Protein 8P97 (pdb70)

B-factor: mean 125.46, std 23.19, range [30.0, 214.18]

CATH classification: 2.40.170.20

Radius of gyration: 31.29 Å; Cα contacts (8 Å, |Δi|>4): 2798; chains: 2; bounding box: 51×71×97 Å

InterPro domains:
  IPR012910 TonB-dependent receptor, plug domain [PF07715] (42-135)
  IPR036942 TonB-dependent receptor-like, beta-barrel domain superfamily [G3DSA:2.40.170.20] (152-674)
  IPR037066 TonB-dependent receptor, plug domain superfamily [G3DSA:2.170.130.10] (22-139)
  IPR039426 TonB-dependent receptor-like [PS52016] (33-679)
  IPR039426 TonB-dependent receptor-like [PTHR30069] (21-678)

Organism: Bacteroides thetaiotaomicron (strain ATCC 29148 / DSM 2079 / JCM 5827 / CCUG 10774 / NCTC 10582 / VPI-5482 / E50) (NCBI:txid226186)

Secondary structure (DSSP, 8-state):
---GGGTT--EEEE-HHHHTS-TT-BHHHHHHHHSS-EEEESSSSS-EEEE-TT--GGGEEEEETTEE-S-TTT----GGGSBGGG-SEEEEEEGGGGGGT-SS-SSEEEEEE-------EEEEEEEEEEEGGGEEEEEEEEEEE-SSEEEEEEEEEEEE----EEE-SS--EEE--TT----EEE--EEE--S--EEEEEEEEEEEEE-SSSEEEEEEEEEEEEEE-PPPPSS--S---SEEEEEEEEEEEEEEEEEEE-SS-EEEEEEEEEEEEEEEEEEEE-SSS-EEEEEEEEEEEEEEEEEEEEEEEEETTEEEEEEEEEEEEEEB----B--EEEEEEEEEEEE--SSS-EEEEEEEEEEETTEE---EEEEEEEEEEETTTTEEEEEEEEEEEEPPPHHHHS-SS---S----EEEEEEEEEEEEE---SSSEEEEEEEEEEEEEEES---B---B-----EEEEEEEEEEEEEE-SSSSEEEEEEEEEEE--EEE----STTT-TTTT-BPTT--SEEEEEEEEEEETTEEEEEEEEEE----SSTT----SSS--PPEEEEEEEEEEEEE-SSEEEEEEEEEESTT-----SSTT-----SEEEEEEEEEE---/---------------SS-EEEEE---SSS--BEEEEEETTTTEEEESHHHHHHSS--BS-EEEEEEETTEEEEEETTTTEEEEEETTT--EEEEEE--SSEEEEEEEETTEEEEEEBS-SEEEEE-TTT--EEEEEEPTT--STT-B---EEEETTEEEEEE-TT--EEEEEETTTTEEEEEEE-SS-EEEEEE-TTSBEEEEE---TTT-TT-----EEE--BSSS-----EEE--SS---------SSS-EEEE-SSSBEEEETT--S--SS-SB---S--EEEEEE-SSS--EEEEE-TTSSSEEEEEEE-SS--EEEEEEEEESEEEEEE-

Structure (mmCIF, N/CA/C/O backbone):
data_8P97
#
_entry.id   8P97
#
_cell.length_a   1.00
_cell.length_b   1.00
_cell.length_c   1.00
_cell.angle_alpha   90.00
_cell.angle_beta   90.00
_cell.angle_gamma   90.00
#
_symmetry.space_group_name_H-M   'P 1'
#
loop_
_entity.id
_entity.type
_entity.pdbx_description
1 polymer 'TonB-dependent receptor'
2 polymer 'Putative surface layer protein'
3 non-polymer CYANOCOBALAMIN
#
loop_
_atom_site.group_PDB
_atom_site.id
_atom_site.type_symbol
_atom_site.label_atom_id
_atom_site.label_alt_id
_atom_site.label_comp_id
_atom_site.label_asym_id
_atom_site.label_entity_id
_atom_site.label_seq_id
_atom_site.pdbx_PDB_ins_code
_atom_site.Cartn_x
_atom_site.Cartn_y
_atom_site.Cartn_z
_atom_site.occupancy
_atom_site.B_iso_or_equiv
_atom_site.auth_seq_id
_atom_site.auth_comp_id
_atom_site.auth_asym_id
_atom_site.auth_atom_id
_atom_site.pdbx_PDB_model_num
ATOM 1 N N . LYS A 1 28 ? 197.22146 209.67862 165.41731 1.000 172.02000 48 LYS A N 1
ATOM 2 C CA . LYS A 1 28 ? 197.52034 208.35331 165.94567 1.000 174.82000 48 LYS A CA 1
ATOM 3 C C . LYS A 1 28 ? 196.45252 207.91414 166.93889 1.000 174.56000 48 LYS A C 1
ATOM 4 O O . LYS A 1 28 ? 195.52644 207.18303 166.58894 1.000 173.74000 48 LYS A O 1
ATOM 10 N N . ARG A 1 29 ? 196.59413 208.36618 168.18104 1.000 154.61000 49 ARG A N 1
ATOM 11 C CA . ARG A 1 29 ? 195.62567 208.04074 169.21242 1.000 152.30000 49 ARG A CA 1
ATOM 12 C C . ARG A 1 29 ? 194.26863 208.66409 168.88999 1.000 154.42000 49 ARG A C 1
ATOM 13 O O . ARG A 1 29 ? 194.19501 209.73753 168.28641 1.000 154.32000 49 ARG A O 1
ATOM 21 N N . PRO A 1 30 ? 193.17941 208.00477 169.27122 1.000 147.97000 50 PRO A N 1
ATOM 22 C CA . PRO A 1 30 ? 191.85790 208.61002 169.10063 1.000 148.78000 50 PRO A CA 1
ATOM 23 C C . PRO A 1 30 ? 191.66093 209.77066 170.06079 1.000 151.33000 50 PRO A C 1
ATOM 24 O O . PRO A 1 30 ? 192.34355 209.89954 171.07849 1.000 152.11000 50 PRO A O 1
ATOM 28 N N . MET A 1 31 ? 190.70715 210.63423 169.70922 1.000 143.72000 51 MET A N 1
ATOM 29 C CA . MET A 1 31 ? 190.41576 211.79537 170.54228 1.000 139.67000 51 MET A CA 1
ATOM 30 C C . MET A 1 31 ? 189.91684 211.38224 171.92097 1.000 140.98000 51 MET A C 1
ATOM 31 O O . MET A 1 31 ? 190.11788 212.11027 172.89877 1.000 141.73000 51 MET A O 1
ATOM 36 N N . LYS A 1 32 ? 189.27217 210.21806 172.01953 1.000 139.56000 52 LYS A N 1
ATOM 37 C CA . LYS A 1 32 ? 188.76389 209.74805 173.30373 1.000 141.76000 52 LYS A CA 1
ATOM 38 C C . LYS A 1 32 ? 189.88861 209.35545 174.25287 1.000 144.08000 52 LYS A C 1
ATOM 39 O O . LYS A 1 32 ? 189.75234 209.51337 175.47069 1.000 142.06000 52 LYS A O 1
ATOM 45 N N . ASP A 1 33 ? 190.99912 208.84687 173.72118 1.000 150.17000 53 ASP A N 1
ATOM 46 C CA . ASP A 1 33 ? 192.09543 208.32169 174.52223 1.000 147.52000 53 ASP A CA 1
ATOM 47 C C . ASP A 1 33 ? 193.10801 209.39054 174.90478 1.000 148.46000 53 ASP A C 1
ATOM 48 O O . ASP A 1 33 ? 194.28356 209.07288 175.11371 1.000 149.28000 53 ASP A O 1
ATOM 53 N N . ILE A 1 34 ? 192.68074 210.64733 174.99520 1.000 134.84000 54 ILE A N 1
ATOM 54 C CA . ILE A 1 34 ? 193.61218 211.74683 175.20361 1.000 130.82000 54 ILE A CA 1
ATOM 55 C C . ILE A 1 34 ? 194.02943 211.80852 176.66804 1.000 130.34000 54 ILE A C 1
ATOM 56 O O . ILE A 1 34 ? 193.18849 211.87320 177.57423 1.000 128.61000 54 ILE A O 1
ATOM 61 N N . GLY A 1 35 ? 195.33895 211.75817 176.90514 1.000 129.83000 55 GLY A N 1
ATOM 62 C CA . GLY A 1 35 ? 195.87840 211.85952 178.25154 1.000 128.81000 55 GLY A CA 1
ATOM 63 C C . GLY A 1 35 ? 195.39349 210.79216 179.20489 1.000 130.52000 55 GLY A C 1
ATOM 64 O O . GLY A 1 35 ? 195.20268 211.07313 180.39186 1.000 133.26000 55 GLY A O 1
ATOM 65 N N . VAL A 1 36 ? 195.20283 209.56697 178.72336 1.000 127.65000 56 VAL A N 1
ATOM 66 C CA . VAL A 1 36 ? 194.60423 208.48720 179.50035 1.000 123.89000 56 VAL A CA 1
ATOM 67 C C . VAL A 1 36 ? 195.63615 207.38473 179.68218 1.000 127.31000 56 VAL A C 1
ATOM 68 O O . VAL A 1 36 ? 196.28458 206.96665 178.71585 1.000 126.29000 56 VAL A O 1
ATOM 72 N N . GLN A 1 37 ? 195.79180 206.92142 180.92056 1.000 130.95000 57 GLN A N 1
ATOM 73 C CA . GLN A 1 37 ? 196.69020 205.82087 181.25059 1.000 128.04000 57 GLN A CA 1
ATOM 74 C C . GLN A 1 37 ? 195.85531 204.55454 181.40383 1.000 127.98000 57 GLN A C 1
ATOM 75 O O . GLN A 1 37 ? 194.97226 204.48714 182.26382 1.000 127.07000 57 GLN A O 1
ATOM 81 N N . GLN A 1 38 ? 196.13290 203.55344 180.57104 1.000 129.88000 58 GLN A N 1
ATOM 82 C CA . GLN A 1 38 ? 195.36015 202.32090 180.58678 1.000 129.11000 58 GLN A CA 1
ATOM 83 C C . GLN A 1 38 ? 196.18377 201.19002 179.99072 1.000 132.71000 58 GLN A C 1
ATOM 84 O O . GLN A 1 38 ? 197.17670 201.41608 179.29587 1.000 137.55000 58 GLN A O 1
ATOM 90 N N . THR A 1 39 ? 195.75452 199.96209 180.27534 1.000 128.07000 59 THR A N 1
ATOM 91 C CA . THR A 1 39 ? 196.34624 198.76512 179.69865 1.000 128.50000 59 THR A CA 1
ATOM 92 C C . THR A 1 39 ? 195.25470 197.94733 179.02729 1.000 129.04000 59 THR A C 1
ATOM 93 O O . THR A 1 39 ? 194.13152 197.85282 179.52641 1.000 131.95000 59 THR A O 1
ATOM 97 N N . ARG A 1 40 ? 195.59793 197.35092 177.89188 1.000 134.90000 60 ARG A N 1
ATOM 98 C CA . ARG A 1 40 ? 194.64477 196.64212 177.05210 1.000 133.97000 60 ARG A CA 1
ATOM 99 C C . ARG A 1 40 ? 195.05064 195.18002 176.94939 1.000 137.89000 60 ARG A C 1
ATOM 100 O O . ARG A 1 40 ? 196.18927 194.87383 176.58351 1.000 141.91000 60 ARG A O 1
ATOM 108 N N . PHE A 1 41 ? 194.12374 194.28250 177.27057 1.000 136.30000 61 PHE A N 1
ATOM 109 C CA . PHE A 1 41 ? 194.35636 192.85042 177.13805 1.000 137.35000 61 PHE A CA 1
ATOM 110 C C . PHE A 1 41 ? 193.90180 192.40305 175.75556 1.000 137.98000 61 PHE A C 1
ATOM 111 O O . PHE A 1 41 ? 192.71718 192.50882 175.42162 1.000 139.21000 61 PHE A O 1
ATOM 119 N N . ASP A 1 42 ? 194.83900 191.90624 174.95670 1.000 138.43000 62 ASP A N 1
ATOM 120 C CA . ASP A 1 42 ? 194.53553 191.45868 173.60920 1.000 140.30000 62 ASP A CA 1
ATOM 121 C C . ASP A 1 42 ? 194.02373 190.01826 173.62978 1.000 136.85000 62 ASP A C 1
ATOM 122 O O . ASP A 1 42 ? 193.98094 189.36099 174.67132 1.000 137.97000 62 ASP A O 1
ATOM 127 N N . SER A 1 43 ? 193.62193 189.52406 172.45565 1.000 128.51000 63 SER A N 1
ATOM 128 C CA . SER A 1 43 ? 192.84827 188.28688 172.39331 1.000 132.57000 63 SER A CA 1
ATOM 129 C C . SER A 1 43 ? 193.65066 187.08514 172.87469 1.000 135.58000 63 SER A C 1
ATOM 130 O O . SER A 1 43 ? 193.12723 186.23935 173.60785 1.000 139.77000 63 SER A O 1
ATOM 133 N N . LEU A 1 44 ? 194.91934 186.98392 172.47518 1.000 116.44000 64 LEU A N 1
ATOM 134 C CA . LEU A 1 44 ? 195.68305 185.78511 172.80357 1.000 110.13000 64 LEU A CA 1
ATOM 135 C C . LEU A 1 44 ? 196.02789 185.69562 174.28399 1.000 111.71000 64 LEU A C 1
ATOM 136 O O . LEU A 1 44 ? 196.34042 184.60305 174.76529 1.000 112.83000 64 LEU A O 1
ATOM 141 N N . VAL A 1 45 ? 195.99517 186.81073 175.01334 1.000 114.60000 65 VAL A N 1
ATOM 142 C CA . VAL A 1 45 ? 196.11689 186.74089 176.46616 1.000 114.28000 65 VAL A CA 1
ATOM 143 C C . VAL A 1 45 ? 194.85369 186.15434 177.08229 1.000 116.85000 65 VAL A C 1
ATOM 144 O O . VAL A 1 45 ? 194.91947 185.29847 177.97119 1.000 114.72000 65 VAL A O 1
ATOM 148 N N . LEU A 1 46 ? 193.68543 186.59896 176.62028 1.000 112.01000 66 LEU A N 1
ATOM 149 C CA . LEU A 1 46 ? 192.42850 186.13753 177.19793 1.000 104.08000 66 LEU A CA 1
ATOM 150 C C . LEU A 1 46 ? 192.08525 184.71928 176.76077 1.000 107.63000 66 LEU A C 1
ATOM 151 O O . LEU A 1 46 ? 191.56137 183.93436 177.55733 1.000 114.27000 66 LEU A O 1
ATOM 156 N N . LYS A 1 47 ? 192.37030 184.37124 175.50835 1.000 118.97000 67 LYS A N 1
ATOM 157 C CA . LYS A 1 47 ? 191.96870 183.08817 174.93528 1.000 120.44000 67 LYS A CA 1
ATOM 158 C C . LYS A 1 47 ? 193.10600 182.07861 174.94113 1.000 122.03000 67 LYS A C 1
ATOM 159 O O . LYS A 1 47 ? 193.20928 181.24862 174.03500 1.000 125.24000 67 LYS A O 1
ATOM 165 N N . GLU A 1 48 ? 193.97584 182.12113 175.94706 1.000 120.94000 68 GLU A N 1
ATOM 166 C CA . GLU A 1 48 ? 195.12861 181.23101 175.97342 1.000 119.58000 68 GLU A CA 1
ATOM 167 C C . GLU A 1 48 ? 194.86609 179.92862 176.71258 1.000 116.59000 68 GLU A C 1
ATOM 168 O O . GLU A 1 48 ? 195.63209 178.97230 176.55129 1.000 114.68000 68 GLU A O 1
ATOM 174 N N . ASN A 1 49 ? 193.80607 179.86224 177.51206 1.000 111.34000 69 ASN A N 1
ATOM 175 C CA . ASN A 1 49 ? 193.54373 178.68827 178.33130 1.000 111.87000 69 ASN A CA 1
ATOM 176 C C . ASN A 1 49 ? 192.11712 178.77873 178.84696 1.000 117.63000 69 ASN A C 1
ATOM 177 O O . ASN A 1 49 ? 191.67245 179.85607 179.25109 1.000 124.47000 69 ASN A O 1
ATOM 182 N N . ILE A 1 50 ? 191.40433 177.64836 178.83010 1.000 106.55000 70 ILE A N 1
ATOM 183 C CA . ILE A 1 50 ? 190.00119 177.64160 179.24075 1.000 108.41000 70 ILE A CA 1
ATOM 184 C C . ILE A 1 50 ? 189.81687 177.48221 180.73860 1.000 111.74000 70 ILE A C 1
ATOM 185 O O . ILE A 1 50 ? 188.69426 177.64141 181.23173 1.000 107.87000 70 ILE A O 1
ATOM 190 N N . ALA A 1 51 ? 190.87623 177.16861 181.47587 1.000 117.00000 71 ALA A N 1
ATOM 191 C CA . ALA A 1 51 ? 190.78861 176.99692 182.91757 1.000 115.99000 71 ALA A CA 1
ATOM 192 C C . ALA A 1 51 ? 191.11485 178.26620 183.68937 1.000 118.36000 71 ALA A C 1
ATOM 193 O O . ALA A 1 51 ? 191.08815 178.24542 184.92307 1.000 120.36000 71 ALA A O 1
ATOM 195 N N . LEU A 1 52 ? 191.41333 179.36494 183.00414 1.000 119.15000 72 LEU A N 1
ATOM 196 C CA . LEU A 1 52 ? 191.80351 180.60254 183.66282 1.000 118.46000 72 LEU A CA 1
ATOM 197 C C . LEU A 1 52 ? 190.59468 181.50469 183.85988 1.000 124.46000 72 LEU A C 1
ATOM 198 O O . LEU A 1 52 ? 189.84291 181.76294 182.91583 1.000 125.11000 72 LEU A O 1
ATOM 203 N N . SER A 1 53 ? 190.41347 181.97861 185.08731 1.000 117.87000 73 SER A N 1
ATOM 204 C CA . SER A 1 53 ? 189.43962 183.01423 185.37729 1.000 112.80000 73 SER A CA 1
ATOM 205 C C . SER A 1 53 ? 190.11505 184.37644 185.25702 1.000 111.10000 73 SER A C 1
ATOM 206 O O . SER A 1 53 ? 191.30351 184.48027 184.95154 1.000 115.70000 73 SER A O 1
ATOM 209 N N . MET A 1 54 ? 189.35488 185.44404 185.49658 1.000 99.46000 74 MET A N 1
ATOM 210 C CA . MET A 1 54 ? 189.94455 186.77220 185.40132 1.000 98.85000 74 MET A CA 1
ATOM 211 C C . MET A 1 54 ? 190.87032 187.07915 186.56794 1.000 103.74000 74 MET A C 1
ATOM 212 O O . MET A 1 54 ? 191.66688 188.01723 186.47743 1.000 112.51000 74 MET A O 1
ATOM 217 N N . ALA A 1 55 ? 190.78221 186.32194 187.66054 1.000 103.96000 75 ALA A N 1
ATOM 218 C CA . ALA A 1 55 ? 191.76668 186.45884 188.72659 1.000 100.31000 75 ALA A CA 1
ATOM 219 C C . ALA A 1 55 ? 193.14720 186.03933 188.24289 1.000 100.37000 75 ALA A C 1
ATOM 220 O O . ALA A 1 55 ? 194.15264 186.68396 188.55798 1.000 112.88000 75 ALA A O 1
ATOM 222 N N . ASP A 1 56 ? 193.21399 184.95305 187.47174 1.000 107.60000 76 ASP A N 1
ATOM 223 C CA . ASP A 1 56 ? 194.49661 184.48871 186.95638 1.000 113.54000 76 ASP A CA 1
ATOM 224 C C . ASP A 1 56 ? 195.00861 185.39361 185.84489 1.000 113.00000 76 ASP A C 1
ATOM 225 O O . ASP A 1 56 ? 196.22218 185.54993 185.67665 1.000 119.82000 76 ASP A O 1
ATOM 230 N N . ILE A 1 57 ? 194.10308 185.98412 185.06465 1.000 94.81000 77 ILE A N 1
ATOM 231 C CA . ILE A 1 57 ? 194.52248 186.91344 184.01967 1.000 97.03000 77 ILE A CA 1
ATOM 232 C C . ILE A 1 57 ? 195.17264 188.14359 184.63687 1.000 109.33000 77 ILE A C 1
ATOM 233 O O . ILE A 1 57 ? 196.23246 188.59544 184.19306 1.000 118.69000 77 ILE A O 1
ATOM 238 N N . LEU A 1 58 ? 194.55282 188.69874 185.67904 1.000 105.10000 78 LEU A N 1
ATOM 239 C CA . LEU A 1 58 ? 195.09509 189.90500 186.29350 1.000 99.47000 78 LEU A CA 1
ATOM 240 C C . LEU A 1 58 ? 196.34784 189.61513 187.10671 1.000 97.75000 78 LEU A C 1
ATOM 241 O O . LEU A 1 58 ? 197.17270 190.51209 187.30804 1.000 98.49000 78 LEU A O 1
ATOM 246 N N . THR A 1 59 ? 196.50662 188.38281 187.58749 1.000 98.11000 79 THR A N 1
ATOM 247 C CA . THR A 1 59 ? 197.66086 188.05965 188.41815 1.000 91.03000 79 THR A CA 1
ATOM 248 C C . THR A 1 59 ? 198.94531 188.04798 187.60051 1.000 92.32000 79 THR A C 1
ATOM 249 O O . THR A 1 59 ? 199.95661 188.63042 188.00670 1.000 106.08000 79 THR A O 1
ATOM 253 N N . PHE A 1 60 ? 198.92319 187.39774 186.44105 1.000 96.84000 80 PHE A N 1
ATOM 254 C CA . PHE A 1 60 ? 200.12898 187.15060 185.66549 1.000 103.16000 80 PHE A CA 1
ATOM 255 C C . PHE A 1 60 ? 200.32366 188.13200 184.51983 1.000 107.01000 80 PHE A C 1
ATOM 256 O O . PHE A 1 60 ? 201.34459 188.05872 183.83170 1.000 111.89000 80 PHE A O 1
ATOM 264 N N . ASN A 1 61 ? 199.38329 189.04869 184.29848 1.000 100.08000 81 ASN A N 1
ATOM 265 C CA . ASN A 1 61 ? 199.44086 189.93148 183.14494 1.000 99.60000 81 ASN A CA 1
ATOM 266 C C . ASN A 1 61 ? 199.35619 191.40819 183.49556 1.000 104.89000 81 ASN A C 1
ATOM 267 O O . ASN A 1 61 ? 199.30684 192.23780 182.58265 1.000 113.32000 81 ASN A O 1
ATOM 272 N N . SER A 1 62 ? 199.33901 191.76304 184.77595 1.000 99.70000 82 SER A N 1
ATOM 273 C CA . SER A 1 62 ? 199.26140 193.15751 185.17709 1.000 95.58000 82 SER A CA 1
ATOM 274 C C . SER A 1 62 ? 199.92398 193.31681 186.53496 1.000 101.18000 82 SER A C 1
ATOM 275 O O . SER A 1 62 ? 200.13924 192.34714 187.26519 1.000 113.84000 82 SER A O 1
ATOM 278 N N . SER A 1 63 ? 200.24428 194.56249 186.86762 1.000 100.83000 83 SER A N 1
ATOM 279 C CA . SER A 1 63 ? 200.85684 194.88536 188.14722 1.000 106.61000 83 SER A CA 1
ATOM 280 C C . SER A 1 63 ? 199.85387 194.92836 189.29145 1.000 110.42000 83 SER A C 1
ATOM 281 O O . SER A 1 63 ? 200.21552 195.34862 190.39456 1.000 110.65000 83 SER A O 1
ATOM 284 N N . ILE A 1 64 ? 198.60907 194.51406 189.05768 1.000 102.15000 84 ILE A N 1
ATOM 285 C CA . ILE A 1 64 ? 197.60707 194.51790 190.11207 1.000 99.05000 84 ILE A CA 1
ATOM 286 C C . ILE A 1 64 ? 197.88513 193.38802 191.09332 1.000 101.52000 84 ILE A C 1
ATOM 287 O O . ILE A 1 64 ? 198.26460 192.27447 190.70848 1.000 92.19000 84 ILE A O 1
ATOM 292 N N . PHE A 1 65 ? 197.70003 193.67551 192.37643 1.000 104.49000 85 PHE A N 1
ATOM 293 C CA . PHE A 1 65 ? 197.73740 192.64903 193.40421 1.000 98.21000 85 PHE A CA 1
ATOM 294 C C . PHE A 1 65 ? 196.39270 191.93960 193.45198 1.000 100.75000 85 PHE A C 1
ATOM 295 O O . PHE A 1 65 ? 195.34644 192.58904 193.52524 1.000 105.97000 85 PHE A O 1
ATOM 303 N N . VAL A 1 66 ? 196.42267 190.61173 193.40603 1.000 95.98000 86 VAL A N 1
ATOM 304 C CA . VAL A 1 66 ? 195.22386 189.78719 193.49626 1.000 93.29000 86 VAL A CA 1
ATOM 305 C C . VAL A 1 66 ? 195.39052 188.87206 194.69836 1.000 98.08000 86 VAL A C 1
ATOM 306 O O . VAL A 1 66 ? 196.34641 188.08992 194.76362 1.000 103.69000 86 VAL A O 1
ATOM 310 N N . LYS A 1 67 ? 194.46343 188.96171 195.64556 1.000 95.07000 87 LYS A N 1
ATOM 311 C CA . LYS A 1 67 ? 194.52160 188.17772 196.87358 1.000 94.81000 87 LYS A CA 1
ATOM 312 C C . LYS A 1 67 ? 193.63783 186.94710 196.71266 1.000 93.98000 87 LYS A C 1
ATOM 313 O O . LYS A 1 67 ? 192.41706 187.02620 196.87390 1.000 97.34000 87 LYS A O 1
ATOM 319 N N . SER A 1 68 ? 194.25130 185.80937 196.39869 1.000 116.51000 88 SER A N 1
ATOM 320 C CA . SER A 1 68 ? 193.49619 184.58000 196.17376 1.000 119.76000 88 SER A CA 1
ATOM 321 C C . SER A 1 68 ? 194.33080 183.40623 196.64974 1.000 120.37000 88 SER A C 1
ATOM 322 O O . SER A 1 68 ? 195.49071 183.27304 196.25097 1.000 120.70000 88 SER A O 1
ATOM 325 N N . TYR A 1 69 ? 193.75236 182.56606 197.50029 1.000 137.27000 89 TYR A N 1
ATOM 326 C CA . TYR A 1 69 ? 194.45417 181.39440 198.01954 1.000 132.49000 89 TYR A CA 1
ATOM 327 C C . TYR A 1 69 ? 194.14948 180.13223 197.21721 1.000 134.04000 89 TYR A C 1
ATOM 328 O O . TYR A 1 69 ? 193.79831 179.09217 197.76781 1.000 137.48000 89 TYR A O 1
ATOM 337 N N . GLY A 1 70 ? 194.31389 180.20275 195.89787 1.000 127.02000 90 GLY A N 1
ATOM 338 C CA . GLY A 1 70 ? 194.19930 179.02082 195.07620 1.000 131.12000 90 GLY A CA 1
ATOM 339 C C . GLY A 1 70 ? 193.25164 179.23706 193.91951 1.000 130.95000 90 GLY A C 1
ATOM 340 O O . GLY A 1 70 ? 192.97335 180.37198 193.51842 1.000 128.52000 90 GLY A O 1
ATOM 341 N N . ARG A 1 71 ? 192.75646 178.12646 193.38201 1.000 133.94000 91 ARG A N 1
ATOM 342 C CA . ARG A 1 71 ? 191.87776 178.11419 192.22241 1.000 132.93000 91 ARG A CA 1
ATOM 343 C C . ARG A 1 71 ? 190.44986 177.82884 192.66263 1.000 134.02000 91 ARG A C 1
ATOM 344 O O . ARG A 1 71 ? 190.22102 177.00965 193.55715 1.000 132.16000 91 ARG A O 1
ATOM 352 N N . ALA A 1 72 ? 189.49539 178.51352 192.03089 1.000 120.56000 92 ALA A N 1
ATOM 353 C CA . ALA A 1 72 ? 188.08246 178.44584 192.40072 1.000 115.43000 92 ALA A CA 1
ATOM 354 C C . ALA A 1 72 ? 187.89094 178.84447 193.86402 1.000 112.50000 92 ALA A C 1
ATOM 355 O O . ALA A 1 72 ? 187.38854 178.08257 194.69097 1.000 106.19000 92 ALA A O 1
ATOM 357 N N . THR A 1 73 ? 188.31281 180.06874 194.16750 1.000 127.16000 93 THR A N 1
ATOM 358 C CA . THR A 1 73 ? 188.24991 180.59886 195.51933 1.000 128.43000 93 THR A CA 1
ATOM 359 C C . THR A 1 73 ? 188.16747 182.11495 195.44497 1.000 127.12000 93 THR A C 1
ATOM 360 O O . THR A 1 73 ? 188.46536 182.71761 194.41263 1.000 130.87000 93 THR A O 1
ATOM 364 N N . LEU A 1 74 ? 187.75706 182.72673 196.55434 1.000 113.01000 94 LEU A N 1
ATOM 365 C CA . LEU A 1 74 ? 187.52801 184.16631 196.57362 1.000 114.48000 94 LEU A CA 1
ATOM 366 C C . LEU A 1 74 ? 188.79539 184.92174 196.20113 1.000 114.45000 94 LEU A C 1
ATOM 367 O O . LEU A 1 74 ? 189.86592 184.67934 196.76307 1.000 114.79000 94 LEU A O 1
ATOM 372 N N . SER A 1 75 ? 188.66745 185.84621 195.25339 1.000 105.54000 95 SER A N 1
ATOM 373 C CA . SER A 1 75 ? 189.78582 186.63795 194.76376 1.000 98.27000 95 SER A CA 1
ATOM 374 C C . SER A 1 75 ? 189.49377 188.11426 194.97565 1.000 104.77000 95 SER A C 1
ATOM 375 O O . SER A 1 75 ? 188.45126 188.61514 194.54479 1.000 109.59000 95 SER A O 1
ATOM 378 N N . THR A 1 76 ? 190.42123 188.80331 195.62792 1.000 120.42000 96 THR A N 1
ATOM 379 C CA . THR A 1 76 ? 190.28806 190.21056 195.96624 1.000 116.28000 96 THR A CA 1
ATOM 380 C C . THR A 1 76 ? 191.35289 191.01875 195.23970 1.000 116.61000 96 THR A C 1
ATOM 381 O O . THR A 1 76 ? 192.54178 190.69268 195.29963 1.000 121.14000 96 THR A O 1
ATOM 385 N N . VAL A 1 77 ? 190.92292 192.07703 194.56192 1.000 98.24000 97 VAL A N 1
ATOM 386 C CA . VAL A 1 77 ? 191.79551 192.90096 193.73505 1.000 100.94000 97 VAL A CA 1
ATOM 387 C C . VAL A 1 77 ? 192.07846 194.20026 194.47297 1.000 107.58000 97 VAL A C 1
ATOM 388 O O . VAL A 1 77 ? 191.15222 194.94829 194.80725 1.000 111.63000 97 VAL A O 1
ATOM 392 N N . SER A 1 78 ? 193.35538 194.46641 194.72770 1.000 112.56000 98 SER A N 1
ATOM 393 C CA . SER A 1 78 ? 193.80762 195.72406 195.30713 1.000 112.08000 98 SER A CA 1
ATOM 394 C C . SER A 1 78 ? 194.57969 196.48685 194.24316 1.000 112.07000 98 SER A C 1
ATOM 395 O O . SER A 1 78 ? 195.67488 196.07295 193.85224 1.000 115.23000 98 SER A O 1
ATOM 398 N N . PHE A 1 79 ? 194.01873 197.60256 193.79018 1.000 100.42000 99 PHE A N 1
ATOM 399 C CA . PHE A 1 79 ? 194.50973 198.31082 192.61439 1.000 106.49000 99 PHE A CA 1
ATOM 400 C C . PHE A 1 79 ? 195.08465 199.64829 193.06206 1.000 116.19000 99 PHE A C 1
ATOM 401 O O . PHE A 1 79 ? 194.35659 200.49422 193.59106 1.000 114.80000 99 PHE A O 1
ATOM 409 N N . ARG A 1 80 ? 196.38931 199.83210 192.85028 1.000 112.32000 100 ARG A N 1
ATOM 410 C CA . ARG A 1 80 ? 197.10471 201.05085 193.23617 1.000 102.20000 100 ARG A CA 1
ATOM 411 C C . ARG A 1 80 ? 196.98245 201.33705 194.73223 1.000 102.38000 100 ARG A C 1
ATOM 412 O O . ARG A 1 80 ? 196.67877 202.45376 195.15184 1.000 103.10000 100 ARG A O 1
ATOM 420 N N . GLY A 1 81 ? 197.22421 200.31265 195.54232 1.000 109.70000 101 GLY A N 1
ATOM 421 C CA . GLY A 1 81 ? 197.32227 200.50091 196.97359 1.000 108.41000 101 GLY A CA 1
ATOM 422 C C . GLY A 1 81 ? 196.01861 200.72744 197.70141 1.000 103.38000 101 GLY A C 1
ATOM 423 O O . GLY A 1 81 ? 196.04648 201.09719 198.87959 1.000 103.35000 101 GLY A O 1
ATOM 424 N N . THR A 1 82 ? 194.88082 200.52142 197.05034 1.000 103.38000 102 THR A N 1
ATOM 425 C CA . THR A 1 82 ? 193.58427 200.69678 197.68044 1.000 106.95000 102 THR A CA 1
ATOM 426 C C . THR A 1 82 ? 192.96116 199.33614 197.97921 1.000 112.71000 102 THR A C 1
ATOM 427 O O . THR A 1 82 ? 193.54600 198.28292 197.72163 1.000 112.95000 102 THR A O 1
ATOM 431 N N . SER A 1 83 ? 191.75439 199.36208 198.53339 1.000 111.42000 103 SER A N 1
ATOM 432 C CA . SER A 1 83 ? 191.05684 198.13932 198.90460 1.000 109.25000 103 SER A CA 1
ATOM 433 C C . SER A 1 83 ? 190.29540 197.59425 197.69881 1.000 111.75000 103 SER A C 1
ATOM 434 O O . SER A 1 83 ? 190.39244 198.11091 196.58318 1.000 115.32000 103 SER A O 1
ATOM 437 N N . ALA A 1 84 ? 189.52547 196.52621 197.91460 1.000 107.90000 104 ALA A N 1
ATOM 438 C CA . ALA A 1 84 ? 188.73271 195.95670 196.83192 1.000 104.54000 104 ALA A CA 1
ATOM 439 C C . ALA A 1 84 ? 187.53779 196.82996 196.48744 1.000 104.26000 104 ALA A C 1
ATOM 440 O O . ALA A 1 84 ? 187.12984 196.88811 195.32303 1.000 104.67000 104 ALA A O 1
ATOM 442 N N . SER A 1 85 ? 186.96224 197.50724 197.47968 1.000 100.33000 105 SER A N 1
ATOM 443 C CA . SER A 1 85 ? 185.77689 198.32044 197.25432 1.000 101.20000 105 SER A CA 1
ATOM 444 C C . SER A 1 85 ? 186.04800 199.53053 196.37448 1.000 98.84000 105 SER A C 1
ATOM 445 O O . SER A 1 85 ? 185.09359 200.15081 195.89657 1.000 100.41000 105 SER A O 1
ATOM 448 N N . HIS A 1 86 ? 187.30964 199.87825 196.14815 1.000 103.18000 106 HIS A N 1
ATOM 449 C CA . HIS A 1 86 ? 187.66343 201.04079 195.34909 1.000 108.07000 106 HIS A CA 1
ATOM 450 C C . HIS A 1 86 ? 187.89967 200.70743 193.88430 1.000 109.00000 106 HIS A C 1
ATOM 451 O O . HIS A 1 86 ? 188.31703 201.58633 193.12585 1.000 108.60000 106 HIS A O 1
ATOM 458 N N . THR A 1 87 ? 187.65705 199.46978 193.47013 1.000 101.64000 107 THR A N 1
ATOM 459 C CA . THR A 1 87 ? 187.78661 199.06372 192.07747 1.000 100.04000 107 THR A CA 1
ATOM 460 C C . THR A 1 87 ? 186.40310 198.73474 191.53645 1.000 103.62000 107 THR A C 1
ATOM 461 O O . THR A 1 87 ? 185.69822 197.88972 192.09723 1.000 108.57000 107 THR A O 1
ATOM 465 N N . GLN A 1 88 ? 186.02019 199.40089 190.45488 1.000 112.56000 108 GLN A N 1
ATOM 466 C CA . GLN A 1 88 ? 184.72838 199.18364 189.82796 1.000 105.28000 108 GLN A CA 1
ATOM 467 C C . GLN A 1 88 ? 184.88266 198.23998 188.64325 1.000 110.56000 108 GLN A C 1
ATOM 468 O O . GLN A 1 88 ? 185.88244 198.27727 187.92390 1.000 121.42000 108 GLN A O 1
ATOM 474 N N . VAL A 1 89 ? 183.88794 197.37851 188.45328 1.000 99.43000 109 VAL A N 1
ATOM 475 C CA . VAL A 1 89 ? 183.86181 196.43929 187.33938 1.000 98.84000 109 VAL A CA 1
ATOM 476 C C . VAL A 1 89 ? 182.57888 196.66237 186.55709 1.000 105.17000 109 VAL A C 1
ATOM 477 O O . VAL A 1 89 ? 181.49149 196.69711 187.14167 1.000 110.00000 109 VAL A O 1
ATOM 481 N N . THR A 1 90 ? 182.70381 196.81641 185.24107 1.000 97.49000 110 THR A N 1
ATOM 482 C CA . THR A 1 90 ? 181.55774 197.00644 184.36152 1.000 91.96000 110 THR A CA 1
ATOM 483 C C . THR A 1 90 ? 181.61476 195.96001 183.26269 1.000 98.78000 110 THR A C 1
ATOM 484 O O . THR A 1 90 ? 182.65787 195.78520 182.62700 1.000 106.91000 110 THR A O 1
ATOM 488 N N . TRP A 1 91 ? 180.50155 195.27166 183.03629 1.000 106.38000 111 TRP A N 1
ATOM 489 C CA . TRP A 1 91 ? 180.37990 194.30519 181.95334 1.000 105.51000 111 TRP A CA 1
ATOM 490 C C . TRP A 1 91 ? 179.37802 194.85005 180.94789 1.000 107.13000 111 TRP A C 1
ATOM 491 O O . TRP A 1 91 ? 178.18275 194.93413 181.24645 1.000 106.51000 111 TRP A O 1
ATOM 502 N N . ASN A 1 92 ? 179.86917 195.22547 179.76676 1.000 114.88000 112 ASN A N 1
ATOM 503 C CA . ASN A 1 92 ? 179.05103 195.84374 178.72467 1.000 111.04000 112 ASN A CA 1
ATOM 504 C C . ASN A 1 92 ? 178.39202 197.12986 179.21114 1.000 114.16000 112 ASN A C 1
ATOM 505 O O . ASN A 1 92 ? 177.28217 197.46437 178.79722 1.000 127.26000 112 ASN A O 1
ATOM 510 N N . GLY A 1 93 ? 179.07140 197.86414 180.08865 1.000 94.32000 113 GLY A N 1
ATOM 511 C CA . GLY A 1 93 ? 178.58748 199.13322 180.57603 1.000 98.87000 113 GLY A CA 1
ATOM 512 C C . GLY A 1 93 ? 177.82916 199.07803 181.88449 1.000 104.26000 113 GLY A C 1
ATOM 513 O O . GLY A 1 93 ? 177.56851 200.13014 182.47497 1.000 107.58000 113 GLY A O 1
ATOM 514 N N . MET A 1 94 ? 177.47905 197.88986 182.36146 1.000 107.18000 114 MET A N 1
ATOM 515 C CA . MET A 1 94 ? 176.69637 197.74365 183.57973 1.000 109.23000 114 MET A CA 1
ATOM 516 C C . MET A 1 94 ? 177.60517 197.32487 184.72552 1.000 114.63000 114 MET A C 1
ATOM 517 O O . MET A 1 94 ? 178.38052 196.37481 184.58845 1.000 119.53000 114 MET A O 1
ATOM 522 N N . ARG A 1 95 ? 177.51214 198.03088 185.85076 1.000 113.17000 115 ARG A N 1
ATOM 523 C CA . ARG A 1 95 ? 178.37599 197.72165 186.98168 1.000 108.58000 115 ARG A CA 1
ATOM 524 C C . ARG A 1 95 ? 178.05131 196.34515 187.54787 1.000 112.11000 115 ARG A C 1
ATOM 525 O O . ARG A 1 95 ? 176.88740 195.95045 187.64591 1.000 111.54000 115 ARG A O 1
ATOM 533 N N . ILE A 1 96 ? 179.09808 195.61899 187.92806 1.000 113.19000 116 ILE A N 1
ATOM 534 C CA . ILE A 1 96 ? 178.97627 194.22266 188.31975 1.000 111.88000 116 ILE A CA 1
ATOM 535 C C . ILE A 1 96 ? 179.25026 194.00328 189.80528 1.000 114.60000 116 ILE A C 1
ATOM 536 O O . ILE A 1 96 ? 178.89053 192.93922 190.33343 1.000 114.72000 116 ILE A O 1
ATOM 541 N N . ASN A 1 97 ? 179.82911 194.97887 190.50182 1.000 116.08000 117 ASN A N 1
ATOM 542 C CA . ASN A 1 97 ? 180.11324 194.82164 191.92133 1.000 117.59000 117 ASN A CA 1
ATOM 543 C C . ASN A 1 97 ? 178.84638 194.47740 192.69109 1.000 120.88000 117 ASN A C 1
ATOM 544 O O . ASN A 1 97 ? 177.77289 195.02567 192.43054 1.000 121.10000 117 ASN A O 1
ATOM 549 N N . ASN A 1 98 ? 178.97511 193.55536 193.63361 1.000 120.33000 118 ASN A N 1
ATOM 550 C CA . ASN A 1 98 ? 177.85903 193.19685 194.49111 1.000 118.78000 118 ASN A CA 1
ATOM 551 C C . ASN A 1 98 ? 177.44672 194.42245 195.29613 1.000 120.15000 118 ASN A C 1
ATOM 552 O O . ASN A 1 98 ? 178.27179 194.96560 196.04425 1.000 123.31000 118 ASN A O 1
ATOM 557 N N . PRO A 1 99 ? 176.20518 194.89412 195.17266 1.000 125.05000 119 PRO A N 1
ATOM 558 C CA . PRO A 1 99 ? 175.82028 196.12493 195.87986 1.000 124.82000 119 PRO A CA 1
ATOM 559 C C . PRO A 1 99 ? 175.93453 196.02268 197.38728 1.000 129.24000 119 PRO A C 1
ATOM 560 O O . PRO A 1 99 ? 176.24028 197.02615 198.04179 1.000 135.82000 119 PRO A O 1
ATOM 564 N N . MET A 1 100 ? 175.69738 194.84379 197.96410 1.000 138.76000 120 MET A N 1
ATOM 565 C CA . MET A 1 100 ? 175.78795 194.71332 199.41375 1.000 141.65000 120 MET A CA 1
ATOM 566 C C . MET A 1 100 ? 177.23339 194.77650 199.89080 1.000 141.56000 120 MET A C 1
ATOM 567 O O . MET A 1 100 ? 177.53334 195.44420 200.88585 1.000 143.68000 120 MET A O 1
ATOM 572 N N . LEU A 1 101 ? 178.14297 194.09518 199.19751 1.000 130.41000 121 LEU A N 1
ATOM 573 C CA . LEU A 1 101 ? 179.53846 194.03911 199.61335 1.000 130.98000 121 LEU A CA 1
ATOM 574 C C . LEU A 1 101 ? 180.41175 195.09196 198.95212 1.000 131.56000 121 LEU A C 1
ATOM 575 O O . LEU A 1 101 ? 181.40850 195.51149 199.54706 1.000 133.57000 121 LEU A O 1
ATOM 580 N N . GLY A 1 102 ? 180.07152 195.52589 197.74199 1.000 132.79000 122 GLY A N 1
ATOM 581 C CA . GLY A 1 102 ? 180.85038 196.52704 197.04829 1.000 132.63000 122 GLY A CA 1
ATOM 582 C C . GLY A 1 102 ? 182.08337 196.00986 196.34654 1.000 132.67000 122 GLY A C 1
ATOM 583 O O . GLY A 1 102 ? 182.82001 196.81047 195.76026 1.000 130.25000 122 GLY A O 1
ATOM 584 N N . MET A 1 103 ? 182.33036 194.70517 196.37693 1.000 126.91000 123 MET A N 1
ATOM 585 C CA . MET A 1 103 ? 183.50015 194.10598 195.75808 1.000 123.98000 123 MET A CA 1
ATOM 586 C C . MET A 1 103 ? 183.07629 192.97270 194.83462 1.000 127.16000 123 MET A C 1
ATOM 587 O O . MET A 1 103 ? 182.00776 192.37814 194.99438 1.000 129.83000 123 MET A O 1
ATOM 592 N N . THR A 1 104 ? 183.93124 192.68030 193.86011 1.000 126.61000 124 THR A N 1
ATOM 593 C CA . THR A 1 104 ? 183.66969 191.65924 192.85578 1.000 127.47000 124 THR A CA 1
ATOM 594 C C . THR A 1 104 ? 184.60544 190.47889 193.07335 1.000 124.53000 124 THR A C 1
ATOM 595 O O . THR A 1 104 ? 185.80425 190.66646 193.30304 1.000 124.51000 124 THR A O 1
ATOM 599 N N . ASP A 1 105 ? 184.05520 189.26938 193.00934 1.000 119.80000 125 ASP A N 1
ATOM 600 C CA . ASP A 1 105 ? 184.84738 188.04353 193.06914 1.000 119.12000 125 ASP A CA 1
ATOM 601 C C . ASP A 1 105 ? 185.29706 187.71922 191.65110 1.000 121.66000 125 ASP A C 1
ATOM 602 O O . ASP A 1 105 ? 184.51397 187.22919 190.83618 1.000 122.37000 125 ASP A O 1
ATOM 607 N N . PHE A 1 106 ? 186.56708 187.99317 191.35239 1.000 120.85000 126 PHE A N 1
ATOM 608 C CA . PHE A 1 106 ? 187.06962 187.83275 189.99449 1.000 118.17000 126 PHE A CA 1
ATOM 609 C C . PHE A 1 106 ? 187.25473 186.37941 189.58979 1.000 119.49000 126 PHE A C 1
ATOM 610 O O . PHE A 1 106 ? 187.49364 186.11455 188.40871 1.000 118.86000 126 PHE A O 1
ATOM 618 N N . SER A 1 107 ? 187.15652 185.43822 190.52351 1.000 116.11000 127 SER A N 1
ATOM 619 C CA . SER A 1 107 ? 187.34875 184.03417 190.19285 1.000 113.55000 127 SER A CA 1
ATOM 620 C C . SER A 1 107 ? 186.13235 183.40536 189.53302 1.000 118.58000 127 SER A C 1
ATOM 621 O O . SER A 1 107 ? 186.21619 182.25556 189.09075 1.000 124.86000 127 SER A O 1
ATOM 624 N N . MET A 1 108 ? 185.01222 184.11851 189.46086 1.000 117.10000 128 MET A N 1
ATOM 625 C CA . MET A 1 108 ? 183.78703 183.59745 188.87624 1.000 112.81000 128 MET A CA 1
ATOM 626 C C . MET A 1 108 ? 183.52977 184.14254 187.47983 1.000 110.26000 128 MET A C 1
ATOM 627 O O . MET A 1 108 ? 182.40555 184.03983 186.98321 1.000 116.27000 128 MET A O 1
ATOM 632 N N . ILE A 1 109 ? 184.53601 184.72709 186.84576 1.000 97.96000 129 ILE A N 1
ATOM 633 C CA . ILE A 1 109 ? 184.43237 185.25769 185.49483 1.000 95.30000 129 ILE A CA 1
ATOM 634 C C . ILE A 1 109 ? 185.41526 184.50352 184.61012 1.000 101.98000 129 ILE A C 1
ATOM 635 O O . ILE A 1 109 ? 186.61139 184.79399 184.60648 1.000 110.93000 129 ILE A O 1
ATOM 640 N N . PRO A 1 110 ? 184.94809 183.51370 183.85222 1.000 100.59000 130 PRO A N 1
ATOM 641 C CA . PRO A 1 110 ? 185.84914 182.79492 182.94543 1.000 98.46000 130 PRO A CA 1
ATOM 642 C C . PRO A 1 110 ? 186.42717 183.72670 181.89212 1.000 103.97000 130 PRO A C 1
ATOM 643 O O . PRO A 1 110 ? 185.75055 184.62827 181.39715 1.000 109.68000 130 PRO A O 1
ATOM 647 N N . SER A 1 111 ? 187.69541 183.50008 181.54854 1.000 95.93000 131 SER A N 1
ATOM 648 C CA . SER A 1 111 ? 188.34728 184.35204 180.56060 1.000 95.09000 131 SER A CA 1
ATOM 649 C C . SER A 1 111 ? 187.76299 184.13441 179.17132 1.000 100.68000 131 SER A C 1
ATOM 650 O O . SER A 1 111 ? 187.67219 185.07664 178.37742 1.000 103.10000 131 SER A O 1
ATOM 653 N N . TYR A 1 112 ? 187.35928 182.90259 178.85623 1.000 106.67000 132 TYR A N 1
ATOM 654 C CA . TYR A 1 112 ? 186.75663 182.63090 177.55712 1.000 111.45000 132 TYR A CA 1
ATOM 655 C C . TYR A 1 112 ? 185.38505 183.26438 177.38454 1.000 116.29000 132 TYR A C 1
ATOM 656 O O . TYR A 1 112 ? 184.87457 183.28473 176.26077 1.000 116.40000 132 TYR A O 1
ATOM 665 N N . PHE A 1 113 ? 184.77722 183.77522 178.44775 1.000 112.67000 133 PHE A N 1
ATOM 666 C CA . PHE A 1 113 ? 183.52928 184.51103 178.32062 1.000 109.52000 133 PHE A CA 1
ATOM 667 C C . PHE A 1 113 ? 183.75081 185.99662 178.08358 1.000 110.91000 133 PHE A C 1
ATOM 668 O O . PHE A 1 113 ? 182.77837 186.72909 177.88217 1.000 110.71000 133 PHE A O 1
ATOM 676 N N . ILE A 1 114 ? 184.99839 186.45499 178.10393 1.000 106.44000 134 ILE A N 1
ATOM 677 C CA . ILE A 1 114 ? 185.34002 187.85811 177.90660 1.000 99.50000 134 ILE A CA 1
ATOM 678 C C . ILE A 1 114 ? 186.13555 187.96898 176.61625 1.000 98.83000 134 ILE A C 1
ATOM 679 O O . ILE A 1 114 ? 187.17219 187.31346 176.46003 1.000 103.60000 134 ILE A O 1
ATOM 684 N N . ASP A 1 115 ? 185.65112 188.79352 175.69003 1.000 109.48000 135 ASP A N 1
ATOM 685 C CA . ASP A 1 115 ? 186.34486 189.02054 174.43139 1.000 115.90000 135 ASP A CA 1
ATOM 686 C C . ASP A 1 115 ? 187.18487 190.28666 174.42825 1.000 116.65000 135 ASP A C 1
ATOM 687 O O . ASP A 1 115 ? 187.99905 190.46681 173.51759 1.000 116.77000 135 ASP A O 1
ATOM 692 N N . ASP A 1 116 ? 187.01053 191.15962 175.41557 1.000 129.76000 136 ASP A N 1
ATOM 693 C CA . ASP A 1 116 ? 187.73038 192.42357 175.45839 1.000 134.06000 136 ASP A CA 1
ATOM 694 C C . ASP A 1 116 ? 187.79706 192.90299 176.89809 1.000 129.00000 136 ASP A C 1
ATOM 695 O O . ASP A 1 116 ? 186.77718 192.92257 177.59143 1.000 129.34000 136 ASP A O 1
ATOM 700 N N . ALA A 1 117 ? 188.99084 193.28473 177.34314 1.000 110.33000 137 ALA A N 1
ATOM 701 C CA . ALA A 1 117 ? 189.18393 193.76392 178.70356 1.000 111.26000 137 ALA A CA 1
ATOM 702 C C . ALA A 1 117 ? 190.14724 194.93728 178.69447 1.000 116.20000 137 ALA A C 1
ATOM 703 O O . ALA A 1 117 ? 191.14484 194.91780 177.96981 1.000 117.63000 137 ALA A O 1
ATOM 705 N N . SER A 1 118 ? 189.84545 195.95270 179.49752 1.000 114.23000 138 SER A N 1
ATOM 706 C CA . SER A 1 118 ? 190.69827 197.12010 179.64545 1.000 110.26000 138 SER A CA 1
ATOM 707 C C . SER A 1 118 ? 190.81405 197.47464 181.11860 1.000 106.06000 138 SER A C 1
ATOM 708 O O . SER A 1 118 ? 189.94584 197.13686 181.92561 1.000 104.87000 138 SER A O 1
ATOM 711 N N . LEU A 1 119 ? 191.89981 198.15834 181.46102 1.000 121.99000 139 LEU A N 1
ATOM 712 C CA . LEU A 1 119 ? 192.19575 198.54317 182.83572 1.000 126.06000 139 LEU A CA 1
ATOM 713 C C . LEU A 1 119 ? 192.40036 200.04963 182.87269 1.000 119.83000 139 LEU A C 1
ATOM 714 O O . LEU A 1 119 ? 193.43716 200.54736 182.42589 1.000 121.53000 139 LEU A O 1
ATOM 719 N N . LEU A 1 120 ? 191.42362 200.77363 183.40771 1.000 104.93000 140 LEU A N 1
ATOM 720 C CA . LEU A 1 120 ? 191.50675 202.22248 183.52801 1.000 109.58000 140 LEU A CA 1
ATOM 721 C C . LEU A 1 120 ? 192.14496 202.56519 184.86708 1.000 112.87000 140 LEU A C 1
ATOM 722 O O . LEU A 1 120 ? 191.62750 202.18579 185.92188 1.000 119.79000 140 LEU A O 1
ATOM 727 N N . HIS A 1 121 ? 193.26105 203.28529 184.81797 1.000 107.40000 141 HIS A N 1
ATOM 728 C CA . HIS A 1 121 ? 194.10887 203.52181 185.97802 1.000 102.49000 141 HIS A CA 1
ATOM 729 C C . HIS A 1 121 ? 193.77349 204.87235 186.59645 1.000 105.63000 141 HIS A C 1
ATOM 730 O O . HIS A 1 121 ? 193.87034 205.90522 185.92723 1.000 112.81000 141 HIS A O 1
ATOM 737 N N . GLY A 1 122 ? 193.38648 204.86059 187.86859 1.000 109.91000 142 GLY A N 1
ATOM 738 C CA . GLY A 1 122 ? 193.22089 206.07902 188.63740 1.000 116.04000 142 GLY A CA 1
ATOM 739 C C . GLY A 1 122 ? 192.23546 207.08460 188.08020 1.000 122.30000 142 GLY A C 1
ATOM 740 O O . GLY A 1 122 ? 191.02392 206.85213 188.08897 1.000 125.72000 142 GLY A O 1
ATOM 741 N N . THR A 1 123 ? 192.75279 208.21910 187.60109 1.000 123.80000 143 THR A N 1
ATOM 742 C CA . THR A 1 123 ? 191.88832 209.27915 187.09314 1.000 119.25000 143 THR A CA 1
ATOM 743 C C . THR A 1 123 ? 191.12947 208.84568 185.84879 1.000 121.23000 143 THR A C 1
ATOM 744 O O . THR A 1 123 ? 190.06991 209.40377 185.54561 1.000 123.62000 143 THR A O 1
ATOM 748 N N . SER A 1 124 ? 191.65401 207.86579 185.11153 1.000 114.83000 144 SER A N 1
ATOM 749 C CA . SER A 1 124 ? 190.98105 207.42194 183.89770 1.000 112.52000 144 SER A CA 1
ATOM 750 C C . SER A 1 124 ? 189.62962 206.79513 184.20301 1.000 115.59000 144 SER A C 1
ATOM 751 O O . SER A 1 124 ? 188.74624 206.77892 183.34076 1.000 122.68000 144 SER A O 1
ATOM 754 N N . SER A 1 125 ? 189.44609 206.27788 185.41792 1.000 112.18000 145 SER A N 1
ATOM 755 C CA . SER A 1 125 ? 188.16502 205.69065 185.78510 1.000 110.85000 145 SER A CA 1
ATOM 756 C C . SER A 1 125 ? 187.04596 206.72022 185.80792 1.000 110.63000 145 SER A C 1
ATOM 757 O O . SER A 1 125 ? 185.87913 206.35305 185.63985 1.000 116.21000 145 SER A O 1
ATOM 760 N N . VAL A 1 126 ? 187.37264 207.99810 186.01199 1.000 112.12000 146 VAL A N 1
ATOM 761 C CA . VAL A 1 126 ? 186.34960 209.03842 186.01734 1.000 113.44000 146 VAL A CA 1
ATOM 762 C C . VAL A 1 126 ? 185.71171 209.16617 184.64135 1.000 116.73000 146 VAL A C 1
ATOM 763 O O . VAL A 1 126 ? 184.56131 209.60319 184.51765 1.000 120.19000 146 VAL A O 1
ATOM 767 N N . ASN A 1 127 ? 186.43109 208.76818 183.59107 1.000 110.25000 147 ASN A N 1
ATOM 768 C CA . ASN A 1 127 ? 185.90288 208.88354 182.23733 1.000 117.08000 147 ASN A CA 1
ATOM 769 C C . ASN A 1 127 ? 184.62641 208.07495 182.05599 1.000 115.73000 147 ASN A C 1
ATOM 770 O O . ASN A 1 127 ? 183.79550 208.41497 181.20743 1.000 115.15000 147 ASN A O 1
ATOM 775 N N . MET A 1 128 ? 184.45123 207.01090 182.82745 1.000 121.34000 148 MET A N 1
ATOM 776 C CA . MET A 1 128 ? 183.26757 206.17567 182.65720 1.000 128.19000 148 MET A CA 1
ATOM 777 C C . MET A 1 128 ? 182.49119 205.93111 183.94175 1.000 128.87000 148 MET A C 1
ATOM 778 O O . MET A 1 128 ? 181.26025 205.88807 183.90398 1.000 135.11000 148 MET A O 1
ATOM 783 N N . ALA A 1 129 ? 183.16707 205.76265 185.06961 1.000 109.73000 149 ALA A N 1
ATOM 784 C CA . ALA A 1 129 ? 182.51186 205.38654 186.31239 1.000 108.48000 149 ALA A CA 1
ATOM 785 C C . ALA A 1 129 ? 182.62550 206.50759 187.33905 1.000 117.02000 149 ALA A C 1
ATOM 786 O O . ALA A 1 129 ? 183.15313 207.58839 187.06961 1.000 118.79000 149 ALA A O 1
ATOM 788 N N . GLY A 1 130 ? 182.12233 206.22901 188.53628 1.000 118.62000 150 GLY A N 1
ATOM 789 C CA . GLY A 1 130 ? 182.09893 207.20065 189.60923 1.000 116.35000 150 GLY A CA 1
ATOM 790 C C . GLY A 1 130 ? 183.14686 206.94584 190.67023 1.000 113.16000 150 GLY A C 1
ATOM 791 O O . GLY A 1 130 ? 184.31117 207.31975 190.50646 1.000 114.20000 150 GLY A O 1
ATOM 792 N N . GLY A 1 131 ? 182.74575 206.30858 191.76590 1.000 110.69000 151 GLY A N 1
ATOM 793 C CA . GLY A 1 131 ? 183.64157 206.09495 192.88428 1.000 119.24000 151 GLY A CA 1
ATOM 794 C C . GLY A 1 131 ? 184.70355 205.03994 192.65636 1.000 116.11000 151 GLY A C 1
ATOM 795 O O . GLY A 1 131 ? 184.90695 204.16022 193.49706 1.000 107.19000 151 GLY A O 1
ATOM 796 N N . GLY A 1 132 ? 185.38920 205.11729 191.52223 1.000 114.03000 152 GLY A N 1
ATOM 797 C CA . GLY A 1 132 ? 186.50726 204.23841 191.26011 1.000 111.49000 152 GLY A CA 1
ATOM 798 C C . GLY A 1 132 ? 187.80572 204.85195 191.73084 1.000 122.29000 152 GLY A C 1
ATOM 799 O O . GLY A 1 132 ? 188.63965 205.25364 190.91550 1.000 124.93000 152 GLY A O 1
ATOM 800 N N . LEU A 1 133 ? 187.98093 204.93986 193.05060 1.000 116.32000 153 LEU A N 1
ATOM 801 C CA . LEU A 1 133 ? 189.16461 205.59252 193.59982 1.000 110.20000 153 LEU A CA 1
ATOM 802 C C . LEU A 1 133 ? 190.43705 204.87802 193.17034 1.000 104.90000 153 LEU A C 1
ATOM 803 O O . LEU A 1 133 ? 191.43627 205.52186 192.83282 1.000 108.55000 153 LEU A O 1
ATOM 808 N N . GLY A 1 134 ? 190.42233 203.55092 193.17796 1.000 92.70000 154 GLY A N 1
ATOM 809 C CA . GLY A 1 134 ? 191.53646 202.79620 192.64881 1.000 99.31000 154 GLY A CA 1
ATOM 810 C C . GLY A 1 134 ? 191.56428 202.82039 191.13638 1.000 98.69000 154 GLY A C 1
ATOM 811 O O . GLY A 1 134 ? 192.49042 203.36978 190.53484 1.000 99.32000 154 GLY A O 1
ATOM 812 N N . GLY A 1 135 ? 190.55041 202.23512 190.51192 1.000 108.73000 155 GLY A N 1
ATOM 813 C CA . GLY A 1 135 ? 190.50599 202.17874 189.06498 1.000 111.49000 155 GLY A CA 1
ATOM 814 C C . GLY A 1 135 ? 189.24986 201.48337 188.59338 1.000 109.10000 155 GLY A C 1
ATOM 815 O O . GLY A 1 135 ? 188.32260 201.24257 189.36686 1.000 111.82000 155 GLY A O 1
ATOM 816 N N . LEU A 1 136 ? 189.23318 201.16397 187.30267 1.000 100.61000 156 LEU A N 1
ATOM 817 C CA . LEU A 1 136 ? 188.08785 200.54357 186.65354 1.000 100.91000 156 LEU A CA 1
ATOM 818 C C . LEU A 1 136 ? 188.55169 199.36860 185.80903 1.000 112.75000 156 LEU A C 1
ATOM 819 O O . LEU A 1 136 ? 189.61958 199.42133 185.19490 1.000 121.35000 156 LEU A O 1
ATOM 824 N N . VAL A 1 137 ? 187.75024 198.30842 185.78589 1.000 104.84000 157 VAL A N 1
ATOM 825 C CA . VAL A 1 137 ? 187.98218 197.15244 184.92718 1.000 95.39000 157 VAL A CA 1
ATOM 826 C C . VAL A 1 137 ? 186.80225 197.06358 183.97438 1.000 90.56000 157 VAL A C 1
ATOM 827 O O . VAL A 1 137 ? 185.66683 196.82771 184.40312 1.000 84.84000 157 VAL A O 1
ATOM 831 N N . LYS A 1 138 ? 187.06512 197.23986 182.68654 1.000 97.20000 158 LYS A N 1
ATOM 832 C CA . LYS A 1 138 ? 186.02412 197.32982 181.67053 1.000 94.09000 158 LYS A CA 1
ATOM 833 C C . LYS A 1 138 ? 185.98837 196.02826 180.87895 1.000 100.34000 158 LYS A C 1
ATOM 834 O O . LYS A 1 138 ? 186.92006 195.72697 180.12723 1.000 105.19000 158 LYS A O 1
ATOM 840 N N . LEU A 1 139 ? 184.90942 195.26789 181.04013 1.000 98.36000 159 LEU A N 1
ATOM 841 C CA . LEU A 1 139 ? 184.71888 193.99759 180.35615 1.000 97.34000 159 LEU A CA 1
ATOM 842 C C . LEU A 1 139 ? 183.60419 194.13107 179.32936 1.000 96.55000 159 LEU A C 1
ATOM 843 O O . LEU A 1 139 ? 182.63301 194.86020 179.54852 1.000 98.55000 159 LEU A O 1
ATOM 848 N N . SER A 1 140 ? 183.74375 193.42484 178.20993 1.000 112.21000 160 SER A N 1
ATOM 849 C CA . SER A 1 140 ? 182.75159 193.49868 177.14931 1.000 111.05000 160 SER A CA 1
ATOM 850 C C . SER A 1 140 ? 182.84715 192.26238 176.26982 1.000 114.09000 160 SER A C 1
ATOM 851 O O . SER A 1 140 ? 183.82412 191.51288 176.31881 1.000 118.56000 160 SER A O 1
ATOM 854 N N . THR A 1 141 ? 181.80803 192.05694 175.46689 1.000 114.87000 161 THR A N 1
ATOM 855 C CA . THR A 1 141 ? 181.76587 190.99884 174.46794 1.000 115.09000 161 THR A CA 1
ATOM 856 C C . THR A 1 141 ? 181.69108 191.63011 173.08539 1.000 117.18000 161 THR A C 1
ATOM 857 O O . THR A 1 141 ? 180.92661 192.57605 172.87144 1.000 121.93000 161 THR A O 1
ATOM 861 N N . VAL A 1 142 ? 182.48067 191.10726 172.15449 1.000 111.04000 162 VAL A N 1
ATOM 862 C CA . VAL A 1 142 ? 182.61568 191.70167 170.82802 1.000 111.26000 162 VAL A CA 1
ATOM 863 C C . VAL A 1 142 ? 181.89194 190.83517 169.80369 1.000 116.93000 162 VAL A C 1
ATOM 864 O O . VAL A 1 142 ? 182.00665 189.60220 169.84834 1.000 122.16000 162 VAL A O 1
ATOM 868 N N . PRO A 1 143 ? 181.12586 191.42381 168.88472 1.000 121.75000 163 PRO A N 1
ATOM 869 C CA . PRO A 1 143 ? 180.50446 190.62450 167.82327 1.000 117.32000 163 PRO A CA 1
ATOM 870 C C . PRO A 1 143 ? 181.55170 189.93451 166.96423 1.000 118.59000 163 PRO A C 1
ATOM 871 O O . PRO A 1 143 ? 182.61234 190.49164 166.67586 1.000 123.16000 163 PRO A O 1
ATOM 875 N N . ALA A 1 144 ? 181.23914 188.71236 166.54679 1.000 119.85000 164 ALA A N 1
ATOM 876 C CA . ALA A 1 144 ? 182.15214 187.94123 165.72170 1.000 121.74000 164 ALA A CA 1
ATOM 877 C C . ALA A 1 144 ? 182.01620 188.35113 164.25698 1.000 126.34000 164 ALA A C 1
ATOM 878 O O . ALA A 1 144 ? 181.27027 189.26718 163.90233 1.000 128.57000 164 ALA A O 1
ATOM 880 N N . HIS A 1 145 ? 182.75619 187.66448 163.39290 1.000 135.59000 165 HIS A N 1
ATOM 881 C CA . HIS A 1 145 ? 182.71765 187.88146 161.95237 1.000 136.29000 165 HIS A CA 1
ATOM 882 C C . HIS A 1 145 ? 182.57377 186.55653 161.22565 1.000 136.10000 165 HIS A C 1
ATOM 883 O O . HIS A 1 145 ? 183.27643 186.27868 160.25034 1.000 139.89000 165 HIS A O 1
ATOM 890 N N . GLN A 1 146 ? 181.65483 185.71832 161.69164 1.000 134.18000 166 GLN A N 1
ATOM 891 C CA . GLN A 1 146 ? 181.52275 184.36010 161.18907 1.000 137.44000 166 GLN A CA 1
ATOM 892 C C . GLN A 1 146 ? 180.50717 184.30345 160.05708 1.000 138.62000 166 GLN A C 1
ATOM 893 O O . GLN A 1 146 ? 179.39527 184.82439 160.18426 1.000 135.49000 166 GLN A O 1
ATOM 899 N N . GLU A 1 147 ? 180.89373 183.66751 158.95556 1.000 151.14000 167 GLU A N 1
ATOM 900 C CA . GLU A 1 147 ? 179.99882 183.40828 157.83730 1.000 149.91000 167 GLU A CA 1
ATOM 901 C C . GLU A 1 147 ? 179.59156 181.94285 157.85847 1.000 146.04000 167 GLU A C 1
ATOM 902 O O . GLU A 1 147 ? 180.45012 181.05602 157.86801 1.000 144.37000 167 GLU A O 1
ATOM 908 N N . GLY A 1 148 ? 178.28754 181.69288 157.86155 1.000 128.52000 168 GLY A N 1
ATOM 909 C CA . GLY A 1 148 ? 177.79269 180.33706 157.96704 1.000 127.90000 168 GLY A CA 1
ATOM 910 C C . GLY A 1 148 ? 177.75213 179.85692 159.40107 1.000 130.03000 168 GLY A C 1
ATOM 911 O O . GLY A 1 148 ? 177.60950 180.66191 160.32399 1.000 134.09000 168 GLY A O 1
ATOM 912 N N . PHE A 1 149 ? 177.88187 178.55159 159.60523 1.000 122.95000 169 PHE A N 1
ATOM 913 C CA . PHE A 1 149 ? 177.81589 177.95242 160.92866 1.000 125.73000 169 PHE A CA 1
ATOM 914 C C . PHE A 1 149 ? 179.17714 177.37271 161.28609 1.000 130.00000 169 PHE A C 1
ATOM 915 O O . PHE A 1 149 ? 179.88410 176.84762 160.42165 1.000 128.67000 169 PHE A O 1
ATOM 923 N N . GLY A 1 150 ? 179.54723 177.48889 162.55784 1.000 123.75000 170 GLY A N 1
ATOM 924 C CA . GLY A 1 150 ? 180.78903 176.91551 163.04104 1.000 113.79000 170 GLY A CA 1
ATOM 925 C C . GLY A 1 150 ? 180.69603 176.65070 164.52607 1.000 112.87000 170 GLY A C 1
ATOM 926 O O . GLY A 1 150 ? 179.84797 177.21326 165.22421 1.000 116.57000 170 GLY A O 1
ATOM 927 N N . MET A 1 151 ? 181.58165 175.78303 165.00766 1.000 118.72000 171 MET A N 1
ATOM 928 C CA . MET A 1 151 ? 181.54865 175.41378 166.41453 1.000 122.76000 171 MET A CA 1
ATOM 929 C C . MET A 1 151 ? 182.93057 174.95173 166.84818 1.000 119.07000 171 MET A C 1
ATOM 930 O O . MET A 1 151 ? 183.79272 174.64923 166.02125 1.000 125.06000 171 MET A O 1
ATOM 935 N N . GLN A 1 152 ? 183.12860 174.91321 168.16411 1.000 116.18000 172 GLN A N 1
ATOM 936 C CA . GLN A 1 152 ? 184.41043 174.55652 168.75313 1.000 121.59000 172 GLN A CA 1
ATOM 937 C C . GLN A 1 152 ? 184.16733 173.85963 170.08171 1.000 123.30000 172 GLN A C 1
ATOM 938 O O . GLN A 1 152 ? 183.24715 174.22259 170.81676 1.000 126.00000 172 GLN A O 1
ATOM 944 N N . TYR A 1 153 ? 184.99243 172.85911 170.38280 1.000 104.25000 173 TYR A N 1
ATOM 945 C CA . TYR A 1 153 ? 184.88200 172.10888 171.62857 1.000 98.67000 173 TYR A CA 1
ATOM 946 C C . TYR A 1 153 ? 186.27387 171.89755 172.19764 1.000 108.12000 173 TYR A C 1
ATOM 947 O O . TYR A 1 153 ? 187.16028 171.40181 171.49754 1.000 114.88000 173 TYR A O 1
ATOM 956 N N . VAL A 1 154 ? 186.46336 172.26893 173.46097 1.000 114.07000 174 VAL A N 1
ATOM 957 C CA . VAL A 1 154 ? 187.73784 172.12323 174.15327 1.000 107.40000 174 VAL A CA 1
ATOM 958 C C . VAL A 1 154 ? 187.50052 171.33585 175.43173 1.000 109.46000 174 VAL A C 1
ATOM 959 O O . VAL A 1 154 ? 186.58770 171.65407 176.20098 1.000 113.74000 174 VAL A O 1
ATOM 963 N N . GLN A 1 155 ? 188.31906 170.31282 175.65650 1.000 106.23000 175 GLN A N 1
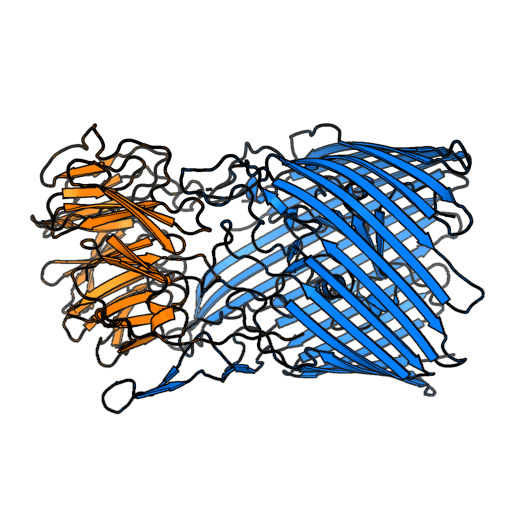ATOM 964 C CA . GLN A 1 155 ? 188.22065 169.47590 176.84301 1.000 106.98000 175 GLN A CA 1
ATOM 965 C C . GLN A 1 155 ? 189.55771 169.48120 177.56461 1.000 106.11000 175 GLN A C 1
ATOM 966 O O . GLN A 1 155 ? 190.60512 169.31332 176.93422 1.000 106.69000 175 GLN A O 1
ATOM 972 N N . GLY A 1 156 ? 189.52161 169.67371 178.87943 1.000 105.33000 176 GLY A N 1
ATOM 973 C CA . GLY A 1 156 ? 190.73988 169.73385 179.66054 1.000 98.62000 176 GLY A CA 1
ATOM 974 C C . GLY A 1 156 ? 190.79770 168.72149 180.78380 1.000 97.20000 176 GLY A C 1
ATOM 975 O O . GLY A 1 156 ? 189.84051 168.57361 181.54722 1.000 105.23000 176 GLY A O 1
ATOM 976 N N . ILE A 1 157 ? 191.92130 168.01940 180.89406 1.000 107.28000 177 ILE A N 1
ATOM 977 C CA . ILE A 1 157 ? 192.14520 167.02085 181.93186 1.000 112.64000 177 ILE A CA 1
ATOM 978 C C . ILE A 1 157 ? 193.42292 167.39186 182.66779 1.000 111.74000 177 ILE A C 1
ATOM 979 O O . ILE A 1 157 ? 194.43606 167.71042 182.03556 1.000 113.60000 177 ILE A O 1
ATOM 984 N N . GLY A 1 158 ? 193.37619 167.35806 183.99914 1.000 117.85000 178 GLY A N 1
ATOM 985 C CA . GLY A 1 158 ? 194.52488 167.70912 184.80571 1.000 118.24000 178 GLY A CA 1
ATOM 986 C C . GLY A 1 158 ? 194.57453 166.90168 186.08553 1.000 123.21000 178 GLY A C 1
ATOM 987 O O . GLY A 1 158 ? 193.74017 166.02866 186.32489 1.000 123.91000 178 GLY A O 1
ATOM 988 N N . SER A 1 159 ? 195.57343 167.21644 186.90586 1.000 129.66000 179 SER A N 1
ATOM 989 C CA . SER A 1 159 ? 195.76970 166.51466 188.16121 1.000 129.73000 179 SER A CA 1
ATOM 990 C C . SER A 1 159 ? 194.58693 166.75410 189.09230 1.000 128.03000 179 SER A C 1
ATOM 991 O O . SER A 1 159 ? 193.70372 167.56597 188.82320 1.000 134.37000 179 SER A O 1
ATOM 994 N N . PHE A 1 160 ? 194.57276 166.01203 190.19707 1.000 122.59000 180 PHE A N 1
ATOM 995 C CA . PHE A 1 160 ? 193.62990 166.17991 191.29824 1.000 123.09000 180 PHE A CA 1
ATOM 996 C C . PHE A 1 160 ? 192.20351 165.84542 190.88815 1.000 131.36000 180 PHE A C 1
ATOM 997 O O . PHE A 1 160 ? 191.26551 166.19016 191.61451 1.000 137.96000 180 PHE A O 1
ATOM 1005 N N . SER A 1 161 ? 192.01713 165.19585 189.73651 1.000 118.75000 181 SER A N 1
ATOM 1006 C CA . SER A 1 161 ? 190.69678 164.86676 189.19456 1.000 113.69000 181 SER A CA 1
ATOM 1007 C C . SER A 1 161 ? 189.89094 166.12027 188.85946 1.000 112.14000 181 SER A C 1
ATOM 1008 O O . SER A 1 161 ? 188.69892 166.20668 189.15445 1.000 115.96000 181 SER A O 1
ATOM 1011 N N . THR A 1 162 ? 190.54032 167.09771 188.22994 1.000 111.13000 182 THR A N 1
ATOM 1012 C CA . THR A 1 162 ? 189.85277 168.27971 187.72636 1.000 112.25000 182 THR A CA 1
ATOM 1013 C C . THR A 1 162 ? 189.44593 168.06460 186.27637 1.000 114.35000 182 THR A C 1
ATOM 1014 O O . THR A 1 162 ? 190.17798 167.44798 185.49925 1.000 113.56000 182 THR A O 1
ATOM 1018 N N . PHE A 1 163 ? 188.27594 168.58228 185.91586 1.000 115.17000 183 PHE A N 1
ATOM 1019 C CA . PHE A 1 163 ? 187.75456 168.47445 184.56224 1.000 108.36000 183 PHE A CA 1
ATOM 1020 C C . PHE A 1 163 ? 187.24022 169.82931 184.10262 1.000 110.35000 183 PHE A C 1
ATOM 1021 O O . PHE A 1 163 ? 186.53444 170.51770 184.84375 1.000 119.95000 183 PHE A O 1
ATOM 1029 N N . ASP A 1 164 ? 187.59747 170.20688 182.87762 1.000 112.43000 184 ASP A N 1
ATOM 1030 C CA . ASP A 1 164 ? 187.15797 171.45631 182.27443 1.000 114.24000 184 ASP A CA 1
ATOM 1031 C C . ASP A 1 164 ? 186.63059 171.18318 180.87529 1.000 116.36000 184 ASP A C 1
ATOM 1032 O O . ASP A 1 164 ? 187.24619 170.43917 180.10784 1.000 122.17000 184 ASP A O 1
ATOM 1037 N N . GLU A 1 165 ? 185.48826 171.78259 180.54814 1.000 118.50000 185 GLU A N 1
ATOM 1038 C CA . GLU A 1 165 ? 184.90020 171.66570 179.22219 1.000 114.11000 185 GLU A CA 1
ATOM 1039 C C . GLU A 1 165 ? 184.44486 173.03723 178.75390 1.000 115.70000 185 GLU A C 1
ATOM 1040 O O . GLU A 1 165 ? 184.04366 173.87401 179.56526 1.000 116.76000 185 GLU A O 1
ATOM 1046 N N . PHE A 1 166 ? 184.50777 173.26234 177.44436 1.000 100.63000 186 PHE A N 1
ATOM 1047 C CA . PHE A 1 166 ? 184.08384 174.52309 176.85220 1.000 101.73000 186 PHE A CA 1
ATOM 1048 C C . PHE A 1 166 ? 183.53810 174.24986 175.46099 1.000 104.80000 186 PHE A C 1
ATOM 1049 O O . PHE A 1 166 ? 184.21781 173.62947 174.64008 1.000 111.05000 186 PHE A O 1
ATOM 1057 N N . LEU A 1 167 ? 182.31860 174.71100 175.19686 1.000 105.07000 187 LEU A N 1
ATOM 1058 C CA . LEU A 1 167 ? 181.65425 174.47583 173.92264 1.000 101.41000 187 LEU A CA 1
ATOM 1059 C C . LEU A 1 167 ? 181.21886 175.80546 173.32730 1.000 106.65000 187 LEU A C 1
ATOM 1060 O O . LEU A 1 167 ? 180.60722 176.62642 174.01577 1.000 108.85000 187 LEU A O 1
ATOM 1065 N N . GLN A 1 168 ? 181.52440 176.00678 172.04804 1.000 119.84000 188 GLN A N 1
ATOM 1066 C CA . GLN A 1 168 ? 181.21132 177.23703 171.33368 1.000 114.88000 188 GLN A CA 1
ATOM 1067 C C . GLN A 1 168 ? 180.31606 176.91083 170.14913 1.000 121.14000 188 GLN A C 1
ATOM 1068 O O . GLN A 1 168 ? 180.58826 175.96242 169.40917 1.000 124.62000 188 GLN A O 1
ATOM 1074 N N . LEU A 1 169 ? 179.25116 177.68784 169.97480 1.000 118.47000 189 LEU A N 1
ATOM 1075 C CA . LEU A 1 169 ? 178.37127 177.58258 168.81950 1.000 114.16000 189 LEU A CA 1
ATOM 1076 C C . LEU A 1 169 ? 178.11588 178.98062 168.28412 1.000 116.37000 189 LEU A C 1
ATOM 1077 O O . LEU A 1 169 ? 177.84197 179.90065 169.05780 1.000 121.96000 189 LEU A O 1
ATOM 1082 N N . LYS A 1 170 ? 178.19980 179.14585 166.96665 1.000 128.51000 190 LYS A N 1
ATOM 1083 C CA . LYS A 1 170 ? 178.02622 180.46855 166.38645 1.000 128.91000 190 LYS A CA 1
ATOM 1084 C C . LYS A 1 170 ? 177.45190 180.35653 164.98322 1.000 129.58000 190 LYS A C 1
ATOM 1085 O O . LYS A 1 170 ? 177.53276 179.30593 164.34422 1.000 135.82000 190 LYS A O 1
ATOM 1091 N N . TYR A 1 171 ? 176.86655 181.45788 164.51579 1.000 129.00000 191 TYR A N 1
ATOM 1092 C CA . TYR A 1 171 ? 176.29000 181.53701 163.18269 1.000 126.75000 191 TYR A CA 1
ATOM 1093 C C . TYR A 1 171 ? 176.19389 183.00156 162.78183 1.000 131.78000 191 TYR A C 1
ATOM 1094 O O . TYR A 1 171 ? 176.02014 183.87782 163.63097 1.000 137.40000 191 TYR A O 1
ATOM 1103 N N . GLY A 1 172 ? 176.30975 183.26068 161.48086 1.000 131.49000 192 GLY A N 1
ATOM 1104 C CA . GLY A 1 172 ? 176.20100 184.61486 160.97142 1.000 131.31000 192 GLY A CA 1
ATOM 1105 C C . GLY A 1 172 ? 175.86732 184.69007 159.49553 1.000 130.20000 192 GLY A C 1
ATOM 1106 O O . GLY A 1 172 ? 176.34028 183.86545 158.70994 1.000 130.77000 192 GLY A O 1
ATOM 1107 N N . ASP A 1 173 ? 175.05293 185.66992 159.10166 1.000 143.34000 193 ASP A N 1
ATOM 1108 C CA . ASP A 1 173 ? 174.64361 185.82651 157.70746 1.000 147.56000 193 ASP A CA 1
ATOM 1109 C C . ASP A 1 173 ? 174.62740 187.29427 157.29080 1.000 146.78000 193 ASP A C 1
ATOM 1110 O O . ASP A 1 173 ? 173.71517 187.74682 156.59114 1.000 144.33000 193 ASP A O 1
ATOM 1115 N N . LYS A 1 174 ? 175.62458 188.05869 157.74156 1.000 138.01000 194 LYS A N 1
ATOM 1116 C CA . LYS A 1 174 ? 175.88500 189.42483 157.28708 1.000 141.13000 194 LYS A CA 1
ATOM 1117 C C . LYS A 1 174 ? 174.86426 190.41800 157.84414 1.000 141.30000 194 LYS A C 1
ATOM 1118 O O . LYS A 1 174 ? 175.04559 191.63395 157.72993 1.000 136.66000 194 LYS A O 1
ATOM 1124 N N . HIS A 1 175 ? 173.81472 189.91948 158.49358 1.000 130.96000 195 HIS A N 1
ATOM 1125 C CA . HIS A 1 175 ? 172.93642 190.76979 159.28929 1.000 127.57000 195 HIS A CA 1
ATOM 1126 C C . HIS A 1 175 ? 172.81691 190.23942 160.70827 1.000 124.82000 195 HIS A C 1
ATOM 1127 O O . HIS A 1 175 ? 172.73351 191.01845 161.66090 1.000 132.18000 195 HIS A O 1
ATOM 1134 N N . TRP A 1 176 ? 172.81240 188.92175 160.86299 1.000 123.11000 196 TRP A N 1
ATOM 1135 C CA . TRP A 1 176 ? 172.65282 188.30021 162.16486 1.000 127.36000 196 TRP A CA 1
ATOM 1136 C C . TRP A 1 176 ? 173.98196 187.73027 162.63449 1.000 133.58000 196 TRP A C 1
ATOM 1137 O O . TRP A 1 176 ? 174.83380 187.35177 161.82765 1.000 137.37000 196 TRP A O 1
ATOM 1148 N N . GLN A 1 177 ? 174.15199 187.68339 163.95300 1.000 118.66000 197 GLN A N 1
ATOM 1149 C CA . GLN A 1 177 ? 175.33504 187.09980 164.57799 1.000 108.64000 197 GLN A CA 1
ATOM 1150 C C . GLN A 1 177 ? 174.89130 186.45709 165.88251 1.000 110.06000 197 GLN A C 1
ATOM 1151 O O . GLN A 1 177 ? 174.74069 187.14796 166.89334 1.000 114.18000 197 GLN A O 1
ATOM 1157 N N . ILE A 1 178 ? 174.68145 185.14517 165.86257 1.000 116.60000 198 ILE A N 1
ATOM 1158 C CA . ILE A 1 178 ? 174.21355 184.39628 167.02184 1.000 117.78000 198 ILE A CA 1
ATOM 1159 C C . ILE A 1 178 ? 175.36521 183.54733 167.53500 1.000 119.29000 198 ILE A C 1
ATOM 1160 O O . ILE A 1 178 ? 176.02796 182.85799 166.75327 1.000 123.80000 198 ILE A O 1
ATOM 1165 N N . SER A 1 179 ? 175.61114 183.60545 168.84166 1.000 106.75000 199 SER A N 1
ATOM 1166 C CA . SER A 1 179 ? 176.67411 182.83218 169.46377 1.000 104.90000 199 SER A CA 1
ATOM 1167 C C . SER A 1 179 ? 176.18173 182.25303 170.78041 1.000 106.12000 199 SER A C 1
ATOM 1168 O O . SER A 1 179 ? 175.29999 182.81634 171.43134 1.000 115.52000 199 SER A O 1
ATOM 1171 N N . THR A 1 180 ? 176.76213 181.11927 171.16745 1.000 105.66000 200 THR A N 1
ATOM 1172 C CA . THR A 1 180 ? 176.41314 180.44888 172.41348 1.000 105.66000 200 THR A CA 1
ATOM 1173 C C . THR A 1 180 ? 177.64584 179.75966 172.97396 1.000 113.84000 200 THR A C 1
ATOM 1174 O O . THR A 1 180 ? 178.34416 179.05061 172.24523 1.000 125.00000 200 THR A O 1
ATOM 1178 N N . ARG A 1 181 ? 177.90887 179.96412 174.26209 1.000 107.35000 201 ARG A N 1
ATOM 1179 C CA . ARG A 1 181 ? 179.04853 179.36242 174.93778 1.000 97.74000 201 ARG A CA 1
ATOM 1180 C C . ARG A 1 181 ? 178.58470 178.63615 176.18972 1.000 102.80000 201 ARG A C 1
ATOM 1181 O O . ARG A 1 181 ? 177.53177 178.95303 176.74905 1.000 111.08000 201 ARG A O 1
ATOM 1189 N N . ALA A 1 182 ? 179.37367 177.65806 176.62162 1.000 98.37000 202 ALA A N 1
ATOM 1190 C CA . ALA A 1 182 ? 179.12406 176.93432 177.85841 1.000 95.69000 202 ALA A CA 1
ATOM 1191 C C . ALA A 1 182 ? 180.45696 176.51242 178.45107 1.000 102.77000 202 ALA A C 1
ATOM 1192 O O . ALA A 1 182 ? 181.34083 176.05125 177.72447 1.000 118.85000 202 ALA A O 1
ATOM 1194 N N . VAL A 1 183 ? 180.60456 176.67981 179.76159 1.000 99.83000 203 VAL A N 1
ATOM 1195 C CA . VAL A 1 183 ? 181.81977 176.30970 180.47530 1.000 96.83000 203 VAL A CA 1
ATOM 1196 C C . VAL A 1 183 ? 181.42207 175.53295 181.71950 1.000 103.89000 203 VAL A C 1
ATOM 1197 O O . VAL A 1 183 ? 180.59284 176.00087 182.50608 1.000 110.33000 203 VAL A O 1
ATOM 1201 N N . TYR A 1 184 ? 182.00480 174.35018 181.89691 1.000 99.92000 204 TYR A N 1
ATOM 1202 C CA . TYR A 1 184 ? 181.75730 173.53391 183.07688 1.000 99.65000 204 TYR A CA 1
ATOM 1203 C C . TYR A 1 184 ? 183.08669 173.13807 183.69561 1.000 106.93000 204 TYR A C 1
ATOM 1204 O O . TYR A 1 184 ? 183.96652 172.62145 183.00168 1.000 114.13000 204 TYR A O 1
ATOM 1213 N N . GLN A 1 185 ? 183.22901 173.37790 184.99658 1.000 118.89000 205 GLN A N 1
ATOM 1214 C CA . GLN A 1 185 ? 184.45222 173.07641 185.72635 1.000 115.46000 205 GLN A CA 1
ATOM 1215 C C . GLN A 1 185 ? 184.09077 172.37107 187.02329 1.000 117.22000 205 GLN A C 1
ATOM 1216 O O . GLN A 1 185 ? 183.19485 172.81890 187.74376 1.000 122.26000 205 GLN A O 1
ATOM 1222 N N . SER A 1 186 ? 184.78198 171.27304 187.31967 1.000 114.01000 206 SER A N 1
ATOM 1223 C CA . SER A 1 186 ? 184.53151 170.51141 188.53406 1.000 110.91000 206 SER A CA 1
ATOM 1224 C C . SER A 1 186 ? 185.82448 169.87132 189.01100 1.000 109.01000 206 SER A C 1
ATOM 1225 O O . SER A 1 186 ? 186.70924 169.57383 188.20563 1.000 113.56000 206 SER A O 1
ATOM 1228 N N . SER A 1 187 ? 185.92461 169.65837 190.32241 1.000 114.45000 207 SER A N 1
ATOM 1229 C CA . SER A 1 187 ? 187.11322 169.07727 190.93118 1.000 114.38000 207 SER A CA 1
ATOM 1230 C C . SER A 1 187 ? 186.80965 168.74597 192.38000 1.000 116.47000 207 SER A C 1
ATOM 1231 O O . SER A 1 187 ? 185.92390 169.36482 192.97792 1.000 123.34000 207 SER A O 1
ATOM 1234 N N . PRO A 1 188 ? 187.50780 167.77676 192.96666 1.000 115.00000 208 PRO A N 1
ATOM 1235 C CA . PRO A 1 188 ? 187.35249 167.52421 194.40380 1.000 115.75000 208 PRO A CA 1
ATOM 1236 C C . PRO A 1 188 ? 188.30264 168.34113 195.26844 1.000 122.12000 208 PRO A C 1
ATOM 1237 O O . PRO A 1 188 ? 188.05343 168.50133 196.46676 1.000 126.42000 208 PRO A O 1
ATOM 1241 N N . ASN A 1 189 ? 189.38071 168.86207 194.68207 1.000 131.28000 209 ASN A N 1
ATOM 1242 C CA . ASN A 1 189 ? 190.42123 169.58904 195.41362 1.000 136.28000 209 ASN A CA 1
ATOM 1243 C C . ASN A 1 189 ? 190.91323 168.78717 196.62017 1.000 135.02000 209 ASN A C 1
ATOM 1244 O O . ASN A 1 189 ? 190.74043 169.17000 197.77508 1.000 133.24000 209 ASN A O 1
ATOM 1249 N N . ASP A 1 190 ? 191.52854 167.65275 196.31859 1.000 133.03000 210 ASP A N 1
ATOM 1250 C CA . ASP A 1 190 ? 192.09873 166.78394 197.33723 1.000 133.35000 210 ASP A CA 1
ATOM 1251 C C . ASP A 1 190 ? 193.60195 166.63532 197.14388 1.000 132.02000 210 ASP A C 1
ATOM 1252 O O . ASP A 1 190 ? 194.15803 165.54418 197.27146 1.000 133.76000 210 ASP A O 1
ATOM 1257 N N . TYR A 1 191 ? 194.27989 167.73481 196.82854 1.000 120.80000 211 TYR A N 1
ATOM 1258 C CA . TYR A 1 191 ? 195.71672 167.67402 196.61042 1.000 124.50000 211 TYR A CA 1
ATOM 1259 C C . TYR A 1 191 ? 196.44915 167.44660 197.92311 1.000 126.33000 211 TYR A C 1
ATOM 1260 O O . TYR A 1 191 ? 196.04196 167.94381 198.97464 1.000 125.83000 211 TYR A O 1
ATOM 1269 N N . LYS A 1 192 ? 197.54026 166.69165 197.85511 1.000 124.67000 212 LYS A N 1
ATOM 1270 C CA . LYS A 1 192 ? 198.35288 166.40090 199.02545 1.000 121.24000 212 LYS A CA 1
ATOM 1271 C C . LYS A 1 192 ? 199.35687 167.52102 199.24826 1.000 125.62000 212 LYS A C 1
ATOM 1272 O O . LYS A 1 192 ? 200.03621 167.95085 198.31182 1.000 128.85000 212 LYS A O 1
ATOM 1278 N N . TYR A 1 193 ? 199.44331 167.99160 200.48637 1.000 132.32000 213 TYR A N 1
ATOM 1279 C CA . TYR A 1 193 ? 200.42992 168.98228 200.87973 1.000 134.64000 213 TYR A CA 1
ATOM 1280 C C . TYR A 1 193 ? 201.05588 168.56491 202.20009 1.000 137.77000 213 TYR A C 1
ATOM 1281 O O . TYR A 1 193 ? 200.43875 167.85989 203.00158 1.000 139.50000 213 TYR A O 1
ATOM 1290 N N . ARG A 1 194 ? 202.29311 168.99743 202.41458 1.000 143.03000 214 ARG A N 1
ATOM 1291 C CA . ARG A 1 194 ? 203.00214 168.71956 203.65491 1.000 142.18000 214 ARG A CA 1
ATOM 1292 C C . ARG A 1 194 ? 202.70375 169.84307 204.63841 1.000 142.63000 214 ARG A C 1
ATOM 1293 O O . ARG A 1 194 ? 202.93715 171.01719 204.33570 1.000 143.17000 214 ARG A O 1
ATOM 1301 N N . ASN A 1 195 ? 202.18821 169.48325 205.80857 1.000 135.06000 215 ASN A N 1
ATOM 1302 C CA . ASN A 1 195 ? 201.64390 170.45149 206.75341 1.000 130.48000 215 ASN A CA 1
ATOM 1303 C C . ASN A 1 195 ? 202.71025 170.82193 207.77829 1.000 136.02000 215 ASN A C 1
ATOM 1304 O O . ASN A 1 195 ? 203.10859 169.99077 208.59899 1.000 143.43000 215 ASN A O 1
ATOM 1309 N N . HIS A 1 196 ? 203.16224 172.07398 207.73892 1.000 129.45000 216 HIS A N 1
ATOM 1310 C CA . HIS A 1 196 ? 204.16255 172.57616 208.66989 1.000 128.65000 216 HIS A CA 1
ATOM 1311 C C . HIS A 1 196 ? 203.56185 173.28568 209.87525 1.000 131.53000 216 HIS A C 1
ATOM 1312 O O . HIS A 1 196 ? 204.30866 173.69105 210.76954 1.000 137.37000 216 HIS A O 1
ATOM 1319 N N . ASP A 1 197 ? 202.24225 173.45096 209.92584 1.000 126.84000 217 ASP A N 1
ATOM 1320 C CA . ASP A 1 197 ? 201.59431 174.17898 211.00790 1.000 129.86000 217 ASP A CA 1
ATOM 1321 C C . ASP A 1 197 ? 200.90133 173.26300 212.00528 1.000 124.48000 217 ASP A C 1
ATOM 1322 O O . ASP A 1 197 ? 200.24346 173.75367 212.92650 1.000 121.12000 217 ASP A O 1
ATOM 1327 N N . LYS A 1 198 ? 201.02811 171.94982 211.84736 1.000 121.46000 218 LYS A N 1
ATOM 1328 C CA . LYS A 1 198 ? 200.34266 171.00670 212.71587 1.000 122.50000 218 LYS A CA 1
ATOM 1329 C C . LYS A 1 198 ? 201.20052 169.75879 212.83975 1.000 127.01000 218 LYS A C 1
ATOM 1330 O O . LYS A 1 198 ? 201.86936 169.36598 211.88240 1.000 132.03000 218 LYS A O 1
ATOM 1336 N N . LYS A 1 199 ? 201.18817 169.14771 214.02147 1.000 121.19000 219 LYS A N 1
ATOM 1337 C CA . LYS A 1 199 ? 201.96395 167.94189 214.28919 1.000 122.48000 219 LYS A CA 1
ATOM 1338 C C . LYS A 1 199 ? 201.02348 166.87896 214.83339 1.000 120.73000 219 LYS A C 1
ATOM 1339 O O . LYS A 1 199 ? 200.33226 167.10996 215.82989 1.000 123.26000 219 LYS A O 1
ATOM 1345 N N . GLU A 1 200 ? 200.98718 165.72501 214.17680 1.000 134.18000 220 GLU A N 1
ATOM 1346 C CA . GLU A 1 200 ? 200.23905 164.59021 214.69145 1.000 137.72000 220 GLU A CA 1
ATOM 1347 C C . GLU A 1 200 ? 201.12857 163.76335 215.60504 1.000 138.26000 220 GLU A C 1
ATOM 1348 O O . GLU A 1 200 ? 202.27742 163.46481 215.27166 1.000 137.88000 220 GLU A O 1
ATOM 1354 N N . ASN A 1 201 ? 200.59429 163.39425 216.76202 1.000 122.88000 221 ASN A N 1
ATOM 1355 C CA . ASN A 1 201 ? 201.35696 162.68866 217.77858 1.000 121.71000 221 ASN A CA 1
ATOM 1356 C C . ASN A 1 201 ? 200.97982 161.21448 217.80212 1.000 123.51000 221 ASN A C 1
ATOM 1357 O O . ASN A 1 201 ? 199.81060 160.85669 217.63281 1.000 121.43000 221 ASN A O 1
ATOM 1362 N N . ILE A 1 202 ? 201.98240 160.36538 218.00586 1.000 132.87000 222 ILE A N 1
ATOM 1363 C CA . ILE A 1 202 ? 201.80307 158.92141 218.07327 1.000 125.24000 222 ILE A CA 1
ATOM 1364 C C . ILE A 1 202 ? 201.70917 158.52140 219.53687 1.000 126.62000 222 ILE A C 1
ATOM 1365 O O . ILE A 1 202 ? 202.60279 158.83295 220.33319 1.000 127.67000 222 ILE A O 1
ATOM 1370 N N . TYR A 1 203 ? 200.63090 157.83435 219.89338 1.000 141.13000 223 TYR A N 1
ATOM 1371 C CA . TYR A 1 203 ? 200.36808 157.49300 221.27908 1.000 143.04000 223 TYR A CA 1
ATOM 1372 C C . TYR A 1 203 ? 200.89681 156.09676 221.59420 1.000 145.97000 223 TYR A C 1
ATOM 1373 O O . TYR A 1 203 ? 201.61997 155.47937 220.80980 1.000 143.80000 223 TYR A O 1
ATOM 1382 N N . ASP A 1 204 ? 200.53451 155.59853 222.77374 1.000 168.17000 224 ASP A N 1
ATOM 1383 C CA . ASP A 1 204 ? 200.86103 154.23813 223.17753 1.000 166.48000 224 ASP A CA 1
ATOM 1384 C C . ASP A 1 204 ? 199.72004 153.62888 223.98095 1.000 168.64000 224 ASP A C 1
ATOM 1385 O O . ASP A 1 204 ? 198.59804 154.14413 223.96836 1.000 171.30000 224 ASP A O 1
ATOM 1390 N N . ASP A 1 205 ? 199.99985 152.52882 224.67992 1.000 179.92000 225 ASP A N 1
ATOM 1391 C CA . ASP A 1 205 ? 198.95783 151.84325 225.43589 1.000 179.66000 225 ASP A CA 1
ATOM 1392 C C . ASP A 1 205 ? 198.41625 152.69340 226.58064 1.000 179.53000 225 ASP A C 1
ATOM 1393 O O . ASP A 1 205 ? 197.31175 152.43492 227.07145 1.000 179.35000 225 ASP A O 1
ATOM 1398 N N . LYS A 1 206 ? 199.16752 153.70522 227.02108 1.000 166.09000 226 LYS A N 1
ATOM 1399 C CA . LYS A 1 206 ? 198.78413 154.50518 228.17985 1.000 165.09000 226 LYS A CA 1
ATOM 1400 C C . LYS A 1 206 ? 198.64796 155.99082 227.85401 1.000 165.95000 226 LYS A C 1
ATOM 1401 O O . LYS A 1 206 ? 198.68554 156.82444 228.76409 1.000 164.04000 226 LYS A O 1
ATOM 1407 N N . TYR A 1 207 ? 198.47477 156.33476 226.57665 1.000 165.18000 227 TYR A N 1
ATOM 1408 C CA . TYR A 1 207 ? 198.18660 157.70253 226.13713 1.000 163.48000 227 TYR A CA 1
ATOM 1409 C C . TYR A 1 207 ? 199.29926 158.68034 226.52549 1.000 164.85000 227 TYR A C 1
ATOM 1410 O O . TYR A 1 207 ? 199.10389 159.61559 227.30237 1.000 162.65000 227 TYR A O 1
ATOM 1419 N N . ASN A 1 208 ? 200.48092 158.44617 225.96183 1.000 154.85000 228 ASN A N 1
ATOM 1420 C CA . ASN A 1 208 ? 201.59531 159.37885 226.04754 1.000 150.97000 228 ASN A CA 1
ATOM 1421 C C . ASN A 1 208 ? 202.16387 159.60363 224.65647 1.000 152.68000 228 ASN A C 1
ATOM 1422 O O . ASN A 1 208 ? 202.21224 158.67890 223.84126 1.000 155.73000 228 ASN A O 1
ATOM 1427 N N . ILE A 1 209 ? 202.59370 160.83428 224.38593 1.000 138.17000 229 ILE A N 1
ATOM 1428 C CA . ILE A 1 209 ? 203.19817 161.13679 223.09608 1.000 135.38000 229 ILE A CA 1
ATOM 1429 C C . ILE A 1 209 ? 204.60298 160.55722 223.05278 1.000 133.78000 229 ILE A C 1
ATOM 1430 O O . ILE A 1 209 ? 205.42624 160.81202 223.94100 1.000 132.51000 229 ILE A O 1
ATOM 1435 N N . ILE A 1 210 ? 204.88239 159.77234 222.01962 1.000 140.12000 230 ILE A N 1
ATOM 1436 C CA . ILE A 1 210 ? 206.20445 159.20034 221.80454 1.000 144.23000 230 ILE A CA 1
ATOM 1437 C C . ILE A 1 210 ? 206.92560 159.89093 220.65867 1.000 141.39000 230 ILE A C 1
ATOM 1438 O O . ILE A 1 210 ? 208.08674 160.27717 220.78738 1.000 139.64000 230 ILE A O 1
ATOM 1443 N N . GLU A 1 211 ? 206.24869 160.05427 219.52707 1.000 145.72000 231 GLU A N 1
ATOM 1444 C CA . GLU A 1 211 ? 206.81883 160.71033 218.36366 1.000 147.43000 231 GLU A CA 1
ATOM 1445 C C . GLU A 1 211 ? 205.80658 161.68580 217.78395 1.000 150.74000 231 GLU A C 1
ATOM 1446 O O . GLU A 1 211 ? 204.59758 161.44728 217.82282 1.000 156.35000 231 GLU A O 1
ATOM 1452 N N . GLN A 1 212 ? 206.31494 162.79473 217.25456 1.000 135.05000 232 GLN A N 1
ATOM 1453 C CA . GLN A 1 212 ? 205.50458 163.78655 216.56330 1.000 131.39000 232 GLN A CA 1
ATOM 1454 C C . GLN A 1 212 ? 206.08662 164.01114 215.17772 1.000 134.29000 232 GLN A C 1
ATOM 1455 O O . GLN A 1 212 ? 207.30070 164.17921 215.03122 1.000 132.22000 232 GLN A O 1
ATOM 1461 N N . TYR A 1 213 ? 205.22298 164.01257 214.16869 1.000 133.49000 233 TYR A N 1
ATOM 1462 C CA . TYR A 1 213 ? 205.63573 164.15012 212.78238 1.000 131.55000 233 TYR A CA 1
ATOM 1463 C C . TYR A 1 213 ? 204.72517 165.13671 212.06983 1.000 131.70000 233 TYR A C 1
ATOM 1464 O O . TYR A 1 213 ? 203.55509 165.29224 212.42504 1.000 128.06000 233 TYR A O 1
ATOM 1473 N N . TYR A 1 214 ? 205.26944 165.79923 211.06165 1.000 138.25000 234 TYR A N 1
ATOM 1474 C CA . TYR A 1 214 ? 204.45598 166.66345 210.21858 1.000 136.87000 234 TYR A CA 1
ATOM 1475 C C . TYR A 1 214 ? 203.63002 165.80066 209.27645 1.000 134.85000 234 TYR A C 1
ATOM 1476 O O . TYR A 1 214 ? 204.20328 165.09019 208.44168 1.000 138.85000 234 TYR A O 1
ATOM 1485 N N . PRO A 1 215 ? 202.30523 165.83014 209.36031 1.000 123.71000 235 PRO A N 1
ATOM 1486 C CA . PRO A 1 215 ? 201.49386 164.96485 208.50493 1.000 126.47000 235 PRO A CA 1
ATOM 1487 C C . PRO A 1 215 ? 201.48183 165.44603 207.06497 1.000 126.63000 235 PRO A C 1
ATOM 1488 O O . PRO A 1 215 ? 201.75880 166.60690 206.75935 1.000 124.21000 235 PRO A O 1
ATOM 1492 N N . ILE A 1 216 ? 201.16014 164.52099 206.17178 1.000 128.42000 236 ILE A N 1
ATOM 1493 C CA . ILE A 1 216 ? 200.95231 164.82294 204.76259 1.000 129.24000 236 ILE A CA 1
ATOM 1494 C C . ILE A 1 216 ? 199.45954 164.66453 204.48871 1.000 125.38000 236 ILE A C 1
ATOM 1495 O O . ILE A 1 216 ? 198.96724 163.57485 204.17864 1.000 125.04000 236 ILE A O 1
ATOM 1500 N N . GLU A 1 217 ? 198.72463 165.76379 204.61683 1.000 128.88000 237 GLU A N 1
ATOM 1501 C CA . GLU A 1 217 ? 197.27658 165.75106 204.51978 1.000 130.61000 237 GLU A CA 1
ATOM 1502 C C . GLU A 1 217 ? 196.83780 166.02132 203.08734 1.000 130.45000 237 GLU A C 1
ATOM 1503 O O . GLU A 1 217 ? 197.64475 166.09897 202.15995 1.000 131.56000 237 GLU A O 1
ATOM 1509 N N . ARG A 1 218 ? 195.52910 166.16578 202.91372 1.000 117.04000 238 ARG A N 1
ATOM 1510 C CA . ARG A 1 218 ? 194.94108 166.59134 201.65673 1.000 118.97000 238 ARG A CA 1
ATOM 1511 C C . ARG A 1 218 ? 193.98540 167.74320 201.91692 1.000 124.30000 238 ARG A C 1
ATOM 1512 O O . ARG A 1 218 ? 193.41584 167.86171 203.00381 1.000 127.65000 238 ARG A O 1
ATOM 1520 N N . ASN A 1 219 ? 193.82709 168.60042 200.91343 1.000 125.19000 239 ASN A N 1
ATOM 1521 C CA . ASN A 1 219 ? 192.86163 169.68383 201.01166 1.000 122.01000 239 ASN A CA 1
ATOM 1522 C C . ASN A 1 219 ? 191.46955 169.11234 201.23615 1.000 132.81000 239 ASN A C 1
ATOM 1523 O O . ASN A 1 219 ? 191.03962 168.19804 200.52890 1.000 137.94000 239 ASN A O 1
ATOM 1528 N N . ARG A 1 220 ? 190.76454 169.65051 202.22440 1.000 141.67000 240 ARG A N 1
ATOM 1529 C CA . ARG A 1 220 ? 189.47516 169.12007 202.63253 1.000 142.33000 240 ARG A CA 1
ATOM 1530 C C . ARG A 1 220 ? 188.39234 170.17101 202.44692 1.000 141.19000 240 ARG A C 1
ATOM 1531 O O . ARG A 1 220 ? 188.63150 171.36887 202.62117 1.000 142.69000 240 ARG A O 1
ATOM 1539 N N . SER A 1 221 ? 187.19556 169.70199 202.09309 1.000 123.84000 241 SER A N 1
ATOM 1540 C CA . SER A 1 221 ? 186.03574 170.56467 201.87692 1.000 122.55000 241 SER A CA 1
ATOM 1541 C C . SER A 1 221 ? 186.32457 171.61876 200.80959 1.000 118.95000 241 SER A C 1
ATOM 1542 O O . SER A 1 221 ? 185.95981 172.78679 200.94235 1.000 121.55000 241 SER A O 1
ATOM 1545 N N . GLY A 1 222 ? 186.98504 171.19331 199.73627 1.000 112.86000 242 GLY A N 1
ATOM 1546 C CA . GLY A 1 222 ? 187.37658 172.11485 198.68896 1.000 113.67000 242 GLY A CA 1
ATOM 1547 C C . GLY A 1 222 ? 186.76496 171.84353 197.33032 1.000 122.81000 242 GLY A C 1
ATOM 1548 O O . GLY A 1 222 ? 187.10514 172.51611 196.35378 1.000 121.96000 242 GLY A O 1
ATOM 1549 N N . ALA A 1 223 ? 185.86701 170.86648 197.24861 1.000 123.48000 243 ALA A N 1
ATOM 1550 C CA . ALA A 1 223 ? 185.26337 170.50598 195.97397 1.000 118.11000 243 ALA A CA 1
ATOM 1551 C C . ALA A 1 223 ? 184.37372 171.62877 195.45584 1.000 114.22000 243 ALA A C 1
ATOM 1552 O O . ALA A 1 223 ? 183.81028 172.40946 196.22497 1.000 114.99000 243 ALA A O 1
ATOM 1554 N N . TYR A 1 224 ? 184.24942 171.70545 194.13255 1.000 104.78000 244 TYR A N 1
ATOM 1555 C CA . TYR A 1 224 ? 183.46772 172.76238 193.50946 1.000 103.95000 244 TYR A CA 1
ATOM 1556 C C . TYR A 1 224 ? 182.94953 172.30497 192.15494 1.000 106.53000 244 TYR A C 1
ATOM 1557 O O . TYR A 1 224 ? 183.54642 171.44620 191.50300 1.000 113.02000 244 TYR A O 1
ATOM 1566 N N . LYS A 1 225 ? 181.82879 172.89501 191.74022 1.000 112.86000 245 LYS A N 1
ATOM 1567 C CA . LYS A 1 225 ? 181.24763 172.66637 190.42102 1.000 111.93000 245 LYS A CA 1
ATOM 1568 C C . LYS A 1 225 ? 180.67793 173.98246 189.91832 1.000 110.18000 245 LYS A C 1
ATOM 1569 O O . LYS A 1 225 ? 179.85623 174.59947 190.60083 1.000 111.44000 245 LYS A O 1
ATOM 1575 N N . ASP A 1 226 ? 181.10617 174.40981 188.73290 1.000 114.69000 246 ASP A N 1
ATOM 1576 C CA . ASP A 1 226 ? 180.70087 175.68678 188.16200 1.000 116.77000 246 ASP A CA 1
ATOM 1577 C C . ASP A 1 226 ? 180.11236 175.48823 186.77343 1.000 123.09000 246 ASP A C 1
ATOM 1578 O O . ASP A 1 226 ? 180.62831 174.69969 185.97806 1.000 131.77000 246 ASP A O 1
ATOM 1583 N N . LEU A 1 227 ? 179.03516 176.21434 186.48478 1.000 108.67000 247 LEU A N 1
ATOM 1584 C CA . LEU A 1 227 ? 178.39838 176.19969 185.17501 1.000 102.13000 247 LEU A CA 1
ATOM 1585 C C . LEU A 1 227 ? 178.12925 177.62690 184.72898 1.000 103.16000 247 LEU A C 1
ATOM 1586 O O . LEU A 1 227 ? 177.51059 178.40128 185.46411 1.000 109.78000 247 LEU A O 1
ATOM 1591 N N . HIS A 1 228 ? 178.58592 177.96877 183.52691 1.000 101.06000 248 HIS A N 1
ATOM 1592 C CA . HIS A 1 228 ? 178.33514 179.27147 182.92974 1.000 97.49000 248 HIS A CA 1
ATOM 1593 C C . HIS A 1 228 ? 177.80753 179.08730 181.51660 1.000 103.24000 248 HIS A C 1
ATOM 1594 O O . HIS A 1 228 ? 178.31296 178.25259 180.76247 1.000 111.74000 248 HIS A O 1
ATOM 1601 N N . ILE A 1 229 ? 176.78874 179.86753 181.16373 1.000 96.59000 249 ILE A N 1
ATOM 1602 C CA . ILE A 1 229 ? 176.19023 179.84503 179.83444 1.000 95.27000 249 ILE A CA 1
ATOM 1603 C C . ILE A 1 229 ? 176.04385 181.28133 179.35569 1.000 96.91000 249 ILE A C 1
ATOM 1604 O O . ILE A 1 229 ? 175.54034 182.13453 180.09329 1.000 96.84000 249 ILE A O 1
ATOM 1609 N N . LEU A 1 230 ? 176.48064 181.54923 178.12750 1.000 98.23000 250 LEU A N 1
ATOM 1610 C CA . LEU A 1 230 ? 176.40122 182.88097 177.54255 1.000 94.58000 250 LEU A CA 1
ATOM 1611 C C . LEU A 1 230 ? 175.73306 182.79099 176.18030 1.000 99.04000 250 LEU A C 1
ATOM 1612 O O . LEU A 1 230 ? 176.09593 181.93834 175.36566 1.000 107.36000 250 LEU A O 1
ATOM 1617 N N . GLN A 1 231 ? 174.76390 183.67038 175.93459 1.000 98.05000 251 GLN A N 1
ATOM 1618 C CA . GLN A 1 231 ? 174.02617 183.70762 174.67838 1.000 91.51000 251 GLN A CA 1
ATOM 1619 C C . GLN A 1 231 ? 174.05687 185.12301 174.12552 1.000 94.25000 251 GLN A C 1
ATOM 1620 O O . GLN A 1 231 ? 173.75184 186.07726 174.84568 1.000 100.68000 251 GLN A O 1
ATOM 1626 N N . GLU A 1 232 ? 174.41724 185.25780 172.85149 1.000 104.49000 252 GLU A N 1
ATOM 1627 C CA . GLU A 1 232 ? 174.52764 186.55693 172.20194 1.000 105.62000 252 GLU A CA 1
ATOM 1628 C C . GLU A 1 232 ? 173.70355 186.56218 170.92526 1.000 111.92000 252 GLU A C 1
ATOM 1629 O O . GLU A 1 232 ? 173.73706 185.59550 170.15909 1.000 112.49000 252 GLU A O 1
ATOM 1635 N N . VAL A 1 233 ? 172.96621 187.64659 170.70040 1.000 106.20000 253 VAL A N 1
ATOM 1636 C CA . VAL A 1 233 ? 172.24791 187.87631 169.45215 1.000 99.38000 253 VAL A CA 1
ATOM 1637 C C . VAL A 1 233 ? 172.53319 189.30341 169.00987 1.000 99.40000 253 VAL A C 1
ATOM 1638 O O . VAL A 1 233 ? 172.24446 190.25165 169.74795 1.000 98.25000 253 VAL A O 1
ATOM 1642 N N . TYR A 1 234 ? 173.08726 189.45735 167.81110 1.000 119.86000 254 TYR A N 1
ATOM 1643 C CA . TYR A 1 234 ? 173.48635 190.75169 167.27609 1.000 119.18000 254 TYR A CA 1
ATOM 1644 C C . TYR A 1 234 ? 172.86675 190.96307 165.90343 1.000 119.56000 254 TYR A C 1
ATOM 1645 O O . TYR A 1 234 ? 172.77296 190.02720 165.10542 1.000 128.07000 254 TYR A O 1
ATOM 1654 N N . TYR A 1 235 ? 172.44485 192.19532 165.63160 1.000 109.92000 255 TYR A N 1
ATOM 1655 C CA . TYR A 1 235 ? 171.84148 192.55038 164.35616 1.000 115.23000 255 TYR A CA 1
ATOM 1656 C C . TYR A 1 235 ? 172.43502 193.86005 163.86294 1.000 111.27000 255 TYR A C 1
ATOM 1657 O O . TYR A 1 235 ? 172.66644 194.78127 164.64972 1.000 115.77000 255 TYR A O 1
ATOM 1666 N N . ASN A 1 236 ? 172.67484 193.93956 162.55717 1.000 113.38000 256 ASN A N 1
ATOM 1667 C CA . ASN A 1 236 ? 173.33490 195.08600 161.94007 1.000 113.31000 256 ASN A CA 1
ATOM 1668 C C . ASN A 1 236 ? 172.60511 195.42595 160.64966 1.000 116.04000 256 ASN A C 1
ATOM 1669 O O . ASN A 1 236 ? 172.72437 194.70047 159.65772 1.000 123.38000 256 ASN A O 1
ATOM 1674 N N . THR A 1 237 ? 171.86126 196.53313 160.65576 1.000 118.93000 257 THR A N 1
ATOM 1675 C CA . THR A 1 237 ? 171.12978 196.92627 159.45746 1.000 124.12000 257 THR A CA 1
ATOM 1676 C C . THR A 1 237 ? 172.06863 197.36128 158.34292 1.000 127.05000 257 THR A C 1
ATOM 1677 O O . THR A 1 237 ? 171.71419 197.26490 157.16369 1.000 128.20000 257 THR A O 1
ATOM 1681 N N . GLY A 1 238 ? 173.25848 197.84103 158.68974 1.000 126.35000 258 GLY A N 1
ATOM 1682 C CA . GLY A 1 238 ? 174.16910 198.39104 157.71251 1.000 125.38000 258 GLY A CA 1
ATOM 1683 C C . GLY A 1 238 ? 173.89559 199.82851 157.33911 1.000 130.93000 258 GLY A C 1
ATOM 1684 O O . GLY A 1 238 ? 174.64543 200.39685 156.53617 1.000 132.85000 258 GLY A O 1
ATOM 1685 N N . LYS A 1 239 ? 172.84796 200.43402 157.89435 1.000 134.56000 259 LYS A N 1
ATOM 1686 C CA . LYS A 1 239 ? 172.50655 201.82567 157.64039 1.000 134.31000 259 LYS A CA 1
ATOM 1687 C C . LYS A 1 239 ? 172.88757 202.73352 158.80096 1.000 132.88000 259 LYS A C 1
ATOM 1688 O O . LYS A 1 239 ? 172.52940 203.91527 158.79560 1.000 129.76000 259 LYS A O 1
ATOM 1694 N N . GLY A 1 240 ? 173.60165 202.21133 159.79554 1.000 126.67000 260 GLY A N 1
ATOM 1695 C CA . GLY A 1 240 ? 173.98578 202.98059 160.96041 1.000 125.51000 260 GLY A CA 1
ATOM 1696 C C . GLY A 1 240 ? 173.28649 202.59581 162.24426 1.000 129.92000 260 GLY A C 1
ATOM 1697 O O . GLY A 1 240 ? 173.48399 203.27536 163.25689 1.000 135.35000 260 GLY A O 1
ATOM 1698 N N . ASP A 1 241 ? 172.47869 201.54033 162.24611 1.000 122.37000 261 ASP A N 1
ATOM 1699 C CA . ASP A 1 241 ? 171.78400 201.07818 163.44110 1.000 117.75000 261 ASP A CA 1
ATOM 1700 C C . ASP A 1 241 ? 172.22531 199.65639 163.75383 1.000 118.16000 261 ASP A C 1
ATOM 1701 O O . ASP A 1 241 ? 172.09992 198.76602 162.90775 1.000 122.72000 261 ASP A O 1
ATOM 1706 N N . ARG A 1 242 ? 172.73420 199.44603 164.96569 1.000 122.08000 262 ARG A N 1
ATOM 1707 C CA . ARG A 1 242 ? 173.20347 198.14041 165.40911 1.000 120.67000 262 ARG A CA 1
ATOM 1708 C C . ARG A 1 242 ? 172.53499 197.79042 166.72845 1.000 123.51000 262 ARG A C 1
ATOM 1709 O O . ARG A 1 242 ? 172.59480 198.57148 167.68176 1.000 132.26000 262 ARG A O 1
ATOM 1717 N N . PHE A 1 243 ? 171.91233 196.61775 166.78630 1.000 107.45000 263 PHE A N 1
ATOM 1718 C CA . PHE A 1 243 ? 171.22896 196.14865 167.98089 1.000 105.53000 263 PHE A CA 1
ATOM 1719 C C . PHE A 1 243 ? 171.94476 194.92668 168.53557 1.000 108.89000 263 PHE A C 1
ATOM 1720 O O . PHE A 1 243 ? 172.56476 194.16161 167.79296 1.000 118.48000 263 PHE A O 1
ATOM 1728 N N . GLY A 1 244 ? 171.85259 194.74611 169.84349 1.000 94.47000 264 GLY A N 1
ATOM 1729 C CA . GLY A 1 244 ? 172.52974 193.64038 170.49646 1.000 96.28000 264 GLY A CA 1
ATOM 1730 C C . GLY A 1 244 ? 171.75770 193.16296 171.70161 1.000 95.78000 264 GLY A C 1
ATOM 1731 O O . GLY A 1 244 ? 170.88355 193.86313 172.21982 1.000 102.97000 264 GLY A O 1
ATOM 1732 N N . LEU A 1 245 ? 172.08301 191.95248 172.14740 1.000 82.78000 265 LEU A N 1
ATOM 1733 C CA . LEU A 1 245 ? 171.47423 191.36254 173.33057 1.000 84.06000 265 LEU A CA 1
ATOM 1734 C C . LEU A 1 245 ? 172.38260 190.26358 173.85211 1.000 90.63000 265 LEU A C 1
ATOM 1735 O O . LEU A 1 245 ? 172.72701 189.34066 173.11003 1.000 103.66000 265 LEU A O 1
ATOM 1740 N N . ASN A 1 246 ? 172.76716 190.36341 175.12160 1.000 91.40000 266 ASN A N 1
ATOM 1741 C CA . ASN A 1 246 ? 173.63430 189.38349 175.75981 1.000 94.46000 266 ASN A CA 1
ATOM 1742 C C . ASN A 1 246 ? 172.95835 188.86470 177.01640 1.000 91.65000 266 ASN A C 1
ATOM 1743 O O . ASN A 1 246 ? 172.39298 189.64621 177.78470 1.000 98.85000 266 ASN A O 1
ATOM 1748 N N . ALA A 1 247 ? 173.01765 187.55408 177.22407 1.000 86.71000 267 ALA A N 1
ATOM 1749 C CA . ALA A 1 247 ? 172.50018 186.92723 178.42986 1.000 87.18000 267 ALA A CA 1
ATOM 1750 C C . ALA A 1 247 ? 173.55230 185.98332 178.98652 1.000 97.75000 267 ALA A C 1
ATOM 1751 O O . ALA A 1 247 ? 174.09519 185.15052 178.25680 1.000 114.94000 267 ALA A O 1
ATOM 1753 N N . TRP A 1 248 ? 173.83460 186.11231 180.28050 1.000 96.58000 268 TRP A N 1
ATOM 1754 C CA . TRP A 1 248 ? 174.90373 185.35606 180.92199 1.000 91.62000 268 TRP A CA 1
ATOM 1755 C C . TRP A 1 248 ? 174.36512 184.74664 182.20514 1.000 98.24000 268 TRP A C 1
ATOM 1756 O O . TRP A 1 248 ? 173.92107 185.47311 183.09718 1.000 106.75000 268 TRP A O 1
ATOM 1767 N N . TYR A 1 249 ? 174.41118 183.42034 182.29926 1.000 102.30000 269 TYR A N 1
ATOM 1768 C CA . TYR A 1 249 ? 173.85160 182.68254 183.42351 1.000 101.92000 269 TYR A CA 1
ATOM 1769 C C . TYR A 1 249 ? 174.96902 181.95633 184.15576 1.000 106.02000 269 TYR A C 1
ATOM 1770 O O . TYR A 1 249 ? 175.85471 181.37719 183.52091 1.000 118.56000 269 TYR A O 1
ATOM 1779 N N . THR A 1 250 ? 174.92651 181.98656 185.48610 1.000 105.51000 270 THR A N 1
ATOM 1780 C CA . THR A 1 250 ? 175.96340 181.38819 186.31586 1.000 110.31000 270 THR A CA 1
ATOM 1781 C C . THR A 1 250 ? 175.33637 180.47515 187.35654 1.000 105.84000 270 THR A C 1
ATOM 1782 O O . THR A 1 250 ? 174.42994 180.88839 188.08443 1.000 111.76000 270 THR A O 1
ATOM 1786 N N . ASP A 1 251 ? 175.82620 179.24056 187.42647 1.000 97.22000 271 ASP A N 1
ATOM 1787 C CA . ASP A 1 251 ? 175.44443 178.27492 188.45218 1.000 102.40000 271 ASP A CA 1
ATOM 1788 C C . ASP A 1 251 ? 176.71397 177.79757 189.13956 1.000 107.38000 271 ASP A C 1
ATOM 1789 O O . ASP A 1 251 ? 177.52768 177.09726 188.52938 1.000 119.74000 271 ASP A O 1
ATOM 1794 N N . SER A 1 252 ? 176.88175 178.16876 190.40328 1.000 117.61000 272 SER A N 1
ATOM 1795 C CA . SER A 1 252 ? 178.08910 177.86651 191.15448 1.000 118.08000 272 SER A CA 1
ATOM 1796 C C . SER A 1 252 ? 177.74412 177.05770 192.39384 1.000 120.70000 272 SER A C 1
ATOM 1797 O O . SER A 1 252 ? 176.73833 177.31902 193.05833 1.000 122.71000 272 SER A O 1
ATOM 1800 N N . ASN A 1 253 ? 178.58312 176.07007 192.69447 1.000 119.13000 273 ASN A N 1
ATOM 1801 C CA . ASN A 1 253 ? 178.40236 175.20828 193.86116 1.000 116.39000 273 ASN A CA 1
ATOM 1802 C C . ASN A 1 253 ? 179.79404 174.91564 194.41073 1.000 120.30000 273 ASN A C 1
ATOM 1803 O O . ASN A 1 253 ? 180.45099 173.96843 193.97297 1.000 126.02000 273 ASN A O 1
ATOM 1808 N N . ARG A 1 254 ? 180.23497 175.72389 195.36932 1.000 123.05000 274 ARG A N 1
ATOM 1809 C CA . ARG A 1 254 ? 181.58345 175.64232 195.90519 1.000 118.05000 274 ARG A CA 1
ATOM 1810 C C . ARG A 1 254 ? 181.54603 175.34159 197.39476 1.000 118.00000 274 ARG A C 1
ATOM 1811 O O . ARG A 1 254 ? 180.61887 175.73967 198.10297 1.000 121.88000 274 ARG A O 1
ATOM 1819 N N . GLU A 1 255 ? 182.56887 174.63677 197.86164 1.000 121.30000 275 GLU A N 1
ATOM 1820 C CA . GLU A 1 255 ? 182.74812 174.33942 199.27164 1.000 126.52000 275 GLU A CA 1
ATOM 1821 C C . GLU A 1 255 ? 183.92093 175.14346 199.81234 1.000 126.44000 275 GLU A C 1
ATOM 1822 O O . GLU A 1 255 ? 184.91695 175.35900 199.11776 1.000 125.54000 275 GLU A O 1
ATOM 1828 N N . LEU A 1 256 ? 183.79474 175.59372 201.05565 1.000 126.12000 276 LEU A N 1
ATOM 1829 C CA . LEU A 1 256 ? 184.83393 176.38997 201.69360 1.000 123.96000 276 LEU A CA 1
ATOM 1830 C C . LEU A 1 256 ? 185.83820 175.45766 202.35881 1.000 127.52000 276 LEU A C 1
ATOM 1831 O O . LEU A 1 256 ? 185.46737 174.63974 203.20614 1.000 126.21000 276 LEU A O 1
ATOM 1836 N N . ALA A 1 257 ? 187.10419 175.58272 201.97343 1.000 115.12000 277 ALA A N 1
ATOM 1837 C CA . ALA A 1 257 ? 188.13068 174.66305 202.43340 1.000 108.74000 277 ALA A CA 1
ATOM 1838 C C . ALA A 1 257 ? 188.45124 174.89086 203.90697 1.000 106.53000 277 ALA A C 1
ATOM 1839 O O . ALA A 1 257 ? 188.18855 175.95343 204.47547 1.000 111.21000 277 ALA A O 1
ATOM 1841 N N . LEU A 1 258 ? 189.02434 173.86476 204.52583 1.000 103.58000 278 LEU A N 1
ATOM 1842 C CA . LEU A 1 258 ? 189.43992 173.93158 205.91641 1.000 105.84000 278 LEU A CA 1
ATOM 1843 C C . LEU A 1 258 ? 190.78436 174.63561 206.03124 1.000 106.73000 278 LEU A C 1
ATOM 1844 O O . LEU A 1 258 ? 191.57886 174.65675 205.08871 1.000 107.30000 278 LEU A O 1
ATOM 1849 N N . LEU A 1 259 ? 191.03322 175.21414 207.20110 1.000 104.50000 279 LEU A N 1
ATOM 1850 C CA . LEU A 1 259 ? 192.29334 175.89725 207.43397 1.000 102.18000 279 LEU A CA 1
ATOM 1851 C C . LEU A 1 259 ? 193.41065 174.89576 207.70052 1.000 103.69000 279 LEU A C 1
ATOM 1852 O O . LEU A 1 259 ? 193.17968 173.71528 207.97067 1.000 105.78000 279 LEU A O 1
ATOM 1857 N N . THR A 1 260 ? 194.64421 175.39188 207.61482 1.000 106.21000 280 THR A N 1
ATOM 1858 C CA . THR A 1 260 ? 195.80168 174.55623 207.90585 1.000 102.53000 280 THR A CA 1
ATOM 1859 C C . THR A 1 260 ? 195.80209 174.10372 209.35963 1.000 100.93000 280 THR A C 1
ATOM 1860 O O . THR A 1 260 ? 196.11252 172.94548 209.65791 1.000 105.21000 280 THR A O 1
ATOM 1864 N N . THR A 1 261 ? 195.45237 175.00201 210.27842 1.000 96.79000 281 THR A N 1
ATOM 1865 C CA . THR A 1 261 ? 195.46266 174.69818 211.70898 1.000 91.39000 281 THR A CA 1
ATOM 1866 C C . THR A 1 261 ? 194.06050 174.28998 212.15810 1.000 94.08000 281 THR A C 1
ATOM 1867 O O . THR A 1 261 ? 193.40510 174.94974 212.96490 1.000 99.59000 281 THR A O 1
ATOM 1871 N N . ASP A 1 262 ? 193.60417 173.16968 211.60815 1.000 112.48000 282 ASP A N 1
ATOM 1872 C CA . ASP A 1 262 ? 192.30659 172.60223 211.94377 1.000 115.84000 282 ASP A CA 1
ATOM 1873 C C . ASP A 1 262 ? 192.51777 171.16100 212.37701 1.000 117.33000 282 ASP A C 1
ATOM 1874 O O . ASP A 1 262 ? 193.08825 170.36383 211.62682 1.000 120.28000 282 ASP A O 1
ATOM 1879 N N . GLN A 1 263 ? 192.05009 170.82666 213.57489 1.000 128.76000 283 GLN A N 1
ATOM 1880 C CA . GLN A 1 263 ? 192.48381 169.62431 214.27122 1.000 131.71000 283 GLN A CA 1
ATOM 1881 C C . GLN A 1 263 ? 191.48658 168.48754 214.10609 1.000 130.39000 283 GLN A C 1
ATOM 1882 O O . GLN A 1 263 ? 190.27257 168.70444 214.09728 1.000 131.27000 283 GLN A O 1
ATOM 1888 N N . GLY A 1 264 ? 192.01282 167.27423 213.98733 1.000 144.39000 284 GLY A N 1
ATOM 1889 C CA . GLY A 1 264 ? 191.21182 166.07018 213.94311 1.000 145.52000 284 GLY A CA 1
ATOM 1890 C C . GLY A 1 264 ? 190.82080 165.68102 212.52862 1.000 150.36000 284 GLY A C 1
ATOM 1891 O O . GLY A 1 264 ? 190.93508 166.45154 211.57239 1.000 150.18000 284 GLY A O 1
ATOM 1892 N N . ASP A 1 265 ? 190.35625 164.43930 212.40718 1.000 172.13000 285 ASP A N 1
ATOM 1893 C CA . ASP A 1 265 ? 189.79790 163.93678 211.15233 1.000 170.23000 285 ASP A CA 1
ATOM 1894 C C . ASP A 1 265 ? 188.31805 164.31133 211.04917 1.000 166.68000 285 ASP A C 1
ATOM 1895 O O . ASP A 1 265 ? 187.41555 163.47536 211.04251 1.000 165.16000 285 ASP A O 1
ATOM 1900 N N . LEU A 1 266 ? 188.08795 165.61794 210.95425 1.000 30.00000 286 LEU A N 1
ATOM 1901 C CA . LEU A 1 266 ? 186.74046 166.15934 211.04320 1.000 30.00000 286 LEU A CA 1
ATOM 1902 C C . LEU A 1 266 ? 185.93944 165.89992 209.77733 1.000 30.00000 286 LEU A C 1
ATOM 1903 O O . LEU A 1 266 ? 185.95510 166.70483 208.84082 1.000 30.00000 286 LEU A O 1
ATOM 1908 N N . MET A 1 267 ? 185.23352 164.77384 209.74970 1.000 30.00000 287 MET A N 1
ATOM 1909 C CA . MET A 1 267 ? 184.22510 164.52208 208.73214 1.000 30.00000 287 MET A CA 1
ATOM 1910 C C . MET A 1 267 ? 182.95944 165.26819 209.12346 1.000 30.00000 287 MET A C 1
ATOM 1911 O O . MET A 1 267 ? 183.02054 166.18875 209.94226 1.000 30.00000 287 MET A O 1
ATOM 1916 N N . ASP A 1 268 ? 181.83786 164.91071 208.50554 1.000 195.69000 288 ASP A N 1
ATOM 1917 C CA . ASP A 1 268 ? 180.50199 165.44159 208.79927 1.000 195.79000 288 ASP A CA 1
ATOM 1918 C C . ASP A 1 268 ? 180.53322 166.94396 209.08863 1.000 196.13000 288 ASP A C 1
ATOM 1919 O O . ASP A 1 268 ? 180.01955 167.43513 210.09327 1.000 195.91000 288 ASP A O 1
ATOM 1924 N N . PHE A 1 269 ? 181.15058 167.67174 208.16087 1.000 193.80000 289 PHE A N 1
ATOM 1925 C CA . PHE A 1 269 ? 181.24732 169.12654 208.24773 1.000 193.27000 289 PHE A CA 1
ATOM 1926 C C . PHE A 1 269 ? 181.30091 169.65096 206.82110 1.000 192.68000 289 PHE A C 1
ATOM 1927 O O . PHE A 1 269 ? 182.30029 169.43854 206.12842 1.000 191.55000 289 PHE A O 1
ATOM 1935 N N . GLU A 1 270 ? 180.24111 170.32230 206.38011 1.000 173.09000 290 GLU A N 1
ATOM 1936 C CA . GLU A 1 270 ? 180.16173 170.81658 205.01342 1.000 171.18000 290 GLU A CA 1
ATOM 1937 C C . GLU A 1 270 ? 179.96785 172.32482 205.00593 1.000 170.97000 290 GLU A C 1
ATOM 1938 O O . GLU A 1 270 ? 179.22003 172.86855 205.82408 1.000 170.58000 290 GLU A O 1
ATOM 1944 N N . ASN A 1 271 ? 180.66397 172.98998 204.09295 1.000 149.02000 291 ASN A N 1
ATOM 1945 C CA . ASN A 1 271 ? 180.43313 174.38517 203.75420 1.000 143.78000 291 ASN A CA 1
ATOM 1946 C C . ASN A 1 271 ? 180.00492 174.44735 202.29897 1.000 146.71000 291 ASN A C 1
ATOM 1947 O O . ASN A 1 271 ? 180.50639 173.67976 201.47365 1.000 150.71000 291 ASN A O 1
ATOM 1952 N N . ARG A 1 272 ? 179.07803 175.34264 201.98267 1.000 144.92000 292 ARG A N 1
ATOM 1953 C CA . ARG A 1 272 ? 178.62795 175.47247 200.60795 1.000 142.71000 292 ARG A CA 1
ATOM 1954 C C . ARG A 1 272 ? 178.17478 176.89402 200.33536 1.000 142.27000 292 ARG A C 1
ATOM 1955 O O . ARG A 1 272 ? 177.51746 177.51774 201.17087 1.000 145.73000 292 ARG A O 1
ATOM 1963 N N . GLN A 1 273 ? 178.53295 177.39639 199.15615 1.000 127.64000 293 GLN A N 1
ATOM 1964 C CA . GLN A 1 273 ? 178.13400 178.72192 198.69110 1.000 127.19000 293 GLN A CA 1
ATOM 1965 C C . GLN A 1 273 ? 177.55119 178.56445 197.29188 1.000 131.83000 293 GLN A C 1
ATOM 1966 O O . GLN A 1 273 ? 178.26509 178.71457 196.29810 1.000 138.70000 293 GLN A O 1
ATOM 1972 N N . ARG A 1 274 ? 176.26122 178.25625 197.21160 1.000 128.85000 294 ARG A N 1
ATOM 1973 C CA . ARG A 1 274 ? 175.57850 178.25309 195.92842 1.000 126.13000 294 ARG A CA 1
ATOM 1974 C C . ARG A 1 274 ? 175.32228 179.68580 195.48790 1.000 128.43000 294 ARG A C 1
ATOM 1975 O O . ARG A 1 274 ? 175.14502 180.58018 196.31765 1.000 133.90000 294 ARG A O 1
ATOM 1983 N N . GLU A 1 275 ? 175.30761 179.90555 194.17617 1.000 121.78000 295 GLU A N 1
ATOM 1984 C CA . GLU A 1 275 ? 175.23025 181.26393 193.64869 1.000 120.80000 295 GLU A CA 1
ATOM 1985 C C . GLU A 1 275 ? 174.64996 181.19599 192.24350 1.000 123.21000 295 GLU A C 1
ATOM 1986 O O . GLU A 1 275 ? 175.33009 180.75557 191.31395 1.000 133.53000 295 GLU A O 1
ATOM 1992 N N . HIS A 1 276 ? 173.39751 181.61799 192.09481 1.000 110.96000 296 HIS A N 1
ATOM 1993 C CA . HIS A 1 276 ? 172.71158 181.66658 190.81017 1.000 109.42000 296 HIS A CA 1
ATOM 1994 C C . HIS A 1 276 ? 172.57097 183.11822 190.38467 1.000 113.00000 296 HIS A C 1
ATOM 1995 O O . HIS A 1 276 ? 172.09440 183.94812 191.16390 1.000 118.87000 296 HIS A O 1
ATOM 2002 N N . THR A 1 277 ? 172.97433 183.42580 189.15452 1.000 102.62000 297 THR A N 1
ATOM 2003 C CA . THR A 1 277 ? 172.98652 184.81215 188.71343 1.000 104.59000 297 THR A CA 1
ATOM 2004 C C . THR A 1 277 ? 172.77078 184.88986 187.20945 1.000 103.29000 297 THR A C 1
ATOM 2005 O O . THR A 1 277 ? 173.32203 184.08656 186.45449 1.000 106.67000 297 THR A O 1
ATOM 2009 N N . LEU A 1 278 ? 171.97111 185.86756 186.78502 1.000 90.85000 298 LEU A N 1
ATOM 2010 C CA . LEU A 1 278 ? 171.703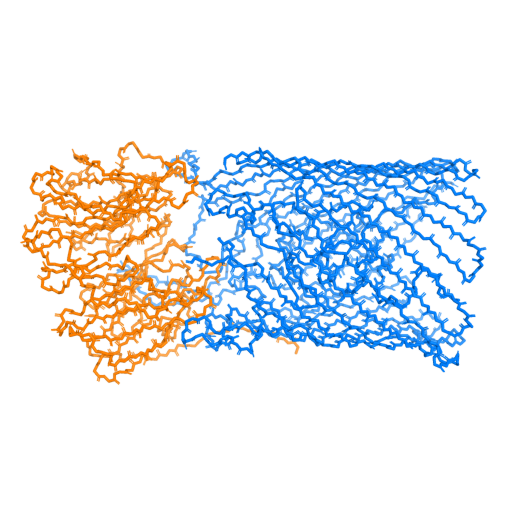86 186.12905 185.37755 1.000 91.08000 298 LEU A CA 1
ATOM 2011 C C . LEU A 1 278 ? 172.00578 187.58626 185.06717 1.000 95.93000 298 LEU A C 1
ATOM 2012 O O . LEU A 1 278 ? 171.47642 188.48190 185.72802 1.000 103.58000 298 LEU A O 1
ATOM 2017 N N . ARG A 1 279 ? 172.84234 187.82138 184.05926 1.000 101.69000 299 ARG A N 1
ATOM 2018 C CA . ARG A 1 279 ? 173.14382 189.15930 183.56775 1.000 100.85000 299 ARG A CA 1
ATOM 2019 C C . ARG A 1 279 ? 172.60053 189.31589 182.15602 1.000 106.13000 299 ARG A C 1
ATOM 2020 O O . ARG A 1 279 ? 172.83151 188.46168 181.29664 1.000 113.02000 299 ARG A O 1
ATOM 2028 N N . SER A 1 280 ? 171.88263 190.40911 181.91648 1.000 94.88000 300 SER A N 1
ATOM 2029 C CA . SER A 1 280 ? 171.35295 190.70583 180.59341 1.000 90.39000 300 SER A CA 1
ATOM 2030 C C . SER A 1 280 ? 171.60174 192.16890 180.27525 1.000 84.95000 300 SER A C 1
ATOM 2031 O O . SER A 1 280 ? 171.48587 193.02118 181.15818 1.000 88.40000 300 SER A O 1
ATOM 2034 N N . VAL A 1 281 ? 171.96397 192.45505 179.02669 1.000 91.96000 301 VAL A N 1
ATOM 2035 C CA . VAL A 1 281 ? 172.14994 193.82022 178.54643 1.000 91.99000 301 VAL A CA 1
ATOM 2036 C C . VAL A 1 281 ? 171.52852 193.92632 177.16153 1.000 99.88000 301 VAL A C 1
ATOM 2037 O O . VAL A 1 281 ? 171.74928 193.05668 176.31188 1.000 107.84000 301 VAL A O 1
ATOM 2041 N N . LEU A 1 282 ? 170.75325 194.98214 176.93756 1.000 86.50000 302 LEU A N 1
ATOM 2042 C CA . LEU A 1 282 ? 170.25456 195.33773 175.61715 1.000 82.14000 302 LEU A CA 1
ATOM 2043 C C . LEU A 1 282 ? 170.94729 196.60626 175.14645 1.000 82.09000 302 LEU A C 1
ATOM 2044 O O . LEU A 1 282 ? 171.02492 197.58896 175.88649 1.000 98.60000 302 LEU A O 1
ATOM 2049 N N . SER A 1 283 ? 171.44888 196.58581 173.91551 1.000 91.41000 303 SER A N 1
ATOM 2050 C CA . SER A 1 283 ? 172.22429 197.70228 173.39813 1.000 100.73000 303 SER A CA 1
ATOM 2051 C C . SER A 1 283 ? 171.67463 198.14789 172.05426 1.000 103.21000 303 SER A C 1
ATOM 2052 O O . SER A 1 283 ? 171.27098 197.32155 171.23322 1.000 100.07000 303 SER A O 1
ATOM 2055 N N . TRP A 1 284 ? 171.66419 199.45968 171.83883 1.000 102.27000 304 TRP A N 1
ATOM 2056 C CA . TRP A 1 284 ? 171.29481 200.04862 170.56086 1.000 97.21000 304 TRP A CA 1
ATOM 2057 C C . TRP A 1 284 ? 172.28112 201.15911 170.24144 1.000 93.48000 304 TRP A C 1
ATOM 2058 O O . TRP A 1 284 ? 172.52572 202.03317 171.07750 1.000 100.41000 304 TRP A O 1
ATOM 2069 N N . ASP A 1 285 ? 172.84542 201.12219 169.03940 1.000 107.42000 305 ASP A N 1
ATOM 2070 C CA . ASP A 1 285 ? 173.79617 202.12316 168.58064 1.000 109.77000 305 ASP A CA 1
ATOM 2071 C C . ASP A 1 285 ? 173.25660 202.77060 167.31613 1.000 117.17000 305 ASP A C 1
ATOM 2072 O O . ASP A 1 285 ? 172.87177 202.07102 166.37500 1.000 127.30000 305 ASP A O 1
ATOM 2077 N N . HIS A 1 286 ? 173.22604 204.09969 167.29603 1.000 119.18000 306 HIS A N 1
ATOM 2078 C CA . HIS A 1 286 ? 172.72721 204.86284 166.15683 1.000 116.32000 306 HIS A CA 1
ATOM 2079 C C . HIS A 1 286 ? 173.80043 205.86772 165.76360 1.000 116.81000 306 HIS A C 1
ATOM 2080 O O . HIS A 1 286 ? 174.03307 206.84522 166.48105 1.000 120.45000 306 HIS A O 1
ATOM 2087 N N . THR A 1 287 ? 174.45038 205.63136 164.62885 1.000 132.83000 307 THR A N 1
ATOM 2088 C CA . THR A 1 287 ? 175.59153 206.42409 164.20147 1.000 137.52000 307 THR A CA 1
ATOM 2089 C C . THR A 1 287 ? 175.25367 207.20377 162.93937 1.000 139.36000 307 THR A C 1
ATOM 2090 O O . THR A 1 287 ? 174.39708 206.79907 162.14883 1.000 142.35000 307 THR A O 1
ATOM 2094 N N . ARG A 1 288 ? 175.94761 208.31985 162.75484 1.000 147.75000 308 ARG A N 1
ATOM 2095 C CA . ARG A 1 288 ? 175.75120 209.19493 161.60498 1.000 146.70000 308 ARG A CA 1
ATOM 2096 C C . ARG A 1 288 ? 177.10023 209.80278 161.23564 1.000 153.26000 308 ARG A C 1
ATOM 2097 O O . ARG A 1 288 ? 178.15291 209.28383 161.62078 1.000 154.61000 308 ARG A O 1
ATOM 2105 N N . GLU A 1 289 ? 177.06656 210.89212 160.46506 1.000 162.93000 309 GLU A N 1
ATOM 2106 C CA . GLU A 1 289 ? 178.28264 211.46952 159.90129 1.000 160.93000 309 GLU A CA 1
ATOM 2107 C C . GLU A 1 289 ? 179.29083 211.82707 160.98753 1.000 163.32000 309 GLU A C 1
ATOM 2108 O O . GLU A 1 289 ? 180.39478 211.27428 161.03883 1.000 161.86000 309 GLU A O 1
ATOM 2114 N N . ASN A 1 290 ? 178.92267 212.75638 161.87068 1.000 153.61000 310 ASN A N 1
ATOM 2115 C CA . ASN A 1 290 ? 179.81918 213.22455 162.91552 1.000 149.71000 310 ASN A CA 1
ATOM 2116 C C . ASN A 1 290 ? 179.32893 212.94862 164.32716 1.000 148.22000 310 ASN A C 1
ATOM 2117 O O . ASN A 1 290 ? 180.14554 212.96349 165.25322 1.000 147.68000 310 ASN A O 1
ATOM 2122 N N . TRP A 1 291 ? 178.03995 212.69890 164.52155 1.000 136.03000 311 TRP A N 1
ATOM 2123 C CA . TRP A 1 291 ? 177.47971 212.44597 165.83780 1.000 133.30000 311 TRP A CA 1
ATOM 2124 C C . TRP A 1 291 ? 177.03190 210.99561 165.95480 1.000 131.12000 311 TRP A C 1
ATOM 2125 O O . TRP A 1 291 ? 176.89714 210.28120 164.95868 1.000 134.50000 311 TRP A O 1
ATOM 2136 N N . LYS A 1 292 ? 176.81336 210.56360 167.19560 1.000 114.86000 312 LYS A N 1
ATOM 2137 C CA . LYS A 1 292 ? 176.45552 209.18138 167.47640 1.000 115.56000 312 LYS A CA 1
ATOM 2138 C C . LYS A 1 292 ? 175.82307 209.09868 168.85685 1.000 118.05000 312 LYS A C 1
ATOM 2139 O O . LYS A 1 292 ? 176.32541 209.69688 169.80997 1.000 120.07000 312 LYS A O 1
ATOM 2145 N N . VAL A 1 293 ? 174.72076 208.35896 168.95669 1.000 109.87000 313 VAL A N 1
ATOM 2146 C CA . VAL A 1 293 ? 173.98589 208.19180 170.20529 1.000 102.33000 313 VAL A CA 1
ATOM 2147 C C . VAL A 1 293 ? 173.81660 206.70510 170.47846 1.000 106.80000 313 VAL A C 1
ATOM 2148 O O . VAL A 1 293 ? 173.43666 205.94101 169.58528 1.000 116.26000 313 VAL A O 1
ATOM 2152 N N . SER A 1 294 ? 174.10012 206.29394 171.71244 1.000 104.05000 314 SER A N 1
ATOM 2153 C CA . SER A 1 294 ? 174.03284 204.89176 172.10507 1.000 110.71000 314 SER A CA 1
ATOM 2154 C C . SER A 1 294 ? 173.13096 204.74906 173.32103 1.000 104.70000 314 SER A C 1
ATOM 2155 O O . SER A 1 294 ? 173.38412 205.36738 174.35872 1.000 105.04000 314 SER A O 1
ATOM 2158 N N . ALA A 1 295 ? 172.09335 203.92784 173.19607 1.000 95.58000 315 ALA A N 1
ATOM 2159 C CA . ALA A 1 295 ? 171.17650 203.62756 174.28394 1.000 92.14000 315 ALA A CA 1
ATOM 2160 C C . ALA A 1 295 ? 171.38335 202.19176 174.74389 1.000 98.34000 315 ALA A C 1
ATOM 2161 O O . ALA A 1 295 ? 171.73706 201.31633 173.95092 1.000 100.32000 315 ALA A O 1
ATOM 2163 N N . ARG A 1 296 ? 171.15558 201.95041 176.03193 1.000 103.33000 316 ARG A N 1
ATOM 2164 C CA . ARG A 1 296 ? 171.52841 200.67066 176.61328 1.000 97.07000 316 ARG A CA 1
ATOM 2165 C C . ARG A 1 296 ? 170.69357 200.41220 177.85791 1.000 97.00000 316 ARG A C 1
ATOM 2166 O O . ARG A 1 296 ? 170.40767 201.33739 178.61910 1.000 100.19000 316 ARG A O 1
ATOM 2174 N N . GLY A 1 297 ? 170.31165 199.15142 178.05855 1.000 94.22000 317 GLY A N 1
ATOM 2175 C CA . GLY A 1 297 ? 169.54392 198.76876 179.22514 1.000 95.14000 317 GLY A CA 1
ATOM 2176 C C . GLY A 1 297 ? 169.84173 197.33430 179.61184 1.000 93.07000 317 GLY A C 1
ATOM 2177 O O . GLY A 1 297 ? 170.23375 196.51493 178.77953 1.000 104.08000 317 GLY A O 1
ATOM 2178 N N . GLY A 1 298 ? 169.64321 197.03741 180.89223 1.000 97.38000 318 GLY A N 1
ATOM 2179 C CA . GLY A 1 298 ? 170.01291 195.73191 181.40378 1.000 104.62000 318 GLY A CA 1
ATOM 2180 C C . GLY A 1 298 ? 169.29991 195.39486 182.69211 1.000 102.86000 318 GLY A C 1
ATOM 2181 O O . GLY A 1 298 ? 168.53662 196.19919 183.23478 1.000 111.44000 318 GLY A O 1
ATOM 2182 N N . TYR A 1 299 ? 169.57244 194.18429 183.17894 1.000 93.82000 319 TYR A N 1
ATOM 2183 C CA . TYR A 1 299 ? 168.91350 193.62980 184.35484 1.000 93.37000 319 TYR A CA 1
ATOM 2184 C C . TYR A 1 299 ? 169.73027 192.45351 184.86627 1.000 100.22000 319 TYR A C 1
ATOM 2185 O O . TYR A 1 299 ? 170.16285 191.61622 184.07088 1.000 113.45000 319 TYR A O 1
ATOM 2194 N N . VAL A 1 300 ? 169.94018 192.38715 186.18143 1.000 93.82000 320 VAL A N 1
ATOM 2195 C CA . VAL A 1 300 ? 170.68761 191.29685 186.79998 1.000 91.31000 320 VAL A CA 1
ATOM 2196 C C . VAL A 1 300 ? 169.93294 190.78533 188.02104 1.000 100.54000 320 VAL A C 1
ATOM 2197 O O . VAL A 1 300 ? 169.38345 191.56897 188.80203 1.000 106.62000 320 VAL A O 1
ATOM 2201 N N . HIS A 1 301 ? 169.89059 189.46210 188.16734 1.000 107.67000 321 HIS A N 1
ATOM 2202 C CA . HIS A 1 301 ? 169.24106 188.78776 189.28401 1.000 102.14000 321 HIS A CA 1
ATOM 2203 C C . HIS A 1 301 ? 170.24720 187.85814 189.94203 1.000 100.65000 321 HIS A C 1
ATOM 2204 O O . HIS A 1 301 ? 170.90332 187.07317 189.25410 1.000 109.09000 321 HIS A O 1
ATOM 2211 N N . THR A 1 302 ? 170.36636 187.93803 191.26442 1.000 103.62000 322 THR A N 1
ATOM 2212 C CA . THR A 1 302 ? 171.35134 187.16044 192.00324 1.000 107.97000 322 THR A CA 1
ATOM 2213 C C . THR A 1 302 ? 170.69351 186.48186 193.19404 1.000 108.25000 322 THR A C 1
ATOM 2214 O O . THR A 1 302 ? 169.88211 187.09224 193.89502 1.000 116.23000 322 THR A O 1
ATOM 2218 N N . TRP A 1 303 ? 171.04602 185.21798 193.42002 1.000 113.70000 323 TRP A N 1
ATOM 2219 C CA . TRP A 1 303 ? 170.52478 184.44050 194.53727 1.000 119.47000 323 TRP A CA 1
ATOM 2220 C C . TRP A 1 303 ? 171.68831 183.75985 195.23949 1.000 124.45000 323 TRP A C 1
ATOM 2221 O O . TRP A 1 303 ? 172.38377 182.93846 194.63563 1.000 132.75000 323 TRP A O 1
ATOM 2232 N N . LEU A 1 304 ? 171.89632 184.10013 196.50776 1.000 123.41000 324 LEU A N 1
ATOM 2233 C CA . LEU A 1 304 ? 173.00458 183.59132 197.30247 1.000 120.36000 324 LEU A CA 1
ATOM 2234 C C . LEU A 1 304 ? 172.48153 182.65052 198.37728 1.000 119.22000 324 LEU A C 1
ATOM 2235 O O . LEU A 1 304 ? 171.39782 182.86510 198.92685 1.000 119.47000 324 LEU A O 1
ATOM 2240 N N . ALA A 1 305 ? 173.25563 181.61162 198.68010 1.000 132.58000 325 ALA A N 1
ATOM 2241 C CA . ALA A 1 305 ? 172.86262 180.62252 199.67634 1.000 132.87000 325 ALA A CA 1
ATOM 2242 C C . ALA A 1 305 ? 174.10671 180.06351 200.34387 1.000 133.55000 325 ALA A C 1
ATOM 2243 O O . ALA A 1 305 ? 174.96145 179.47842 199.67389 1.000 135.86000 325 ALA A O 1
ATOM 2245 N N . TYR A 1 306 ? 174.20538 180.24430 201.65613 1.000 151.90000 326 TYR A N 1
ATOM 2246 C CA . TYR A 1 306 ? 175.31141 179.72437 202.44671 1.000 153.13000 326 TYR A CA 1
ATOM 2247 C C . TYR A 1 306 ? 174.77798 178.70851 203.44658 1.000 153.32000 326 TYR A C 1
ATOM 2248 O O . TYR A 1 306 ? 173.79434 178.97625 204.14248 1.000 154.75000 326 TYR A O 1
ATOM 2257 N N . ASP A 1 307 ? 175.42370 177.54725 203.51396 1.000 154.00000 327 ASP A N 1
ATOM 2258 C CA . ASP A 1 307 ? 175.00827 176.46753 204.39926 1.000 153.21000 327 ASP A CA 1
ATOM 2259 C C . ASP A 1 307 ? 176.17649 176.05982 205.28029 1.000 156.69000 327 ASP A C 1
ATOM 2260 O O . ASP A 1 307 ? 177.33474 176.16147 204.86612 1.000 156.96000 327 ASP A O 1
ATOM 2265 N N . TYR A 1 308 ? 175.87072 175.59641 206.49030 1.000 171.14000 328 TYR A N 1
ATOM 2266 C CA . TYR A 1 308 ? 176.88909 175.12871 207.42977 1.000 169.99000 328 TYR A CA 1
ATOM 2267 C C . TYR A 1 308 ? 176.22050 174.08793 208.32128 1.000 170.67000 328 TYR A C 1
ATOM 2268 O O . TYR A 1 308 ? 175.53106 174.43574 209.28327 1.000 171.54000 328 TYR A O 1
ATOM 2277 N N . LYS A 1 309 ? 176.42535 172.81444 207.99348 1.000 172.97000 329 LYS A N 1
ATOM 2278 C CA . LYS A 1 309 ? 175.69385 171.71496 208.60190 1.000 174.89000 329 LYS A CA 1
ATOM 2279 C C . LYS A 1 309 ? 176.66735 170.73278 209.23557 1.000 174.06000 329 LYS A C 1
ATOM 2280 O O . LYS A 1 309 ? 177.84414 170.67078 208.87381 1.000 173.24000 329 LYS A O 1
ATOM 2286 N N . ARG A 1 310 ? 176.15945 169.95952 210.19251 1.000 180.46000 330 ARG A N 1
ATOM 2287 C CA . ARG A 1 310 ? 176.93406 168.91577 210.84602 1.000 179.80000 330 ARG A CA 1
ATOM 2288 C C . ARG A 1 310 ? 176.09679 167.65139 210.93757 1.000 181.78000 330 ARG A C 1
ATOM 2289 O O . ARG A 1 310 ? 174.94735 167.69122 211.38445 1.000 182.51000 330 ARG A O 1
ATOM 2297 N N . ASP A 1 311 ? 176.67747 166.53193 210.51874 1.000 184.83000 331 ASP A N 1
ATOM 2298 C CA . ASP A 1 311 ? 176.01839 165.23534 210.58425 1.000 182.62000 331 ASP A CA 1
ATOM 2299 C C . ASP A 1 311 ? 176.33296 164.58276 211.92223 1.000 181.18000 331 ASP A C 1
ATOM 2300 O O . ASP A 1 311 ? 177.47396 164.18191 212.17146 1.000 179.73000 331 ASP A O 1
ATOM 2305 N N . LEU A 1 312 ? 175.31763 164.47184 212.77210 1.000 30.00000 332 LEU A N 1
ATOM 2306 C CA . LEU A 1 312 ? 175.44890 163.90132 214.10278 1.000 30.00000 332 LEU A CA 1
ATOM 2307 C C . LEU A 1 312 ? 174.54111 162.68387 214.20512 1.000 30.00000 332 LEU A C 1
ATOM 2308 O O . LEU A 1 312 ? 173.79621 162.35822 213.27601 1.000 30.00000 332 LEU A O 1
ATOM 2313 N N . GLY A 1 313 ? 174.59984 162.01422 215.35150 1.000 30.00000 333 GLY A N 1
ATOM 2314 C CA . GLY A 1 313 ? 173.74704 160.85608 215.55886 1.000 30.00000 333 GLY A CA 1
ATOM 2315 C C . GLY A 1 313 ? 174.06783 159.76307 214.56145 1.000 30.00000 333 GLY A C 1
ATOM 2316 O O . GLY A 1 313 ? 175.20165 159.27852 214.47567 1.000 30.00000 333 GLY A O 1
ATOM 2317 N N . ASN A 1 314 ? 173.05717 159.36449 213.79107 1.000 30.00000 334 ASN A N 1
ATOM 2318 C CA . ASN A 1 314 ? 173.21633 158.33281 212.77476 1.000 30.00000 334 ASN A CA 1
ATOM 2319 C C . ASN A 1 314 ? 172.93045 158.83959 211.36471 1.000 30.00000 334 ASN A C 1
ATOM 2320 O O . ASN A 1 314 ? 173.71661 158.58200 210.44910 1.000 30.00000 334 ASN A O 1
ATOM 2325 N N . GLY A 1 315 ? 171.82786 159.55876 211.16472 1.000 30.00000 335 GLY A N 1
ATOM 2326 C CA . GLY A 1 315 ? 171.49957 160.05466 209.84221 1.000 30.00000 335 GLY A CA 1
ATOM 2327 C C . GLY A 1 315 ? 171.04757 161.49987 209.80366 1.000 30.00000 335 GLY A C 1
ATOM 2328 O O . GLY A 1 315 ? 170.95404 162.09670 208.72718 1.000 30.00000 335 GLY A O 1
ATOM 2329 N N . ILE A 1 316 ? 170.76764 162.07858 210.97109 1.000 30.00000 336 ILE A N 1
ATOM 2330 C CA . ILE A 1 316 ? 170.27949 163.44962 211.02260 1.000 30.00000 336 ILE A CA 1
ATOM 2331 C C . ILE A 1 316 ? 171.43623 164.41830 210.81542 1.000 30.00000 336 ILE A C 1
ATOM 2332 O O . ILE A 1 316 ? 172.53290 164.23905 211.36283 1.000 30.00000 336 ILE A O 1
ATOM 2337 N N . MET A 1 317 ? 171.20173 165.44282 209.99897 1.000 30.00000 337 MET A N 1
ATOM 2338 C CA . MET A 1 317 ? 172.20718 166.45066 209.66812 1.000 30.00000 337 MET A CA 1
ATOM 2339 C C . MET A 1 317 ? 171.69416 167.80596 210.14208 1.000 30.00000 337 MET A C 1
ATOM 2340 O O . MET A 1 317 ? 170.97577 168.49516 209.41202 1.000 30.00000 337 MET A O 1
ATOM 2345 N N . ALA A 1 318 ? 172.06500 168.18517 211.36144 1.000 183.46000 338 ALA A N 1
ATOM 2346 C CA . ALA A 1 318 ? 171.62450 169.45272 211.92311 1.000 182.43000 338 ALA A CA 1
ATOM 2347 C C . ALA A 1 318 ? 172.30686 170.62163 211.22321 1.000 181.05000 338 ALA A C 1
ATOM 2348 O O . ALA A 1 318 ? 173.42986 170.50877 210.72643 1.000 178.36000 338 ALA A O 1
ATOM 2350 N N . THR A 1 319 ? 171.61380 171.75609 211.19092 1.000 179.93000 339 THR A N 1
ATOM 2351 C CA . THR A 1 319 ? 172.08198 172.95190 210.50382 1.000 180.51000 339 THR A CA 1
ATOM 2352 C C . THR A 1 319 ? 172.48959 174.00163 211.52648 1.000 181.69000 339 THR A C 1
ATOM 2353 O O . THR A 1 319 ? 171.72182 174.31242 212.44226 1.000 182.78000 339 THR A O 1
ATOM 2357 N N . MET A 1 320 ? 173.69213 174.55012 211.36267 1.000 176.35000 340 MET A N 1
ATOM 2358 C CA . MET A 1 320 ? 174.23530 175.52906 212.29352 1.000 174.44000 340 MET A CA 1
ATOM 2359 C C . MET A 1 320 ? 174.25050 176.94971 211.75573 1.000 173.90000 340 MET A C 1
ATOM 2360 O O . MET A 1 320 ? 174.21691 177.89216 212.54718 1.000 174.26000 340 MET A O 1
ATOM 2365 N N . THR A 1 321 ? 174.30097 177.12954 210.43881 1.000 178.42000 341 THR A N 1
ATOM 2366 C CA . THR A 1 321 ? 174.20700 178.45175 209.83759 1.000 179.28000 341 THR A CA 1
ATOM 2367 C C . THR A 1 321 ? 173.50382 178.32939 208.49579 1.000 179.59000 341 THR A C 1
ATOM 2368 O O . THR A 1 321 ? 173.78447 177.41066 207.72287 1.000 178.79000 341 THR A O 1
ATOM 2372 N N . ARG A 1 322 ? 172.59193 179.26018 208.22799 1.000 163.00000 342 ARG A N 1
ATOM 2373 C CA . ARG A 1 322 ? 171.78350 179.24070 207.01297 1.000 161.86000 342 ARG A CA 1
ATOM 2374 C C . ARG A 1 322 ? 171.50318 180.68106 206.61388 1.000 161.16000 342 ARG A C 1
ATOM 2375 O O . ARG A 1 322 ? 170.82739 181.40646 207.34867 1.000 163.12000 342 ARG A O 1
ATOM 2383 N N . SER A 1 323 ? 172.01640 181.09561 205.45842 1.000 152.37000 343 SER A N 1
ATOM 2384 C CA . SER A 1 323 ? 171.86053 182.46296 204.98274 1.000 152.78000 343 SER A CA 1
ATOM 2385 C C . SER A 1 323 ? 171.38727 182.44904 203.53906 1.000 150.92000 343 SER A C 1
ATOM 2386 O O . SER A 1 323 ? 171.90721 181.68501 202.72124 1.000 152.64000 343 SER A O 1
ATOM 2389 N N . ARG A 1 324 ? 170.40239 183.29029 203.23151 1.000 143.36000 344 ARG A N 1
ATOM 2390 C CA . ARG A 1 324 ? 169.89338 183.44887 201.87816 1.000 142.74000 344 ARG A CA 1
ATOM 2391 C C . ARG A 1 324 ? 169.81931 184.92998 201.54055 1.000 141.59000 344 ARG A C 1
ATOM 2392 O O . ARG A 1 324 ? 169.61634 185.77093 202.41893 1.000 141.27000 344 ARG A O 1
ATOM 2400 N N . SER A 1 325 ? 169.98997 185.24569 200.25911 1.000 123.99000 345 SER A N 1
ATOM 2401 C CA . SER A 1 325 ? 169.94378 186.62826 199.80674 1.000 126.86000 345 SER A CA 1
ATOM 2402 C C . SER A 1 325 ? 169.53814 186.66796 198.34273 1.000 123.04000 345 SER A C 1
ATOM 2403 O O . SER A 1 325 ? 169.94724 185.81110 197.55672 1.000 127.47000 345 SER A O 1
ATOM 2406 N N . LYS A 1 326 ? 168.73811 187.66910 197.98413 1.000 108.46000 346 LYS A N 1
ATOM 2407 C CA . LYS A 1 326 ? 168.30774 187.88025 196.60948 1.000 109.98000 346 LYS A CA 1
ATOM 2408 C C . LYS A 1 326 ? 168.50792 189.34283 196.25415 1.000 115.89000 346 LYS A C 1
ATOM 2409 O O . LYS A 1 326 ? 168.15016 190.22693 197.03734 1.000 122.70000 346 LYS A O 1
ATOM 2415 N N . VAL A 1 327 ? 169.07728 189.59557 195.07880 1.000 113.81000 347 VAL A N 1
ATOM 2416 C CA . VAL A 1 327 ? 169.35819 190.94662 194.61097 1.000 109.69000 347 VAL A CA 1
ATOM 2417 C C . VAL A 1 327 ? 168.82074 191.08913 193.19651 1.000 107.90000 347 VAL A C 1
ATOM 2418 O O . VAL A 1 327 ? 169.08841 190.24106 192.33950 1.000 114.36000 347 VAL A O 1
ATOM 2422 N N . ASN A 1 328 ? 168.06572 192.15680 192.95418 1.000 113.86000 348 ASN A N 1
ATOM 2423 C CA . ASN A 1 328 ? 167.56617 192.48635 191.62740 1.000 114.03000 348 ASN A CA 1
ATOM 2424 C C . ASN A 1 328 ? 167.99954 193.90221 191.29066 1.000 116.56000 348 ASN A C 1
ATOM 2425 O O . ASN A 1 328 ? 167.82267 194.81442 192.10261 1.000 123.22000 348 ASN A O 1
ATOM 2430 N N . THR A 1 329 ? 168.56625 194.08670 190.10232 1.000 104.71000 349 THR A N 1
ATOM 2431 C CA . THR A 1 329 ? 169.06277 195.39168 189.69132 1.000 106.90000 349 THR A CA 1
ATOM 2432 C C . THR A 1 329 ? 168.62284 195.68451 188.26779 1.000 108.33000 349 THR A C 1
ATOM 2433 O O . THR A 1 329 ? 168.72672 194.82087 187.39362 1.000 116.65000 349 THR A O 1
ATOM 2437 N N . PHE A 1 330 ? 168.13415 196.89925 188.04364 1.000 91.29000 350 PHE A N 1
ATOM 2438 C CA . PHE A 1 330 ? 167.75198 197.37666 186.72579 1.000 90.13000 350 PHE A CA 1
ATOM 2439 C C . PHE A 1 330 ? 168.68825 198.49997 186.30326 1.000 94.97000 350 PHE A C 1
ATOM 2440 O O . PHE A 1 330 ? 168.99311 199.40149 187.08719 1.000 103.74000 350 PHE A O 1
ATOM 2448 N N . TYR A 1 331 ? 169.14860 198.43904 185.05754 1.000 99.41000 351 TYR A N 1
ATOM 2449 C CA . TYR A 1 331 ? 170.17232 199.35549 184.58157 1.000 100.33000 351 TYR A CA 1
ATOM 2450 C C . TYR A 1 331 ? 169.76025 199.96390 183.25098 1.000 98.61000 351 TYR A C 1
ATOM 2451 O O . TYR A 1 331 ? 169.25604 199.26580 182.36870 1.000 100.05000 351 TYR A O 1
ATOM 2460 N N . GLY A 1 332 ? 169.97688 201.26406 183.11840 1.000 104.54000 352 GLY A N 1
ATOM 2461 C CA . GLY A 1 332 ? 169.73872 201.95252 181.86395 1.000 103.18000 352 GLY A CA 1
ATOM 2462 C C . GLY A 1 332 ? 170.75587 203.05634 181.67929 1.000 103.92000 352 GLY A C 1
ATOM 2463 O O . GLY A 1 332 ? 171.23579 203.65240 182.64450 1.000 110.94000 352 GLY A O 1
ATOM 2464 N N . GLN A 1 333 ? 171.08773 203.32382 180.41891 1.000 89.90000 353 GLN A N 1
ATOM 2465 C CA . GLN A 1 333 ? 172.11453 204.30565 180.10605 1.000 91.07000 353 GLN A CA 1
ATOM 2466 C C . GLN A 1 333 ? 171.85220 204.89864 178.73163 1.000 94.64000 353 GLN A C 1
ATOM 2467 O O . GLN A 1 333 ? 171.30684 204.23468 177.84832 1.000 104.45000 353 GLN A O 1
ATOM 2473 N N . LEU A 1 334 ? 172.25195 206.15707 178.55995 1.000 92.36000 354 LEU A N 1
ATOM 2474 C CA . LEU A 1 334 ? 172.10179 206.86567 177.29216 1.000 92.35000 354 LEU A CA 1
ATOM 2475 C C . LEU A 1 334 ? 173.32260 207.75480 177.10402 1.000 94.24000 354 LEU A C 1
ATOM 2476 O O . LEU A 1 334 ? 173.58198 208.63081 177.93223 1.000 97.47000 354 LEU A O 1
ATOM 2481 N N . ASP A 1 335 ? 174.07102 207.53316 176.02744 1.000 110.06000 355 ASP A N 1
ATOM 2482 C CA . ASP A 1 335 ? 175.29296 208.27367 175.75150 1.000 108.87000 355 ASP A CA 1
ATOM 2483 C C . ASP A 1 335 ? 175.16920 209.06799 174.45923 1.000 108.72000 355 ASP A C 1
ATOM 2484 O O . ASP A 1 335 ? 174.40706 208.71043 173.55823 1.000 113.28000 355 ASP A O 1
ATOM 2489 N N . GLY A 1 336 ? 175.93890 210.15294 174.37869 1.000 107.26000 356 GLY A N 1
ATOM 2490 C CA . GLY A 1 336 ? 175.99610 210.95537 173.18012 1.000 112.82000 356 GLY A CA 1
ATOM 2491 C C . GLY A 1 336 ? 177.42958 211.32103 172.84900 1.000 108.18000 356 GLY A C 1
ATOM 2492 O O . GLY A 1 336 ? 178.34224 211.14652 173.65462 1.000 111.52000 356 GLY A O 1
ATOM 2493 N N . GLU A 1 337 ? 177.61162 211.83743 171.63636 1.000 128.35000 357 GLU A N 1
ATOM 2494 C CA . GLU A 1 337 ? 178.93998 212.20841 171.15430 1.000 129.86000 357 GLU A CA 1
ATOM 2495 C C . GLU A 1 337 ? 178.77595 213.05059 169.90155 1.000 131.98000 357 GLU A C 1
ATOM 2496 O O . GLU A 1 337 ? 178.03837 212.66043 168.99271 1.000 140.84000 357 GLU A O 1
ATOM 2502 N N . TYR A 1 338 ? 179.45318 214.19521 169.84753 1.000 121.36000 358 TYR A N 1
ATOM 2503 C CA . TYR A 1 338 ? 179.33690 215.11429 168.72341 1.000 125.46000 358 TYR A CA 1
ATOM 2504 C C . TYR A 1 338 ? 180.71506 215.60813 168.31675 1.000 129.33000 358 TYR A C 1
ATOM 2505 O O . TYR A 1 338 ? 181.54576 215.91380 169.17624 1.000 131.77000 358 TYR A O 1
ATOM 2514 N N . PHE A 1 339 ? 180.94812 215.69472 167.00955 1.000 140.33000 359 PHE A N 1
ATOM 2515 C CA . PHE A 1 339 ? 182.20926 216.17737 166.45018 1.000 137.79000 359 PHE A CA 1
ATOM 2516 C C . PHE A 1 339 ? 181.96095 217.53783 165.80973 1.000 139.77000 359 PHE A C 1
ATOM 2517 O O . PHE A 1 339 ? 181.40977 217.62248 164.71009 1.000 141.66000 359 PHE A O 1
ATOM 2525 N N . PHE A 1 340 ? 182.37098 218.60822 166.49124 1.000 135.61000 360 PHE A N 1
ATOM 2526 C CA . PHE A 1 340 ? 182.33358 219.92060 165.85545 1.000 135.77000 360 PHE A CA 1
ATOM 2527 C C . PHE A 1 340 ? 183.29347 219.97247 164.67631 1.000 137.28000 360 PHE A C 1
ATOM 2528 O O . PHE A 1 340 ? 182.98896 220.57331 163.64006 1.000 137.84000 360 PHE A O 1
ATOM 2536 N N . SER A 1 341 ? 184.45411 219.34746 164.81904 1.000 144.44000 361 SER A N 1
ATOM 2537 C CA . SER A 1 341 ? 185.42077 219.17622 163.74092 1.000 143.94000 361 SER A CA 1
ATOM 2538 C C . SER A 1 341 ? 186.32926 218.02236 164.14284 1.000 146.81000 361 SER A C 1
ATOM 2539 O O . SER A 1 341 ? 186.06617 217.31535 165.11978 1.000 148.80000 361 SER A O 1
ATOM 2542 N N . ASP A 1 342 ? 187.40529 217.83072 163.38148 1.000 152.05000 362 ASP A N 1
ATOM 2543 C CA . ASP A 1 342 ? 188.34846 216.77261 163.71977 1.000 152.34000 362 ASP A CA 1
ATOM 2544 C C . ASP A 1 342 ? 189.19448 217.11945 164.93719 1.000 150.15000 362 ASP A C 1
ATOM 2545 O O . ASP A 1 342 ? 189.83290 216.23008 165.50883 1.000 150.16000 362 ASP A O 1
ATOM 2550 N N . LYS A 1 343 ? 189.20921 218.38643 165.34707 1.000 137.41000 363 LYS A N 1
ATOM 2551 C CA . LYS A 1 343 ? 190.03286 218.85228 166.45414 1.000 135.75000 363 LYS A CA 1
ATOM 2552 C C . LYS A 1 343 ? 189.21033 219.33773 167.64151 1.000 137.68000 363 LYS A C 1
ATOM 2553 O O . LYS A 1 343 ? 189.74249 220.04193 168.50378 1.000 141.78000 363 LYS A O 1
ATOM 2559 N N . LEU A 1 344 ? 187.92996 218.97977 167.70929 1.000 135.17000 364 LEU A N 1
ATOM 2560 C CA . LEU A 1 344 ? 187.08352 219.36246 168.83244 1.000 135.67000 364 LEU A CA 1
ATOM 2561 C C . LEU A 1 344 ? 185.97719 218.32969 168.97032 1.000 137.20000 364 LEU A C 1
ATOM 2562 O O . LEU A 1 344 ? 185.47203 217.82858 167.96324 1.000 142.21000 364 LEU A O 1
ATOM 2567 N N . LEU A 1 345 ? 185.60323 218.01675 170.20790 1.000 124.60000 365 LEU A N 1
ATOM 2568 C CA . LEU A 1 345 ? 184.68770 216.91968 170.48057 1.000 116.78000 365 LEU A CA 1
ATOM 2569 C C . LEU A 1 345 ? 183.88264 217.21160 171.73696 1.000 116.89000 365 LEU A C 1
ATOM 2570 O O . LEU A 1 345 ? 184.36497 217.88516 172.64986 1.000 122.90000 365 LEU A O 1
ATOM 2575 N N . LEU A 1 346 ? 182.65703 216.69446 171.77841 1.000 113.68000 366 LEU A N 1
ATOM 2576 C CA . LEU A 1 346 ? 181.76649 216.84605 172.91967 1.000 114.43000 366 LEU A CA 1
ATOM 2577 C C . LEU A 1 346 ? 181.06404 215.52676 173.19717 1.000 121.90000 366 LEU A C 1
ATOM 2578 O O . LEU A 1 346 ? 180.55996 214.87950 172.27573 1.000 130.87000 366 LEU A O 1
ATOM 2583 N N . THR A 1 347 ? 181.02845 215.13229 174.46801 1.000 111.77000 367 THR A N 1
ATOM 2584 C CA . THR A 1 347 ? 180.33261 213.92669 174.89113 1.000 112.48000 367 THR A CA 1
ATOM 2585 C C . THR A 1 347 ? 179.48192 214.21447 176.11636 1.000 104.67000 367 THR A C 1
ATOM 2586 O O . THR A 1 347 ? 179.78386 215.10798 176.90986 1.000 103.64000 367 THR A O 1
ATOM 2590 N N . ALA A 1 348 ? 178.41307 213.43777 176.25850 1.000 99.75000 368 ALA A N 1
ATOM 2591 C CA . ALA A 1 348 ? 177.54497 213.49112 177.42151 1.000 100.85000 368 ALA A CA 1
ATOM 2592 C C . ALA A 1 348 ? 176.92387 212.11897 177.61828 1.000 102.69000 368 ALA A C 1
ATOM 2593 O O . ALA A 1 348 ? 176.85314 211.31848 176.68384 1.000 109.65000 368 ALA A O 1
ATOM 2595 N N . GLY A 1 349 ? 176.48005 211.84656 178.83945 1.000 96.28000 369 GLY A N 1
ATOM 2596 C CA . GLY A 1 349 ? 175.89255 210.55584 179.13736 1.000 101.48000 369 GLY A CA 1
ATOM 2597 C C . GLY A 1 349 ? 175.18085 210.56518 180.46646 1.000 101.14000 369 GLY A C 1
ATOM 2598 O O . GLY A 1 349 ? 175.55679 211.29639 181.38640 1.000 104.98000 369 GLY A O 1
ATOM 2599 N N . VAL A 1 350 ? 174.13859 209.74476 180.56376 1.000 96.32000 370 VAL A N 1
ATOM 2600 C CA . VAL A 1 350 ? 173.36688 209.57011 181.78654 1.000 92.96000 370 VAL A CA 1
ATOM 2601 C C . VAL A 1 350 ? 173.26117 208.08137 182.07364 1.000 98.27000 370 VAL A C 1
ATOM 2602 O O . VAL A 1 350 ? 173.00495 207.28327 181.16657 1.000 105.20000 370 VAL A O 1
ATOM 2606 N N . SER A 1 351 ? 173.46054 207.70698 183.33242 1.000 116.54000 371 SER A N 1
ATOM 2607 C CA . SER A 1 351 ? 173.38945 206.31733 183.75537 1.000 117.59000 371 SER A CA 1
ATOM 2608 C C . SER A 1 351 ? 172.49797 206.20632 184.98090 1.000 114.05000 371 SER A C 1
ATOM 2609 O O . SER A 1 351 ? 172.46982 207.11025 185.81939 1.000 118.64000 371 SER A O 1
ATOM 2612 N N . ALA A 1 352 ? 171.76841 205.09790 185.08089 1.000 105.46000 372 ALA A N 1
ATOM 2613 C CA . ALA A 1 352 ? 170.87677 204.86476 186.20590 1.000 106.82000 372 ALA A CA 1
ATOM 2614 C C . ALA A 1 352 ? 170.93060 203.40250 186.61500 1.000 107.27000 372 ALA A C 1
ATOM 2615 O O . ALA A 1 352 ? 170.85382 202.51014 185.76779 1.000 113.39000 372 ALA A O 1
ATOM 2617 N N . HIS A 1 353 ? 171.05684 203.16705 187.91783 1.000 108.53000 373 HIS A N 1
ATOM 2618 C CA . HIS A 1 353 ? 171.03524 201.83109 188.49093 1.000 106.24000 373 HIS A CA 1
ATOM 2619 C C . HIS A 1 353 ? 170.04285 201.81118 189.64250 1.000 109.62000 373 HIS A C 1
ATOM 2620 O O . HIS A 1 353 ? 169.90274 202.78870 190.37898 1.000 123.66000 373 HIS A O 1
ATOM 2627 N N . GLN A 1 354 ? 169.35523 200.68278 189.80425 1.000 103.99000 374 GLN A N 1
ATOM 2628 C CA . GLN A 1 354 ? 168.39183 200.54392 190.89557 1.000 105.86000 374 GLN A CA 1
ATOM 2629 C C . GLN A 1 354 ? 168.59771 199.17268 191.52886 1.000 107.88000 374 GLN A C 1
ATOM 2630 O O . GLN A 1 354 ? 168.20083 198.15782 190.95304 1.000 114.47000 374 GLN A O 1
ATOM 2636 N N . HIS A 1 355 ? 169.20098 199.15431 192.71687 1.000 108.00000 375 HIS A N 1
ATOM 2637 C CA . HIS A 1 355 ? 169.54900 197.90451 193.38999 1.000 112.49000 375 HIS A CA 1
ATOM 2638 C C . HIS A 1 355 ? 168.44152 197.54275 194.37368 1.000 115.07000 375 HIS A C 1
ATOM 2639 O O . HIS A 1 355 ? 168.47222 197.89298 195.55251 1.000 120.66000 375 HIS A O 1
ATOM 2646 N N . LEU A 1 356 ? 167.44583 196.81841 193.87440 1.000 130.11000 376 LEU A N 1
ATOM 2647 C CA . LEU A 1 356 ? 166.37688 196.30412 194.72750 1.000 134.09000 376 LEU A CA 1
ATOM 2648 C C . LEU A 1 356 ? 166.89215 195.05857 195.43208 1.000 135.02000 376 LEU A C 1
ATOM 2649 O O . LEU A 1 356 ? 167.02130 193.99508 194.82429 1.000 137.75000 376 LEU A O 1
ATOM 2654 N N . VAL A 1 357 ? 167.18891 195.18423 196.72103 1.000 135.86000 377 VAL A N 1
ATOM 2655 C CA . VAL A 1 357 ? 167.73833 194.09466 197.51797 1.000 131.56000 377 VAL A CA 1
ATOM 2656 C C . VAL A 1 357 ? 166.67212 193.61359 198.48658 1.000 136.15000 377 VAL A C 1
ATOM 2657 O O . VAL A 1 357 ? 166.07523 194.41510 199.21427 1.000 140.54000 377 VAL A O 1
ATOM 2661 N N . ASN A 1 358 ? 166.44025 192.30636 198.49662 1.000 146.80000 378 ASN A N 1
ATOM 2662 C CA . ASN A 1 358 ? 165.44361 191.66193 199.34137 1.000 147.72000 378 ASN A CA 1
ATOM 2663 C C . ASN A 1 358 ? 166.10697 190.57925 200.17661 1.000 146.25000 378 ASN A C 1
ATOM 2664 O O . ASN A 1 358 ? 165.64158 189.44144 200.26226 1.000 145.74000 378 ASN A O 1
ATOM 2669 N N . SER A 1 359 ? 167.23016 190.93349 200.79561 1.000 169.70000 379 SER A N 1
ATOM 2670 C CA . SER A 1 359 ? 168.02275 189.96570 201.54157 1.000 172.50000 379 SER A CA 1
ATOM 2671 C C . SER A 1 359 ? 167.21835 189.38744 202.69619 1.000 172.78000 379 SER A C 1
ATOM 2672 O O . SER A 1 359 ? 166.92193 190.08341 203.67179 1.000 173.82000 379 SER A O 1
ATOM 2675 N N . LEU A 1 360 ? 166.87204 188.10994 202.58301 1.000 170.31000 380 LEU A N 1
ATOM 2676 C CA . LEU A 1 360 ? 166.14645 187.41856 203.63200 1.000 171.69000 380 LEU A CA 1
ATOM 2677 C C . LEU A 1 360 ? 167.05312 187.21211 204.84331 1.000 171.59000 380 LEU A C 1
ATOM 2678 O O . LEU A 1 360 ? 168.27967 187.31983 204.76052 1.000 173.10000 380 LEU A O 1
ATOM 2683 N N . ASP A 1 361 ? 166.42717 186.93387 205.98377 1.000 169.17000 381 ASP A N 1
ATOM 2684 C CA . ASP A 1 361 ? 167.13347 186.66393 207.23308 1.000 168.22000 381 ASP A CA 1
ATOM 2685 C C . ASP A 1 361 ? 167.97082 187.86249 207.66911 1.000 167.60000 381 ASP A C 1
ATOM 2686 O O . ASP A 1 361 ? 169.17957 187.90361 207.44305 1.000 166.07000 381 ASP A O 1
ATOM 2691 N N . PHE A 1 386 ? 166.99377 192.43957 205.91694 1.000 155.77000 406 PHE A N 1
ATOM 2692 C CA . PHE A 1 386 ? 166.54514 193.75025 205.46162 1.000 156.65000 406 PHE A CA 1
ATOM 2693 C C . PHE A 1 386 ? 166.20481 193.73243 203.97386 1.000 155.56000 406 PHE A C 1
ATOM 2694 O O . PHE A 1 386 ? 166.93512 193.15770 203.16725 1.000 157.74000 406 PHE A O 1
ATOM 2702 N N . ASP A 1 387 ? 165.08448 194.36129 203.61569 1.000 140.75000 407 ASP A N 1
ATOM 2703 C CA . ASP A 1 387 ? 164.58625 194.38320 202.23917 1.000 139.97000 407 ASP A CA 1
ATOM 2704 C C . ASP A 1 387 ? 164.40917 195.83457 201.79745 1.000 142.38000 407 ASP A C 1
ATOM 2705 O O . ASP A 1 387 ? 163.32189 196.40726 201.90736 1.000 142.63000 407 ASP A O 1
ATOM 2710 N N . LYS A 1 388 ? 165.48625 196.42099 201.27712 1.000 142.86000 408 LYS A N 1
ATOM 2711 C CA . LYS A 1 388 ? 165.46297 197.79678 200.79868 1.000 144.61000 408 LYS A CA 1
ATOM 2712 C C . LYS A 1 388 ? 166.68392 198.06023 199.92607 1.000 141.40000 408 LYS A C 1
ATOM 2713 O O . LYS A 1 388 ? 167.64995 197.29292 199.96468 1.000 140.01000 408 LYS A O 1
ATOM 2719 N N . GLY A 1 389 ? 166.65961 199.13502 199.14157 1.000 130.78000 409 GLY A N 1
ATOM 2720 C CA . GLY A 1 389 ? 167.72169 199.35984 198.18054 1.000 129.59000 409 GLY A CA 1
ATOM 2721 C C . GLY A 1 389 ? 167.90781 200.82790 197.86807 1.000 132.30000 409 GLY A C 1
ATOM 2722 O O . GLY A 1 389 ? 167.39240 201.70655 198.56155 1.000 132.48000 409 GLY A O 1
ATOM 2723 N N . ARG A 1 390 ? 168.66261 201.08366 196.80003 1.000 122.19000 410 ARG A N 1
ATOM 2724 C CA . ARG A 1 390 ? 169.08004 202.43229 196.44676 1.000 119.46000 410 ARG A CA 1
ATOM 2725 C C . ARG A 1 390 ? 168.85271 202.68672 194.96572 1.000 115.99000 410 ARG A C 1
ATOM 2726 O O . ARG A 1 390 ? 168.89262 201.76004 194.15292 1.000 119.83000 410 ARG A O 1
ATOM 2734 N N . ILE A 1 391 ? 168.62138 203.94969 194.62579 1.000 123.20000 411 ILE A N 1
ATOM 2735 C CA . ILE A 1 391 ? 168.58723 204.41301 193.24432 1.000 125.98000 411 ILE A CA 1
ATOM 2736 C C . ILE A 1 391 ? 169.86256 205.20874 192.99708 1.000 125.39000 411 ILE A C 1
ATOM 2737 O O . ILE A 1 391 ? 170.26038 206.03522 193.82622 1.000 130.34000 411 ILE A O 1
ATOM 2742 N N . GLU A 1 392 ? 170.53202 204.93645 191.88306 1.000 115.54000 412 GLU A N 1
ATOM 2743 C CA . GLU A 1 392 ? 171.84543 205.50185 191.60428 1.000 118.90000 412 GLU A CA 1
ATOM 2744 C C . GLU A 1 392 ? 171.81505 206.20413 190.25627 1.000 119.11000 412 GLU A C 1
ATOM 2745 O O . GLU A 1 392 ? 171.48592 205.58494 189.24090 1.000 117.19000 412 GLU A O 1
ATOM 2751 N N . LEU A 1 393 ? 172.16920 207.48566 190.24661 1.000 119.97000 413 LEU A N 1
ATOM 2752 C CA . LEU A 1 393 ? 172.18835 208.29308 189.03597 1.000 112.24000 413 LEU A CA 1
ATOM 2753 C C . LEU A 1 393 ? 173.57873 208.86799 188.81997 1.000 114.32000 413 LEU A C 1
ATOM 2754 O O . LEU A 1 393 ? 174.25419 209.25867 189.77522 1.000 120.49000 413 LEU A O 1
ATOM 2759 N N . SER A 1 394 ? 174.00168 208.91647 187.56080 1.000 112.14000 414 SER A N 1
ATOM 2760 C CA . SER A 1 394 ? 175.29084 209.48167 187.19805 1.000 111.70000 414 SER A CA 1
ATOM 2761 C C . SER A 1 394 ? 175.17713 210.18305 185.85497 1.000 110.70000 414 SER A C 1
ATOM 2762 O O . SER A 1 394 ? 174.55067 209.66575 184.92766 1.000 118.19000 414 SER A O 1
ATOM 2765 N N . GLY A 1 395 ? 175.78084 211.35709 185.75933 1.000 95.25000 415 GLY A N 1
ATOM 2766 C CA . GLY A 1 395 ? 175.81805 212.09180 184.50945 1.000 101.54000 415 GLY A CA 1
ATOM 2767 C C . GLY A 1 395 ? 177.16413 212.75785 184.34052 1.000 100.10000 415 GLY A C 1
ATOM 2768 O O . GLY A 1 395 ? 177.82162 213.12758 185.31372 1.000 100.90000 415 GLY A O 1
ATOM 2769 N N . ASN A 1 396 ? 177.57701 212.90369 183.08577 1.000 104.90000 416 ASN A N 1
ATOM 2770 C CA . ASN A 1 396 ? 178.88480 213.46613 182.79342 1.000 102.06000 416 ASN A CA 1
ATOM 2771 C C . ASN A 1 396 ? 178.86163 214.19790 181.46200 1.000 102.72000 416 ASN A C 1
ATOM 2772 O O . ASN A 1 396 ? 178.18788 213.77334 180.52121 1.000 111.65000 416 ASN A O 1
ATOM 2777 N N . VAL A 1 397 ? 179.59459 215.30700 181.39920 1.000 95.41000 417 VAL A N 1
ATOM 2778 C CA . VAL A 1 397 ? 179.79701 216.07574 180.17734 1.000 101.61000 417 VAL A CA 1
ATOM 2779 C C . VAL A 1 397 ? 181.29118 216.30551 180.02203 1.000 102.53000 417 VAL A C 1
ATOM 2780 O O . VAL A 1 397 ? 181.96555 216.67763 180.98721 1.000 104.61000 417 VAL A O 1
ATOM 2784 N N . SER A 1 398 ? 181.81077 216.07995 178.81913 1.000 117.60000 418 SER A N 1
ATOM 2785 C CA . SER A 1 398 ? 183.24521 216.16091 178.59330 1.000 114.55000 418 SER A CA 1
ATOM 2786 C C . SER A 1 398 ? 183.54748 216.95156 177.33132 1.000 115.45000 418 SER A C 1
ATOM 2787 O O . SER A 1 398 ? 182.79683 216.89041 176.35563 1.000 122.79000 418 SER A O 1
ATOM 2790 N N . LEU A 1 399 ? 184.65523 217.68814 177.35891 1.000 101.58000 419 LEU A N 1
ATOM 2791 C CA . LEU A 1 399 ? 185.15959 218.42122 176.20555 1.000 106.57000 419 LEU A CA 1
ATOM 2792 C C . LEU A 1 399 ? 186.56463 217.93935 175.88181 1.000 108.79000 419 LEU A C 1
ATOM 2793 O O . LEU A 1 399 ? 187.44640 217.96673 176.74473 1.000 115.28000 419 LEU A O 1
ATOM 2798 N N . LYS A 1 400 ? 186.77321 217.51023 174.64386 1.000 111.42000 420 LYS A N 1
ATOM 2799 C CA . LYS A 1 400 ? 188.09180 217.15188 174.14425 1.000 110.82000 420 LYS A CA 1
ATOM 2800 C C . LYS A 1 400 ? 188.49651 218.15436 173.07612 1.000 114.46000 420 LYS A C 1
ATOM 2801 O O . LYS A 1 400 ? 187.73011 218.41084 172.14352 1.000 123.01000 420 LYS A O 1
ATOM 2807 N N . TRP A 1 401 ? 189.69264 218.72058 173.21056 1.000 126.59000 421 TRP A N 1
ATOM 2808 C CA . TRP A 1 401 ? 190.15289 219.74042 172.28168 1.000 127.48000 421 TRP A CA 1
ATOM 2809 C C . TRP A 1 401 ? 191.59653 219.45818 171.89710 1.000 129.80000 421 TRP A C 1
ATOM 2810 O O . TRP A 1 401 ? 192.40075 219.04674 172.73573 1.000 135.07000 421 TRP A O 1
ATOM 2821 N N . GLN A 1 402 ? 191.91440 219.67883 170.62360 1.000 134.29000 422 GLN A N 1
ATOM 2822 C CA . GLN A 1 402 ? 193.24594 219.43939 170.06698 1.000 136.51000 422 GLN A CA 1
ATOM 2823 C C . GLN A 1 402 ? 193.67778 220.71550 169.35985 1.000 135.75000 422 GLN A C 1
ATOM 2824 O O . GLN A 1 402 ? 193.58762 220.81874 168.12971 1.000 139.76000 422 GLN A O 1
ATOM 2830 N N . PRO A 1 403 ? 194.14934 221.71540 170.10885 1.000 128.04000 423 PRO A N 1
ATOM 2831 C CA . PRO A 1 403 ? 194.41534 223.01704 169.47754 1.000 129.84000 423 PRO A CA 1
ATOM 2832 C C . PRO A 1 403 ? 195.55535 222.98300 168.47782 1.000 130.83000 423 PRO A C 1
ATOM 2833 O O . PRO A 1 403 ? 195.45290 223.60426 167.41322 1.000 134.47000 423 PRO A O 1
ATOM 2837 N N . VAL A 1 404 ? 196.64124 222.27688 168.78268 1.000 147.82000 424 VAL A N 1
ATOM 2838 C CA . VAL A 1 404 ? 197.74634 222.13179 167.84250 1.000 150.07000 424 VAL A CA 1
ATOM 2839 C C . VAL A 1 404 ? 198.02887 220.64997 167.64827 1.000 152.44000 424 VAL A C 1
ATOM 2840 O O . VAL A 1 404 ? 197.36163 219.79770 168.24352 1.000 154.58000 424 VAL A O 1
ATOM 2844 N N . ASN A 1 405 ? 199.01454 220.33181 166.80921 1.000 167.05000 425 ASN A N 1
ATOM 2845 C CA . ASN A 1 405 ? 199.31021 218.93281 166.51981 1.000 167.34000 425 ASN A CA 1
ATOM 2846 C C . ASN A 1 405 ? 199.85455 218.21397 167.74818 1.000 166.43000 425 ASN A C 1
ATOM 2847 O O . ASN A 1 405 ? 199.56644 217.03092 167.96037 1.000 166.10000 425 ASN A O 1
ATOM 2852 N N . ARG A 1 406 ? 200.63574 218.91035 168.57097 1.000 152.13000 426 ARG A N 1
ATOM 2853 C CA . ARG A 1 406 ? 201.27361 218.29533 169.73031 1.000 153.97000 426 ARG A CA 1
ATOM 2854 C C . ARG A 1 406 ? 200.35538 218.28464 170.95069 1.000 153.01000 426 ARG A C 1
ATOM 2855 O O . ARG A 1 406 ? 200.03355 217.21962 171.48485 1.000 154.50000 426 ARG A O 1
ATOM 2863 N N . LEU A 1 407 ? 199.92429 219.46001 171.39431 1.000 137.05000 427 LEU A N 1
ATOM 2864 C CA . LEU A 1 407 ? 199.16704 219.58572 172.63029 1.000 138.12000 427 LEU A CA 1
ATOM 2865 C C . LEU A 1 407 ? 197.76214 219.01583 172.48337 1.000 136.41000 427 LEU A C 1
ATOM 2866 O O . LEU A 1 407 ? 197.17806 219.01332 171.39824 1.000 141.82000 427 LEU A O 1
ATOM 2871 N N . GLY A 1 408 ? 197.22625 218.52305 173.59615 1.000 124.97000 428 GLY A N 1
ATOM 2872 C CA . GLY A 1 408 ? 195.85688 218.05326 173.65211 1.000 123.11000 428 GLY A CA 1
ATOM 2873 C C . GLY A 1 408 ? 195.28044 218.16245 175.04823 1.000 126.23000 428 GLY A C 1
ATOM 2874 O O . GLY A 1 408 ? 195.94707 217.80872 176.02256 1.000 130.60000 428 GLY A O 1
ATOM 2875 N N . MET A 1 409 ? 194.04333 218.63907 175.16383 1.000 114.39000 429 MET A N 1
ATOM 2876 C CA . MET A 1 409 ? 193.41244 218.86940 176.45444 1.000 112.81000 429 MET A CA 1
ATOM 2877 C C . MET A 1 409 ? 192.09109 218.12279 176.53571 1.000 107.93000 429 MET A C 1
ATOM 2878 O O . MET A 1 409 ? 191.48282 217.79077 175.51658 1.000 114.13000 429 MET A O 1
ATOM 2883 N N . SER A 1 410 ? 191.65062 217.86883 177.76497 1.000 93.03000 430 SER A N 1
ATOM 2884 C CA . SER A 1 410 ? 190.36505 217.23464 178.01179 1.000 97.69000 430 SER A CA 1
ATOM 2885 C C . SER A 1 410 ? 189.85799 217.65918 179.37956 1.000 98.02000 430 SER A C 1
ATOM 2886 O O . SER A 1 410 ? 190.63887 217.78236 180.32491 1.000 102.81000 430 SER A O 1
ATOM 2889 N N . LEU A 1 411 ? 188.55085 217.88098 179.47752 1.000 95.97000 431 LEU A N 1
ATOM 2890 C CA . LEU A 1 411 ? 187.91268 218.27355 180.72617 1.000 94.96000 431 LEU A CA 1
ATOM 2891 C C . LEU A 1 411 ? 186.63607 217.46946 180.90472 1.000 104.86000 431 LEU A C 1
ATOM 2892 O O . LEU A 1 411 ? 185.80302 217.41658 179.99636 1.000 110.55000 431 LEU A O 1
ATOM 2897 N N . VAL A 1 412 ? 186.48146 216.85148 182.07207 1.000 98.69000 432 VAL A N 1
ATOM 2898 C CA . VAL A 1 412 ? 185.34448 215.98816 182.36377 1.000 91.90000 432 VAL A CA 1
ATOM 2899 C C . VAL A 1 412 ? 184.66754 216.49348 183.62735 1.000 92.44000 432 VAL A C 1
ATOM 2900 O O . VAL A 1 412 ? 185.33890 216.77360 184.62546 1.000 101.87000 432 VAL A O 1
ATOM 2904 N N . LEU A 1 413 ? 183.34353 216.61441 183.58295 1.000 100.92000 433 LEU A N 1
ATOM 2905 C CA . LEU A 1 413 ? 182.54940 217.03205 184.73103 1.000 105.73000 433 LEU A CA 1
ATOM 2906 C C . LEU A 1 413 ? 181.50261 215.96270 184.99067 1.000 108.16000 433 LEU A C 1
ATOM 2907 O O . LEU A 1 413 ? 180.68646 215.67248 184.11261 1.000 117.25000 433 LEU A O 1
ATOM 2912 N N . ARG A 1 414 ? 181.51659 215.38540 186.18837 1.000 99.31000 434 ARG A N 1
ATOM 2913 C CA . ARG A 1 414 ? 180.61515 214.29595 186.53433 1.000 95.46000 434 ARG A CA 1
ATOM 2914 C C . ARG A 1 414 ? 179.88411 214.59643 187.83233 1.000 97.93000 434 ARG A C 1
ATOM 2915 O O . ARG A 1 414 ? 180.47573 215.11057 188.78439 1.000 101.61000 434 ARG A O 1
ATOM 2923 N N . GLY A 1 415 ? 178.59884 214.26938 187.86184 1.000 101.32000 435 GLY A N 1
ATOM 2924 C CA . GLY A 1 415 ? 177.80567 214.40495 189.06594 1.000 106.46000 435 GLY A CA 1
ATOM 2925 C C . GLY A 1 415 ? 177.06038 213.12128 189.35927 1.000 106.64000 435 GLY A C 1
ATOM 2926 O O . GLY A 1 415 ? 176.69200 212.37233 188.45644 1.000 107.50000 435 GLY A O 1
ATOM 2927 N N . GLU A 1 416 ? 176.84000 212.87470 190.64865 1.000 118.93000 436 GLU A N 1
ATOM 2928 C CA . GLU A 1 416 ? 176.24949 211.62414 191.10043 1.000 124.28000 436 GLU A CA 1
ATOM 2929 C C . GLU A 1 416 ? 175.20344 211.89851 192.16908 1.000 120.62000 436 GLU A C 1
ATOM 2930 O O . GLU A 1 416 ? 175.22378 212.94073 192.82602 1.000 126.85000 436 GLU A O 1
ATOM 2936 N N . MET A 1 417 ? 174.28543 210.94831 192.33306 1.000 117.84000 437 MET A N 1
ATOM 2937 C CA . MET A 1 417 ? 173.26332 211.02745 193.37388 1.000 120.52000 437 MET A CA 1
ATOM 2938 C C . MET A 1 417 ? 172.83171 209.60287 193.68504 1.000 121.74000 437 MET A C 1
ATOM 2939 O O . MET A 1 417 ? 172.14632 208.97569 192.87442 1.000 133.02000 437 MET A O 1
ATOM 2944 N N . PHE A 1 418 ? 173.22636 209.09441 194.84674 1.000 117.30000 438 PHE A N 1
ATOM 2945 C CA . PHE A 1 418 ? 172.97944 207.70468 195.22396 1.000 117.14000 438 PHE A CA 1
ATOM 2946 C C . PHE A 1 418 ? 171.88877 207.66451 196.28789 1.000 122.26000 438 PHE A C 1
ATOM 2947 O O . PHE A 1 418 ? 172.13283 207.97555 197.45626 1.000 131.96000 438 PHE A O 1
ATOM 2955 N N . GLY A 1 419 ? 170.68730 207.27871 195.87311 1.000 117.46000 439 GLY A N 1
ATOM 2956 C CA . GLY A 1 419 ? 169.56538 207.11217 196.77325 1.000 119.97000 439 GLY A CA 1
ATOM 2957 C C . GLY A 1 419 ? 168.86047 208.40670 197.11227 1.000 125.21000 439 GLY A C 1
ATOM 2958 O O . GLY A 1 419 ? 167.81606 208.72083 196.53553 1.000 125.78000 439 GLY A O 1
ATOM 2959 N N . THR A 1 420 ? 169.42046 209.16859 198.04844 1.000 148.05000 440 THR A N 1
ATOM 2960 C CA . THR A 1 420 ? 168.85226 210.45730 198.41235 1.000 147.81000 440 THR A CA 1
ATOM 2961 C C . THR A 1 420 ? 169.89469 211.53924 198.64851 1.000 147.18000 440 THR A C 1
ATOM 2962 O O . THR A 1 420 ? 169.51487 212.68099 198.92342 1.000 146.32000 440 THR A O 1
ATOM 2966 N N . LYS A 1 421 ? 171.18266 211.22732 198.55109 1.000 141.36000 441 LYS A N 1
ATOM 2967 C CA . LYS A 1 421 ? 172.25167 212.16087 198.87834 1.000 137.74000 441 LYS A CA 1
ATOM 2968 C C . LYS A 1 421 ? 173.04689 212.47999 197.62137 1.000 136.89000 441 LYS A C 1
ATOM 2969 O O . LYS A 1 421 ? 173.54424 211.57105 196.94946 1.000 138.73000 441 LYS A O 1
ATOM 2975 N N . TRP A 1 422 ? 173.17171 213.76555 197.31381 1.000 140.21000 442 TRP A N 1
ATOM 2976 C CA . TRP A 1 422 ? 173.98291 214.19433 196.18971 1.000 139.04000 442 TRP A CA 1
ATOM 2977 C C . TRP A 1 422 ? 175.45923 214.17856 196.56571 1.000 142.51000 442 TRP A C 1
ATOM 2978 O O . TRP A 1 422 ? 175.83016 214.06628 197.73601 1.000 146.19000 442 TRP A O 1
ATOM 2989 N N . ALA A 1 423 ? 176.30176 214.29373 195.55614 1.000 136.48000 443 ALA A N 1
ATOM 2990 C CA . ALA A 1 423 ? 177.73082 214.33799 195.78733 1.000 131.27000 443 ALA A CA 1
ATOM 2991 C C . ALA A 1 423 ? 178.33372 215.57090 195.12803 1.000 129.78000 443 ALA A C 1
ATOM 2992 O O . ALA A 1 423 ? 177.78139 216.09127 194.15475 1.000 133.66000 443 ALA A O 1
ATOM 2994 N N . PRO A 1 424 ? 179.45417 216.07343 195.64110 1.000 115.80000 444 PRO A N 1
ATOM 2995 C CA . PRO A 1 424 ? 180.11920 217.19806 194.98086 1.000 115.77000 444 PRO A CA 1
ATOM 2996 C C . PRO A 1 424 ? 180.54110 216.82592 193.56982 1.000 117.79000 444 PRO A C 1
ATOM 2997 O O . PRO A 1 424 ? 180.81323 215.66335 193.26672 1.000 121.19000 444 PRO A O 1
ATOM 3001 N N . VAL A 1 425 ? 180.56641 217.83247 192.69526 1.000 115.37000 445 VAL A N 1
ATOM 3002 C CA . VAL A 1 425 ? 180.93053 217.60195 191.30419 1.000 113.86000 445 VAL A CA 1
ATOM 3003 C C . VAL A 1 425 ? 182.33908 217.03386 191.23792 1.000 117.51000 445 VAL A C 1
ATOM 3004 O O . VAL A 1 425 ? 183.24970 217.50556 191.92859 1.000 120.01000 445 VAL A O 1
ATOM 3008 N N . ILE A 1 426 ? 182.52035 216.00076 190.41859 1.000 112.08000 446 ILE A N 1
ATOM 3009 C CA . ILE A 1 426 ? 183.81824 215.35870 190.23916 1.000 109.53000 446 ILE A CA 1
ATOM 3010 C C . ILE A 1 426 ? 184.44125 215.92320 188.96092 1.000 109.96000 446 ILE A C 1
ATOM 3011 O O . ILE A 1 426 ? 183.98606 215.56893 187.86249 1.000 120.68000 446 ILE A O 1
ATOM 3016 N N . PRO A 1 427 ? 185.45101 216.77912 189.05439 1.000 94.59000 447 PRO A N 1
ATOM 3017 C CA . PRO A 1 427 ? 186.13630 217.25484 187.85338 1.000 98.40000 447 PRO A CA 1
ATOM 3018 C C . PRO A 1 427 ? 187.34241 216.39109 187.51530 1.000 99.54000 447 PRO A C 1
ATOM 3019 O O . PRO A 1 427 ? 187.83991 215.61448 188.33096 1.000 108.67000 447 PRO A O 1
ATOM 3023 N N . ALA A 1 428 ? 187.80691 216.54361 186.27974 1.000 101.45000 448 ALA A N 1
ATOM 3024 C CA . ALA A 1 428 ? 188.97585 215.81525 185.81079 1.000 97.91000 448 ALA A CA 1
ATOM 3025 C C . ALA A 1 428 ? 189.55379 216.54296 184.61062 1.000 101.81000 448 ALA A C 1
ATOM 3026 O O . ALA A 1 428 ? 188.81521 216.90499 183.69171 1.000 113.59000 448 ALA A O 1
ATOM 3028 N N . PHE A 1 429 ? 190.86529 216.75854 184.62389 1.000 92.17000 449 PHE A N 1
ATOM 3029 C CA . PHE A 1 429 ? 191.55533 217.44222 183.54059 1.000 99.95000 449 PHE A CA 1
ATOM 3030 C C . PHE A 1 429 ? 192.70211 216.57174 183.05541 1.000 101.46000 449 PHE A C 1
ATOM 3031 O O . PHE A 1 429 ? 193.56323 216.17954 183.84657 1.000 110.12000 449 PHE A O 1
ATOM 3039 N N . PHE A 1 430 ? 192.71043 216.27172 181.76135 1.000 107.05000 450 PHE A N 1
ATOM 3040 C CA . PHE A 1 430 ? 193.75351 215.47097 181.14013 1.000 104.78000 450 PHE A CA 1
ATOM 3041 C C . PHE A 1 430 ? 194.44258 216.29123 180.06184 1.000 101.48000 450 PHE A C 1
ATOM 3042 O O . PHE A 1 430 ? 193.78099 216.91449 179.22750 1.000 108.35000 450 PHE A O 1
ATOM 3050 N N . VAL A 1 431 ? 195.77069 216.28808 180.07782 1.000 95.26000 451 VAL A N 1
ATOM 3051 C CA . VAL A 1 431 ? 196.56645 217.02219 179.10435 1.000 103.18000 451 VAL A CA 1
ATOM 3052 C C . VAL A 1 431 ? 197.62695 216.08823 178.54135 1.000 106.30000 451 VAL A C 1
ATOM 3053 O O . VAL A 1 431 ? 198.19654 215.26666 179.26687 1.000 110.42000 451 VAL A O 1
ATOM 3057 N N . ASP A 1 432 ? 197.86771 216.19449 177.23966 1.000 123.37000 452 ASP A N 1
ATOM 3058 C CA . ASP A 1 432 ? 198.77977 215.31348 176.53017 1.000 121.77000 452 ASP A CA 1
ATOM 3059 C C . ASP A 1 432 ? 199.65817 216.14359 175.60664 1.000 126.14000 452 ASP A C 1
ATOM 3060 O O . ASP A 1 432 ? 199.16670 217.03275 174.90722 1.000 130.63000 452 ASP A O 1
ATOM 3065 N N . TYR A 1 433 ? 200.95645 215.85075 175.60209 1.000 139.06000 453 TYR A N 1
ATOM 3066 C CA . TYR A 1 433 ? 201.90788 216.58664 174.78244 1.000 141.78000 453 TYR A CA 1
ATOM 3067 C C . TYR A 1 433 ? 202.90942 215.61760 174.17529 1.000 138.83000 453 TYR A C 1
ATOM 3068 O O . TYR A 1 433 ? 203.25804 214.61002 174.79352 1.000 136.98000 453 TYR A O 1
ATOM 3077 N N . VAL A 1 434 ? 203.37049 215.92746 172.96796 1.000 133.72000 454 VAL A N 1
ATOM 3078 C CA . VAL A 1 434 ? 204.29007 215.07261 172.22440 1.000 134.27000 454 VAL A CA 1
ATOM 3079 C C . VAL A 1 434 ? 205.66857 215.71854 172.28760 1.000 136.04000 454 VAL A C 1
ATOM 3080 O O . VAL A 1 434 ? 205.92675 216.72707 171.62733 1.000 134.90000 454 VAL A O 1
ATOM 3084 N N . LEU A 1 435 ? 206.56721 215.12747 173.07669 1.000 145.58000 455 LEU A N 1
ATOM 3085 C CA . LEU A 1 435 ? 207.90345 215.69489 173.22250 1.000 142.38000 455 LEU A CA 1
ATOM 3086 C C . LEU A 1 435 ? 208.73440 215.50558 171.96028 1.000 143.21000 455 LEU A C 1
ATOM 3087 O O . LEU A 1 435 ? 209.46888 216.41353 171.55549 1.000 145.42000 455 LEU A O 1
ATOM 3092 N N . SER A 1 436 ? 208.64146 214.33899 171.32705 1.000 146.25000 456 SER A N 1
ATOM 3093 C CA . SER A 1 436 ? 209.40924 214.07982 170.11668 1.000 146.57000 456 SER A CA 1
ATOM 3094 C C . SER A 1 436 ? 208.65448 213.10056 169.23435 1.000 149.34000 456 SER A C 1
ATOM 3095 O O . SER A 1 436 ? 208.17976 212.06822 169.71409 1.000 149.96000 456 SER A O 1
ATOM 3098 N N . LYS A 1 437 ? 208.54832 213.43087 167.94810 1.000 155.89000 457 LYS A N 1
ATOM 3099 C CA . LYS A 1 437 ? 207.91873 212.54221 166.98137 1.000 156.72000 457 LYS A CA 1
ATOM 3100 C C . LYS A 1 437 ? 208.82382 211.38475 166.58027 1.000 155.15000 457 LYS A C 1
ATOM 3101 O O . LYS A 1 437 ? 208.32305 210.35374 166.11794 1.000 150.67000 457 LYS A O 1
ATOM 3107 N N . ARG A 1 438 ? 210.13798 211.52598 166.76455 1.000 157.47000 458 ARG A N 1
ATOM 3108 C CA . ARG A 1 438 ? 211.07605 210.49728 166.32659 1.000 157.03000 458 ARG A CA 1
ATOM 3109 C C . ARG A 1 438 ? 210.81691 209.17538 167.03842 1.000 155.67000 458 ARG A C 1
ATOM 3110 O O . ARG A 1 438 ? 210.46526 208.17206 166.40803 1.000 153.51000 458 ARG A O 1
ATOM 3118 N N . GLY A 1 439 ? 210.98103 209.15712 168.35710 1.000 153.19000 459 GLY A N 1
ATOM 3119 C CA . GLY A 1 439 ? 210.74671 207.94863 169.12035 1.000 154.82000 459 GLY A CA 1
ATOM 3120 C C . GLY A 1 439 ? 209.36684 207.89905 169.74063 1.000 155.18000 459 GLY A C 1
ATOM 3121 O O . GLY A 1 439 ? 209.11022 207.08391 170.63077 1.000 152.67000 459 GLY A O 1
ATOM 3122 N N . ASN A 1 440 ? 208.47406 208.77558 169.27855 1.000 157.56000 460 ASN A N 1
ATOM 3123 C CA . ASN A 1 440 ? 207.10628 208.87129 169.78954 1.000 155.60000 460 ASN A CA 1
ATOM 3124 C C . ASN A 1 440 ? 207.07544 209.13399 171.29091 1.000 156.99000 460 ASN A C 1
ATOM 3125 O O . ASN A 1 440 ? 206.16694 208.68015 171.98886 1.000 159.24000 460 ASN A O 1
ATOM 3130 N N . ILE A 1 441 ? 208.06074 209.86703 171.80336 1.000 147.45000 461 ILE A N 1
ATOM 3131 C CA . ILE A 1 441 ? 208.09827 210.17666 173.22895 1.000 148.03000 461 ILE A CA 1
ATOM 3132 C C . ILE A 1 441 ? 206.94245 211.12341 173.52860 1.000 145.53000 461 ILE A C 1
ATOM 3133 O O . ILE A 1 441 ? 206.81061 212.17475 172.89750 1.000 145.97000 461 ILE A O 1
ATOM 3138 N N . MET A 1 442 ? 206.10175 210.75087 174.48776 1.000 138.16000 462 MET A N 1
ATOM 3139 C CA . MET A 1 442 ? 204.87984 211.47917 174.78599 1.000 139.40000 462 MET A CA 1
ATOM 3140 C C . MET A 1 442 ? 204.75478 211.66987 176.28900 1.000 138.93000 462 MET A C 1
ATOM 3141 O O . MET A 1 442 ? 205.09819 210.77501 177.06394 1.000 140.38000 462 MET A O 1
ATOM 3146 N N . ALA A 1 443 ? 204.26314 212.83593 176.69640 1.000 119.43000 463 ALA A N 1
ATOM 3147 C CA . ALA A 1 443 ? 204.10002 213.17847 178.10136 1.000 118.49000 463 ALA A CA 1
ATOM 3148 C C . ALA A 1 443 ? 202.62143 213.29881 178.44075 1.000 119.43000 463 ALA A C 1
ATOM 3149 O O . ALA A 1 443 ? 201.82647 213.77883 177.62855 1.000 122.12000 463 ALA A O 1
ATOM 3151 N N . LYS A 1 444 ? 202.25817 212.86700 179.64532 1.000 118.98000 464 LYS A N 1
ATOM 3152 C CA . LYS A 1 444 ? 200.87046 212.82770 180.07825 1.000 121.44000 464 LYS A CA 1
ATOM 3153 C C . LYS A 1 444 ? 200.74672 213.40781 181.47824 1.000 118.18000 464 LYS A C 1
ATOM 3154 O O . LYS A 1 444 ? 201.71015 213.42275 182.24679 1.000 122.23000 464 LYS A O 1
ATOM 3160 N N . ALA A 1 445 ? 199.54823 213.88910 181.80109 1.000 92.80000 465 ALA A N 1
ATOM 3161 C CA . ALA A 1 445 ? 199.25131 214.38667 183.13550 1.000 95.93000 465 ALA A CA 1
ATOM 3162 C C . ALA A 1 445 ? 197.74572 214.37209 183.34652 1.000 99.82000 465 ALA A C 1
ATOM 3163 O O . ALA A 1 445 ? 196.97325 214.40607 182.38675 1.000 104.16000 465 ALA A O 1
ATOM 3165 N N . SER A 1 446 ? 197.33555 214.32208 184.61185 1.000 103.72000 466 SER A N 1
ATOM 3166 C CA . SER A 1 446 ? 195.91913 214.32022 184.95107 1.000 100.60000 466 SER A CA 1
ATOM 3167 C C . SER A 1 446 ? 195.75305 214.76275 186.39565 1.000 98.73000 466 SER A C 1
ATOM 3168 O O . SER A 1 446 ? 196.71634 214.81054 187.16262 1.000 107.39000 466 SER A O 1
ATOM 3171 N N . ILE A 1 447 ? 194.51131 215.08945 186.75324 1.000 88.50000 467 ILE A N 1
ATOM 3172 C CA . ILE A 1 447 ? 194.16766 215.51699 188.10430 1.000 93.76000 467 ILE A CA 1
ATOM 3173 C C . ILE A 1 447 ? 192.65893 215.40268 188.26486 1.000 92.21000 467 ILE A C 1
ATOM 3174 O O . ILE A 1 447 ? 191.90307 215.60134 187.31124 1.000 99.85000 467 ILE A O 1
ATOM 3179 N N . THR A 1 448 ? 192.21806 215.06259 189.47449 1.000 90.26000 468 THR A N 1
ATOM 3180 C CA . THR A 1 448 ? 190.79381 214.88206 189.72650 1.000 90.63000 468 THR A CA 1
ATOM 3181 C C . THR A 1 448 ? 190.52495 214.93669 191.22316 1.000 86.25000 468 THR A C 1
ATOM 3182 O O . THR A 1 448 ? 191.44370 214.96724 192.04343 1.000 97.29000 468 THR A O 1
ATOM 3186 N N . ARG A 1 449 ? 189.23722 214.95528 191.56232 1.000 96.60000 469 ARG A N 1
ATOM 3187 C CA . ARG A 1 449 ? 188.76118 214.83372 192.93524 1.000 100.88000 469 ARG A CA 1
ATOM 3188 C C . ARG A 1 449 ? 187.56073 213.90097 192.93059 1.000 107.25000 469 ARG A C 1
ATOM 3189 O O . ARG A 1 449 ? 186.44843 214.32412 192.60332 1.000 112.82000 469 ARG A O 1
ATOM 3197 N N . ASN A 1 450 ? 187.78176 212.64119 193.29376 1.000 115.33000 470 ASN A N 1
ATOM 3198 C CA . ASN A 1 450 ? 186.77788 211.59765 193.16016 1.000 113.51000 470 ASN A CA 1
ATOM 3199 C C . ASN A 1 450 ? 186.15161 211.28554 194.51289 1.000 114.63000 470 ASN A C 1
ATOM 3200 O O . ASN A 1 450 ? 186.77319 211.45547 195.56374 1.000 119.47000 470 ASN A O 1
ATOM 3205 N N . TYR A 1 451 ? 184.90458 210.81807 194.47080 1.000 109.27000 471 TYR A N 1
ATOM 3206 C CA . TYR A 1 451 ? 184.13169 210.50018 195.66269 1.000 110.68000 471 TYR A CA 1
ATOM 3207 C C . TYR A 1 451 ? 183.51892 209.11771 195.50838 1.000 113.22000 471 TYR A C 1
ATOM 3208 O O . TYR A 1 451 ? 183.02489 208.77066 194.43328 1.000 116.07000 471 TYR A O 1
ATOM 3217 N N . ARG A 1 452 ? 183.54036 208.33379 196.58259 1.000 110.62000 472 ARG A N 1
ATOM 3218 C CA . ARG A 1 452 ? 182.96558 206.99473 196.58781 1.000 108.01000 472 ARG A CA 1
ATOM 3219 C C . ARG A 1 452 ? 181.89550 206.89195 197.66410 1.000 107.29000 472 ARG A C 1
ATOM 3220 O O . ARG A 1 452 ? 182.15589 207.19207 198.83245 1.000 109.61000 472 ARG A O 1
ATOM 3228 N N . PHE A 1 453 ? 180.70250 206.44968 197.27149 1.000 106.34000 473 PHE A N 1
ATOM 3229 C CA . PHE A 1 453 ? 179.59136 206.29728 198.19591 1.000 108.66000 473 PHE A CA 1
ATOM 3230 C C . PHE A 1 453 ? 179.75556 205.03279 199.03648 1.000 113.48000 473 PHE A C 1
ATOM 3231 O O . PHE A 1 453 ? 180.38461 204.06691 198.59963 1.000 117.58000 473 PHE A O 1
ATOM 3239 N N . PRO A 1 454 ? 179.19916 205.01413 200.24513 1.000 126.15000 474 PRO A N 1
ATOM 3240 C CA . PRO A 1 454 ? 179.26966 203.80236 201.06649 1.000 129.08000 474 PRO A CA 1
ATOM 3241 C C . PRO A 1 454 ? 178.46497 202.66971 200.45399 1.000 131.95000 474 PRO A C 1
ATOM 3242 O O . PRO A 1 454 ? 177.47974 202.88844 199.74585 1.000 142.97000 474 PRO A O 1
ATOM 3246 N N . THR A 1 455 ? 178.89440 201.44280 200.73887 1.000 138.37000 475 THR A N 1
ATOM 3247 C CA . THR A 1 455 ? 178.17581 200.28449 200.23600 1.000 139.65000 475 THR A CA 1
ATOM 3248 C C . THR A 1 455 ? 176.84609 200.13084 200.96505 1.000 142.62000 475 THR A C 1
ATOM 3249 O O . THR A 1 455 ? 176.54531 200.83248 201.93286 1.000 149.24000 475 THR A O 1
ATOM 3253 N N . LEU A 1 456 ? 176.04061 199.18763 200.48244 1.000 134.53000 476 LEU A N 1
ATOM 3254 C CA . LEU A 1 456 ? 174.69430 199.03701 201.01551 1.000 136.22000 476 LEU A CA 1
ATOM 3255 C C . LEU A 1 456 ? 174.70197 198.38378 202.39193 1.000 137.44000 476 LEU A C 1
ATOM 3256 O O . LEU A 1 456 ? 173.77507 198.59691 203.17990 1.000 138.66000 476 LEU A O 1
ATOM 3261 N N . ASN A 1 457 ? 175.72723 197.58587 202.70062 1.000 136.67000 477 ASN A N 1
ATOM 3262 C CA . ASN A 1 457 ? 175.85116 197.04149 204.04890 1.000 134.77000 477 ASN A CA 1
ATOM 3263 C C . ASN A 1 457 ? 176.36057 198.08481 205.03361 1.000 135.41000 477 ASN A C 1
ATOM 3264 O O . ASN A 1 457 ? 175.97295 198.06616 206.20566 1.000 138.80000 477 ASN A O 1
ATOM 3269 N N . ASP A 1 458 ? 177.23003 198.99461 204.58886 1.000 139.08000 478 ASP A N 1
ATOM 3270 C CA . ASP A 1 458 ? 177.68509 200.05814 205.47740 1.000 139.87000 478 ASP A CA 1
ATOM 3271 C C . ASP A 1 458 ? 176.53893 200.96664 205.89584 1.000 140.54000 478 ASP A C 1
ATOM 3272 O O . ASP A 1 458 ? 176.62873 201.63831 206.92818 1.000 139.51000 478 ASP A O 1
ATOM 3277 N N . LEU A 1 459 ? 175.46436 201.00863 205.11213 1.000 147.54000 479 LEU A N 1
ATOM 3278 C CA . LEU A 1 459 ? 174.30744 201.83828 205.41727 1.000 148.87000 479 LEU A CA 1
ATOM 3279 C C . LEU A 1 459 ? 173.19750 201.06556 206.11599 1.000 147.99000 479 LEU A C 1
ATOM 3280 O O . LEU A 1 459 ? 172.68638 201.51014 207.14400 1.000 147.58000 479 LEU A O 1
ATOM 3285 N N . TYR A 1 460 ? 172.80650 199.91852 205.56792 1.000 147.04000 480 TYR A N 1
ATOM 3286 C CA . TYR A 1 460 ? 171.62905 199.16941 206.00737 1.000 146.27000 480 TYR A CA 1
ATOM 3287 C C . TYR A 1 460 ? 172.06479 197.74318 206.32756 1.000 145.64000 480 TYR A C 1
ATOM 3288 O O . TYR A 1 460 ? 172.15762 196.90790 205.42411 1.000 148.58000 480 TYR A O 1
ATOM 3297 N N . PHE A 1 461 ? 172.32149 197.44991 207.60109 1.000 144.73000 481 PHE A N 1
ATOM 3298 C CA . PHE A 1 461 ? 172.78349 196.11842 207.96863 1.000 143.87000 481 PHE A CA 1
ATOM 3299 C C . PHE A 1 461 ? 172.33506 195.80745 209.38836 1.000 148.12000 481 PHE A C 1
ATOM 3300 O O . PHE A 1 461 ? 172.15932 196.71013 210.21096 1.000 152.03000 481 PHE A O 1
ATOM 3308 N N . LEU A 1 462 ? 172.14997 194.50726 209.66772 1.000 158.25000 482 LEU A N 1
ATOM 3309 C CA . LEU A 1 462 ? 171.43211 194.11502 210.87961 1.000 158.90000 482 LEU A CA 1
ATOM 3310 C C . LEU A 1 462 ? 172.23181 194.41351 212.14752 1.000 159.66000 482 LEU A C 1
ATOM 3311 O O . LEU A 1 462 ? 171.80485 195.27635 212.93387 1.000 157.35000 482 LEU A O 1
ATOM 3316 N N . PRO A 1 463 ? 173.39175 193.76416 212.41567 1.000 165.86000 483 PRO A N 1
ATOM 3317 C CA . PRO A 1 463 ? 174.16268 194.18681 213.60773 1.000 164.79000 483 PRO A CA 1
ATOM 3318 C C . PRO A 1 463 ? 175.17958 195.28966 213.30513 1.000 164.13000 483 PRO A C 1
ATOM 3319 O O . PRO A 1 463 ? 176.37783 195.06953 213.12105 1.000 162.56000 483 PRO A O 1
ATOM 3323 N N . GLY A 1 464 ? 174.68530 196.52253 213.24954 1.000 162.82000 484 GLY A N 1
ATOM 3324 C CA . GLY A 1 464 ? 175.50476 197.66494 212.89430 1.000 160.55000 484 GLY A CA 1
ATOM 3325 C C . GLY A 1 464 ? 175.08752 198.23668 211.55733 1.000 159.04000 484 GLY A C 1
ATOM 3326 O O . GLY A 1 464 ? 175.49543 197.74234 210.50245 1.000 158.27000 484 GLY A O 1
ATOM 3327 N N . GLY A 1 465 ? 174.26892 199.28230 211.59389 1.000 155.46000 485 GLY A N 1
ATOM 3328 C CA . GLY A 1 465 ? 173.62302 199.77428 210.39600 1.000 154.72000 485 GLY A CA 1
ATOM 3329 C C . GLY A 1 465 ? 173.58969 201.27990 210.24841 1.000 155.56000 485 GLY A C 1
ATOM 3330 O O . GLY A 1 465 ? 172.58965 201.81164 209.76441 1.000 157.34000 485 GLY A O 1
ATOM 3331 N N . ASN A 1 466 ? 174.64056 201.97578 210.69646 1.000 147.48000 486 ASN A N 1
ATOM 3332 C CA . ASN A 1 466 ? 174.73276 203.43579 210.70526 1.000 146.04000 486 ASN A CA 1
ATOM 3333 C C . ASN A 1 466 ? 174.26099 204.05771 209.39471 1.000 147.07000 486 ASN A C 1
ATOM 3334 O O . ASN A 1 466 ? 174.92930 203.91197 208.36500 1.000 147.36000 486 ASN A O 1
ATOM 3339 N N . PRO A 1 467 ? 173.11530 204.75325 209.38808 1.000 143.81000 487 PRO A N 1
ATOM 3340 C CA . PRO A 1 467 ? 172.64772 205.37513 208.14382 1.000 141.72000 487 PRO A CA 1
ATOM 3341 C C . PRO A 1 467 ? 173.42248 206.63852 207.80958 1.000 142.76000 487 PRO A C 1
ATOM 3342 O O . PRO A 1 467 ? 173.71830 206.91241 206.64213 1.000 143.67000 487 PRO A O 1
ATOM 3346 N N . ALA A 1 468 ? 173.74997 207.42071 208.83977 1.000 141.74000 488 ALA A N 1
ATOM 3347 C CA . ALA A 1 468 ? 174.38129 208.72876 208.66408 1.000 141.17000 488 ALA A CA 1
ATOM 3348 C C . ALA A 1 468 ? 175.89222 208.54831 208.52039 1.000 144.88000 488 ALA A C 1
ATOM 3349 O O . ALA A 1 468 ? 176.67845 208.76168 209.44544 1.000 144.58000 488 ALA A O 1
ATOM 3351 N N . LEU A 1 469 ? 176.29236 208.14411 207.31908 1.000 142.51000 489 LEU A N 1
ATOM 3352 C CA . LEU A 1 469 ? 177.68506 207.86605 207.00350 1.000 137.93000 489 LEU A CA 1
ATOM 3353 C C . LEU A 1 469 ? 178.11796 208.72269 205.82391 1.000 136.69000 489 LEU A C 1
ATOM 3354 O O . LEU A 1 469 ? 177.38045 208.85156 204.84192 1.000 135.90000 489 LEU A O 1
ATOM 3359 N N . ASN A 1 470 ? 179.30682 209.30868 205.92542 1.000 134.04000 490 ASN A N 1
ATOM 3360 C CA . ASN A 1 470 ? 179.84299 210.12912 204.85344 1.000 135.09000 490 ASN A CA 1
ATOM 3361 C C . ASN A 1 470 ? 180.42909 209.25087 203.75141 1.000 135.52000 490 ASN A C 1
ATOM 3362 O O . ASN A 1 470 ? 180.55096 208.03129 203.88567 1.000 136.03000 490 ASN A O 1
ATOM 3367 N N . ASN A 1 471 ? 180.79535 209.88896 202.64580 1.000 116.77000 491 ASN A N 1
ATOM 3368 C CA . ASN A 1 471 ? 181.38248 209.19874 201.50818 1.000 120.97000 491 ASN A CA 1
ATOM 3369 C C . ASN A 1 471 ? 182.85105 209.57492 201.37435 1.000 122.80000 491 ASN A C 1
ATOM 3370 O O . ASN A 1 471 ? 183.23213 210.72507 201.60697 1.000 122.08000 491 ASN A O 1
ATOM 3375 N N . GLU A 1 472 ? 183.67011 208.59600 201.00307 1.000 122.88000 492 GLU A N 1
ATOM 3376 C CA . GLU A 1 472 ? 185.10314 208.81226 200.88262 1.000 119.60000 492 GLU A CA 1
ATOM 3377 C C . GLU A 1 472 ? 185.41032 209.79598 199.76208 1.000 118.23000 492 GLU A C 1
ATOM 3378 O O . GLU A 1 472 ? 184.64697 209.94078 198.80566 1.000 117.59000 492 GLU A O 1
ATOM 3384 N N . SER A 1 473 ? 186.54248 210.47968 199.88984 1.000 106.57000 493 SER A N 1
ATOM 3385 C CA . SER A 1 473 ? 187.01393 211.40645 198.87417 1.000 105.41000 493 SER A CA 1
ATOM 3386 C C . SER A 1 473 ? 188.47778 211.13134 198.56720 1.000 109.07000 493 SER A C 1
ATOM 3387 O O . SER A 1 473 ? 189.22318 210.63310 199.41395 1.000 112.97000 493 SER A O 1
ATOM 3390 N N . GLY A 1 474 ? 188.88247 211.45662 197.34457 1.000 103.48000 494 GLY A N 1
ATOM 3391 C CA . GLY A 1 474 ? 190.25091 211.23328 196.92920 1.000 94.29000 494 GLY A CA 1
ATOM 3392 C C . GLY A 1 474 ? 190.74924 212.24289 195.91857 1.000 95.14000 494 GLY A C 1
ATOM 3393 O O . GLY A 1 474 ? 190.10282 212.47498 194.89438 1.000 100.68000 494 GLY A O 1
ATOM 3394 N N . PHE A 1 475 ? 191.89998 212.84788 196.19324 1.000 101.90000 495 PHE A N 1
ATOM 3395 C CA . PHE A 1 475 ? 192.52420 213.81349 195.29848 1.000 101.89000 495 PHE A CA 1
ATOM 3396 C C . PHE A 1 475 ? 193.72000 213.14564 194.63463 1.000 97.43000 495 PHE A C 1
ATOM 3397 O O . PHE A 1 475 ? 194.59314 212.60904 195.32281 1.000 107.68000 495 PHE A O 1
ATOM 3405 N N . THR A 1 476 ? 193.76134 213.18123 193.30535 1.000 94.13000 496 THR A N 1
ATOM 3406 C CA . THR A 1 476 ? 194.73048 212.41260 192.53980 1.000 98.56000 496 THR A CA 1
ATOM 3407 C C . THR A 1 476 ? 195.39561 213.31154 191.51011 1.000 98.85000 496 THR A C 1
ATOM 3408 O O . THR A 1 476 ? 194.73962 214.16924 190.91570 1.000 107.04000 496 THR A O 1
ATOM 3412 N N . TYR A 1 477 ? 196.69497 213.11959 191.29883 1.000 103.17000 497 TYR A N 1
ATOM 3413 C CA . TYR A 1 477 ? 197.36424 213.69826 190.14425 1.000 104.50000 497 TYR A CA 1
ATOM 3414 C C . TYR A 1 477 ? 198.42722 212.72618 189.66258 1.000 105.47000 497 TYR A C 1
ATOM 3415 O O . TYR A 1 477 ? 199.11196 212.09541 190.47020 1.000 111.34000 497 TYR A O 1
ATOM 3424 N N . GLU A 1 478 ? 198.55387 212.60013 188.34569 1.000 94.67000 498 GLU A N 1
ATOM 3425 C CA . GLU A 1 478 ? 199.46489 211.64320 187.74085 1.000 95.44000 498 GLU A CA 1
ATOM 3426 C C . GLU A 1 478 ? 200.27361 212.31241 186.64195 1.000 98.02000 498 GLU A C 1
ATOM 3427 O O . GLU A 1 478 ? 199.88755 213.35344 186.10755 1.000 108.70000 498 GLU A O 1
ATOM 3433 N N . THR A 1 479 ? 201.40960 211.70283 186.32116 1.000 100.42000 499 THR A N 1
ATOM 3434 C CA . THR A 1 479 ? 202.24908 212.12459 185.21262 1.000 105.51000 499 THR A CA 1
ATOM 3435 C C . THR A 1 479 ? 203.04017 210.91857 184.73172 1.000 107.87000 499 THR A C 1
ATOM 3436 O O . THR A 1 479 ? 203.32976 210.00202 185.50184 1.000 113.70000 499 THR A O 1
ATOM 3440 N N . GLY A 1 480 ? 203.37864 210.91188 183.44912 1.000 112.26000 500 GLY A N 1
ATOM 3441 C CA . GLY A 1 480 ? 204.07284 209.76371 182.89405 1.000 118.41000 500 GLY A CA 1
ATOM 3442 C C . GLY A 1 480 ? 204.57643 210.04018 181.49626 1.000 117.77000 500 GLY A C 1
ATOM 3443 O O . GLY A 1 480 ? 204.28612 211.07918 180.89588 1.000 114.63000 500 GLY A O 1
ATOM 3444 N N . LEU A 1 481 ? 205.34321 209.07689 180.98568 1.000 123.72000 501 LEU A N 1
ATOM 3445 C CA . LEU A 1 481 ? 205.93416 209.13531 179.65715 1.000 120.62000 501 LEU A CA 1
ATOM 3446 C C . LEU A 1 481 ? 205.64354 207.83989 178.91388 1.000 120.74000 501 LEU A C 1
ATOM 3447 O O . LEU A 1 481 ? 205.22653 206.84596 179.51106 1.000 122.55000 501 LEU A O 1
ATOM 3452 N N . SER A 1 482 ? 205.86154 207.86041 177.60092 1.000 135.18000 502 SER A N 1
ATOM 3453 C CA . SER A 1 482 ? 205.65056 206.68535 176.76775 1.000 134.89000 502 SER A CA 1
ATOM 3454 C C . SER A 1 482 ? 206.54998 206.77383 175.54534 1.000 134.35000 502 SER A C 1
ATOM 3455 O O . SER A 1 482 ? 207.04319 207.84921 175.20060 1.000 141.50000 502 SER A O 1
ATOM 3458 N N . PHE A 1 483 ? 206.75847 205.63315 174.89099 1.000 138.44000 503 PHE A N 1
ATOM 3459 C CA . PHE A 1 483 ? 207.60848 205.58550 173.71093 1.000 140.13000 503 PHE A CA 1
ATOM 3460 C C . PHE A 1 483 ? 207.25293 204.36839 172.87018 1.000 144.32000 503 PHE A C 1
ATOM 3461 O O . PHE A 1 483 ? 206.55511 203.45701 173.32045 1.000 146.55000 503 PHE A O 1
ATOM 3469 N N . SER A 1 484 ? 207.74109 204.37511 171.63093 1.000 157.68000 504 SER A N 1
ATOM 3470 C CA . SER A 1 484 ? 207.54664 203.27603 170.69378 1.000 159.48000 504 SER A CA 1
ATOM 3471 C C . SER A 1 484 ? 208.58362 203.40466 169.58883 1.000 161.29000 504 SER A C 1
ATOM 3472 O O . SER A 1 484 ? 208.64455 204.43642 168.91506 1.000 158.64000 504 SER A O 1
ATOM 3475 N N . VAL A 1 485 ? 209.38888 202.36010 169.40249 1.000 170.67000 505 VAL A N 1
ATOM 3476 C CA . VAL A 1 485 ? 210.55374 202.42725 168.52485 1.000 170.12000 505 VAL A CA 1
ATOM 3477 C C . VAL A 1 485 ? 210.45840 201.39710 167.40425 1.000 168.96000 505 VAL A C 1
ATOM 3478 O O . VAL A 1 485 ? 211.47326 200.83411 166.97748 1.000 164.66000 505 VAL A O 1
ATOM 3482 N N . ASP A 1 486 ? 209.23833 201.14843 166.92586 1.000 185.73000 506 ASP A N 1
ATOM 3483 C CA . ASP A 1 486 ? 209.00336 200.21565 165.82610 1.000 186.91000 506 ASP A CA 1
ATOM 3484 C C . ASP A 1 486 ? 209.99932 200.42205 164.69040 1.000 188.75000 506 ASP A C 1
ATOM 3485 O O . ASP A 1 486 ? 210.19232 201.54129 164.20893 1.000 188.18000 506 ASP A O 1
ATOM 3490 N N . LYS A 1 487 ? 210.62526 199.32971 164.26424 1.000 202.53000 507 LYS A N 1
ATOM 3491 C CA . LYS A 1 487 ? 211.62739 199.32667 163.20567 1.000 203.27000 507 LYS A CA 1
ATOM 3492 C C . LYS A 1 487 ? 211.11648 198.46228 162.04835 1.000 204.09000 507 LYS A C 1
ATOM 3493 O O . LYS A 1 487 ? 209.99530 197.94928 162.07711 1.000 204.32000 507 LYS A O 1
ATOM 3499 N N . ASP A 1 488 ? 211.94884 198.29695 161.02075 1.000 212.39000 508 ASP A N 1
ATOM 3500 C CA . ASP A 1 488 ? 211.53300 197.64041 159.78661 1.000 212.52000 508 ASP A CA 1
ATOM 3501 C C . ASP A 1 488 ? 211.37431 196.13214 159.95163 1.000 214.18000 508 ASP A C 1
ATOM 3502 O O . ASP A 1 488 ? 212.17480 195.35176 159.42528 1.000 213.59000 508 ASP A O 1
ATOM 3507 N N . ASN A 1 489 ? 210.32893 195.71998 160.67122 1.000 209.79000 509 ASN A N 1
ATOM 3508 C CA . ASN A 1 489 ? 209.98358 194.30690 160.84131 1.000 208.82000 509 ASN A CA 1
ATOM 3509 C C . ASN A 1 489 ? 211.13831 193.50919 161.44338 1.000 207.59000 509 ASN A C 1
ATOM 3510 O O . ASN A 1 489 ? 211.37789 192.35636 161.07973 1.000 205.51000 509 ASN A O 1
ATOM 3515 N N . VAL A 1 490 ? 211.85906 194.12618 162.37247 1.000 203.24000 510 VAL A N 1
ATOM 3516 C CA . VAL A 1 490 ? 212.91892 193.46623 163.12211 1.000 204.01000 510 VAL A CA 1
ATOM 3517 C C . VAL A 1 490 ? 212.54395 193.32166 164.59185 1.000 204.25000 510 VAL A C 1
ATOM 3518 O O . VAL A 1 490 ? 212.62780 192.23185 165.15834 1.000 203.22000 510 VAL A O 1
ATOM 3522 N N . TYR A 1 491 ? 212.12343 194.41506 165.22453 1.000 193.51000 511 TYR A N 1
ATOM 3523 C CA . TYR A 1 491 ? 211.63043 194.35587 166.59084 1.000 192.82000 511 TYR A CA 1
ATOM 3524 C C . TYR A 1 491 ? 210.69289 195.52722 166.83564 1.000 192.18000 511 TYR A C 1
ATOM 3525 O O . TYR A 1 491 ? 210.70478 196.52160 166.10674 1.000 190.15000 511 TYR A O 1
ATOM 3534 N N . THR A 1 492 ? 209.87510 195.39424 167.87815 1.000 162.48000 512 THR A N 1
ATOM 3535 C CA . THR A 1 492 ? 208.92475 196.42814 168.28498 1.000 160.18000 512 THR A CA 1
ATOM 3536 C C . THR A 1 492 ? 208.99870 196.56308 169.80238 1.000 158.10000 512 THR A C 1
ATOM 3537 O O . THR A 1 492 ? 208.53335 195.68454 170.53313 1.000 156.53000 512 THR A O 1
ATOM 3541 N N . LEU A 1 493 ? 209.57954 197.66113 170.27207 1.000 146.52000 513 LEU A N 1
ATOM 3542 C CA . LEU A 1 493 ? 209.73599 197.93254 171.69348 1.000 146.15000 513 LEU A CA 1
ATOM 3543 C C . LEU A 1 493 ? 208.91811 199.15904 172.06654 1.000 143.78000 513 LEU A C 1
ATOM 3544 O O . LEU A 1 493 ? 209.04730 200.21119 171.43369 1.000 141.95000 513 LEU A O 1
ATOM 3549 N N . SER A 1 494 ? 208.07779 199.01955 173.08850 1.000 134.69000 514 SER A N 1
ATOM 3550 C CA . SER A 1 494 ? 207.25743 200.11695 173.58041 1.000 131.90000 514 SER A CA 1
ATOM 3551 C C . SER A 1 494 ? 207.05455 199.94300 175.07460 1.000 131.38000 514 SER A C 1
ATOM 3552 O O . SER A 1 494 ? 207.09697 198.81860 175.57976 1.000 131.80000 514 SER A O 1
ATOM 3555 N N . GLY A 1 495 ? 206.83433 201.05457 175.77833 1.000 132.44000 515 GLY A N 1
ATOM 3556 C CA . GLY A 1 495 ? 206.64904 201.01230 177.21141 1.000 130.93000 515 GLY A CA 1
ATOM 3557 C C . GLY A 1 495 ? 206.18116 202.35017 177.74638 1.000 132.77000 515 GLY A C 1
ATOM 3558 O O . GLY A 1 495 ? 205.94039 203.29484 176.99365 1.000 137.91000 515 GLY A O 1
ATOM 3559 N N . SER A 1 496 ? 206.05203 202.41028 179.06894 1.000 112.84000 516 SER A N 1
ATOM 3560 C CA . SER A 1 496 ? 205.61660 203.62925 179.73168 1.000 112.48000 516 SER A CA 1
ATOM 3561 C C . SER A 1 496 ? 206.08304 203.60366 181.17699 1.000 112.54000 516 SER A C 1
ATOM 3562 O O . SER A 1 496 ? 206.38208 202.54207 181.72643 1.000 117.11000 516 SER A O 1
ATOM 3565 N N . ALA A 1 497 ? 206.13680 204.78640 181.78383 1.000 109.08000 517 ALA A N 1
ATOM 3566 C CA . ALA A 1 497 ? 206.47803 204.92330 183.19296 1.000 109.18000 517 ALA A CA 1
ATOM 3567 C C . ALA A 1 497 ? 205.72915 206.11978 183.75231 1.000 113.24000 517 ALA A C 1
ATOM 3568 O O . ALA A 1 497 ? 205.95047 207.24756 183.30557 1.000 113.89000 517 ALA A O 1
ATOM 3570 N N . SER A 1 498 ? 204.85600 205.87776 184.72759 1.000 119.84000 518 SER A N 1
ATOM 3571 C CA . SER A 1 498 ? 204.00178 206.92785 185.25967 1.000 116.14000 518 SER A CA 1
ATOM 3572 C C . SER A 1 498 ? 204.13057 207.00553 186.77158 1.000 111.83000 518 SER A C 1
ATOM 3573 O O . SER A 1 498 ? 204.24572 205.98146 187.44789 1.000 118.93000 518 SER A O 1
ATOM 3576 N N . TRP A 1 499 ? 204.09706 208.22796 187.29112 1.000 84.62000 519 TRP A N 1
ATOM 3577 C CA . TRP A 1 499 ? 204.11669 208.49699 188.72157 1.000 92.14000 519 TRP A CA 1
ATOM 3578 C C . TRP A 1 499 ? 202.74147 208.98807 189.14657 1.000 93.42000 519 TRP A C 1
ATOM 3579 O O . TRP A 1 499 ? 202.16903 209.86843 188.49856 1.000 100.46000 519 TRP A O 1
ATOM 3590 N N . PHE A 1 500 ? 202.21183 208.42333 190.22615 1.000 102.79000 520 PHE A N 1
ATOM 3591 C CA . PHE A 1 500 ? 200.89992 208.80696 190.72381 1.000 101.00000 520 PHE A CA 1
ATOM 3592 C C . PHE A 1 500 ? 200.96845 209.08026 192.21712 1.000 101.63000 520 PHE A C 1
ATOM 3593 O O . PHE A 1 500 ? 201.64915 208.36730 192.95649 1.000 113.19000 520 PHE A O 1
ATOM 3601 N N . ASP A 1 501 ? 200.26349 210.12037 192.65166 1.000 95.46000 521 ASP A N 1
ATOM 3602 C CA . ASP A 1 501 ? 200.19855 210.50428 194.05324 1.000 101.29000 521 ASP A CA 1
ATOM 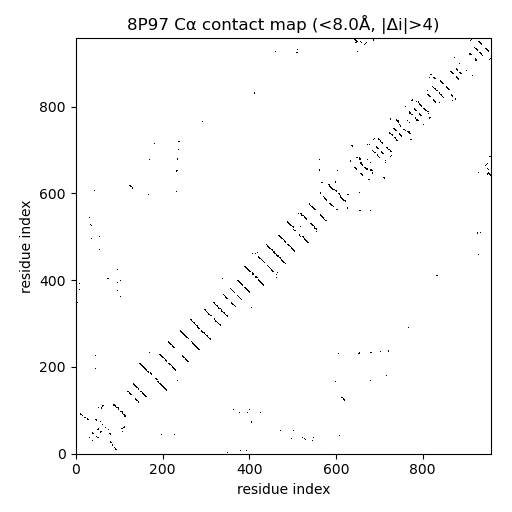3603 C C . ASP A 1 501 ? 198.74472 210.76844 194.40441 1.000 103.52000 521 ASP A C 1
ATOM 3604 O O . ASP A 1 501 ? 198.08896 211.59117 193.76263 1.000 111.24000 521 ASP A O 1
ATOM 3609 N N . GLN A 1 502 ? 198.24121 210.07506 195.42123 1.000 89.21000 522 GLN A N 1
ATOM 3610 C CA . GLN A 1 502 ? 196.80395 210.05765 195.64123 1.000 87.30000 522 GLN A CA 1
ATOM 3611 C C . GLN A 1 502 ? 196.52987 210.02024 197.13755 1.000 83.91000 522 GLN A C 1
ATOM 3612 O O . GLN A 1 502 ? 197.17468 209.26786 197.86912 1.000 92.34000 522 GLN A O 1
ATOM 3618 N N . HIS A 1 503 ? 195.57091 210.82880 197.58241 1.000 85.82000 523 HIS A N 1
ATOM 3619 C CA . HIS A 1 503 ? 195.23912 210.96383 198.99506 1.000 89.75000 523 HIS A CA 1
ATOM 3620 C C . HIS A 1 503 ? 193.81299 210.49560 199.23469 1.000 91.83000 523 HIS A C 1
ATOM 3621 O O . HIS A 1 503 ? 192.88088 210.98992 198.59592 1.000 104.85000 523 HIS A O 1
ATOM 3628 N N . ILE A 1 504 ? 193.64340 209.56426 200.16764 1.000 89.54000 524 ILE A N 1
ATOM 3629 C CA . ILE A 1 504 ? 192.33561 209.04234 200.54769 1.000 96.17000 524 ILE A CA 1
ATOM 3630 C C . ILE A 1 504 ? 191.93170 209.67074 201.87067 1.000 92.74000 524 ILE A C 1
ATOM 3631 O O . ILE A 1 504 ? 192.71656 209.68163 202.82567 1.000 100.96000 524 ILE A O 1
ATOM 3636 N N . ASN A 1 505 ? 190.71117 210.18790 201.92773 1.000 107.42000 525 ASN A N 1
ATOM 3637 C CA . ASN A 1 505 ? 190.14975 210.73778 203.14736 1.000 115.70000 525 ASN A CA 1
ATOM 3638 C C . ASN A 1 505 ? 188.79175 210.10104 203.40592 1.000 118.30000 525 ASN A C 1
ATOM 3639 O O . ASN A 1 505 ? 188.09518 209.68249 202.47851 1.000 116.85000 525 ASN A O 1
ATOM 3644 N N . ASP A 1 506 ? 188.42847 210.02187 204.68610 1.000 128.72000 526 ASP A N 1
ATOM 3645 C CA . ASP A 1 506 ? 187.14529 209.46421 205.11712 1.000 124.65000 526 ASP A CA 1
ATOM 3646 C C . ASP A 1 506 ? 186.97521 208.01201 204.67939 1.000 128.73000 526 ASP A C 1
ATOM 3647 O O . ASP A 1 506 ? 185.87621 207.58691 204.31967 1.000 134.74000 526 ASP A O 1
ATOM 3652 N N . TRP A 1 507 ? 188.06308 207.24712 204.70311 1.000 126.46000 527 TRP A N 1
ATOM 3653 C CA . TRP A 1 507 ? 187.99876 205.81955 204.41644 1.000 122.17000 527 TRP A CA 1
ATOM 3654 C C . TRP A 1 507 ? 187.05917 205.13140 205.39758 1.000 125.86000 527 TRP A C 1
ATOM 3655 O O . TRP A 1 507 ? 187.15632 205.33016 206.61012 1.000 132.90000 527 TRP A O 1
ATOM 3666 N N . ILE A 1 508 ? 186.15516 204.31215 204.87400 1.000 135.67000 528 ILE A N 1
ATOM 3667 C CA . ILE A 1 508 ? 185.16040 203.63005 205.69367 1.000 134.89000 528 ILE A CA 1
ATOM 3668 C C . ILE A 1 508 ? 185.74536 202.30807 206.16917 1.000 136.04000 528 ILE A C 1
ATOM 3669 O O . ILE A 1 508 ? 186.12760 201.45978 205.35651 1.000 133.56000 528 ILE A O 1
ATOM 3674 N N . ILE A 1 509 ? 185.81369 202.13168 207.48535 1.000 141.28000 529 ILE A N 1
ATOM 3675 C CA . ILE A 1 509 ? 186.33158 200.91546 208.09714 1.000 138.49000 529 ILE A CA 1
ATOM 3676 C C . ILE A 1 509 ? 185.41733 200.53195 209.25139 1.000 138.67000 529 ILE A C 1
ATOM 3677 O O . ILE A 1 509 ? 184.82626 201.40118 209.90174 1.000 142.70000 529 ILE A O 1
ATOM 3682 N N . TRP A 1 510 ? 185.28008 199.22994 209.49122 1.000 133.66000 530 TRP A N 1
ATOM 3683 C CA . TRP A 1 510 ? 184.49162 198.71648 210.60633 1.000 134.02000 530 TRP A CA 1
ATOM 3684 C C . TRP A 1 510 ? 185.43239 198.33399 211.73923 1.000 137.36000 530 TRP A C 1
ATOM 3685 O O . TRP A 1 510 ? 186.37447 197.56000 211.54025 1.000 140.21000 530 TRP A O 1
ATOM 3696 N N . LEU A 1 511 ? 185.17141 198.87974 212.92674 1.000 148.40000 531 LEU A N 1
ATOM 3697 C CA . LEU A 1 511 ? 185.89795 198.52670 214.12645 1.000 148.11000 531 LEU A CA 1
ATOM 3698 C C . LEU A 1 511 ? 184.98327 198.82819 215.30892 1.000 148.45000 531 LEU A C 1
ATOM 3699 O O . LEU A 1 511 ? 184.39887 199.92539 215.37492 1.000 143.51000 531 LEU A O 1
ATOM 3704 N N . PRO A 1 512 ? 184.79586 197.87196 216.22745 1.000 158.97000 532 PRO A N 1
ATOM 3705 C CA . PRO A 1 512 ? 183.98230 198.04997 217.43348 1.000 157.59000 532 PRO A CA 1
ATOM 3706 C C . PRO A 1 512 ? 184.46138 199.20599 218.30753 1.000 159.55000 532 PRO A C 1
ATOM 3707 O O . PRO A 1 512 ? 184.02801 199.30680 219.45512 1.000 160.39000 532 PRO A O 1
ATOM 3711 N N . SER A 1 519 ? 180.59073 198.13316 212.05313 1.000 144.60000 539 SER A N 1
ATOM 3712 C CA . SER A 1 519 ? 180.20706 199.48657 212.43385 1.000 141.70000 539 SER A CA 1
ATOM 3713 C C . SER A 1 519 ? 181.09650 200.52426 211.75644 1.000 143.71000 539 SER A C 1
ATOM 3714 O O . SER A 1 519 ? 182.27714 200.64245 212.08136 1.000 147.41000 539 SER A O 1
ATOM 3717 N N . PRO A 1 520 ? 180.52901 201.26823 210.80760 1.000 133.13000 540 PRO A N 1
ATOM 3718 C CA . PRO A 1 520 ? 181.30432 202.30942 210.11881 1.000 131.63000 540 PRO A CA 1
ATOM 3719 C C . PRO A 1 520 ? 181.73617 203.40314 211.08446 1.000 131.60000 540 PRO A C 1
ATOM 3720 O O . PRO A 1 520 ? 180.94257 203.88083 211.89780 1.000 134.18000 540 PRO A O 1
ATOM 3724 N N . VAL A 1 521 ? 183.00536 203.79915 210.98786 1.000 140.49000 541 VAL A N 1
ATOM 3725 C CA . VAL A 1 521 ? 183.55812 204.82514 211.86627 1.000 143.42000 541 VAL A CA 1
ATOM 3726 C C . VAL A 1 521 ? 184.33129 205.85754 211.05582 1.000 146.03000 541 VAL A C 1
ATOM 3727 O O . VAL A 1 521 ? 184.91329 206.78973 211.62222 1.000 148.22000 541 VAL A O 1
ATOM 3731 N N . ASN A 1 522 ? 184.34461 205.69762 209.73125 1.000 137.64000 542 ASN A N 1
ATOM 3732 C CA . ASN A 1 522 ? 185.08654 206.58452 208.83930 1.000 136.65000 542 ASN A CA 1
ATOM 3733 C C . ASN A 1 522 ? 186.56332 206.65058 209.21585 1.000 143.01000 542 ASN A C 1
ATOM 3734 O O . ASN A 1 522 ? 187.17903 205.61909 209.50390 1.000 148.39000 542 ASN A O 1
ATOM 3739 N N . LEU A 1 523 ? 187.13637 207.85663 209.19884 1.000 128.20000 543 LEU A N 1
ATOM 3740 C CA . LEU A 1 523 ? 188.54709 208.08163 209.50500 1.000 126.95000 543 LEU A CA 1
ATOM 3741 C C . LEU A 1 523 ? 189.45270 207.35852 208.51439 1.000 124.33000 543 LEU A C 1
ATOM 3742 O O . LEU A 1 523 ? 189.10257 207.21336 207.33954 1.000 129.70000 543 LEU A O 1
ATOM 3747 N N . LYS A 1 524 ? 190.62081 206.91196 208.97992 1.000 112.44000 544 LYS A N 1
ATOM 3748 C CA . LYS A 1 524 ? 191.58013 206.15496 208.17390 1.000 114.45000 544 LYS A CA 1
ATOM 3749 C C . LYS A 1 524 ? 192.02787 206.95869 206.94660 1.000 108.70000 544 LYS A C 1
ATOM 3750 O O . LYS A 1 524 ? 191.73707 206.62883 205.79916 1.000 111.77000 544 LYS A O 1
ATOM 3756 N N . LYS A 1 525 ? 192.73334 208.04925 207.22321 1.000 108.80000 545 LYS A N 1
ATOM 3757 C CA . LYS A 1 525 ? 193.38606 208.78382 206.14943 1.000 110.66000 545 LYS A CA 1
ATOM 3758 C C . LYS A 1 525 ? 194.54335 207.96382 205.59273 1.000 109.06000 545 LYS A C 1
ATOM 3759 O O . LYS A 1 525 ? 195.40678 207.49770 206.33892 1.000 117.62000 545 LYS A O 1
ATOM 3765 N N . VAL A 1 526 ? 194.56003 207.78490 204.27374 1.000 94.92000 546 VAL A N 1
ATOM 3766 C CA . VAL A 1 526 ? 195.53318 206.92633 203.60809 1.000 92.78000 546 VAL A CA 1
ATOM 3767 C C . VAL A 1 526 ? 196.20377 207.69519 202.48067 1.000 93.35000 546 VAL A C 1
ATOM 3768 O O . VAL A 1 526 ? 195.53416 208.35993 201.68377 1.000 102.88000 546 VAL A O 1
ATOM 3772 N N . HIS A 1 527 ? 197.52884 207.60058 202.41640 1.000 92.96000 547 HIS A N 1
ATOM 3773 C CA . HIS A 1 527 ? 198.32769 208.20280 201.35759 1.000 97.85000 547 HIS A CA 1
ATOM 3774 C C . HIS A 1 527 ? 198.85647 207.09137 200.46631 1.000 99.06000 547 HIS A C 1
ATOM 3775 O O . HIS A 1 527 ? 199.61435 206.23299 200.92763 1.000 113.10000 547 HIS A O 1
ATOM 3782 N N . ALA A 1 528 ? 198.46035 207.10639 199.19692 1.000 91.90000 548 ALA A N 1
ATOM 3783 C CA . ALA A 1 528 ? 198.86700 206.09274 198.23237 1.000 96.42000 548 ALA A CA 1
ATOM 3784 C C . ALA A 1 528 ? 199.59920 206.76988 197.08531 1.000 102.47000 548 ALA A C 1
ATOM 3785 O O . ALA A 1 528 ? 199.07836 207.71432 196.48480 1.000 107.59000 548 ALA A O 1
ATOM 3787 N N . TYR A 1 529 ? 200.79822 206.28352 196.77951 1.000 100.07000 549 TYR A N 1
ATOM 3788 C CA . TYR A 1 529 ? 201.61613 206.85782 195.72382 1.000 103.11000 549 TYR A CA 1
ATOM 3789 C C . TYR A 1 529 ? 202.55836 205.78384 195.20837 1.000 101.95000 549 TYR A C 1
ATOM 3790 O O . TYR A 1 529 ? 202.63676 204.68867 195.76574 1.000 105.06000 549 TYR A O 1
ATOM 3799 N N . GLY A 1 530 ? 203.26139 206.09416 194.12742 1.000 100.04000 550 GLY A N 1
ATOM 3800 C CA . GLY A 1 530 ? 204.23972 205.15499 193.61367 1.000 96.18000 550 GLY A CA 1
ATOM 3801 C C . GLY A 1 530 ? 204.47995 205.35734 192.12813 1.000 97.44000 550 GLY A C 1
ATOM 3802 O O . GLY A 1 530 ? 204.11915 206.38396 191.56189 1.000 105.60000 550 GLY A O 1
ATOM 3803 N N . VAL A 1 531 ? 205.10668 204.34857 191.52418 1.000 98.38000 551 VAL A N 1
ATOM 3804 C CA . VAL A 1 531 ? 205.51959 204.37906 190.12615 1.000 101.38000 551 VAL A CA 1
ATOM 3805 C C . VAL A 1 531 ? 205.06249 203.09709 189.44544 1.000 107.54000 551 VAL A C 1
ATOM 3806 O O . VAL A 1 531 ? 205.18510 202.00659 190.01215 1.000 117.61000 551 VAL A O 1
ATOM 3810 N N . GLU A 1 532 ? 204.53467 203.22761 188.22981 1.000 112.22000 552 GLU A N 1
ATOM 3811 C CA . GLU A 1 532 ? 204.12515 202.08841 187.41864 1.000 114.87000 552 GLU A CA 1
ATOM 3812 C C . GLU A 1 532 ? 204.95089 202.05601 186.14304 1.000 113.54000 552 GLU A C 1
ATOM 3813 O O . GLU A 1 532 ? 205.08039 203.07582 185.46066 1.000 111.97000 552 GLU A O 1
ATOM 3819 N N . VAL A 1 533 ? 205.50323 200.88860 185.82189 1.000 104.16000 553 VAL A N 1
ATOM 3820 C CA . VAL A 1 533 ? 206.32231 200.69742 184.63124 1.000 102.10000 553 VAL A CA 1
ATOM 3821 C C . VAL A 1 533 ? 205.86465 199.43245 183.92142 1.000 104.94000 553 VAL A C 1
ATOM 3822 O O . VAL A 1 533 ? 205.62485 198.40422 184.56227 1.000 106.41000 553 VAL A O 1
ATOM 3826 N N . GLN A 1 534 ? 205.73308 199.51069 182.59939 1.000 120.05000 554 GLN A N 1
ATOM 3827 C CA . GLN A 1 534 ? 205.41670 198.35161 181.77985 1.000 117.50000 554 GLN A CA 1
ATOM 3828 C C . GLN A 1 534 ? 206.09698 198.50475 180.42848 1.000 118.10000 554 GLN A C 1
ATOM 3829 O O . GLN A 1 534 ? 206.32667 199.62098 179.96135 1.000 118.98000 554 GLN A O 1
ATOM 3835 N N . ALA A 1 535 ? 206.42389 197.37418 179.80529 1.000 127.34000 555 ALA A N 1
ATOM 3836 C CA . ALA A 1 535 ? 207.14234 197.38645 178.53908 1.000 126.79000 555 ALA A CA 1
ATOM 3837 C C . ALA A 1 535 ? 206.81383 196.13144 177.74594 1.000 129.15000 555 ALA A C 1
ATOM 3838 O O . ALA A 1 535 ? 206.61371 195.06054 178.32250 1.000 130.42000 555 ALA A O 1
ATOM 3840 N N . ASP A 1 536 ? 206.75870 196.27470 176.42327 1.000 143.60000 556 ASP A N 1
ATOM 3841 C CA . ASP A 1 536 ? 206.49796 195.17453 175.50523 1.000 142.40000 556 ASP A CA 1
ATOM 3842 C C . ASP A 1 536 ? 207.63930 195.06289 174.50667 1.000 142.38000 556 ASP A C 1
ATOM 3843 O O . ASP A 1 536 ? 208.21839 196.07276 174.09957 1.000 142.47000 556 ASP A O 1
ATOM 3848 N N . TYR A 1 537 ? 207.95369 193.83385 174.10645 1.000 150.38000 557 TYR A N 1
ATOM 3849 C CA . TYR A 1 537 ? 209.03460 193.57666 173.16697 1.000 152.41000 557 TYR A CA 1
ATOM 3850 C C . TYR A 1 537 ? 208.67241 192.38471 172.29643 1.000 149.94000 557 TYR A C 1
ATOM 3851 O O . TYR A 1 537 ? 208.08622 191.41252 172.77796 1.000 146.86000 557 TYR A O 1
ATOM 3860 N N . ALA A 1 538 ? 209.02246 192.46358 171.01560 1.000 148.86000 558 ALA A N 1
ATOM 3861 C CA . ALA A 1 538 ? 208.72950 191.38798 170.07450 1.000 149.22000 558 ALA A CA 1
ATOM 3862 C C . ALA A 1 538 ? 209.76916 191.41326 168.96814 1.000 148.86000 558 ALA A C 1
ATOM 3863 O O . ALA A 1 538 ? 209.81102 192.36310 168.18336 1.000 148.97000 558 ALA A O 1
ATOM 3865 N N . VAL A 1 539 ? 210.59213 190.37056 168.89805 1.000 157.57000 559 VAL A N 1
ATOM 3866 C CA . VAL A 1 539 ? 211.68509 190.29459 167.93941 1.000 158.27000 559 VAL A CA 1
ATOM 3867 C C . VAL A 1 539 ? 211.62699 188.95337 167.22329 1.000 160.12000 559 VAL A C 1
ATOM 3868 O O . VAL A 1 539 ? 211.27370 187.92658 167.81087 1.000 161.44000 559 VAL A O 1
ATOM 3872 N N . ALA A 1 540 ? 211.95368 188.97261 165.93401 1.000 168.32000 560 ALA A N 1
ATOM 3873 C CA . ALA A 1 540 ? 212.02714 187.76854 165.10982 1.000 167.17000 560 ALA A CA 1
ATOM 3874 C C . ALA A 1 540 ? 213.49919 187.40924 164.94519 1.000 167.32000 560 ALA A C 1
ATOM 3875 O O . ALA A 1 540 ? 214.20534 188.01792 164.13594 1.000 167.93000 560 ALA A O 1
ATOM 3877 N N . ILE A 1 541 ? 213.96050 186.42373 165.71790 1.000 160.14000 561 ILE A N 1
ATOM 3878 C CA . ILE A 1 541 ? 215.36460 186.02474 165.65788 1.000 159.05000 561 ILE A CA 1
ATOM 3879 C C . ILE A 1 541 ? 215.70102 185.48801 164.27401 1.000 158.65000 561 ILE A C 1
ATOM 3880 O O . ILE A 1 541 ? 216.70209 185.87581 163.66067 1.000 156.18000 561 ILE A O 1
ATOM 3885 N N . ASP A 1 542 ? 214.86110 184.59463 163.75920 1.000 172.02000 562 ASP A N 1
ATOM 3886 C CA . ASP A 1 542 ? 215.05990 184.01226 162.43982 1.000 171.37000 562 ASP A CA 1
ATOM 3887 C C . ASP A 1 542 ? 213.79589 184.18721 161.61240 1.000 173.65000 562 ASP A C 1
ATOM 3888 O O . ASP A 1 542 ? 212.87942 184.90868 162.01683 1.000 174.59000 562 ASP A O 1
ATOM 3893 N N . LYS A 1 543 ? 213.73385 183.53802 160.45421 1.000 179.11000 563 LYS A N 1
ATOM 3894 C CA . LYS A 1 543 ? 212.52640 183.58857 159.64362 1.000 179.08000 563 LYS A CA 1
ATOM 3895 C C . LYS A 1 543 ? 211.41783 182.69789 160.18610 1.000 179.29000 563 LYS A C 1
ATOM 3896 O O . LYS A 1 543 ? 210.28655 182.77774 159.69634 1.000 178.10000 563 LYS A O 1
ATOM 3902 N N . ALA A 1 544 ? 211.71054 181.85845 161.17991 1.000 172.96000 564 ALA A N 1
ATOM 3903 C CA . ALA A 1 544 ? 210.72194 180.96236 161.75597 1.000 173.83000 564 ALA A CA 1
ATOM 3904 C C . ALA A 1 544 ? 210.57595 181.08727 163.26515 1.000 171.73000 564 ALA A C 1
ATOM 3905 O O . ALA A 1 544 ? 209.63512 180.51193 163.82255 1.000 171.81000 564 ALA A O 1
ATOM 3907 N N . TRP A 1 545 ? 211.46275 181.81073 163.94078 1.000 150.06000 565 TRP A N 1
ATOM 3908 C CA . TRP A 1 545 ? 211.42366 181.94908 165.38943 1.000 148.26000 565 TRP A CA 1
ATOM 3909 C C . TRP A 1 545 ? 210.95175 183.34613 165.76128 1.000 150.14000 565 TRP A C 1
ATOM 3910 O O . TRP A 1 545 ? 211.46525 184.33927 165.23748 1.000 152.90000 565 TRP A O 1
ATOM 3921 N N . LYS A 1 546 ? 209.97851 183.41681 166.66487 1.000 140.05000 566 LYS A N 1
ATOM 3922 C CA . LYS A 1 546 ? 209.46152 184.67758 167.17316 1.000 139.64000 566 LYS A CA 1
ATOM 3923 C C . LYS A 1 546 ? 209.49716 184.65787 168.69215 1.000 141.52000 566 LYS A C 1
ATOM 3924 O O . LYS A 1 546 ? 209.14800 183.65229 169.31551 1.000 140.83000 566 LYS A O 1
ATOM 3930 N N . LEU A 1 547 ? 209.91777 185.77135 169.28392 1.000 137.11000 567 LEU A N 1
ATOM 3931 C CA . LEU A 1 547 ? 210.01081 185.89961 170.72954 1.000 132.21000 567 LEU A CA 1
ATOM 3932 C C . LEU A 1 547 ? 209.25223 187.13852 171.17483 1.000 133.63000 567 LEU A C 1
ATOM 3933 O O . LEU A 1 547 ? 209.35553 188.19604 170.54889 1.000 137.45000 567 LEU A O 1
ATOM 3938 N N . GLY A 1 548 ? 208.49106 187.00300 172.25634 1.000 132.86000 568 GLY A N 1
ATOM 3939 C CA . GLY A 1 548 ? 207.75287 188.12269 172.80363 1.000 136.75000 568 GLY A CA 1
ATOM 3940 C C . GLY A 1 548 ? 207.88445 188.22812 174.30714 1.000 135.78000 568 GLY A C 1
ATOM 3941 O O . GLY A 1 548 ? 207.70383 187.23847 175.01991 1.000 133.37000 568 GLY A O 1
ATOM 3942 N N . LEU A 1 549 ? 208.20068 189.42092 174.80346 1.000 135.03000 569 LEU A N 1
ATOM 3943 C CA . LEU A 1 549 ? 208.36642 189.65686 176.23050 1.000 134.80000 569 LEU A CA 1
ATOM 3944 C C . LEU A 1 549 ? 207.45012 190.78658 176.66723 1.000 132.81000 569 LEU A C 1
ATOM 3945 O O . LEU A 1 549 ? 207.47932 191.87394 176.08449 1.000 132.50000 569 LEU A O 1
ATOM 3950 N N . ASN A 1 550 ? 206.64399 190.52748 177.69163 1.000 125.70000 570 ASN A N 1
ATOM 3951 C CA . ASN A 1 550 ? 205.78560 191.53284 178.30243 1.000 122.90000 570 ASN A CA 1
ATOM 3952 C C . ASN A 1 550 ? 206.08890 191.57358 179.79054 1.000 125.18000 570 ASN A C 1
ATOM 3953 O O . ASN A 1 550 ? 205.99323 190.54898 180.47244 1.000 125.62000 570 ASN A O 1
ATOM 3958 N N . GLY A 1 551 ? 206.44745 192.74185 180.28829 1.000 121.17000 571 GLY A N 1
ATOM 3959 C CA . GLY A 1 551 ? 206.80649 192.89447 181.68865 1.000 120.63000 571 GLY A CA 1
ATOM 3960 C C . GLY A 1 551 ? 206.21152 194.14798 182.28554 1.000 114.88000 571 GLY A C 1
ATOM 3961 O O . GLY A 1 551 ? 206.13572 195.18532 181.63148 1.000 113.16000 571 GLY A O 1
ATOM 3962 N N . THR A 1 552 ? 205.78166 194.03787 183.53973 1.000 104.75000 572 THR A N 1
ATOM 3963 C CA . THR A 1 552 ? 205.22785 195.15570 184.28707 1.000 100.03000 572 THR A CA 1
ATOM 3964 C C . THR A 1 552 ? 205.90391 195.23094 185.64529 1.000 106.20000 572 THR A C 1
ATOM 3965 O O . THR A 1 552 ? 206.38028 194.22032 186.16619 1.000 113.27000 572 THR A O 1
ATOM 3969 N N . PHE A 1 553 ? 205.94591 196.43190 186.21263 1.000 113.66000 573 PHE A N 1
ATOM 3970 C CA . PHE A 1 553 ? 206.50397 196.64975 187.53693 1.000 112.87000 573 PHE A CA 1
ATOM 3971 C C . PHE A 1 553 ? 205.72039 197.75966 188.21914 1.000 111.35000 573 PHE A C 1
ATOM 3972 O O . PHE A 1 553 ? 205.26869 198.70491 187.56977 1.000 112.80000 573 PHE A O 1
ATOM 3980 N N . ALA A 1 554 ? 205.55634 197.63903 189.53415 1.000 101.05000 574 ALA A N 1
ATOM 3981 C CA . ALA A 1 554 ? 204.80931 198.63728 190.28565 1.000 97.40000 574 ALA A CA 1
ATOM 3982 C C . ALA A 1 554 ? 205.32630 198.71178 191.71096 1.000 106.20000 574 ALA A C 1
ATOM 3983 O O . ALA A 1 554 ? 205.29332 197.71633 192.43768 1.000 114.20000 574 ALA A O 1
ATOM 3985 N N . TRP A 1 555 ? 205.79269 199.89245 192.10102 1.000 103.73000 575 TRP A N 1
ATOM 3986 C CA . TRP A 1 555 ? 206.15773 200.20303 193.47777 1.000 103.62000 575 TRP A CA 1
ATOM 3987 C C . TRP A 1 555 ? 205.01937 201.02331 194.06504 1.000 106.37000 575 TRP A C 1
ATOM 3988 O O . TRP A 1 555 ? 204.84763 202.19000 193.70606 1.000 107.66000 575 TRP A O 1
ATOM 3999 N N . THR A 1 556 ? 204.23175 200.41657 194.95190 1.000 109.17000 576 THR A N 1
ATOM 4000 C CA . THR A 1 556 ? 202.99797 201.02252 195.45506 1.000 110.17000 576 THR A CA 1
ATOM 4001 C C . THR A 1 556 ? 202.97201 201.02616 196.97663 1.000 105.77000 576 THR A C 1
ATOM 4002 O O . THR A 1 556 ? 202.33142 200.16823 197.59716 1.000 104.16000 576 THR A O 1
ATOM 4006 N N . PRO A 1 557 ? 203.65564 201.97501 197.61320 1.000 103.90000 577 PRO A N 1
ATOM 4007 C CA . PRO A 1 557 ? 203.44631 202.18329 199.04812 1.000 105.79000 577 PRO A CA 1
ATOM 4008 C C . PRO A 1 557 ? 202.02080 202.62534 199.32961 1.000 108.21000 577 PRO A C 1
ATOM 4009 O O . PRO A 1 557 ? 201.41079 203.36220 198.55445 1.000 116.79000 577 PRO A O 1
ATOM 4013 N N . SER A 1 558 ? 201.49050 202.16963 200.46060 1.000 102.11000 578 SER A N 1
ATOM 4014 C CA . SER A 1 558 ? 200.14653 202.54738 200.90146 1.000 100.98000 578 SER A CA 1
ATOM 4015 C C . SER A 1 558 ? 200.25010 202.91030 202.38007 1.000 103.49000 578 SER A C 1
ATOM 4016 O O . SER A 1 558 ? 200.04679 202.06706 203.25569 1.000 112.70000 578 SER A O 1
ATOM 4019 N N . ILE A 1 559 ? 200.55183 204.16072 202.64344 1.000 98.13000 579 ILE A N 1
ATOM 4020 C CA . ILE A 1 559 ? 200.80801 204.65033 203.99046 1.000 90.18000 579 ILE A CA 1
ATOM 4021 C C . ILE A 1 559 ? 199.55621 205.32893 204.51665 1.000 89.96000 579 ILE A C 1
ATOM 4022 O O . ILE A 1 559 ? 198.91849 206.12128 203.81791 1.000 108.86000 579 ILE A O 1
ATOM 4027 N N . ASN A 1 560 ? 199.19205 205.02021 205.75685 1.000 90.12000 580 ASN A N 1
ATOM 4028 C CA . ASN A 1 560 ? 198.05115 205.64628 206.40976 1.000 97.71000 580 ASN A CA 1
ATOM 4029 C C . ASN A 1 560 ? 198.53238 206.79346 207.28636 1.000 108.40000 580 ASN A C 1
ATOM 4030 O O . ASN A 1 560 ? 199.46873 206.63196 208.07453 1.000 114.60000 580 ASN A O 1
ATOM 4035 N N . GLU A 1 561 ? 197.89554 207.95119 207.13662 1.000 108.15000 581 GLU A N 1
ATOM 4036 C CA . GLU A 1 561 ? 198.29214 209.16677 207.82857 1.000 98.62000 581 GLU A CA 1
ATOM 4037 C C . GLU A 1 561 ? 197.33427 209.54439 208.94711 1.000 108.03000 581 GLU A C 1
ATOM 4038 O O . GLU A 1 561 ? 197.38155 210.67834 209.43135 1.000 107.99000 581 GLU A O 1
ATOM 4044 N N . GLY A 1 562 ? 196.46685 208.62875 209.36386 1.000 129.67000 582 GLY A N 1
ATOM 4045 C CA . GLY A 1 562 ? 195.46379 208.96850 210.35062 1.000 124.60000 582 GLY A CA 1
ATOM 4046 C C . GLY A 1 562 ? 196.06883 209.27413 211.70668 1.000 124.58000 582 GLY A C 1
ATOM 4047 O O . GLY A 1 562 ? 197.17921 208.85683 212.03326 1.000 128.28000 582 GLY A O 1
ATOM 4048 N N . GLU A 1 563 ? 195.32111 210.03224 212.49898 1.000 147.55000 583 GLU A N 1
ATOM 4049 C CA . GLU A 1 563 ? 195.75595 210.34675 213.84914 1.000 149.44000 583 GLU A CA 1
ATOM 4050 C C . GLU A 1 563 ? 195.78582 209.07160 214.68862 1.000 149.80000 583 GLU A C 1
ATOM 4051 O O . GLU A 1 563 ? 194.87078 208.24543 214.59256 1.000 148.83000 583 GLU A O 1
ATOM 4057 N N . PRO A 1 564 ? 196.82373 208.86939 215.50609 1.000 144.11000 584 PRO A N 1
ATOM 4058 C CA . PRO A 1 564 ? 196.93343 207.61778 216.26641 1.000 142.26000 584 PRO A CA 1
ATOM 4059 C C . PRO A 1 564 ? 195.75504 207.37075 217.19060 1.000 143.05000 584 PRO A C 1
ATOM 4060 O O . PRO A 1 564 ? 195.53728 208.12371 218.14376 1.000 142.73000 584 PRO A O 1
ATOM 4064 N N . THR A 1 565 ? 194.98678 206.32195 216.91485 1.000 155.22000 585 THR A N 1
ATOM 4065 C CA . THR A 1 565 ? 193.96591 205.88543 217.85420 1.000 156.51000 585 THR A CA 1
ATOM 4066 C C . THR A 1 565 ? 194.63235 205.31364 219.09657 1.000 156.08000 585 THR A C 1
ATOM 4067 O O . THR A 1 565 ? 195.65794 204.63601 219.00812 1.000 156.38000 585 THR A O 1
ATOM 4071 N N . SER A 1 566 ? 194.04813 205.59582 220.25950 1.000 162.38000 586 SER A N 1
ATOM 4072 C CA . SER A 1 566 ? 194.64668 205.21662 221.53437 1.000 163.30000 586 SER A CA 1
ATOM 4073 C C . SER A 1 566 ? 196.06096 205.77253 221.64515 1.000 164.06000 586 SER A C 1
ATOM 4074 O O . SER A 1 566 ? 196.36246 206.83064 221.08534 1.000 164.69000 586 SER A O 1
ATOM 4077 N N . LYS A 1 567 ? 196.93521 205.06862 222.36072 1.000 163.85000 587 LYS A N 1
ATOM 4078 C CA . LYS A 1 567 ? 198.29638 205.53630 222.59604 1.000 163.20000 587 LYS A CA 1
ATOM 4079 C C . LYS A 1 567 ? 199.37612 204.55478 222.17567 1.000 162.21000 587 LYS A C 1
ATOM 4080 O O . LYS A 1 567 ? 200.51420 204.98549 221.95586 1.000 158.29000 587 LYS A O 1
ATOM 4086 N N . ALA A 1 568 ? 199.07184 203.26453 222.06031 1.000 157.67000 588 ALA A N 1
ATOM 4087 C CA . ALA A 1 568 ? 200.04050 202.25802 221.65556 1.000 157.87000 588 ALA A CA 1
ATOM 4088 C C . ALA A 1 568 ? 199.93149 201.90137 220.18306 1.000 154.97000 588 ALA A C 1
ATOM 4089 O O . ALA A 1 568 ? 200.54267 200.92271 219.74674 1.000 152.69000 588 ALA A O 1
ATOM 4091 N N . ASP A 1 569 ? 199.16589 202.66480 219.41245 1.000 139.78000 589 ASP A N 1
ATOM 4092 C CA . ASP A 1 569 ? 198.96864 202.37385 217.99869 1.000 136.82000 589 ASP A CA 1
ATOM 4093 C C . ASP A 1 569 ? 200.28750 202.54092 217.25983 1.000 138.21000 589 ASP A C 1
ATOM 4094 O O . ASP A 1 569 ? 200.73335 203.66656 217.01980 1.000 143.27000 589 ASP A O 1
ATOM 4099 N N . GLN A 1 570 ? 200.92194 201.42863 216.90746 1.000 116.03000 590 GLN A N 1
ATOM 4100 C CA . GLN A 1 570 ? 202.13193 201.47721 216.09120 1.000 119.35000 590 GLN A CA 1
ATOM 4101 C C . GLN A 1 570 ? 201.79606 201.33093 214.61384 1.000 119.28000 590 GLN A C 1
ATOM 4102 O O . GLN A 1 570 ? 202.41055 200.54567 213.89747 1.000 116.56000 590 GLN A O 1
ATOM 4108 N N . SER A 1 571 ? 200.82651 202.10568 214.13572 1.000 129.67000 591 SER A N 1
ATOM 4109 C CA . SER A 1 571 ? 200.35329 201.96042 212.77108 1.000 130.51000 591 SER A CA 1
ATOM 4110 C C . SER A 1 571 ? 200.46302 203.22613 211.93934 1.000 132.01000 591 SER A C 1
ATOM 4111 O O . SER A 1 571 ? 200.21662 203.16581 210.73184 1.000 133.37000 591 SER A O 1
ATOM 4114 N N . VAL A 1 572 ? 200.83038 204.36026 212.53144 1.000 111.76000 592 VAL A N 1
ATOM 4115 C CA . VAL A 1 572 ? 200.98052 205.58349 211.75607 1.000 110.14000 592 VAL A CA 1
ATOM 4116 C C . VAL A 1 572 ? 202.27211 205.51516 210.95536 1.000 107.76000 592 VAL A C 1
ATOM 4117 O O . VAL A 1 572 ? 203.34545 205.22711 211.49900 1.000 110.87000 592 VAL A O 1
ATOM 4121 N N . GLY A 1 573 ? 202.17534 205.78498 209.65699 1.000 90.12000 593 GLY A N 1
ATOM 4122 C CA . GLY A 1 573 ? 203.32139 205.65666 208.78336 1.000 86.09000 593 GLY A CA 1
ATOM 4123 C C . GLY A 1 573 ? 203.64708 204.24036 208.38288 1.000 89.61000 593 GLY A C 1
ATOM 4124 O O . GLY A 1 573 ? 204.80028 203.95109 208.05477 1.000 104.01000 593 GLY A O 1
ATOM 4125 N N . LYS A 1 574 ? 202.66274 203.34823 208.38814 1.000 83.32000 594 LYS A N 1
ATOM 4126 C CA . LYS A 1 574 ? 202.87522 201.92832 208.16418 1.000 96.53000 594 LYS A CA 1
ATOM 4127 C C . LYS A 1 574 ? 202.13993 201.45873 206.91656 1.000 97.17000 594 LYS A C 1
ATOM 4128 O O . LYS A 1 574 ? 201.10290 202.01035 206.54083 1.000 102.15000 594 LYS A O 1
ATOM 4134 N N . GLN A 1 575 ? 202.69276 200.43027 206.27971 1.000 103.31000 595 GLN A N 1
ATOM 4135 C CA . GLN A 1 575 ? 202.05822 199.82266 205.11893 1.000 101.39000 595 GLN A CA 1
ATOM 4136 C C . GLN A 1 575 ? 200.74302 199.16591 205.51743 1.000 98.65000 595 GLN A C 1
ATOM 4137 O O . GLN A 1 575 ? 200.62979 198.56841 206.59003 1.000 101.46000 595 GLN A O 1
ATOM 4143 N N . LEU A 1 576 ? 199.74476 199.27937 204.64752 1.000 104.29000 596 LEU A N 1
ATOM 4144 C CA . LEU A 1 576 ? 198.44849 198.68422 204.92249 1.000 109.28000 596 LEU A CA 1
ATOM 4145 C C . LEU A 1 576 ? 198.53274 197.15964 204.84564 1.000 111.48000 596 LEU A C 1
ATOM 4146 O O . LEU A 1 576 ? 199.39333 196.61217 204.15371 1.000 110.29000 596 LEU A O 1
ATOM 4151 N N . PRO A 1 577 ? 197.66258 196.45210 205.56195 1.000 120.99000 597 PRO A N 1
ATOM 4152 C CA . PRO A 1 577 ? 197.69862 194.98785 205.52357 1.000 115.11000 597 PRO A CA 1
ATOM 4153 C C . PRO A 1 577 ? 197.35729 194.44007 204.14856 1.000 110.84000 597 PRO A C 1
ATOM 4154 O O . PRO A 1 577 ? 196.52125 194.98498 203.42560 1.000 116.96000 597 PRO A O 1
ATOM 4158 N N . TYR A 1 578 ? 198.01454 193.33302 203.80386 1.000 104.71000 598 TYR A N 1
ATOM 4159 C CA . TYR A 1 578 ? 197.74679 192.59500 202.56889 1.000 109.44000 598 TYR A CA 1
ATOM 4160 C C . TYR A 1 578 ? 197.85348 193.48495 201.33513 1.000 109.88000 598 TYR A C 1
ATOM 4161 O O . TYR A 1 578 ? 197.04568 193.39819 200.41060 1.000 113.78000 598 TYR A O 1
ATOM 4170 N N . ILE A 1 579 ? 198.85517 194.35613 201.32161 1.000 103.79000 599 ILE A N 1
ATOM 4171 C CA . ILE A 1 579 ? 199.17334 195.14128 200.13228 1.000 100.46000 599 ILE A CA 1
ATOM 4172 C C . ILE A 1 579 ? 200.68328 195.11940 199.93770 1.000 103.98000 599 ILE A C 1
ATOM 4173 O O . ILE A 1 579 ? 201.41505 195.74998 200.71289 1.000 110.26000 599 ILE A O 1
ATOM 4178 N N . PRO A 1 580 ? 201.19239 194.40127 198.94202 1.000 96.71000 600 PRO A N 1
ATOM 4179 C CA . PRO A 1 580 ? 202.63953 194.35977 198.73354 1.000 100.49000 600 PRO A CA 1
ATOM 4180 C C . PRO A 1 580 ? 203.17483 195.71045 198.29848 1.000 111.44000 600 PRO A C 1
ATOM 4181 O O . PRO A 1 580 ? 202.50817 196.47349 197.59757 1.000 120.01000 600 PRO A O 1
ATOM 4185 N N . GLU A 1 581 ? 204.40145 196.00334 198.72556 1.000 123.79000 601 GLU A N 1
ATOM 4186 C CA . GLU A 1 581 ? 205.04157 197.24013 198.30196 1.000 123.16000 601 GLU A CA 1
ATOM 4187 C C . GLU A 1 581 ? 205.56759 197.14890 196.87782 1.000 121.30000 601 GLU A C 1
ATOM 4188 O O . GLU A 1 581 ? 205.59153 198.15799 196.16736 1.000 123.08000 601 GLU A O 1
ATOM 4194 N N . TYR A 1 582 ? 205.98333 195.96378 196.44203 1.000 110.91000 602 TYR A N 1
ATOM 4195 C CA . TYR A 1 582 ? 206.53373 195.77019 195.11003 1.000 109.58000 602 TYR A CA 1
ATOM 4196 C C . TYR A 1 582 ? 205.78328 194.65649 194.40002 1.000 118.42000 602 TYR A C 1
ATOM 4197 O O . TYR A 1 582 ? 205.27803 193.73039 195.03857 1.000 127.10000 602 TYR A O 1
ATOM 4206 N N . SER A 1 583 ? 205.71048 194.75582 193.07682 1.000 119.00000 603 SER A N 1
ATOM 4207 C CA . SER A 1 583 ? 205.08723 193.73570 192.25122 1.000 115.39000 603 SER A CA 1
ATOM 4208 C C . SER A 1 583 ? 205.72966 193.75585 190.87481 1.000 113.91000 603 SER A C 1
ATOM 4209 O O . SER A 1 583 ? 206.18189 194.80002 190.40117 1.000 118.03000 603 SER A O 1
ATOM 4212 N N . ALA A 1 584 ? 205.76889 192.59047 190.23749 1.000 104.93000 604 ALA A N 1
ATOM 4213 C CA . ALA A 1 584 ? 206.33434 192.48258 188.90272 1.000 106.34000 604 ALA A CA 1
ATOM 4214 C C . ALA A 1 584 ? 205.76315 191.24998 188.22546 1.000 111.08000 604 ALA A C 1
ATOM 4215 O O . ALA A 1 584 ? 205.44256 190.25796 188.88262 1.000 115.54000 604 ALA A O 1
ATOM 4217 N N . THR A 1 585 ? 205.62673 191.33223 186.90555 1.000 109.29000 605 THR A N 1
ATOM 4218 C CA . THR A 1 585 ? 205.20631 190.20606 186.08707 1.000 104.61000 605 THR A CA 1
ATOM 4219 C C . THR A 1 585 ? 206.09836 190.13871 184.86013 1.000 104.42000 605 THR A C 1
ATOM 4220 O O . THR A 1 585 ? 206.68390 191.14554 184.45586 1.000 107.32000 605 THR A O 1
ATOM 4224 N N . LEU A 1 586 ? 206.20598 188.94954 184.27657 1.000 106.48000 606 LEU A N 1
ATOM 4225 C CA . LEU A 1 586 ? 206.96180 188.76419 183.04717 1.000 107.78000 606 LEU A CA 1
ATOM 4226 C C . LEU A 1 586 ? 206.39099 187.57349 182.29737 1.000 110.44000 606 LEU A C 1
ATOM 4227 O O . LEU A 1 586 ? 206.27021 186.48389 182.86228 1.000 113.18000 606 LEU A O 1
ATOM 4232 N N . SER A 1 587 ? 206.03668 187.78399 181.03369 1.000 113.44000 607 SER A N 1
ATOM 4233 C CA . SER A 1 587 ? 205.45110 186.74771 180.19653 1.000 112.77000 607 SER A CA 1
ATOM 4234 C C . SER A 1 587 ? 206.26967 186.60164 178.92448 1.000 111.99000 607 SER A C 1
ATOM 4235 O O . SER A 1 587 ? 206.44462 187.57040 178.17987 1.000 110.48000 607 SER A O 1
ATOM 4238 N N . GLY A 1 588 ? 206.76040 185.39234 178.67625 1.000 117.94000 608 GLY A N 1
ATOM 4239 C CA . GLY A 1 588 ? 207.53985 185.12327 177.48657 1.000 120.17000 608 GLY A CA 1
ATOM 4240 C C . GLY A 1 588 ? 206.88640 184.09211 176.59428 1.000 121.54000 608 GLY A C 1
ATOM 4241 O O . GLY A 1 588 ? 206.39989 183.06663 177.07601 1.000 118.00000 608 GLY A O 1
ATOM 4242 N N . ARG A 1 589 ? 206.86251 184.35261 175.29202 1.000 136.73000 609 ARG A N 1
ATOM 4243 C CA . ARG A 1 589 ? 206.22769 183.47154 174.32369 1.000 133.24000 609 ARG A CA 1
ATOM 4244 C C . ARG A 1 589 ? 207.19909 183.19882 173.18653 1.000 134.43000 609 ARG A C 1
ATOM 4245 O O . ARG A 1 589 ? 207.75525 184.13459 172.60437 1.000 132.46000 609 ARG A O 1
ATOM 4253 N N . LEU A 1 590 ? 207.39960 181.92342 172.87120 1.000 129.56000 610 LEU A N 1
ATOM 4254 C CA . LEU A 1 590 ? 208.28975 181.50755 171.79691 1.000 129.01000 610 LEU A CA 1
ATOM 4255 C C . LEU A 1 590 ? 207.50455 180.67106 170.79983 1.000 129.78000 610 LEU A C 1
ATOM 4256 O O . LEU A 1 590 ? 206.82052 179.71876 171.18664 1.000 127.12000 610 LEU A O 1
ATOM 4261 N N . THR A 1 591 ? 207.60432 181.02564 169.52286 1.000 140.81000 611 THR A N 1
ATOM 4262 C CA . THR A 1 591 ? 206.84722 180.37590 168.46320 1.000 137.49000 611 THR A CA 1
ATOM 4263 C C . THR A 1 591 ? 207.80053 179.84507 167.40471 1.000 137.44000 611 THR A C 1
ATOM 4264 O O . THR A 1 591 ? 208.68886 180.56836 166.94361 1.000 140.22000 611 THR A O 1
ATOM 4268 N N . TYR A 1 592 ? 207.61081 178.58429 167.02167 1.000 138.89000 612 TYR A N 1
ATOM 4269 C CA . TYR A 1 592 ? 208.39460 177.95930 165.95803 1.000 141.27000 612 TYR A CA 1
ATOM 4270 C C . TYR A 1 592 ? 207.43176 177.09351 165.15249 1.000 142.12000 612 TYR A C 1
ATOM 4271 O O . TYR A 1 592 ? 207.05330 176.00576 165.59649 1.000 144.59000 612 TYR A O 1
ATOM 4280 N N . ARG A 1 593 ? 207.03930 177.58361 163.97552 1.000 135.31000 613 ARG A N 1
ATOM 4281 C CA . ARG A 1 593 ? 206.04239 176.92354 163.13956 1.000 136.49000 613 ARG A CA 1
ATOM 4282 C C . ARG A 1 593 ? 204.76315 176.66760 163.92485 1.000 134.54000 613 ARG A C 1
ATOM 4283 O O . ARG A 1 593 ? 204.05389 177.61024 164.28914 1.000 134.42000 613 ARG A O 1
ATOM 4291 N N . SER A 1 594 ? 204.45917 175.39979 164.18908 1.000 118.76000 614 SER A N 1
ATOM 4292 C CA . SER A 1 594 ? 203.27548 175.02626 164.94924 1.000 119.84000 614 SER A CA 1
ATOM 4293 C C . SER A 1 594 ? 203.56965 174.77885 166.42160 1.000 120.02000 614 SER A C 1
ATOM 4294 O O . SER A 1 594 ? 202.66514 174.38127 167.16055 1.000 117.27000 614 SER A O 1
ATOM 4297 N N . TRP A 1 595 ? 204.80232 175.00306 166.86409 1.000 127.74000 615 TRP A N 1
ATOM 4298 C CA . TRP A 1 595 ? 205.18613 174.81247 168.25543 1.000 128.92000 615 TRP A CA 1
ATOM 4299 C C . TRP A 1 595 ? 205.08277 176.13722 168.99695 1.000 130.15000 615 TRP A C 1
ATOM 4300 O O . TRP A 1 595 ? 205.41535 177.18965 168.44421 1.000 133.02000 615 TRP A O 1
ATOM 4311 N N . GLY A 1 596 ? 204.62172 176.08306 170.24243 1.000 112.22000 616 GLY A N 1
ATOM 4312 C CA . GLY A 1 596 ? 204.52607 177.27793 171.05549 1.000 116.05000 616 GLY A CA 1
ATOM 4313 C C . GLY A 1 596 ? 204.84374 177.03760 172.51558 1.000 116.00000 616 GLY A C 1
ATOM 4314 O O . GLY A 1 596 ? 204.27912 176.13533 173.13874 1.000 116.53000 616 GLY A O 1
ATOM 4315 N N . LEU A 1 597 ? 205.74656 177.83944 173.07246 1.000 114.36000 617 LEU A N 1
ATOM 4316 C CA . LEU A 1 597 ? 206.13484 177.74873 174.47277 1.000 114.62000 617 LEU A CA 1
ATOM 4317 C C . LEU A 1 597 ? 205.81312 179.06556 175.16056 1.000 116.90000 617 LEU A C 1
ATOM 4318 O O . LEU A 1 597 ? 206.20938 180.13161 174.68020 1.000 114.47000 617 LEU A O 1
ATOM 4323 N N . LEU A 1 598 ? 205.10338 178.99024 176.28243 1.000 119.49000 618 LEU A N 1
ATOM 4324 C CA . LEU A 1 598 ? 204.67944 180.16509 177.03060 1.000 120.38000 618 LEU A CA 1
ATOM 4325 C C . LEU A 1 598 ? 205.22622 180.09273 178.44632 1.000 122.85000 618 LEU A C 1
ATOM 4326 O O . LEU A 1 598 ? 205.22713 179.02236 179.06090 1.000 119.92000 618 LEU A O 1
ATOM 4331 N N . TYR A 1 599 ? 205.68230 181.23206 178.96023 1.000 115.42000 619 TYR A N 1
ATOM 4332 C CA . TYR A 1 599 ? 206.25837 181.32172 180.29539 1.000 113.80000 619 TYR A CA 1
ATOM 4333 C C . TYR A 1 599 ? 205.58801 182.46649 181.03850 1.000 111.11000 619 TYR A C 1
ATOM 4334 O O . TYR A 1 599 ? 205.53631 183.58850 180.52842 1.000 111.09000 619 TYR A O 1
ATOM 4343 N N . LYS A 1 600 ? 205.08182 182.18992 182.23741 1.000 111.25000 620 LYS A N 1
ATOM 4344 C CA . LYS A 1 600 ? 204.42963 183.19293 183.06950 1.000 111.98000 620 LYS A CA 1
ATOM 4345 C C . LYS A 1 600 ? 205.10883 183.23988 184.42876 1.000 113.87000 620 LYS A C 1
ATOM 4346 O O . LYS A 1 600 ? 205.31646 182.19817 185.05669 1.000 115.36000 620 LYS A O 1
ATOM 4352 N N . TRP A 1 601 ? 205.44553 184.44422 184.88321 1.000 111.06000 621 TRP A N 1
ATOM 4353 C CA . TRP A 1 601 ? 206.12789 184.63764 186.15511 1.000 110.87000 621 TRP A CA 1
ATOM 4354 C C . TRP A 1 601 ? 205.49979 185.81297 186.88682 1.000 107.74000 621 TRP A C 1
ATOM 4355 O O . TRP A 1 601 ? 205.28322 186.87238 186.29227 1.000 107.92000 621 TRP A O 1
ATOM 4366 N N . CYS A 1 602 ? 205.20812 185.62403 188.17138 1.000 119.75000 622 CYS A N 1
ATOM 4367 C CA . CYS A 1 602 ? 204.58901 186.64855 188.99881 1.000 118.70000 622 CYS A CA 1
ATOM 4368 C C . CYS A 1 602 ? 205.40847 186.85166 190.26190 1.000 120.17000 622 CYS A C 1
ATOM 4369 O O . CYS A 1 602 ? 205.87544 185.88561 190.86926 1.000 121.35000 622 CYS A O 1
ATOM 4372 N N . TYR A 1 603 ? 205.57787 188.11124 190.65534 1.000 118.81000 623 TYR A N 1
ATOM 4373 C CA . TYR A 1 603 ? 206.32387 188.46754 191.85569 1.000 112.09000 623 TYR A CA 1
ATOM 4374 C C . TYR A 1 603 ? 205.49531 189.41324 192.70795 1.000 113.31000 623 TYR A C 1
ATOM 4375 O O . TYR A 1 603 ? 205.02637 190.44403 192.21762 1.000 112.27000 623 TYR A O 1
ATOM 4384 N N . TYR A 1 604 ? 205.32374 189.06441 193.97820 1.000 111.36000 624 TYR A N 1
ATOM 4385 C CA . TYR A 1 604 ? 204.72904 189.93944 194.97538 1.000 104.31000 624 TYR A CA 1
ATOM 4386 C C . TYR A 1 604 ? 205.69925 190.08958 196.13429 1.000 111.33000 624 TYR A C 1
ATOM 4387 O O . TYR A 1 604 ? 206.29946 189.10861 196.58011 1.000 116.66000 624 TYR A O 1
ATOM 4396 N N . SER A 1 605 ? 205.84695 191.31327 196.62770 1.000 118.37000 625 SER A N 1
ATOM 4397 C CA . SER A 1 605 ? 206.68570 191.53627 197.79111 1.000 110.62000 625 SER A CA 1
ATOM 4398 C C . SER A 1 605 ? 205.98455 191.00482 199.03830 1.000 111.83000 625 SER A C 1
ATOM 4399 O O . SER A 1 605 ? 204.91605 190.39318 198.97375 1.000 120.26000 625 SER A O 1
ATOM 4402 N N . GLU A 1 606 ? 206.59729 191.23373 200.19343 1.000 105.03000 626 GLU A N 1
ATOM 4403 C CA . GLU A 1 606 ? 206.03809 190.72201 201.43502 1.000 109.36000 626 GLU A CA 1
ATOM 4404 C C . GLU A 1 606 ? 204.71932 191.41116 201.75465 1.000 107.83000 626 GLU A C 1
ATOM 4405 O O . GLU A 1 606 ? 204.57795 192.62542 201.59377 1.000 110.07000 626 GLU A O 1
ATOM 4411 N N . ARG A 1 607 ? 203.74902 190.62435 202.20592 1.000 99.09000 627 ARG A N 1
ATOM 4412 C CA . ARG A 1 607 ? 202.42617 191.11590 202.56503 1.000 102.18000 627 ARG A CA 1
ATOM 4413 C C . ARG A 1 607 ? 202.26682 191.00174 204.07194 1.000 104.63000 627 ARG A C 1
ATOM 4414 O O . ARG A 1 607 ? 202.40720 189.91050 204.63139 1.000 104.83000 627 ARG A O 1
ATOM 4422 N N . TYR A 1 608 ? 201.97256 192.11996 204.72274 1.000 115.32000 628 TYR A N 1
ATOM 4423 C CA . TYR A 1 608 ? 201.87657 192.16050 206.17266 1.000 113.49000 628 TYR A CA 1
ATOM 4424 C C . TYR A 1 608 ? 200.45088 191.87885 206.62006 1.000 111.58000 628 TYR A C 1
ATOM 4425 O O . TYR A 1 608 ? 199.49302 192.40014 206.04607 1.000 115.67000 628 TYR A O 1
ATOM 4434 N N . THR A 1 609 ? 200.31588 191.04839 207.64833 1.000 114.73000 629 THR A N 1
ATOM 4435 C CA . THR A 1 609 ? 199.01278 190.69467 208.18802 1.000 120.07000 629 THR A CA 1
ATOM 4436 C C . THR A 1 609 ? 198.63273 191.51232 209.41477 1.000 121.02000 629 THR A C 1
ATOM 4437 O O . THR A 1 609 ? 197.57163 191.27191 209.99642 1.000 123.34000 629 THR A O 1
ATOM 4441 N N . MET A 1 610 ? 199.46529 192.46598 209.82238 1.000 136.27000 630 MET A N 1
ATOM 4442 C CA . MET A 1 610 ? 199.16266 193.34459 210.94051 1.000 137.75000 630 MET A CA 1
ATOM 4443 C C . MET A 1 610 ? 199.40770 194.78835 210.53380 1.000 140.45000 630 MET A C 1
ATOM 4444 O O . MET A 1 610 ? 200.31924 195.08459 209.75900 1.000 144.56000 630 MET A O 1
ATOM 4449 N N . THR A 1 611 ? 198.58582 195.69024 211.07199 1.000 140.83000 631 THR A N 1
ATOM 4450 C CA . THR A 1 611 ? 198.72573 197.10300 210.74390 1.000 143.13000 631 THR A CA 1
ATOM 4451 C C . THR A 1 611 ? 199.99890 197.71003 211.31352 1.000 144.66000 631 THR A C 1
ATOM 4452 O O . THR A 1 611 ? 200.41827 198.77529 210.85323 1.000 146.39000 631 THR A O 1
ATOM 4456 N N . SER A 1 612 ? 200.61751 197.06783 212.30256 1.000 140.22000 632 SER A N 1
ATOM 4457 C CA . SER A 1 612 ? 201.85730 197.57287 212.87383 1.000 142.07000 632 SER A CA 1
ATOM 4458 C C . SER A 1 612 ? 203.09541 197.06004 212.15510 1.000 139.48000 632 SER A C 1
ATOM 4459 O O . SER A 1 612 ? 204.20074 197.51098 212.46985 1.000 143.36000 632 SER A O 1
ATOM 4462 N N . ASN A 1 613 ? 202.93518 196.13166 211.21250 1.000 120.63000 633 ASN A N 1
ATOM 4463 C CA . ASN A 1 613 ? 204.04132 195.54753 210.45422 1.000 120.51000 633 ASN A CA 1
ATOM 4464 C C . ASN A 1 613 ? 205.06360 194.87667 211.36538 1.000 125.11000 633 ASN A C 1
ATOM 4465 O O . ASN A 1 613 ? 206.24268 194.77642 211.02206 1.000 126.08000 633 ASN A O 1
ATOM 4470 N N . ALA A 1 614 ? 204.62434 194.41266 212.53003 1.000 117.81000 634 ALA A N 1
ATOM 4471 C CA . ALA A 1 614 ? 205.52901 193.79922 213.48764 1.000 115.18000 634 ALA A CA 1
ATOM 4472 C C . ALA A 1 614 ? 205.92891 192.40360 213.03282 1.000 116.64000 634 ALA A C 1
ATOM 4473 O O . ALA A 1 614 ? 205.19417 191.72747 212.30915 1.000 120.76000 634 ALA A O 1
ATOM 4475 N N . VAL A 1 615 ? 207.11004 191.97703 213.46597 1.000 122.03000 635 VAL A N 1
ATOM 4476 C CA . VAL A 1 615 ? 207.62402 190.65630 213.12187 1.000 125.26000 635 VAL A CA 1
ATOM 4477 C C . VAL A 1 615 ? 206.95570 189.62441 214.01965 1.000 124.26000 635 VAL A C 1
ATOM 4478 O O . VAL A 1 615 ? 206.97338 189.74994 215.24807 1.000 125.16000 635 VAL A O 1
ATOM 4482 N N . SER A 1 616 ? 206.36039 188.60502 213.40761 1.000 120.23000 636 SER A N 1
ATOM 4483 C CA . SER A 1 616 ? 205.66828 187.55922 214.14123 1.000 120.09000 636 SER A CA 1
ATOM 4484 C C . SER A 1 616 ? 206.01603 186.20779 213.53891 1.000 124.80000 636 SER A C 1
ATOM 4485 O O . SER A 1 616 ? 206.28173 186.09632 212.34050 1.000 129.15000 636 SER A O 1
ATOM 4488 N N . TYR A 1 617 ? 206.02136 185.17904 214.38589 1.000 123.59000 637 TYR A N 1
ATOM 4489 C CA . TYR A 1 617 ? 206.26636 183.82777 213.89689 1.000 130.05000 637 TYR A CA 1
ATOM 4490 C C . TYR A 1 617 ? 205.03874 183.25606 213.20032 1.000 129.16000 637 TYR A C 1
ATOM 4491 O O . TYR A 1 617 ? 205.16587 182.52351 212.21407 1.000 125.82000 637 TYR A O 1
ATOM 4500 N N . THR A 1 618 ? 203.84720 183.58258 213.69475 1.000 114.16000 638 THR A N 1
ATOM 4501 C CA . THR A 1 618 ? 202.60572 182.99120 213.21923 1.000 109.83000 638 THR A CA 1
ATOM 4502 C C . THR A 1 618 ? 201.87537 183.86509 212.20956 1.000 113.69000 638 THR A C 1
ATOM 4503 O O . THR A 1 618 ? 200.73833 183.55213 211.84730 1.000 120.87000 638 THR A O 1
ATOM 4507 N N . GLY A 1 619 ? 202.49110 184.94867 211.75081 1.000 113.26000 639 GLY A N 1
ATOM 4508 C CA . GLY A 1 619 ? 201.83596 185.82703 210.80338 1.000 110.30000 639 GLY A CA 1
ATOM 4509 C C . GLY A 1 619 ? 202.74624 186.31156 209.69629 1.000 110.06000 639 GLY A C 1
ATOM 4510 O O . GLY A 1 619 ? 202.57124 187.42027 209.18481 1.000 110.27000 639 GLY A O 1
ATOM 4511 N N . HIS A 1 620 ? 203.71996 185.49319 209.31390 1.000 116.55000 640 HIS A N 1
ATOM 4512 C CA . HIS A 1 620 ? 204.72577 185.87742 208.33386 1.000 118.72000 640 HIS A CA 1
ATOM 4513 C C . HIS A 1 620 ? 204.35324 185.31086 206.97072 1.000 115.14000 640 HIS A C 1
ATOM 4514 O O . HIS A 1 620 ? 204.19459 184.09498 206.82248 1.000 114.10000 640 HIS A O 1
ATOM 4521 N N . LEU A 1 621 ? 204.21816 186.18953 205.98201 1.000 104.14000 641 LEU A N 1
ATOM 4522 C CA . LEU A 1 621 ? 204.00864 185.77652 204.59991 1.000 102.65000 641 LEU A CA 1
ATOM 4523 C C . LEU A 1 621 ? 205.24042 186.11914 203.77781 1.000 98.95000 641 LEU A C 1
ATOM 4524 O O . LEU A 1 621 ? 205.55160 187.30703 203.60857 1.000 109.15000 641 LEU A O 1
ATOM 4529 N N . PRO A 1 622 ? 205.96576 185.13900 203.25282 1.000 89.59000 642 PRO A N 1
ATOM 4530 C CA . PRO A 1 622 ? 207.15989 185.43597 202.46331 1.000 91.51000 642 PRO A CA 1
ATOM 4531 C C . PRO A 1 622 ? 206.78660 186.04173 201.12385 1.000 94.82000 642 PRO A C 1
ATOM 4532 O O . PRO A 1 622 ? 205.62599 185.95074 200.69811 1.000 94.15000 642 PRO A O 1
ATOM 4536 N N . PRO A 1 623 ? 207.73238 186.68407 200.43897 1.000 103.83000 643 PRO A N 1
ATOM 4537 C CA . PRO A 1 623 ? 207.44945 187.18064 199.08833 1.000 104.12000 643 PRO A CA 1
ATOM 4538 C C . PRO A 1 623 ? 207.05462 186.04399 198.15952 1.000 105.69000 643 PRO A C 1
ATOM 4539 O O . PRO A 1 623 ? 207.59383 184.93985 198.23578 1.000 108.79000 643 PRO A O 1
ATOM 4543 N N . TYR A 1 624 ? 206.10557 186.32903 197.27368 1.000 111.80000 644 TYR A N 1
ATOM 4544 C CA . TYR A 1 624 ? 205.44700 185.31376 196.46236 1.000 112.89000 644 TYR A CA 1
ATOM 4545 C C . TYR A 1 624 ? 206.03816 185.31780 195.05952 1.000 113.26000 644 TYR A C 1
ATOM 4546 O O . TYR A 1 624 ? 205.94070 186.31985 194.34555 1.000 118.41000 644 TYR A O 1
ATOM 4555 N N . LEU A 1 625 ? 206.64749 184.20075 194.66911 1.000 110.83000 645 LEU A N 1
ATOM 4556 C CA . LEU A 1 625 ? 207.19988 184.02155 193.33214 1.000 111.98000 645 LEU A CA 1
ATOM 4557 C C . LEU A 1 625 ? 206.64457 182.72860 192.75611 1.000 117.83000 645 LEU A C 1
ATOM 4558 O O . LEU A 1 625 ? 206.74520 181.67406 193.38978 1.000 118.90000 645 LEU A O 1
ATOM 4563 N N . MET A 1 626 ? 206.06515 182.80679 191.56116 1.000 115.74000 646 MET A N 1
ATOM 4564 C CA . MET A 1 626 ? 205.45998 181.65232 190.91536 1.000 113.59000 646 MET A CA 1
ATOM 4565 C C . MET A 1 626 ? 205.81811 181.63247 189.43775 1.000 114.89000 646 MET A C 1
ATOM 4566 O O . MET A 1 626 ? 206.00823 182.67858 188.81445 1.000 117.98000 646 MET A O 1
ATOM 4571 N N . SER A 1 627 ? 205.91113 180.42456 188.88500 1.000 99.36000 647 SER A N 1
ATOM 4572 C CA . SER A 1 627 ? 206.31433 180.22288 187.50176 1.000 95.48000 647 SER A CA 1
ATOM 4573 C C . SER A 1 627 ? 205.44086 179.15399 186.86334 1.000 102.94000 647 SER A C 1
ATOM 4574 O O . SER A 1 627 ? 205.30762 178.05570 187.40885 1.000 106.71000 647 SER A O 1
ATOM 4577 N N . ASN A 1 628 ? 204.85290 179.47411 185.71045 1.000 117.16000 648 ASN A N 1
ATOM 4578 C CA . ASN A 1 628 ? 204.00882 178.54908 184.96678 1.000 114.78000 648 ASN A CA 1
ATOM 4579 C C . ASN A 1 628 ? 204.51357 178.42444 183.53663 1.000 113.47000 648 ASN A C 1
ATOM 4580 O O . ASN A 1 628 ? 204.93568 179.40796 182.92500 1.000 118.13000 648 ASN A O 1
ATOM 4585 N N . VAL A 1 629 ? 204.45826 177.20432 183.00440 1.000 105.78000 649 VAL A N 1
ATOM 4586 C CA . VAL A 1 629 ? 204.95121 176.89652 181.66656 1.000 106.63000 649 VAL A CA 1
ATOM 4587 C C . VAL A 1 629 ? 203.86017 176.17033 180.89475 1.000 113.28000 649 VAL A C 1
ATOM 4588 O O . VAL A 1 629 ? 203.19156 175.28398 181.43583 1.000 110.89000 649 VAL A O 1
ATOM 4592 N N . THR A 1 630 ? 203.67944 176.54478 179.63051 1.000 125.77000 650 THR A N 1
ATOM 4593 C CA . THR A 1 630 ? 202.70592 175.89794 178.76394 1.000 121.98000 650 THR A CA 1
ATOM 4594 C C . THR A 1 630 ? 203.33070 175.62281 177.40571 1.000 123.25000 650 THR A C 1
ATOM 4595 O O . THR A 1 630 ? 203.93681 176.51104 176.80188 1.000 122.31000 650 THR A O 1
ATOM 4599 N N . LEU A 1 631 ? 203.17657 174.38915 176.93055 1.000 117.92000 651 LEU A N 1
ATOM 4600 C CA . LEU A 1 631 ? 203.65366 173.97748 175.61587 1.000 119.41000 651 LEU A CA 1
ATOM 4601 C C . LEU A 1 631 ? 202.45507 173.54431 174.78940 1.000 117.70000 651 LEU A C 1
ATOM 4602 O O . LEU A 1 631 ? 201.67607 172.69414 175.22936 1.000 114.11000 651 LEU A O 1
ATOM 4607 N N . GLU A 1 632 ? 202.30691 174.11772 173.59758 1.000 126.79000 652 GLU A N 1
ATOM 4608 C CA . GLU A 1 632 ? 201.15591 173.83406 172.75453 1.000 126.25000 652 GLU A CA 1
ATOM 4609 C C . GLU A 1 632 ? 201.61300 173.41791 171.36545 1.000 128.93000 652 GLU A C 1
ATOM 4610 O O . GLU A 1 632 ? 202.58352 173.95916 170.82931 1.000 127.05000 652 GLU A O 1
ATOM 4616 N N . LYS A 1 633 ? 200.90934 172.44169 170.79749 1.000 125.20000 653 LYS A N 1
ATOM 4617 C CA . LYS A 1 633 ? 201.18643 171.91016 169.47046 1.000 124.72000 653 LYS A CA 1
ATOM 4618 C C . LYS A 1 633 ? 199.87558 171.81338 168.70743 1.000 126.10000 653 LYS A C 1
ATOM 4619 O O . LYS A 1 633 ? 198.87987 171.32023 169.24504 1.000 129.20000 653 LYS A O 1
ATOM 4625 N N . GLY A 1 634 ? 199.87267 172.28287 167.46626 1.000 118.85000 654 GLY A N 1
ATOM 4626 C CA . GLY A 1 634 ? 198.67171 172.31909 166.64283 1.000 115.22000 654 GLY A CA 1
ATOM 4627 C C . GLY A 1 634 ? 198.82133 171.45307 165.40509 1.000 118.12000 654 GLY A C 1
ATOM 4628 O O . GLY A 1 634 ? 199.86617 171.46699 164.75008 1.000 120.86000 654 GLY A O 1
ATOM 4629 N N . PHE A 1 635 ? 197.76563 170.70815 165.08802 1.000 120.21000 655 PHE A N 1
ATOM 4630 C CA . PHE A 1 635 ? 197.72236 169.84980 163.91529 1.000 118.84000 655 PHE A CA 1
ATOM 4631 C C . PHE A 1 635 ? 196.54444 170.24637 163.03818 1.000 120.91000 655 PHE A C 1
ATOM 4632 O O . PHE A 1 635 ? 195.54146 170.77631 163.52281 1.000 121.79000 655 PHE A O 1
ATOM 4640 N N . SER A 1 636 ? 196.66976 169.98310 161.74172 1.000 131.21000 656 SER A N 1
ATOM 4641 C CA . SER A 1 636 ? 195.63529 170.31969 160.76677 1.000 131.37000 656 SER A CA 1
ATOM 4642 C C . SER A 1 636 ? 195.18974 169.03737 160.07299 1.000 132.25000 656 SER A C 1
ATOM 4643 O O . SER A 1 636 ? 195.84625 168.56448 159.14086 1.000 132.69000 656 SER A O 1
ATOM 4646 N N . LEU A 1 637 ? 194.07261 168.48260 160.52746 1.000 133.45000 657 LEU A N 1
ATOM 4647 C CA . LEU A 1 637 ? 193.49874 167.28184 159.94389 1.000 135.12000 657 LEU A CA 1
ATOM 4648 C C . LEU A 1 637 ? 192.58881 167.67654 158.78096 1.000 136.09000 657 LEU A C 1
ATOM 4649 O O . LEU A 1 637 ? 192.61416 168.81418 158.30522 1.000 135.95000 657 LEU A O 1
ATOM 4654 N N . ARG A 1 638 ? 191.77772 166.73458 158.29821 1.000 138.14000 658 ARG A N 1
ATOM 4655 C CA . ARG A 1 638 ? 190.92625 167.01855 157.14788 1.000 133.48000 658 ARG A CA 1
ATOM 4656 C C . ARG A 1 638 ? 189.62192 167.68759 157.56627 1.000 136.25000 658 ARG A C 1
ATOM 4657 O O . ARG A 1 638 ? 189.30047 168.78623 157.10292 1.000 142.07000 658 ARG A O 1
ATOM 4665 N N . TRP A 1 639 ? 188.85253 167.03634 158.43517 1.000 133.32000 659 TRP A N 1
ATOM 4666 C CA . TRP A 1 639 ? 187.55791 167.55354 158.85521 1.000 138.52000 659 TRP A CA 1
ATOM 4667 C C . TRP A 1 639 ? 187.61076 168.34192 160.15527 1.000 137.99000 659 TRP A C 1
ATOM 4668 O O . TRP A 1 639 ? 186.55876 168.75822 160.64650 1.000 139.28000 659 TRP A O 1
ATOM 4679 N N . ALA A 1 640 ? 188.79162 168.55315 160.72923 1.000 134.38000 660 ALA A N 1
ATOM 4680 C CA . ALA A 1 640 ? 188.88544 169.29713 161.97656 1.000 133.59000 660 ALA A CA 1
ATOM 4681 C C . ALA A 1 640 ? 190.30729 169.79941 162.16147 1.000 133.11000 660 ALA A C 1
ATOM 4682 O O . ALA A 1 640 ? 191.23711 169.35651 161.48444 1.000 135.13000 660 ALA A O 1
ATOM 4684 N N . ASP A 1 641 ? 190.45739 170.73835 163.08935 1.000 127.43000 661 ASP A N 1
ATOM 4685 C CA . ASP A 1 641 ? 191.75541 171.24122 163.51445 1.000 124.17000 661 ASP A CA 1
ATOM 4686 C C . ASP A 1 641 ? 191.98834 170.83365 164.96073 1.000 121.03000 661 ASP A C 1
ATOM 4687 O O . ASP A 1 641 ? 191.12922 171.05998 165.81799 1.000 126.44000 661 ASP A O 1
ATOM 4692 N N . LEU A 1 642 ? 193.14357 170.23767 165.22903 1.000 115.40000 662 LEU A N 1
ATOM 4693 C CA . LEU A 1 642 ? 193.48751 169.75093 166.55627 1.000 117.61000 662 LEU A CA 1
ATOM 4694 C C . LEU A 1 642 ? 194.52200 170.67029 167.18556 1.000 119.44000 662 LEU A C 1
ATOM 4695 O O . LEU A 1 642 ? 195.51347 171.02825 166.54200 1.000 127.44000 662 LEU A O 1
ATOM 4700 N N . SER A 1 643 ? 194.28743 171.05180 168.43849 1.000 107.10000 663 SER A N 1
ATOM 4701 C CA . SER A 1 643 ? 195.23220 171.85286 169.20544 1.000 107.55000 663 SER A CA 1
ATOM 4702 C C . SER A 1 643 ? 195.49200 171.15294 170.52778 1.000 110.11000 663 SER A C 1
ATOM 4703 O O . SER A 1 643 ? 194.58485 171.03301 171.35613 1.000 111.28000 663 SER A O 1
ATOM 4706 N N . LEU A 1 644 ? 196.72150 170.69395 170.72221 1.000 106.22000 664 LEU A N 1
ATOM 4707 C CA . LEU A 1 644 ? 197.12498 170.02367 171.94731 1.000 102.18000 664 LEU A CA 1
ATOM 4708 C C . LEU A 1 644 ? 198.04096 170.93593 172.74662 1.000 100.46000 664 LEU A C 1
ATOM 4709 O O . LEU A 1 644 ? 198.99984 171.49215 172.20608 1.000 101.79000 664 LEU A O 1
ATOM 4714 N N . LYS A 1 645 ? 197.74395 171.09186 174.03352 1.000 102.50000 665 LYS A N 1
ATOM 4715 C CA . LYS A 1 645 ? 198.61116 171.87537 174.89777 1.000 103.96000 665 LYS A CA 1
ATOM 4716 C C . LYS A 1 645 ? 198.63626 171.26671 176.28942 1.000 107.18000 665 LYS A C 1
ATOM 4717 O O . LYS A 1 645 ? 197.63246 170.74055 176.77495 1.000 107.57000 665 LYS A O 1
ATOM 4723 N N . GLY A 1 646 ? 199.80439 171.34043 176.91915 1.000 108.85000 666 GLY A N 1
ATOM 4724 C CA . GLY A 1 646 ? 199.98467 170.85115 178.26893 1.000 108.43000 666 GLY A CA 1
ATOM 4725 C C . GLY A 1 646 ? 200.53193 171.92890 179.17709 1.000 108.94000 666 GLY A C 1
ATOM 4726 O O . GLY A 1 646 ? 201.54199 172.56211 178.85998 1.000 108.26000 666 GLY A O 1
ATOM 4727 N N . THR A 1 647 ? 199.87416 172.14683 180.31053 1.000 118.78000 667 THR A N 1
ATOM 4728 C CA . THR A 1 647 ? 200.20854 173.22986 181.22277 1.000 117.93000 667 THR A CA 1
ATOM 4729 C C . THR A 1 647 ? 200.84443 172.65451 182.47700 1.000 119.17000 667 THR A C 1
ATOM 4730 O O . THR A 1 647 ? 200.36252 171.65562 183.01897 1.000 118.05000 667 THR A O 1
ATOM 4734 N N . VAL A 1 648 ? 201.92926 173.27724 182.92482 1.000 123.48000 668 VAL A N 1
ATOM 4735 C CA . VAL A 1 648 ? 202.59860 172.91635 184.16618 1.000 122.24000 668 VAL A CA 1
ATOM 4736 C C . VAL A 1 648 ? 202.56589 174.14195 185.06518 1.000 124.09000 668 VAL A C 1
ATOM 4737 O O . VAL A 1 648 ? 203.26139 175.13050 184.80163 1.000 122.36000 668 VAL A O 1
ATOM 4741 N N . ASN A 1 649 ? 201.75999 174.08652 186.11896 1.000 124.64000 669 ASN A N 1
ATOM 4742 C CA . ASN A 1 649 ? 201.70503 175.14144 187.11643 1.000 120.68000 669 ASN A CA 1
ATOM 4743 C C . ASN A 1 649 ? 202.56112 174.74777 188.31031 1.000 122.63000 669 ASN A C 1
ATOM 4744 O O . ASN A 1 649 ? 202.69791 173.56375 188.62739 1.000 126.17000 669 ASN A O 1
ATOM 4749 N N . ASN A 1 650 ? 203.14026 175.75391 188.96629 1.000 117.90000 670 ASN A N 1
ATOM 4750 C CA . ASN A 1 650 ? 204.08946 175.54378 190.05735 1.000 117.32000 670 ASN A CA 1
ATOM 4751 C C . ASN A 1 650 ? 205.26458 174.69094 189.58097 1.000 118.67000 670 ASN A C 1
ATOM 4752 O O . ASN A 1 650 ? 205.49117 173.57371 190.04520 1.000 128.46000 670 ASN A O 1
ATOM 4757 N N . LEU A 1 651 ? 206.01295 175.25147 188.63008 1.000 94.28000 671 LEU A N 1
ATOM 4758 C CA . LEU A 1 651 ? 207.03748 174.47978 187.93640 1.000 96.01000 671 LEU A CA 1
ATOM 4759 C C . LEU A 1 651 ? 208.12093 173.99733 188.89146 1.000 102.31000 671 LEU A C 1
ATOM 4760 O O . LEU A 1 651 ? 208.61928 172.87434 188.75835 1.000 110.23000 671 LEU A O 1
ATOM 4765 N N . PHE A 1 652 ? 208.49763 174.82383 189.85994 1.000 110.10000 672 PHE A N 1
ATOM 4766 C CA . PHE A 1 652 ? 209.60520 174.50389 190.74795 1.000 108.52000 672 PHE A CA 1
ATOM 4767 C C . PHE A 1 652 ? 209.17091 173.77609 192.01180 1.000 112.79000 672 PHE A C 1
ATOM 4768 O O . PHE A 1 652 ? 210.02086 173.48567 192.85833 1.000 110.44000 672 PHE A O 1
ATOM 4776 N N . ASP A 1 653 ? 207.87872 173.48291 192.16009 1.000 131.77000 673 ASP A N 1
ATOM 4777 C CA . ASP A 1 653 ? 207.35421 172.70324 193.28162 1.000 128.35000 673 ASP A CA 1
ATOM 4778 C C . ASP A 1 653 ? 207.68201 173.35917 194.62394 1.000 128.00000 673 ASP A C 1
ATOM 4779 O O . ASP A 1 653 ? 208.39297 172.80442 195.46192 1.000 132.23000 673 ASP A O 1
ATOM 4784 N N . GLU A 1 654 ? 207.14204 174.55717 194.81852 1.000 120.40000 674 GLU A N 1
ATOM 4785 C CA . GLU A 1 654 ? 207.31114 175.25695 196.08211 1.000 121.99000 674 GLU A CA 1
ATOM 4786 C C . GLU A 1 654 ? 206.27457 174.79774 197.09744 1.000 124.45000 674 GLU A C 1
ATOM 4787 O O . GLU A 1 654 ? 205.10378 174.59518 196.76637 1.000 124.20000 674 GLU A O 1
ATOM 4793 N N . GLU A 1 655 ? 206.71528 174.63046 198.33952 1.000 136.67000 675 GLU A N 1
ATOM 4794 C CA . GLU A 1 655 ? 205.82333 174.40978 199.47392 1.000 134.41000 675 GLU A CA 1
ATOM 4795 C C . GLU A 1 655 ? 205.66989 175.75643 200.16735 1.000 139.60000 675 GLU A C 1
ATOM 4796 O O . GLU A 1 655 ? 206.51219 176.14918 200.97701 1.000 139.09000 675 GLU A O 1
ATOM 4802 N N . TYR A 1 656 ? 204.59380 176.46631 199.84568 1.000 133.16000 676 TYR A N 1
ATOM 4803 C CA . TYR A 1 656 ? 204.45847 177.86836 200.20239 1.000 126.34000 676 TYR A CA 1
ATOM 4804 C C . TYR A 1 656 ? 203.08783 178.12851 200.80651 1.000 121.91000 676 TYR A C 1
ATOM 4805 O O . TYR A 1 656 ? 202.28490 177.21579 201.01428 1.000 123.61000 676 TYR A O 1
ATOM 4814 N N . LEU A 1 657 ? 202.82640 179.40707 201.08058 1.000 118.96000 677 LEU A N 1
ATOM 4815 C CA . LEU A 1 657 ? 201.60320 179.80845 201.76654 1.000 122.04000 677 LEU A CA 1
ATOM 4816 C C . LEU A 1 657 ? 201.34967 181.26902 201.38942 1.000 124.38000 677 LEU A C 1
ATOM 4817 O O . LEU A 1 657 ? 201.99795 182.16536 201.93399 1.000 127.03000 677 LEU A O 1
ATOM 4822 N N . SER A 1 658 ? 200.42204 181.49544 200.45609 1.000 105.31000 678 SER A N 1
ATOM 4823 C CA . SER A 1 658 ? 200.18395 182.85253 199.97095 1.000 100.75000 678 SER A CA 1
ATOM 4824 C C . SER A 1 658 ? 199.23102 183.61577 200.88286 1.000 106.80000 678 SER A C 1
ATOM 4825 O O . SER A 1 658 ? 199.44459 184.79873 201.16487 1.000 108.13000 678 SER A O 1
ATOM 4828 N N . VAL A 1 659 ? 198.16941 182.96259 201.34008 1.000 104.53000 679 VAL A N 1
ATOM 4829 C CA . VAL A 1 659 ? 197.24405 183.52892 202.31279 1.000 100.46000 679 VAL A CA 1
ATOM 4830 C C . VAL A 1 659 ? 197.37359 182.72628 203.59675 1.000 106.42000 679 VAL A C 1
ATOM 4831 O O . VAL A 1 659 ? 197.49209 181.49693 203.55952 1.000 109.72000 679 VAL A O 1
ATOM 4835 N N . LEU A 1 660 ? 197.36693 183.42628 204.72813 1.000 111.86000 680 LEU A N 1
ATOM 4836 C CA . LEU A 1 660 ? 197.71610 182.81730 206.00418 1.000 110.98000 680 LEU A CA 1
ATOM 4837 C C . LEU A 1 660 ? 196.82925 181.61632 206.30580 1.000 108.72000 680 LEU A C 1
ATOM 4838 O O . LEU A 1 660 ? 195.60100 181.70303 206.23545 1.000 105.79000 680 LEU A O 1
ATOM 4843 N N . SER A 1 661 ? 197.46761 180.49379 206.64471 1.000 111.43000 681 SER A N 1
ATOM 4844 C CA . SER A 1 661 ? 196.78165 179.25584 207.02028 1.000 109.17000 681 SER A CA 1
ATOM 4845 C C . SER A 1 661 ? 195.87131 178.74370 205.90592 1.000 113.48000 681 SER A C 1
ATOM 4846 O O . SER A 1 661 ? 194.77638 178.24161 206.15881 1.000 114.11000 681 SER A O 1
ATOM 4849 N N . ARG A 1 662 ? 196.32701 178.86298 204.66206 1.000 113.77000 682 ARG A N 1
ATOM 4850 C CA . ARG A 1 662 ? 195.58730 178.37658 203.49779 1.000 108.95000 682 ARG A CA 1
ATOM 4851 C C . ARG A 1 662 ? 196.50140 177.50291 202.65067 1.000 110.04000 682 ARG A C 1
ATOM 4852 O O . ARG A 1 662 ? 197.28885 178.02764 201.84448 1.000 112.41000 682 ARG A O 1
ATOM 4860 N N . PRO A 1 663 ? 196.42722 176.18096 202.79431 1.000 104.49000 683 PRO A N 1
ATOM 4861 C CA . PRO A 1 663 ? 197.33987 175.30571 202.05289 1.000 103.13000 683 PRO A CA 1
ATOM 4862 C C . PRO A 1 663 ? 197.12955 175.42831 200.55379 1.000 106.55000 683 PRO A C 1
ATOM 4863 O O . PRO A 1 663 ? 196.01094 175.62419 200.07689 1.000 115.38000 683 PRO A O 1
ATOM 4867 N N . MET A 1 664 ? 198.22140 175.30831 199.80659 1.000 109.03000 684 MET A N 1
ATOM 4868 C CA . MET A 1 664 ? 198.16493 175.42791 198.35940 1.000 106.98000 684 MET A CA 1
ATOM 4869 C C . MET A 1 664 ? 198.97158 174.30850 197.72073 1.000 116.78000 684 MET A C 1
ATOM 4870 O O . MET A 1 664 ? 199.95207 173.83346 198.30573 1.000 122.31000 684 MET A O 1
ATOM 4875 N N . PRO A 1 665 ? 198.58245 173.86540 196.52623 1.000 129.01000 685 PRO A N 1
ATOM 4876 C CA . PRO A 1 665 ? 199.15924 172.64114 195.96513 1.000 128.19000 685 PRO A CA 1
ATOM 4877 C C . PRO A 1 665 ? 200.59355 172.82745 195.50357 1.000 128.81000 685 PRO A C 1
ATOM 4878 O O . PRO A 1 665 ? 201.07289 173.94014 195.28125 1.000 125.52000 685 PRO A O 1
ATOM 4882 N N . GLY A 1 666 ? 201.27881 171.69705 195.35711 1.000 128.95000 686 GLY A N 1
ATOM 4883 C CA . GLY A 1 666 ? 202.60901 171.66776 194.78231 1.000 129.04000 686 GLY A CA 1
ATOM 4884 C C . GLY A 1 666 ? 202.55662 171.73793 193.27329 1.000 127.79000 686 GLY A C 1
ATOM 4885 O O . GLY A 1 666 ? 201.73772 172.45467 192.68884 1.000 129.33000 686 GLY A O 1
ATOM 4886 N N . ILE A 1 667 ? 203.43972 170.98225 192.62431 1.000 119.71000 687 ILE A N 1
ATOM 4887 C CA . ILE A 1 667 ? 203.46174 170.96246 191.16814 1.000 121.65000 687 ILE A CA 1
ATOM 4888 C C . ILE A 1 667 ? 202.27330 170.15862 190.65919 1.000 123.70000 687 ILE A C 1
ATOM 4889 O O . ILE A 1 667 ? 201.99683 169.05195 191.13889 1.000 131.55000 687 ILE A O 1
ATOM 4894 N N . ASN A 1 668 ? 201.54406 170.72629 189.70222 1.000 123.99000 688 ASN A N 1
ATOM 4895 C CA . ASN A 1 668 ? 200.36303 170.08418 189.14786 1.000 125.34000 688 ASN A CA 1
ATOM 4896 C C . ASN A 1 668 ? 200.31057 170.32036 187.64545 1.000 125.99000 688 ASN A C 1
ATOM 4897 O O . ASN A 1 668 ? 200.88742 171.27620 187.12420 1.000 125.46000 688 ASN A O 1
ATOM 4902 N N . PHE A 1 669 ? 199.60778 169.42829 186.95286 1.000 125.07000 689 PHE A N 1
ATOM 4903 C CA . PHE A 1 669 ? 199.60686 169.38596 185.49994 1.000 126.19000 689 PHE A CA 1
ATOM 4904 C C . PHE A 1 669 ? 198.18716 169.52583 184.97248 1.000 127.08000 689 PHE A C 1
ATOM 4905 O O . PHE A 1 669 ? 197.21173 169.46288 185.72322 1.000 124.97000 689 PHE A O 1
ATOM 4913 N N . GLU A 1 670 ? 198.08729 169.70819 183.65846 1.000 120.14000 690 GLU A N 1
ATOM 4914 C CA . GLU A 1 670 ? 196.82649 170.02919 183.01062 1.000 115.95000 690 GLU A CA 1
ATOM 4915 C C . GLU A 1 670 ? 197.01596 169.85571 181.51010 1.000 116.11000 690 GLU A C 1
ATOM 4916 O O . GLU A 1 670 ? 198.00794 170.32166 180.94546 1.000 119.65000 690 GLU A O 1
ATOM 4922 N N . PHE A 1 671 ? 196.06473 169.18333 180.86449 1.000 108.14000 691 PHE A N 1
ATOM 4923 C CA . PHE A 1 671 ? 196.21726 168.82776 179.45513 1.000 104.16000 691 PHE A CA 1
ATOM 4924 C C . PHE A 1 671 ? 194.91412 169.11838 178.72591 1.000 108.33000 691 PHE A C 1
ATOM 4925 O O . PHE A 1 671 ? 193.84550 168.71325 179.19020 1.000 114.14000 691 PHE A O 1
ATOM 4933 N N . PHE A 1 672 ? 194.99920 169.81600 177.59233 1.000 103.71000 692 PHE A N 1
ATOM 4934 C CA . PHE A 1 672 ? 193.82857 170.26622 176.84875 1.000 106.21000 692 PHE A CA 1
ATOM 4935 C C . PHE A 1 672 ? 193.81291 169.69317 175.44091 1.000 105.17000 692 PHE A C 1
ATOM 4936 O O . PHE A 1 672 ? 194.86497 169.48475 174.83170 1.000 105.58000 692 PHE A O 1
ATOM 4944 N N . ILE A 1 673 ? 192.60787 169.46463 174.92532 1.000 101.83000 693 ILE A N 1
ATOM 4945 C CA . ILE A 1 673 ? 192.38647 169.01920 173.55477 1.000 102.33000 693 ILE A CA 1
ATOM 4946 C C . ILE A 1 673 ? 191.35338 169.94637 172.93294 1.000 101.52000 693 ILE A C 1
ATOM 4947 O O . ILE A 1 673 ? 190.26645 170.13152 173.49230 1.000 103.20000 693 ILE A O 1
ATOM 4952 N N . GLY A 1 674 ? 191.68219 170.52048 171.78019 1.000 110.02000 694 GLY A N 1
ATOM 4953 C CA . GLY A 1 674 ? 190.76090 171.41495 171.10718 1.000 111.80000 694 GLY A CA 1
ATOM 4954 C C . GLY A 1 674 ? 190.44058 170.99191 169.68954 1.000 114.73000 694 GLY A C 1
ATOM 4955 O O . GLY A 1 674 ? 191.34913 170.76085 168.88805 1.000 120.49000 694 GLY A O 1
ATOM 4956 N N . ILE A 1 675 ? 189.15474 170.89414 169.36252 1.000 108.17000 695 ILE A N 1
ATOM 4957 C CA . ILE A 1 675 ? 188.69947 170.45459 168.04914 1.000 106.58000 695 ILE A CA 1
ATOM 4958 C C . ILE A 1 675 ? 187.87090 171.56783 167.42553 1.000 108.52000 695 ILE A C 1
ATOM 4959 O O . ILE A 1 675 ? 186.95164 172.09455 168.06115 1.000 108.54000 695 ILE A O 1
ATOM 4964 N N . THR A 1 676 ? 188.20003 171.92588 166.18741 1.000 119.54000 696 THR A N 1
ATOM 4965 C CA . THR A 1 676 ? 187.46202 172.93470 165.42959 1.000 116.23000 696 THR A CA 1
ATOM 4966 C C . THR A 1 676 ? 187.13266 172.37261 164.05325 1.000 118.79000 696 THR A C 1
ATOM 4967 O O . THR A 1 676 ? 188.00375 172.34920 163.16653 1.000 122.94000 696 THR A O 1
ATOM 4971 N N . PRO A 1 677 ? 185.90524 171.90236 163.83859 1.000 114.02000 697 PRO A N 1
ATOM 4972 C CA . PRO A 1 677 ? 185.55887 171.29883 162.54811 1.000 113.08000 697 PRO A CA 1
ATOM 4973 C C . PRO A 1 677 ? 185.69480 172.27783 161.39240 1.000 113.72000 697 PRO A C 1
ATOM 4974 O O . PRO A 1 677 ? 185.45981 173.47924 161.53104 1.000 113.03000 697 PRO A O 1
ATOM 4978 N N . LYS A 1 678 ? 186.08152 171.74063 160.23775 1.000 128.59000 698 LYS A N 1
ATOM 4979 C CA . LYS A 1 678 ? 186.20230 172.50159 159.00103 1.000 128.35000 698 LYS A CA 1
ATOM 4980 C C . LYS A 1 678 ? 185.19083 171.96452 158.00101 1.000 128.77000 698 LYS A C 1
ATOM 4981 O O . LYS A 1 678 ? 185.11692 170.75151 157.78081 1.000 130.94000 698 LYS A O 1
ATOM 4987 N N . TRP A 1 679 ? 184.42027 172.86017 157.39956 1.000 142.75000 699 TRP A N 1
ATOM 4988 C CA . TRP A 1 679 ? 183.43457 172.51015 156.38901 1.000 146.23000 699 TRP A CA 1
ATOM 4989 C C . TRP A 1 679 ? 183.67996 173.31732 155.11841 1.000 148.84000 699 TRP A C 1
ATOM 4990 O O . TRP A 1 679 ? 184.68117 174.02613 154.98352 1.000 147.16000 699 TRP A O 1
ATOM 5001 N N . GLY A 1 680 ? 182.75383 173.19071 154.17390 1.000 161.55000 700 GLY A N 1
ATOM 5002 C CA . GLY A 1 680 ? 182.86824 173.86708 152.89508 1.000 160.04000 700 GLY A CA 1
ATOM 5003 C C . GLY A 1 680 ? 182.78931 175.37814 152.99052 1.000 159.70000 700 GLY A C 1
ATOM 5004 O O . GLY A 1 680 ? 183.32424 176.09125 152.14126 1.000 157.92000 700 GLY A O 1
ATOM 5005 N N . CYS B 2 21 ? 214.66669 182.37382 193.78863 1.000 116.94000 21 CYS B N 1
ATOM 5006 C CA . CYS B 2 21 ? 213.32531 182.37951 193.22033 1.000 123.96000 21 CYS B CA 1
ATOM 5007 C C . CYS B 2 21 ? 212.49170 181.23064 193.77478 1.000 120.01000 21 CYS B C 1
ATOM 5008 O O . CYS B 2 21 ? 211.80986 180.53391 193.02729 1.000 120.89000 21 CYS B O 1
ATOM 5011 N N . MET B 2 22 ? 212.54975 181.03697 195.09070 1.000 108.30000 22 MET B N 1
ATOM 5012 C CA . MET B 2 22 ? 211.85815 179.93616 195.74227 1.000 110.49000 22 MET B CA 1
ATOM 5013 C C . MET B 2 22 ? 211.33857 180.39361 197.09721 1.000 110.51000 22 MET B C 1
ATOM 5014 O O . MET B 2 22 ? 211.75004 181.42693 197.62824 1.000 112.01000 22 MET B O 1
ATOM 5019 N N . LYS B 2 23 ? 210.41357 179.60823 197.64592 1.000 122.18000 23 LYS B N 1
ATOM 5020 C CA . LYS B 2 23 ? 209.71281 179.93453 198.87869 1.000 125.70000 23 LYS B CA 1
ATOM 5021 C C . LYS B 2 23 ? 209.72169 178.72299 199.80426 1.000 129.38000 23 LYS B C 1
ATOM 5022 O O . LYS B 2 23 ? 209.89377 177.58460 199.36204 1.000 131.52000 23 LYS B O 1
ATOM 5028 N N . TRP B 2 24 ? 209.54278 178.97622 201.10131 1.000 175.71000 24 TRP B N 1
ATOM 5029 C CA . TRP B 2 24 ? 209.76870 177.94910 202.11518 1.000 175.67000 24 TRP B CA 1
ATOM 5030 C C . TRP B 2 24 ? 209.18647 178.38770 203.45377 1.000 178.13000 24 TRP B C 1
ATOM 5031 O O . TRP B 2 24 ? 209.01161 179.58189 203.70945 1.000 178.09000 24 TRP B O 1
ATOM 5042 N N . ASP B 2 25 ? 208.88619 177.39945 204.30420 1.000 175.92000 25 ASP B N 1
ATOM 5043 C CA . ASP B 2 25 ? 208.44610 177.64229 205.67542 1.000 174.82000 25 ASP B CA 1
ATOM 5044 C C . ASP B 2 25 ? 208.58465 176.37932 206.52311 1.000 175.36000 25 ASP B C 1
ATOM 5045 O O . ASP B 2 25 ? 207.92580 175.37139 206.25771 1.000 177.92000 25 ASP B O 1
ATOM 5050 N N . TYR B 2 26 ? 209.43053 176.44697 207.55167 1.000 166.02000 26 TYR B N 1
ATOM 5051 C CA . TYR B 2 26 ? 209.59260 175.37159 208.53046 1.000 164.84000 26 TYR B CA 1
ATOM 5052 C C . TYR B 2 26 ? 209.41670 175.95389 209.92624 1.000 162.23000 26 TYR B C 1
ATOM 5053 O O . TYR B 2 26 ? 208.96632 177.08950 210.09421 1.000 162.28000 26 TYR B O 1
ATOM 5062 N N . GLY B 2 27 ? 209.77979 175.15279 210.92984 1.000 151.93000 27 GLY B N 1
ATOM 5063 C CA . GLY B 2 27 ? 209.73570 175.59666 212.30791 1.000 152.64000 27 GLY B CA 1
ATOM 5064 C C . GLY B 2 27 ? 210.82267 174.93154 213.12994 1.000 156.58000 27 GLY B C 1
ATOM 5065 O O . GLY B 2 27 ? 211.33952 173.86958 212.77578 1.000 155.72000 27 GLY B O 1
ATOM 5066 N N . LYS B 2 28 ? 211.16108 175.57823 214.24676 1.000 156.84000 28 LYS B N 1
ATOM 5067 C CA . LYS B 2 28 ? 212.20987 175.10126 215.13924 1.000 153.18000 28 LYS B CA 1
ATOM 5068 C C . LYS B 2 28 ? 211.77138 175.27782 216.58692 1.000 153.20000 28 LYS B C 1
ATOM 5069 O O . LYS B 2 28 ? 211.14879 176.28092 216.94339 1.000 157.03000 28 LYS B O 1
ATOM 5075 N N . MET B 2 29 ? 212.11440 174.29740 217.42172 1.000 142.10000 29 MET B N 1
ATOM 5076 C CA . MET B 2 29 ? 211.67187 174.27129 218.80833 1.000 141.19000 29 MET B CA 1
ATOM 5077 C C . MET B 2 29 ? 212.60704 175.10054 219.68823 1.000 144.11000 29 MET B C 1
ATOM 5078 O O . MET B 2 29 ? 213.62150 175.63567 219.23425 1.000 146.38000 29 MET B O 1
ATOM 5083 N N . GLU B 2 30 ? 212.26045 175.20871 220.97491 1.000 135.61000 30 GLU B N 1
ATOM 5084 C CA . GLU B 2 30 ? 213.01955 176.04088 221.90175 1.000 136.36000 30 GLU B CA 1
ATOM 5085 C C . GLU B 2 30 ? 212.76970 175.61688 223.34616 1.000 136.56000 30 GLU B C 1
ATOM 5086 O O . GLU B 2 30 ? 211.61649 175.42757 223.74988 1.000 132.82000 30 GLU B O 1
ATOM 5092 N N . PRO B 2 31 ? 213.82254 175.45251 224.15021 1.000 141.13000 31 PRO B N 1
ATOM 5093 C CA . PRO B 2 31 ? 213.65104 174.92783 225.51320 1.000 140.53000 31 PRO B CA 1
ATOM 5094 C C . PRO B 2 31 ? 213.27429 175.97323 226.55375 1.000 139.34000 31 PRO B C 1
ATOM 5095 O O . PRO B 2 31 ? 214.15495 176.53831 227.20758 1.000 135.31000 31 PRO B O 1
ATOM 5099 N N . PHE B 2 32 ? 211.98433 176.24923 226.71734 1.000 133.75000 32 PHE B N 1
ATOM 5100 C CA . PHE B 2 32 ? 211.54732 177.14603 227.77962 1.000 130.58000 32 PHE B CA 1
ATOM 5101 C C . PHE B 2 32 ? 211.62780 176.45988 229.13950 1.000 127.35000 32 PHE B C 1
ATOM 5102 O O . PHE B 2 32 ? 211.36319 175.26243 229.26709 1.000 130.88000 32 PHE B O 1
ATOM 5110 N N . ARG B 2 33 ? 211.99989 177.22971 230.15903 1.000 128.46000 33 ARG B N 1
ATOM 5111 C CA . ARG B 2 33 ? 212.17603 176.73114 231.52307 1.000 133.65000 33 ARG B CA 1
ATOM 5112 C C . ARG B 2 33 ? 211.50628 177.70411 232.49506 1.000 136.42000 33 ARG B C 1
ATOM 5113 O O . ARG B 2 33 ? 212.09313 178.15393 233.47919 1.000 138.60000 33 ARG B O 1
ATOM 5121 N N . ALA B 2 34 ? 210.26518 178.07815 232.19380 1.000 135.44000 34 ALA B N 1
ATOM 5122 C CA . ALA B 2 34 ? 209.59331 179.12341 232.95665 1.000 135.22000 34 ALA B CA 1
ATOM 5123 C C . ALA B 2 34 ? 209.35232 178.69472 234.39771 1.000 139.97000 34 ALA B C 1
ATOM 5124 O O . ALA B 2 34 ? 208.87916 177.58646 234.66183 1.000 138.92000 34 ALA B O 1
ATOM 5126 N N . THR B 2 35 ? 209.67696 179.58864 235.32896 1.000 156.72000 35 THR B N 1
ATOM 5127 C CA . THR B 2 35 ? 209.45073 179.39359 236.75298 1.000 155.50000 35 THR B CA 1
ATOM 5128 C C . THR B 2 35 ? 208.76494 180.62917 237.32180 1.000 156.55000 35 THR B C 1
ATOM 5129 O O . THR B 2 35 ? 208.52950 181.61791 236.62197 1.000 154.49000 35 THR B O 1
ATOM 5133 N N . GLY B 2 36 ? 208.45149 180.56865 238.60814 1.000 151.32000 36 GLY B N 1
ATOM 5134 C CA . GLY B 2 36 ? 207.72974 181.64372 239.25075 1.000 148.10000 36 GLY B CA 1
ATOM 5135 C C . GLY B 2 36 ? 206.23826 181.53275 239.02348 1.000 147.18000 36 GLY B C 1
ATOM 5136 O O . GLY B 2 36 ? 205.73419 180.61682 238.36751 1.000 148.48000 36 GLY B O 1
ATOM 5137 N N . ASP B 2 37 ? 205.51819 182.49781 239.58164 1.000 137.64000 37 ASP B N 1
ATOM 5138 C CA . ASP B 2 37 ? 204.05971 182.52443 239.52702 1.000 140.40000 37 ASP B CA 1
ATOM 5139 C C . ASP B 2 37 ? 203.65251 183.52345 238.44906 1.000 140.32000 37 ASP B C 1
ATOM 5140 O O . ASP B 2 37 ? 203.32168 184.67348 238.73778 1.000 140.46000 37 ASP B O 1
ATOM 5145 N N . GLY B 2 38 ? 203.66709 183.06847 237.19995 1.000 124.15000 38 GLY B N 1
ATOM 5146 C CA . GLY B 2 38 ? 203.40660 183.92430 236.06562 1.000 122.86000 38 GLY B CA 1
ATOM 5147 C C . GLY B 2 38 ? 201.93318 184.02509 235.72988 1.000 128.98000 38 GLY B C 1
ATOM 5148 O O . GLY B 2 38 ? 201.06153 183.49854 236.42243 1.000 131.96000 38 GLY B O 1
ATOM 5149 N N . LEU B 2 39 ? 201.66192 184.72760 234.63412 1.000 119.66000 39 LEU B N 1
ATOM 5150 C CA . LEU B 2 39 ? 200.31261 184.94939 234.13765 1.000 111.85000 39 LEU B CA 1
ATOM 5151 C C . LEU B 2 39 ? 200.25515 184.55027 232.67239 1.000 106.90000 39 LEU B C 1
ATOM 5152 O O . LEU B 2 39 ? 201.10829 184.96241 231.88190 1.000 109.28000 39 LEU B O 1
ATOM 5157 N N . PHE B 2 40 ? 199.25327 183.75604 232.31309 1.000 96.91000 40 PHE B N 1
ATOM 5158 C CA . PHE B 2 40 ? 199.05058 183.31624 230.94038 1.000 87.93000 40 PHE B CA 1
ATOM 5159 C C . PHE B 2 40 ? 198.02069 184.21007 230.26801 1.000 96.87000 40 PHE B C 1
ATOM 5160 O O . PHE B 2 40 ? 196.93620 184.42974 230.81379 1.000 103.84000 40 PHE B O 1
ATOM 5168 N N . ILE B 2 41 ? 198.35499 184.71661 229.08600 1.000 105.83000 41 ILE B N 1
ATOM 5169 C CA . ILE B 2 41 ? 197.45376 185.55183 228.30311 1.000 110.29000 41 ILE B CA 1
ATOM 5170 C C . ILE B 2 41 ? 197.12265 184.81322 227.01631 1.000 110.77000 41 ILE B C 1
ATOM 5171 O O . ILE B 2 41 ? 198.02505 184.45557 226.25242 1.000 116.13000 41 ILE B O 1
ATOM 5176 N N . MET B 2 42 ? 195.83465 184.58944 226.77695 1.000 111.05000 42 MET B N 1
ATOM 5177 C CA . MET B 2 42 ? 195.35995 183.90128 225.57894 1.000 113.45000 42 MET B CA 1
ATOM 5178 C C . MET B 2 42 ? 194.94546 184.95597 224.56234 1.000 112.10000 42 MET B C 1
ATOM 5179 O O . MET B 2 42 ? 193.89802 185.59015 224.70213 1.000 112.70000 42 MET B O 1
ATOM 5184 N N . ASN B 2 43 ? 195.76731 185.14116 223.53605 1.000 108.42000 43 ASN B N 1
ATOM 5185 C CA . ASN B 2 43 ? 195.45509 186.07987 222.46709 1.000 111.08000 43 ASN B CA 1
ATOM 5186 C C . ASN B 2 43 ? 194.54325 185.38605 221.46639 1.000 123.38000 43 ASN B C 1
ATOM 5187 O O . ASN B 2 43 ? 194.93743 184.39831 220.84090 1.000 130.80000 43 ASN B O 1
ATOM 5192 N N . GLU B 2 44 ? 193.31968 185.89679 221.31765 1.000 116.31000 44 GLU B N 1
ATOM 5193 C CA . GLU B 2 44 ? 192.35702 185.25768 220.42817 1.000 107.11000 44 GLU B CA 1
ATOM 5194 C C . GLU B 2 44 ? 192.82286 185.28254 218.98171 1.000 103.37000 44 GLU B C 1
ATOM 5195 O O . GLU B 2 44 ? 192.62082 184.30960 218.24886 1.000 113.45000 44 GLU B O 1
ATOM 5201 N N . GLY B 2 45 ? 193.43724 186.37224 218.55147 1.000 88.75000 45 GLY B N 1
ATOM 5202 C CA . GLY B 2 45 ? 193.78299 186.49508 217.15761 1.000 94.97000 45 GLY B CA 1
ATOM 5203 C C . GLY B 2 45 ? 192.54459 186.80918 216.33947 1.000 101.64000 45 GLY B C 1
ATOM 5204 O O . GLY B 2 45 ? 191.43357 186.93496 216.85132 1.000 104.25000 45 GLY B O 1
ATOM 5205 N N . ASN B 2 46 ? 192.75495 186.92848 215.03482 1.000 114.41000 46 ASN B N 1
ATOM 5206 C CA . ASN B 2 46 ? 191.65561 187.23462 214.13935 1.000 112.61000 46 ASN B CA 1
ATOM 5207 C C . ASN B 2 46 ? 190.90620 185.95764 213.77077 1.000 119.45000 46 ASN B C 1
ATOM 5208 O O . ASN B 2 46 ? 191.15071 184.87879 214.31505 1.000 122.71000 46 ASN B O 1
ATOM 5213 N N . PHE B 2 47 ? 189.98587 186.08062 212.82193 1.000 117.62000 47 PHE B N 1
ATOM 5214 C CA . PHE B 2 47 ? 188.98387 185.06039 212.56107 1.000 117.93000 47 PHE B CA 1
ATOM 5215 C C . PHE B 2 47 ? 189.17503 184.56221 211.13184 1.000 117.84000 47 PHE B C 1
ATOM 5216 O O . PHE B 2 47 ? 189.19973 185.36017 210.18925 1.000 116.53000 47 PHE B O 1
ATOM 5224 N N . GLN B 2 48 ? 189.32553 183.24534 210.98472 1.000 117.06000 48 GLN B N 1
ATOM 5225 C CA . GLN B 2 48 ? 189.82728 182.60742 209.76050 1.000 121.34000 48 GLN B CA 1
ATOM 5226 C C . GLN B 2 48 ? 191.17707 183.17202 209.32100 1.000 124.00000 48 GLN B C 1
ATOM 5227 O O . GLN B 2 48 ? 191.44514 183.32170 208.12729 1.000 125.35000 48 GLN B O 1
ATOM 5233 N N . TYR B 2 49 ? 192.05394 183.46244 210.28369 1.000 110.20000 49 TYR B N 1
ATOM 5234 C CA . TYR B 2 49 ? 193.46030 183.67496 209.96699 1.000 108.75000 49 TYR B CA 1
ATOM 5235 C C . TYR B 2 49 ? 194.40140 182.66613 210.59841 1.000 107.04000 49 TYR B C 1
ATOM 5236 O O . TYR B 2 49 ? 195.49629 182.46264 210.06494 1.000 109.54000 49 TYR B O 1
ATOM 5245 N N . GLY B 2 50 ? 194.01913 182.02794 211.69701 1.000 95.74000 50 GLY B N 1
ATOM 5246 C CA . GLY B 2 50 ? 194.90906 181.08722 212.34419 1.000 98.10000 50 GLY B CA 1
ATOM 5247 C C . GLY B 2 50 ? 196.15018 181.73024 212.92332 1.000 104.18000 50 GLY B C 1
ATOM 5248 O O . GLY B 2 50 ? 197.24470 181.17042 212.82517 1.000 105.72000 50 GLY B O 1
ATOM 5249 N N . ASN B 2 51 ? 195.99710 182.91240 213.52420 1.000 98.37000 51 ASN B N 1
ATOM 5250 C CA . ASN B 2 51 ? 197.09574 183.58096 214.21155 1.000 91.29000 51 ASN B CA 1
ATOM 5251 C C . ASN B 2 51 ? 196.85758 183.68238 215.71327 1.000 94.85000 51 ASN B C 1
ATOM 5252 O O . ASN B 2 51 ? 197.43208 184.55622 216.36801 1.000 94.31000 51 ASN B O 1
ATOM 5257 N N . ALA B 2 52 ? 196.01372 182.81891 216.27070 1.000 98.37000 52 ALA B N 1
ATOM 5258 C CA . ALA B 2 52 ? 195.85358 182.76492 217.71545 1.000 94.77000 52 ALA B CA 1
ATOM 5259 C C . ALA B 2 52 ? 197.15367 182.30624 218.35578 1.000 100.51000 52 ALA B C 1
ATOM 5260 O O . ALA B 2 52 ? 197.84254 181.42851 217.83183 1.000 100.85000 52 ALA B O 1
ATOM 5262 N N . THR B 2 53 ? 197.49528 182.90505 219.49197 1.000 115.85000 53 THR B N 1
ATOM 5263 C CA . THR B 2 53 ? 198.77867 182.64011 220.12191 1.000 110.34000 53 THR B CA 1
ATOM 5264 C C . THR B 2 53 ? 198.64829 182.83067 221.62689 1.000 109.74000 53 THR B C 1
ATOM 5265 O O . THR B 2 53 ? 197.70174 183.45043 222.11759 1.000 112.57000 53 THR B O 1
ATOM 5269 N N . LEU B 2 54 ? 199.62046 182.29140 222.35776 1.000 103.79000 54 LEU B N 1
ATOM 5270 C CA . LEU B 2 54 ? 199.63036 182.29799 223.81227 1.000 110.49000 54 LEU B CA 1
ATOM 5271 C C . LEU B 2 54 ? 200.83867 183.08439 224.29840 1.000 113.65000 54 LEU B C 1
ATOM 5272 O O . LEU B 2 54 ? 201.88852 183.07914 223.65234 1.000 111.08000 54 LEU B O 1
ATOM 5277 N N . SER B 2 55 ? 200.68980 183.76556 225.43216 1.000 109.24000 55 SER B N 1
ATOM 5278 C CA . SER B 2 55 ? 201.75191 184.60109 225.97231 1.000 104.49000 55 SER B CA 1
ATOM 5279 C C . SER B 2 55 ? 201.90386 184.34405 227.46257 1.000 107.55000 55 SER B C 1
ATOM 5280 O O . SER B 2 55 ? 200.96381 183.91220 228.13170 1.000 110.35000 55 SER B O 1
ATOM 5283 N N . TYR B 2 56 ? 203.09998 184.61723 227.97634 1.000 110.56000 56 TYR B N 1
ATOM 5284 C CA . TYR B 2 56 ? 203.42337 184.39899 229.37806 1.000 108.15000 56 TYR B CA 1
ATOM 5285 C C . TYR B 2 56 ? 204.08911 185.64408 229.94332 1.000 108.35000 56 TYR B C 1
ATOM 5286 O O . TYR B 2 56 ? 204.94692 186.24656 229.29357 1.000 115.67000 56 TYR B O 1
ATOM 5295 N N . TYR B 2 57 ? 203.69265 186.02670 231.15371 1.000 116.10000 57 TYR B N 1
ATOM 5296 C CA . TYR B 2 57 ? 204.19008 187.23348 231.79742 1.000 119.29000 57 TYR B CA 1
ATOM 5297 C C . TYR B 2 57 ? 204.66039 186.90426 233.20386 1.000 121.76000 57 TYR B C 1
ATOM 5298 O O . TYR B 2 57 ? 203.99796 186.15779 233.92696 1.000 126.55000 57 TYR B O 1
ATOM 5307 N N . ASP B 2 58 ? 205.79929 187.46662 233.59093 1.000 116.92000 58 ASP B N 1
ATOM 5308 C CA . ASP B 2 58 ? 206.35709 187.23174 234.91689 1.000 117.48000 58 ASP B CA 1
ATOM 5309 C C . ASP B 2 58 ? 206.27917 188.50996 235.73701 1.000 118.08000 58 ASP B C 1
ATOM 5310 O O . ASP B 2 58 ? 207.05483 189.44486 235.48668 1.000 120.57000 58 ASP B O 1
ATOM 5315 N N . PRO B 2 59 ? 205.37753 188.60530 236.71762 1.000 111.17000 59 PRO B N 1
ATOM 5316 C CA . PRO B 2 59 ? 205.22800 189.86784 237.45610 1.000 113.81000 59 PRO B CA 1
ATOM 5317 C C . PRO B 2 59 ? 206.43720 190.24873 238.29213 1.000 113.49000 59 PRO B C 1
ATOM 5318 O O . PRO B 2 59 ? 206.55895 191.42173 238.66422 1.000 116.56000 59 PRO B O 1
ATOM 5322 N N . GLU B 2 60 ? 207.32991 189.30908 238.60585 1.000 120.25000 60 GLU B N 1
ATOM 5323 C CA . GLU B 2 60 ? 208.48662 189.63769 239.43233 1.000 122.93000 60 GLU B CA 1
ATOM 5324 C C . GLU B 2 60 ? 209.57499 190.33128 238.62321 1.000 120.21000 60 GLU B C 1
ATOM 5325 O O . GLU B 2 60 ? 210.06833 191.39236 239.01796 1.000 119.95000 60 GLU B O 1
ATOM 5331 N N . THR B 2 61 ? 209.96591 189.74760 237.49429 1.000 108.34000 61 THR B N 1
ATOM 5332 C CA . THR B 2 61 ? 211.01157 190.31552 236.65507 1.000 108.44000 61 THR B CA 1
ATOM 5333 C C . THR B 2 61 ? 210.47041 191.21105 235.55002 1.000 110.44000 61 THR B C 1
ATOM 5334 O O . THR B 2 61 ? 211.26514 191.77858 234.79455 1.000 109.20000 61 THR B O 1
ATOM 5338 N N . LYS B 2 62 ? 209.14801 191.34594 235.43738 1.000 112.52000 62 LYS B N 1
ATOM 5339 C CA . LYS B 2 62 ? 208.51662 192.18818 234.41972 1.000 112.47000 62 LYS B CA 1
ATOM 5340 C C . LYS B 2 62 ? 208.96712 191.80235 233.01335 1.000 112.34000 62 LYS B C 1
ATOM 5341 O O . LYS B 2 62 ? 209.18477 192.65824 232.15513 1.000 111.19000 62 LYS B O 1
ATOM 5347 N N . LYS B 2 63 ? 209.10424 190.50257 232.77281 1.000 117.49000 63 LYS B N 1
ATOM 5348 C CA . LYS B 2 63 ? 209.54477 189.97942 231.48791 1.000 113.69000 63 LYS B CA 1
ATOM 5349 C C . LYS B 2 63 ? 208.41401 189.17480 230.86768 1.000 113.72000 63 LYS B C 1
ATOM 5350 O O . LYS B 2 63 ? 207.81667 188.32417 231.53375 1.000 113.04000 63 LYS B O 1
ATOM 5356 N N . VAL B 2 64 ? 208.12530 189.44025 229.59721 1.000 103.62000 64 VAL B N 1
ATOM 5357 C CA . VAL B 2 64 ? 207.01336 188.81632 228.89314 1.000 105.79000 64 VAL B CA 1
ATOM 5358 C C . VAL B 2 64 ? 207.55344 188.02986 227.70749 1.000 113.92000 64 VAL B C 1
ATOM 5359 O O . VAL B 2 64 ? 208.45823 188.48864 227.00196 1.000 117.07000 64 VAL B O 1
ATOM 5363 N N . GLU B 2 65 ? 207.01770 186.82791 227.51192 1.000 122.28000 65 GLU B N 1
ATOM 5364 C CA . GLU B 2 65 ? 207.36117 185.97750 226.37969 1.000 116.17000 65 GLU B CA 1
ATOM 5365 C C . GLU B 2 65 ? 206.12336 185.80687 225.51469 1.000 114.25000 65 GLU B C 1
ATOM 5366 O O . GLU B 2 65 ? 205.07345 185.38545 226.00910 1.000 116.32000 65 GLU B O 1
ATOM 5372 N N . ASN B 2 66 ? 206.24415 186.13050 224.23369 1.000 120.06000 66 ASN B N 1
ATOM 5373 C CA . ASN B 2 66 ? 205.14343 185.99151 223.29514 1.000 121.24000 66 ASN B CA 1
ATOM 5374 C C . ASN B 2 66 ? 205.31270 184.73015 222.46144 1.000 120.75000 66 ASN B C 1
ATOM 5375 O O . ASN B 2 66 ? 206.43024 184.26959 222.21910 1.000 127.15000 66 ASN B O 1
ATOM 5380 N N . GLU B 2 67 ? 204.18100 184.17772 222.02529 1.000 104.02000 67 GLU B N 1
ATOM 5381 C CA . GLU B 2 67 ? 204.14963 182.98624 221.17959 1.000 110.22000 67 GLU B CA 1
ATOM 5382 C C . GLU B 2 67 ? 204.89961 181.82778 221.83159 1.000 114.89000 67 GLU B C 1
ATOM 5383 O O . GLU B 2 67 ? 205.73573 181.17026 221.21366 1.000 114.57000 67 GLU B O 1
ATOM 5389 N N . ILE B 2 68 ? 204.58889 181.58416 223.10424 1.000 105.58000 68 ILE B N 1
ATOM 5390 C CA . ILE B 2 68 ? 205.26048 180.52326 223.84435 1.000 99.41000 68 ILE B CA 1
ATOM 5391 C C . ILE B 2 68 ? 204.88170 179.15200 223.29869 1.000 106.56000 68 ILE B C 1
ATOM 5392 O O . ILE B 2 68 ? 205.70230 178.22836 223.29441 1.000 109.84000 68 ILE B O 1
ATOM 5397 N N . PHE B 2 69 ? 203.63839 178.98487 222.84399 1.000 103.84000 69 PHE B N 1
ATOM 5398 C CA . PHE B 2 69 ? 203.20999 177.67322 222.36784 1.000 93.52000 69 PHE B CA 1
ATOM 5399 C C . PHE B 2 69 ? 203.90894 177.30223 221.06646 1.000 97.75000 69 PHE B C 1
ATOM 5400 O O . PHE B 2 69 ? 204.43830 176.19505 220.93167 1.000 105.28000 69 PHE B O 1
ATOM 5408 N N . TYR B 2 70 ? 203.91280 178.21133 220.09055 1.000 102.51000 70 TYR B N 1
ATOM 5409 C CA . TYR B 2 70 ? 204.57137 177.92148 218.82139 1.000 97.83000 70 TYR B CA 1
ATOM 5410 C C . TYR B 2 70 ? 206.07646 177.79692 218.99932 1.000 110.48000 70 TYR B C 1
ATOM 5411 O O . TYR B 2 70 ? 206.71067 176.93289 218.38532 1.000 117.33000 70 TYR B O 1
ATOM 5420 N N . ARG B 2 71 ? 206.66557 178.65579 219.83018 1.000 120.97000 71 ARG B N 1
ATOM 5421 C CA . ARG B 2 71 ? 208.11161 178.64613 220.00630 1.000 119.22000 71 ARG B CA 1
ATOM 5422 C C . ARG B 2 71 ? 208.59147 177.35158 220.64540 1.000 121.07000 71 ARG B C 1
ATOM 5423 O O . ARG B 2 71 ? 209.66760 176.85508 220.29947 1.000 122.84000 71 ARG B O 1
ATOM 5431 N N . ALA B 2 72 ? 207.81482 176.78976 221.56626 1.000 104.70000 72 ALA B N 1
ATOM 5432 C CA . ALA B 2 72 ? 208.19181 175.57121 222.26438 1.000 100.09000 72 ALA B CA 1
ATOM 5433 C C . ALA B 2 72 ? 207.65969 174.30950 221.60325 1.000 105.90000 72 ALA B C 1
ATOM 5434 O O . ALA B 2 72 ? 207.92753 173.21197 222.09788 1.000 105.19000 72 ALA B O 1
ATOM 5436 N N . ASN B 2 73 ? 206.91448 174.43026 220.50517 1.000 104.94000 73 ASN B N 1
ATOM 5437 C CA . ASN B 2 73 ? 206.31447 173.27081 219.86249 1.000 92.94000 73 ASN B CA 1
ATOM 5438 C C . ASN B 2 73 ? 206.44930 173.25487 218.34866 1.000 91.34000 73 ASN B C 1
ATOM 5439 O O . ASN B 2 73 ? 206.15650 172.22122 217.74010 1.000 104.10000 73 ASN B O 1
ATOM 5444 N N . ALA B 2 74 ? 206.87393 174.35399 217.72659 1.000 96.64000 74 ALA B N 1
ATOM 5445 C CA . ALA B 2 74 ? 207.03970 174.43820 216.27573 1.000 104.96000 74 ALA B CA 1
ATOM 5446 C C . ALA B 2 74 ? 205.74094 174.12403 215.53696 1.000 111.90000 74 ALA B C 1
ATOM 5447 O O . ALA B 2 74 ? 205.74686 173.50302 214.47343 1.000 115.41000 74 ALA B O 1
ATOM 5449 N N . MET B 2 75 ? 204.61639 174.55935 216.10067 1.000 112.07000 75 MET B N 1
ATOM 5450 C CA . MET B 2 75 ? 203.33466 174.45270 215.42123 1.000 105.93000 75 MET B CA 1
ATOM 5451 C C . MET B 2 75 ? 202.39221 175.51473 215.96497 1.000 113.36000 75 MET B C 1
ATOM 5452 O O . MET B 2 75 ? 202.47666 175.90276 217.13205 1.000 112.69000 75 MET B O 1
ATOM 5457 N N . LYS B 2 76 ? 201.49426 175.98056 215.10298 1.000 113.78000 76 LYS B N 1
ATOM 5458 C CA . LYS B 2 76 ? 200.59801 177.06723 215.46407 1.000 106.62000 76 LYS B CA 1
ATOM 5459 C C . LYS B 2 76 ? 199.54663 176.60400 216.46458 1.000 111.83000 76 LYS B C 1
ATOM 5460 O O . LYS B 2 76 ? 199.17077 175.43083 216.50947 1.000 119.84000 76 LYS B O 1
ATOM 5466 N N . LEU B 2 77 ? 199.07577 177.55045 217.27939 1.000 89.22000 77 LEU B N 1
ATOM 5467 C CA . LEU B 2 77 ? 198.09778 177.22897 218.31325 1.000 94.70000 77 LEU B CA 1
ATOM 5468 C C . LEU B 2 77 ? 196.74760 176.86975 217.70741 1.000 95.76000 77 LEU B C 1
ATOM 5469 O O . LEU B 2 77 ? 196.11565 175.88870 218.11316 1.000 99.75000 77 LEU B O 1
ATOM 5474 N N . GLY B 2 78 ? 196.28465 177.65537 216.74033 1.000 101.28000 78 GLY B N 1
ATOM 5475 C CA . GLY B 2 78 ? 194.98862 177.40984 216.14196 1.000 92.81000 78 GLY B CA 1
ATOM 5476 C C . GLY B 2 78 ? 194.27142 178.66872 215.70711 1.000 98.73000 78 GLY B C 1
ATOM 5477 O O . GLY B 2 78 ? 194.87020 179.54035 215.07423 1.000 105.79000 78 GLY B O 1
ATOM 5478 N N . ASP B 2 79 ? 192.98981 178.77894 216.05280 1.000 106.25000 79 ASP B N 1
ATOM 5479 C CA . ASP B 2 79 ? 192.14500 179.88581 215.61538 1.000 107.79000 79 ASP B CA 1
ATOM 5480 C C . ASP B 2 79 ? 191.16510 180.23849 216.72229 1.000 111.52000 79 ASP B C 1
ATOM 5481 O O . ASP B 2 79 ? 190.36604 179.39290 217.13313 1.000 110.80000 79 ASP B O 1
ATOM 5486 N N . VAL B 2 80 ? 191.21593 181.48934 217.18241 1.000 108.38000 80 VAL B N 1
ATOM 5487 C CA . VAL B 2 80 ? 190.32891 182.00829 218.22092 1.000 109.59000 80 VAL B CA 1
ATOM 5488 C C . VAL B 2 80 ? 190.47369 181.20965 219.50946 1.000 108.13000 80 VAL B C 1
ATOM 5489 O O . VAL B 2 80 ? 189.58859 180.42898 219.87292 1.000 107.11000 80 VAL B O 1
ATOM 5493 N N . ALA B 2 81 ? 191.59061 181.39210 220.20514 1.000 82.40000 81 ALA B N 1
ATOM 5494 C CA . ALA B 2 81 ? 191.72820 180.82861 221.53864 1.000 80.02000 81 ALA B CA 1
ATOM 5495 C C . ALA B 2 81 ? 190.79121 181.55106 222.49492 1.000 85.86000 81 ALA B C 1
ATOM 5496 O O . ALA B 2 81 ? 190.68800 182.77839 222.47290 1.000 92.49000 81 ALA B O 1
ATOM 5498 N N . GLN B 2 82 ? 190.11041 180.79173 223.34978 1.000 97.56000 82 GLN B N 1
ATOM 5499 C CA . GLN B 2 82 ? 189.03545 181.35056 224.15788 1.000 97.47000 82 GLN B CA 1
ATOM 5500 C C . GLN B 2 82 ? 189.38652 181.43803 225.63726 1.000 103.70000 82 GLN B C 1
ATOM 5501 O O . GLN B 2 82 ? 189.33107 182.52526 226.21595 1.000 104.45000 82 GLN B O 1
ATOM 5507 N N . SER B 2 83 ? 189.74874 180.32926 226.27375 1.000 104.95000 83 SER B N 1
ATOM 5508 C CA . SER B 2 83 ? 190.03912 180.34922 227.69887 1.000 99.95000 83 SER B CA 1
ATOM 5509 C C . SER B 2 83 ? 191.08609 179.28984 228.00620 1.000 94.56000 83 SER B C 1
ATOM 5510 O O . SER B 2 83 ? 191.59973 178.61624 227.11056 1.000 103.88000 83 SER B O 1
ATOM 5513 N N . MET B 2 84 ? 191.40459 179.15037 229.29008 1.000 100.15000 84 MET B N 1
ATOM 5514 C CA . MET B 2 84 ? 192.40484 178.18782 229.72056 1.000 106.34000 84 MET B CA 1
ATOM 5515 C C . MET B 2 84 ? 192.19368 177.88813 231.19589 1.000 107.20000 84 MET B C 1
ATOM 5516 O O . MET B 2 84 ? 191.86995 178.78627 231.97477 1.000 115.00000 84 MET B O 1
ATOM 5521 N N . ILE B 2 85 ? 192.36989 176.62392 231.56719 1.000 99.76000 85 ILE B N 1
ATOM 5522 C CA . ILE B 2 85 ? 192.22712 176.16697 232.94354 1.000 101.45000 85 ILE B CA 1
ATOM 5523 C C . ILE B 2 85 ? 193.53019 175.50306 233.35840 1.000 109.73000 85 ILE B C 1
ATOM 5524 O O . ILE B 2 85 ? 194.05620 174.65373 232.63165 1.000 119.83000 85 ILE B O 1
ATOM 5529 N N . VAL B 2 86 ? 194.04995 175.88823 234.51894 1.000 119.90000 86 VAL B N 1
ATOM 5530 C CA . VAL B 2 86 ? 195.28174 175.32444 235.05722 1.000 122.25000 86 VAL B CA 1
ATOM 5531 C C . VAL B 2 86 ? 194.91656 174.38317 236.19390 1.000 120.56000 86 VAL B C 1
ATOM 5532 O O . VAL B 2 86 ? 194.35887 174.81144 237.21118 1.000 123.10000 86 VAL B O 1
ATOM 5536 N N . ARG B 2 87 ? 195.23013 173.10326 236.02099 1.000 132.92000 87 ARG B N 1
ATOM 5537 C CA . ARG B 2 87 ? 195.07116 172.09719 237.06209 1.000 137.10000 87 ARG B CA 1
ATOM 5538 C C . ARG B 2 87 ? 196.43618 171.49020 237.34213 1.000 141.68000 87 ARG B C 1
ATOM 5539 O O . ARG B 2 87 ? 197.03489 170.87409 236.45408 1.000 140.58000 87 ARG B O 1
ATOM 5547 N N . ASP B 2 88 ? 196.92243 171.66447 238.57098 1.000 148.55000 88 ASP B N 1
ATOM 5548 C CA . ASP B 2 88 ? 198.25179 171.20572 238.98479 1.000 147.63000 88 ASP B CA 1
ATOM 5549 C C . ASP B 2 88 ? 199.27168 171.86223 238.06242 1.000 144.06000 88 ASP B C 1
ATOM 5550 O O . ASP B 2 88 ? 199.30730 173.10301 238.00069 1.000 137.55000 88 ASP B O 1
ATOM 5555 N N . THR B 2 89 ? 200.10050 171.11009 237.34304 1.000 133.06000 89 THR B N 1
ATOM 5556 C CA . THR B 2 89 ? 201.06614 171.68002 236.41565 1.000 128.44000 89 THR B CA 1
ATOM 5557 C C . THR B 2 89 ? 200.62560 171.56240 234.96406 1.000 127.87000 89 THR B C 1
ATOM 5558 O O . THR B 2 89 ? 201.43458 171.79746 234.06252 1.000 127.28000 89 THR B O 1
ATOM 5562 N N . ILE B 2 90 ? 199.36835 171.20756 234.71628 1.000 122.05000 90 ILE B N 1
ATOM 5563 C CA . ILE B 2 90 ? 198.85008 171.01073 233.36871 1.000 123.64000 90 ILE B CA 1
ATOM 5564 C C . ILE B 2 90 ? 197.79200 172.06872 233.10158 1.000 124.71000 90 ILE B C 1
ATOM 5565 O O . ILE B 2 90 ? 196.85310 172.22704 233.88923 1.000 124.79000 90 ILE B O 1
ATOM 5570 N N . GLY B 2 91 ? 197.94617 172.78945 231.99887 1.000 108.43000 91 GLY B N 1
ATOM 5571 C CA . GLY B 2 91 ? 196.98918 173.80108 231.57964 1.000 101.66000 91 GLY B CA 1
ATOM 5572 C C . GLY B 2 91 ? 196.26012 173.34286 230.32965 1.000 107.77000 91 GLY B C 1
ATOM 5573 O O . GLY B 2 91 ? 196.87671 172.81594 229.40203 1.000 111.35000 91 GLY B O 1
ATOM 5574 N N . TRP B 2 92 ? 194.94875 173.54568 230.31462 1.000 120.33000 92 TRP B N 1
ATOM 5575 C CA . TRP B 2 92 ? 194.09073 173.13329 229.20748 1.000 118.79000 92 TRP B CA 1
ATOM 5576 C C . TRP B 2 92 ? 193.66444 174.37588 228.43677 1.000 116.00000 92 TRP B C 1
ATOM 5577 O O . TRP B 2 92 ? 192.81332 175.13962 228.89729 1.000 113.19000 92 TRP B O 1
ATOM 5588 N N . VAL B 2 93 ? 194.24734 174.56976 227.26077 1.000 93.53000 93 VAL B N 1
ATOM 5589 C CA . VAL B 2 93 ? 193.91360 175.70283 226.40798 1.000 90.24000 93 VAL B CA 1
ATOM 5590 C C . VAL B 2 93 ? 192.83907 175.26138 225.42645 1.000 101.91000 93 VAL B C 1
ATOM 5591 O O . VAL B 2 93 ? 193.05877 174.34787 224.62544 1.000 112.07000 93 VAL B O 1
ATOM 5595 N N . VAL B 2 94 ? 191.68091 175.90693 225.48305 1.000 94.88000 94 VAL B N 1
ATOM 5596 C CA . VAL B 2 94 ? 190.57376 175.59237 224.58882 1.000 80.76000 94 VAL B CA 1
ATOM 5597 C C . VAL B 2 94 ? 190.60849 176.54075 223.39847 1.000 76.99000 94 VAL B C 1
ATOM 5598 O O . VAL B 2 94 ? 190.70047 177.76225 223.56060 1.000 96.85000 94 VAL B O 1
ATOM 5602 N N . VAL B 2 95 ? 190.56593 175.97474 222.19768 1.000 56.52000 95 VAL B N 1
ATOM 5603 C CA . VAL B 2 95 ? 190.61039 176.73626 220.95688 1.000 66.74000 95 VAL B CA 1
ATOM 5604 C C . VAL B 2 95 ? 189.25728 176.58493 220.28215 1.000 83.31000 95 VAL B C 1
ATOM 5605 O O . VAL B 2 95 ? 188.81430 175.46397 220.00788 1.000 86.83000 95 VAL B O 1
ATOM 5609 N N . ASN B 2 96 ? 188.60126 177.71196 220.01337 1.000 109.62000 96 ASN B N 1
ATOM 5610 C CA . ASN B 2 96 ? 187.21557 177.67729 219.56001 1.000 108.26000 96 ASN B CA 1
ATOM 5611 C C . ASN B 2 96 ? 187.11480 177.20432 218.11515 1.000 98.99000 96 ASN B C 1
ATOM 5612 O O . ASN B 2 96 ? 186.48012 176.18512 217.82435 1.000 93.98000 96 ASN B O 1
ATOM 5617 N N . ASN B 2 97 ? 187.73881 177.92984 217.19484 1.000 99.80000 97 ASN B N 1
ATOM 5618 C CA . ASN B 2 97 ? 187.56440 177.68173 215.77062 1.000 104.71000 97 ASN B CA 1
ATOM 5619 C C . ASN B 2 97 ? 188.43686 176.55211 215.24055 1.000 111.42000 97 ASN B C 1
ATOM 5620 O O . ASN B 2 97 ? 188.55739 176.41197 214.01995 1.000 112.52000 97 ASN B O 1
ATOM 5625 N N . SER B 2 98 ? 189.04753 175.75002 216.11016 1.000 105.93000 98 SER B N 1
ATOM 5626 C CA . SER B 2 98 ? 189.85833 174.62327 215.67612 1.000 96.91000 98 SER B CA 1
ATOM 5627 C C . SER B 2 98 ? 189.38179 173.28977 216.22685 1.000 98.42000 98 SER B C 1
ATOM 5628 O O . SER B 2 98 ? 190.02617 172.26898 215.96541 1.000 105.18000 98 SER B O 1
ATOM 5631 N N . HIS B 2 99 ? 188.28381 173.26792 216.98231 1.000 111.83000 99 HIS B N 1
ATOM 5632 C CA . HIS B 2 99 ? 187.68622 172.02826 217.47586 1.000 115.45000 99 HIS B CA 1
ATOM 5633 C C . HIS B 2 99 ? 188.67514 171.21831 218.31334 1.000 115.07000 99 HIS B C 1
ATOM 5634 O O . HIS B 2 99 ? 188.73034 169.99188 218.22855 1.000 113.15000 99 HIS B O 1
ATOM 5641 N N . VAL B 2 100 ? 189.45834 171.91094 219.14000 1.000 95.20000 100 VAL B N 1
ATOM 5642 C CA . VAL B 2 100 ? 190.53296 171.26369 219.88254 1.000 83.79000 100 VAL B CA 1
ATOM 5643 C C . VAL B 2 100 ? 190.70106 171.94706 221.23138 1.000 85.24000 100 VAL B C 1
ATOM 5644 O O . VAL B 2 100 ? 190.47024 173.14943 221.37330 1.000 95.40000 100 VAL B O 1
ATOM 5648 N N . ILE B 2 101 ? 191.09021 171.15978 222.23122 1.000 85.98000 101 ILE B N 1
ATOM 5649 C CA . ILE B 2 101 ? 191.52031 171.65788 223.53212 1.000 81.97000 101 ILE B CA 1
ATOM 5650 C C . ILE B 2 101 ? 192.89795 171.07090 223.79789 1.000 90.57000 101 ILE B C 1
ATOM 5651 O O . ILE B 2 101 ? 193.04073 169.84993 223.92710 1.000 107.09000 101 ILE B O 1
ATOM 5656 N N . PHE B 2 102 ? 193.90666 171.92973 223.88705 1.000 82.33000 102 PHE B N 1
ATOM 5657 C CA . PHE B 2 102 ? 195.28379 171.49103 224.05782 1.000 90.46000 102 PHE B CA 1
ATOM 5658 C C . PHE B 2 102 ? 195.60515 171.34890 225.53732 1.000 87.57000 102 PHE B C 1
ATOM 5659 O O . PHE B 2 102 ? 195.19278 172.18077 226.34945 1.000 90.48000 102 PHE B O 1
ATOM 5667 N N . ALA B 2 103 ?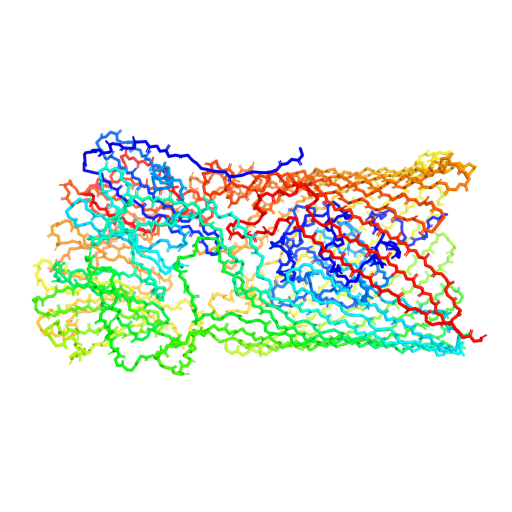 196.33917 170.29738 225.88278 1.000 83.33000 103 ALA B N 1
ATOM 5668 C CA . ALA B 2 103 ? 196.85360 170.10960 227.23191 1.000 92.18000 103 ALA B CA 1
ATOM 5669 C C . ALA B 2 103 ? 198.36361 170.29719 227.20329 1.000 99.91000 103 ALA B C 1
ATOM 5670 O O . ALA B 2 103 ? 199.07356 169.53640 226.53959 1.000 100.32000 103 ALA B O 1
ATOM 5672 N N . ILE B 2 104 ? 198.85139 171.30611 227.92142 1.000 106.68000 104 ILE B N 1
ATOM 5673 C CA . ILE B 2 104 ? 200.26488 171.64600 227.93857 1.000 106.07000 104 ILE B CA 1
ATOM 5674 C C . ILE B 2 104 ? 200.73647 171.70024 229.38383 1.000 101.44000 104 ILE B C 1
ATOM 5675 O O . ILE B 2 104 ? 199.94718 171.84517 230.31622 1.000 97.96000 104 ILE B O 1
ATOM 5680 N N . SER B 2 105 ? 202.04644 171.57457 229.55730 1.000 106.83000 105 SER B N 1
ATOM 5681 C CA . SER B 2 105 ? 202.66892 171.72056 230.86180 1.000 106.59000 105 SER B CA 1
ATOM 5682 C C . SER B 2 105 ? 202.92155 173.19384 231.13966 1.000 108.20000 105 SER B C 1
ATOM 5683 O O . SER B 2 105 ? 203.33377 173.94242 230.25106 1.000 112.91000 105 SER B O 1
ATOM 5686 N N . THR B 2 106 ? 202.66893 173.60865 232.37655 1.000 107.96000 106 THR B N 1
ATOM 5687 C CA . THR B 2 106 ? 202.83870 175.00719 232.74340 1.000 110.44000 106 THR B CA 1
ATOM 5688 C C . THR B 2 106 ? 204.27589 175.35809 233.09821 1.000 114.66000 106 THR B C 1
ATOM 5689 O O . THR B 2 106 ? 204.54721 176.51708 233.42388 1.000 113.61000 106 THR B O 1
ATOM 5693 N N . ASN B 2 107 ? 205.19826 174.39562 233.05327 1.000 122.68000 107 ASN B N 1
ATOM 5694 C CA . ASN B 2 107 ? 206.60213 174.66345 233.32530 1.000 123.47000 107 ASN B CA 1
ATOM 5695 C C . ASN B 2 107 ? 207.48198 174.64805 232.08619 1.000 118.71000 107 ASN B C 1
ATOM 5696 O O . ASN B 2 107 ? 208.54646 175.27035 232.10169 1.000 119.15000 107 ASN B O 1
ATOM 5701 N N . THR B 2 108 ? 207.07230 173.96181 231.02233 1.000 114.21000 108 THR B N 1
ATOM 5702 C CA . THR B 2 108 ? 207.85611 173.90218 229.79988 1.000 115.88000 108 THR B CA 1
ATOM 5703 C C . THR B 2 108 ? 207.07333 174.26339 228.54865 1.000 120.07000 108 THR B C 1
ATOM 5704 O O . THR B 2 108 ? 207.68699 174.39867 227.48468 1.000 123.99000 108 THR B O 1
ATOM 5708 N N . PHE B 2 109 ? 205.75133 174.41977 228.63820 1.000 115.40000 109 PHE B N 1
ATOM 5709 C CA . PHE B 2 109 ? 204.89209 174.71795 227.49178 1.000 112.05000 109 PHE B CA 1
ATOM 5710 C C . PHE B 2 109 ? 204.97880 173.63771 226.41832 1.000 113.90000 109 PHE B C 1
ATOM 5711 O O . PHE B 2 109 ? 204.77365 173.90858 225.23421 1.000 113.81000 109 PHE B O 1
ATOM 5719 N N . LYS B 2 110 ? 205.27898 172.40697 226.82239 1.000 115.73000 110 LYS B N 1
ATOM 5720 C CA . LYS B 2 110 ? 205.26263 171.26832 225.91703 1.000 113.89000 110 LYS B CA 1
ATOM 5721 C C . LYS B 2 110 ? 203.88372 170.62956 225.92171 1.000 119.43000 110 LYS B C 1
ATOM 5722 O O . LYS B 2 110 ? 203.20740 170.59478 226.95163 1.000 122.49000 110 LYS B O 1
ATOM 5728 N N . GLU B 2 111 ? 203.47203 170.12269 224.76486 1.000 125.22000 111 GLU B N 1
ATOM 5729 C CA . GLU B 2 111 ? 202.14681 169.53388 224.63352 1.000 121.67000 111 GLU B CA 1
ATOM 5730 C C . GLU B 2 111 ? 202.10778 168.17564 225.32067 1.000 125.58000 111 GLU B C 1
ATOM 5731 O O . GLU B 2 111 ? 202.95062 167.31354 225.05618 1.000 125.69000 111 GLU B O 1
ATOM 5737 N N . VAL B 2 112 ? 201.12656 167.98482 226.19976 1.000 122.96000 112 VAL B N 1
ATOM 5738 C CA . VAL B 2 112 ? 200.93256 166.70554 226.87026 1.000 119.80000 112 VAL B CA 1
ATOM 5739 C C . VAL B 2 112 ? 199.78613 165.90984 226.25091 1.000 122.71000 112 VAL B C 1
ATOM 5740 O O . VAL B 2 112 ? 199.64472 164.71338 226.54525 1.000 124.98000 112 VAL B O 1
ATOM 5744 N N . GLY B 2 113 ? 198.98115 166.52585 225.39791 1.000 117.13000 113 GLY B N 1
ATOM 5745 C CA . GLY B 2 113 ? 197.87670 165.83371 224.76901 1.000 110.30000 113 GLY B CA 1
ATOM 5746 C C . GLY B 2 113 ? 196.96942 166.82652 224.08005 1.000 109.49000 113 GLY B C 1
ATOM 5747 O O . GLY B 2 113 ? 197.27634 168.01663 223.97331 1.000 118.53000 113 GLY B O 1
ATOM 5748 N N . ARG B 2 114 ? 195.83877 166.31173 223.60712 1.000 92.20000 114 ARG B N 1
ATOM 5749 C CA . ARG B 2 114 ? 194.84233 167.15473 222.96601 1.000 92.07000 114 ARG B CA 1
ATOM 5750 C C . ARG B 2 114 ? 193.49700 166.44904 222.98558 1.000 98.63000 114 ARG B C 1
ATOM 5751 O O . ARG B 2 114 ? 193.43174 165.21844 222.96083 1.000 112.02000 114 ARG B O 1
ATOM 5759 N N . ILE B 2 115 ? 192.43156 167.23843 223.04428 1.000 94.73000 115 ILE B N 1
ATOM 5760 C CA . ILE B 2 115 ? 191.06538 166.74682 222.93186 1.000 103.52000 115 ILE B CA 1
ATOM 5761 C C . ILE B 2 115 ? 190.52546 167.27408 221.61320 1.000 100.31000 115 ILE B C 1
ATOM 5762 O O . ILE B 2 115 ? 190.33326 168.48388 221.45411 1.000 105.02000 115 ILE B O 1
ATOM 5767 N N . THR B 2 116 ? 190.27592 166.38025 220.66514 1.000 107.96000 116 THR B N 1
ATOM 5768 C CA . THR B 2 116 ? 189.83480 166.77813 219.33971 1.000 112.67000 116 THR B CA 1
ATOM 5769 C C . THR B 2 116 ? 188.53096 166.07309 218.99988 1.000 115.66000 116 THR B C 1
ATOM 5770 O O . THR B 2 116 ? 188.20677 165.01684 219.54766 1.000 110.67000 116 THR B O 1
ATOM 5774 N N . GLY B 2 117 ? 187.77737 166.68278 218.09099 1.000 124.60000 117 GLY B N 1
ATOM 5775 C CA . GLY B 2 117 ? 186.49228 166.14535 217.69715 1.000 124.55000 117 GLY B CA 1
ATOM 5776 C C . GLY B 2 117 ? 185.33013 166.85004 218.36287 1.000 127.95000 117 GLY B C 1
ATOM 5777 O O . GLY B 2 117 ? 184.30953 166.22691 218.66624 1.000 130.82000 117 GLY B O 1
ATOM 5778 N N . LEU B 2 118 ? 185.47354 168.14938 218.59681 1.000 120.59000 118 LEU B N 1
ATOM 5779 C CA . LEU B 2 118 ? 184.43135 168.96528 219.19612 1.000 114.46000 118 LEU B CA 1
ATOM 5780 C C . LEU B 2 118 ? 183.82563 169.88122 218.14235 1.000 117.09000 118 LEU B C 1
ATOM 5781 O O . LEU B 2 118 ? 184.28472 169.93779 217.00018 1.000 119.24000 118 LEU B O 1
ATOM 5786 N N . THR B 2 119 ? 182.77626 170.59996 218.53618 1.000 124.68000 119 THR B N 1
ATOM 5787 C CA . THR B 2 119 ? 182.09664 171.53155 217.63818 1.000 127.38000 119 THR B CA 1
ATOM 5788 C C . THR B 2 119 ? 182.12767 172.93489 218.24239 1.000 121.10000 119 THR B C 1
ATOM 5789 O O . THR B 2 119 ? 181.18576 173.40025 218.88020 1.000 123.24000 119 THR B O 1
ATOM 5793 N N . SER B 2 120 ? 183.23259 173.63232 217.98699 1.000 94.88000 120 SER B N 1
ATOM 5794 C CA . SER B 2 120 ? 183.47701 174.98618 218.47287 1.000 103.46000 120 SER B CA 1
ATOM 5795 C C . SER B 2 120 ? 183.29419 175.07028 219.98326 1.000 109.64000 120 SER B C 1
ATOM 5796 O O . SER B 2 120 ? 182.31562 175.65945 220.45539 1.000 108.53000 120 SER B O 1
ATOM 5799 N N . PRO B 2 121 ? 184.20167 174.49775 220.76910 1.000 104.43000 121 PRO B N 1
ATOM 5800 C CA . PRO B 2 121 ? 184.04969 174.54974 222.22439 1.000 96.66000 121 PRO B CA 1
ATOM 5801 C C . PRO B 2 121 ? 184.32447 175.94032 222.77015 1.000 99.12000 121 PRO B C 1
ATOM 5802 O O . PRO B 2 121 ? 185.12186 176.70389 222.22180 1.000 93.56000 121 PRO B O 1
ATOM 5806 N N . ARG B 2 122 ? 183.63973 176.26996 223.86560 1.000 106.94000 122 ARG B N 1
ATOM 5807 C CA . ARG B 2 122 ? 183.82781 177.55102 224.53676 1.000 102.33000 122 ARG B CA 1
ATOM 5808 C C . ARG B 2 122 ? 184.66993 177.42846 225.80185 1.000 99.92000 122 ARG B C 1
ATOM 5809 O O . ARG B 2 122 ? 185.72647 178.05534 225.90911 1.000 104.90000 122 ARG B O 1
ATOM 5817 N N . TYR B 2 123 ? 184.22513 176.62353 226.76323 1.000 94.20000 123 TYR B N 1
ATOM 5818 C CA . TYR B 2 123 ? 184.88876 176.52302 228.05374 1.000 97.14000 123 TYR B CA 1
ATOM 5819 C C . TYR B 2 123 ? 184.92444 175.06615 228.48476 1.000 101.88000 123 TYR B C 1
ATOM 5820 O O . TYR B 2 123 ? 184.18222 174.22628 227.97406 1.000 106.80000 123 TYR B O 1
ATOM 5829 N N . ILE B 2 124 ? 185.79609 174.77196 229.44298 1.000 86.79000 124 ILE B N 1
ATOM 5830 C CA . ILE B 2 124 ? 185.90263 173.44568 230.03378 1.000 78.98000 124 ILE B CA 1
ATOM 5831 C C . ILE B 2 124 ? 185.82128 173.58983 231.54483 1.000 72.67000 124 ILE B C 1
ATOM 5832 O O . ILE B 2 124 ? 186.26099 174.59893 232.10592 1.000 81.41000 124 ILE B O 1
ATOM 5837 N N . HIS B 2 125 ? 185.23842 172.59116 232.20213 1.000 92.87000 125 HIS B N 1
ATOM 5838 C CA . HIS B 2 125 ? 185.06023 172.61493 233.64797 1.000 96.70000 125 HIS B CA 1
ATOM 5839 C C . HIS B 2 125 ? 185.21192 171.19950 234.17883 1.000 109.98000 125 HIS B C 1
ATOM 5840 O O . HIS B 2 125 ? 184.45728 170.30516 233.78749 1.000 116.54000 125 HIS B O 1
ATOM 5847 N N . PHE B 2 126 ? 186.18368 170.99955 235.06437 1.000 123.72000 126 PHE B N 1
ATOM 5848 C CA . PHE B 2 126 ? 186.48011 169.68579 235.61894 1.000 121.80000 126 PHE B CA 1
ATOM 5849 C C . PHE B 2 126 ? 185.68971 169.49091 236.90474 1.000 124.01000 126 PHE B C 1
ATOM 5850 O O . PHE B 2 126 ? 185.94733 170.17155 237.90232 1.000 121.81000 126 PHE B O 1
ATOM 5858 N N . ILE B 2 127 ? 184.73253 168.55940 236.88797 1.000 136.78000 127 ILE B N 1
ATOM 5859 C CA . ILE B 2 127 ? 183.99698 168.23843 238.10767 1.000 138.23000 127 ILE B CA 1
ATOM 5860 C C . ILE B 2 127 ? 184.60089 167.06209 238.85429 1.000 138.81000 127 ILE B C 1
ATOM 5861 O O . ILE B 2 127 ? 184.26067 166.84411 240.02692 1.000 140.83000 127 ILE B O 1
ATOM 5866 N N . SER B 2 128 ? 185.47793 166.29531 238.21775 1.000 146.61000 128 SER B N 1
ATOM 5867 C CA . SER B 2 128 ? 186.20091 165.22741 238.89040 1.000 145.78000 128 SER B CA 1
ATOM 5868 C C . SER B 2 128 ? 187.44879 164.92499 238.07911 1.000 147.18000 128 SER B C 1
ATOM 5869 O O . SER B 2 128 ? 187.60890 165.39079 236.94961 1.000 145.51000 128 SER B O 1
ATOM 5872 N N . ASP B 2 129 ? 188.33676 164.13455 238.67435 1.000 158.85000 129 ASP B N 1
ATOM 5873 C CA . ASP B 2 129 ? 189.57242 163.76567 238.00132 1.000 157.74000 129 ASP B CA 1
ATOM 5874 C C . ASP B 2 129 ? 189.33299 162.90281 236.76740 1.000 156.48000 129 ASP B C 1
ATOM 5875 O O . ASP B 2 129 ? 190.21741 162.82097 235.90936 1.000 156.42000 129 ASP B O 1
ATOM 5880 N N . GLU B 2 130 ? 188.16342 162.27057 236.65303 1.000 149.06000 130 GLU B N 1
ATOM 5881 C CA . GLU B 2 130 ? 187.85224 161.37895 235.54169 1.000 149.64000 130 GLU B CA 1
ATOM 5882 C C . GLU B 2 130 ? 186.73623 161.90147 234.64259 1.000 148.53000 130 GLU B C 1
ATOM 5883 O O . GLU B 2 130 ? 186.32678 161.19401 233.71535 1.000 146.81000 130 GLU B O 1
ATOM 5889 N N . LYS B 2 131 ? 186.22878 163.10934 234.88435 1.000 138.36000 131 LYS B N 1
ATOM 5890 C CA . LYS B 2 131 ? 185.10607 163.63235 234.11424 1.000 136.04000 131 LYS B CA 1
ATOM 5891 C C . LYS B 2 131 ? 185.29073 165.12976 233.92091 1.000 140.06000 131 LYS B C 1
ATOM 5892 O O . LYS B 2 131 ? 185.90951 165.78700 234.76107 1.000 139.10000 131 LYS B O 1
ATOM 5898 N N . ALA B 2 132 ? 184.75756 165.66445 232.82239 1.000 129.37000 132 ALA B N 1
ATOM 5899 C CA . ALA B 2 132 ? 184.82431 167.09187 232.54189 1.000 118.78000 132 ALA B CA 1
ATOM 5900 C C . ALA B 2 132 ? 183.73977 167.47484 231.54837 1.000 118.57000 132 ALA B C 1
ATOM 5901 O O . ALA B 2 132 ? 183.49418 166.74988 230.58172 1.000 129.53000 132 ALA B O 1
ATOM 5903 N N . TYR B 2 133 ? 183.09998 168.61812 231.78386 1.000 106.24000 133 TYR B N 1
ATOM 5904 C CA . TYR B 2 133 ? 182.09588 169.14458 230.86839 1.000 102.53000 133 TYR B CA 1
ATOM 5905 C C . TYR B 2 133 ? 182.72006 170.18023 229.94561 1.000 108.32000 133 TYR B C 1
ATOM 5906 O O . TYR B 2 133 ? 183.56493 170.97369 230.36571 1.000 126.52000 133 TYR B O 1
ATOM 5915 N N . ILE B 2 134 ? 182.30013 170.16732 228.68462 1.000 86.63000 134 ILE B N 1
ATOM 5916 C CA . ILE B 2 134 ? 182.73671 171.14374 227.69586 1.000 97.47000 134 ILE B CA 1
ATOM 5917 C C . ILE B 2 134 ? 181.49496 171.71828 227.03412 1.000 109.63000 134 ILE B C 1
ATOM 5918 O O . ILE B 2 134 ? 180.58381 170.96935 226.66806 1.000 116.12000 134 ILE B O 1
ATOM 5923 N N . THR B 2 135 ? 181.44973 173.03761 226.89025 1.000 112.38000 135 THR B N 1
ATOM 5924 C CA . THR B 2 135 ? 180.29521 173.71292 226.31709 1.000 107.55000 135 THR B CA 1
ATOM 5925 C C . THR B 2 135 ? 180.63625 174.35022 224.97983 1.000 105.29000 135 THR B C 1
ATOM 5926 O O . THR B 2 135 ? 181.72818 174.89347 224.79560 1.000 101.47000 135 THR B O 1
ATOM 5930 N N . GLN B 2 136 ? 179.68211 174.29479 224.05736 1.000 125.80000 136 GLN B N 1
ATOM 5931 C CA . GLN B 2 136 ? 179.88453 174.68961 222.67497 1.000 122.55000 136 GLN B CA 1
ATOM 5932 C C . GLN B 2 136 ? 178.94338 175.81956 222.29125 1.000 124.91000 136 GLN B C 1
ATOM 5933 O O . GLN B 2 136 ? 177.92905 176.06946 222.94528 1.000 127.50000 136 GLN B O 1
ATOM 5939 N N . ILE B 2 137 ? 179.30026 176.49959 221.21044 1.000 118.99000 137 ILE B N 1
ATOM 5940 C CA . ILE B 2 137 ? 178.39525 177.39873 220.51877 1.000 121.06000 137 ILE B CA 1
ATOM 5941 C C . ILE B 2 137 ? 177.96884 176.70287 219.23306 1.000 129.60000 137 ILE B C 1
ATOM 5942 O O . ILE B 2 137 ? 178.65841 175.81806 218.71846 1.000 137.05000 137 ILE B O 1
ATOM 5947 N N . TRP B 2 138 ? 176.80316 177.09866 218.72204 1.000 116.36000 138 TRP B N 1
ATOM 5948 C CA . TRP B 2 138 ? 176.18098 176.44414 217.57000 1.000 107.24000 138 TRP B CA 1
ATOM 5949 C C . TRP B 2 138 ? 175.93141 174.96376 217.84536 1.000 106.67000 138 TRP B C 1
ATOM 5950 O O . TRP B 2 138 ? 176.14342 174.11210 216.98247 1.000 106.70000 138 TRP B O 1
ATOM 5961 N N . ASP B 2 139 ? 175.49221 174.65086 219.06103 1.000 119.07000 139 ASP B N 1
ATOM 5962 C CA . ASP B 2 139 ? 175.16151 173.27886 219.41572 1.000 121.57000 139 ASP B CA 1
ATOM 5963 C C . ASP B 2 139 ? 174.24207 173.29634 220.62571 1.000 124.80000 139 ASP B C 1
ATOM 5964 O O . ASP B 2 139 ? 174.30712 174.20543 221.45523 1.000 123.99000 139 ASP B O 1
ATOM 5969 N N . TYR B 2 140 ? 173.38502 172.28022 220.71716 1.000 141.66000 140 TYR B N 1
ATOM 5970 C CA . TYR B 2 140 ? 172.46330 172.14137 221.83477 1.000 139.60000 140 TYR B CA 1
ATOM 5971 C C . TYR B 2 140 ? 172.94243 171.11460 222.85170 1.000 139.73000 140 TYR B C 1
ATOM 5972 O O . TYR B 2 140 ? 172.17193 170.71084 223.72768 1.000 138.76000 140 TYR B O 1
ATOM 5981 N N . ARG B 2 141 ? 174.19655 170.68727 222.75417 1.000 133.81000 141 ARG B N 1
ATOM 5982 C CA . ARG B 2 141 ? 174.73554 169.63307 223.59526 1.000 132.36000 141 ARG B CA 1
ATOM 5983 C C . ARG B 2 141 ? 175.90341 170.15769 224.41785 1.000 138.84000 141 ARG B C 1
ATOM 5984 O O . ARG B 2 141 ? 176.61682 171.07454 224.00175 1.000 139.26000 141 ARG B O 1
ATOM 5992 N N . ILE B 2 142 ? 176.08933 169.56545 225.59330 1.000 131.07000 142 ILE B N 1
ATOM 5993 C CA . ILE B 2 142 ? 177.25561 169.80778 226.43356 1.000 128.19000 142 ILE B CA 1
ATOM 5994 C C . ILE B 2 142 ? 178.06602 168.52233 226.46431 1.000 127.55000 142 ILE B C 1
ATOM 5995 O O . ILE B 2 142 ? 177.58653 167.49028 226.94775 1.000 124.92000 142 ILE B O 1
ATOM 6000 N N . PHE B 2 143 ? 179.28798 168.58204 225.94707 1.000 129.37000 143 PHE B N 1
ATOM 6001 C CA . PHE B 2 143 ? 180.11891 167.39252 225.84328 1.000 124.99000 143 PHE B CA 1
ATOM 6002 C C . PHE B 2 143 ? 180.59754 166.94443 227.21791 1.000 125.87000 143 PHE B C 1
ATOM 6003 O O . PHE B 2 143 ? 180.79411 167.75272 228.12764 1.000 131.80000 143 PHE B O 1
ATOM 6011 N N . ILE B 2 144 ? 180.77817 165.63573 227.36296 1.000 104.47000 144 ILE B N 1
ATOM 6012 C CA . ILE B 2 144 ? 181.41634 165.04196 228.53014 1.000 110.10000 144 ILE B CA 1
ATOM 6013 C C . ILE B 2 144 ? 182.64458 164.29167 228.04621 1.000 113.22000 144 ILE B C 1
ATOM 6014 O O . ILE B 2 144 ? 182.54695 163.46051 227.13740 1.000 120.49000 144 ILE B O 1
ATOM 6019 N N . VAL B 2 145 ? 183.79742 164.58196 228.64534 1.000 115.26000 145 VAL B N 1
ATOM 6020 C CA . VAL B 2 145 ? 185.04939 163.97203 228.22606 1.000 117.99000 145 VAL B CA 1
ATOM 6021 C C . VAL B 2 145 ? 185.75926 163.39108 229.43780 1.000 117.93000 145 VAL B C 1
ATOM 6022 O O . VAL B 2 145 ? 185.52443 163.78787 230.58014 1.000 115.46000 145 VAL B O 1
ATOM 6026 N N . ASN B 2 146 ? 186.63581 162.42829 229.16688 1.000 138.60000 146 ASN B N 1
ATOM 6027 C CA . ASN B 2 146 ? 187.51979 161.88140 230.17934 1.000 137.94000 146 ASN B CA 1
ATOM 6028 C C . ASN B 2 146 ? 188.88570 162.52726 230.03944 1.000 138.29000 146 ASN B C 1
ATOM 6029 O O . ASN B 2 146 ? 189.51360 162.39323 228.97855 1.000 138.85000 146 ASN B O 1
ATOM 6034 N N . PRO B 2 147 ? 189.38179 163.22931 231.05162 1.000 132.60000 147 PRO B N 1
ATOM 6035 C CA . PRO B 2 147 ? 190.65631 163.94401 230.90297 1.000 133.33000 147 PRO B CA 1
ATOM 6036 C C . PRO B 2 147 ? 191.87686 163.03602 230.87973 1.000 136.49000 147 PRO B C 1
ATOM 6037 O O . PRO B 2 147 ? 193.00832 163.52950 230.87307 1.000 136.91000 147 PRO B O 1
ATOM 6041 N N . LYS B 2 148 ? 191.67609 161.71944 230.87817 1.000 137.19000 148 LYS B N 1
ATOM 6042 C CA . LYS B 2 148 ? 192.78305 160.77832 230.75643 1.000 130.88000 148 LYS B CA 1
ATOM 6043 C C . LYS B 2 148 ? 192.71674 159.95422 229.48203 1.000 130.66000 148 LYS B C 1
ATOM 6044 O O . LYS B 2 148 ? 193.69395 159.91565 228.72680 1.000 135.07000 148 LYS B O 1
ATOM 6050 N N . THR B 2 149 ? 191.59260 159.29046 229.21275 1.000 126.22000 149 THR B N 1
ATOM 6051 C CA . THR B 2 149 ? 191.46842 158.55930 227.95912 1.000 130.34000 149 THR B CA 1
ATOM 6052 C C . THR B 2 149 ? 191.26724 159.48256 226.76822 1.000 130.84000 149 THR B C 1
ATOM 6053 O O . THR B 2 149 ? 191.34771 159.01537 225.62800 1.000 132.52000 149 THR B O 1
ATOM 6057 N N . TYR B 2 150 ? 190.99883 160.76682 227.00952 1.000 122.40000 150 TYR B N 1
ATOM 6058 C CA . TYR B 2 150 ? 190.94476 161.78970 225.96575 1.000 123.21000 150 TYR B CA 1
ATOM 6059 C C . TYR B 2 150 ? 189.79721 161.55065 224.99046 1.000 128.78000 150 TYR B C 1
ATOM 6060 O O . TYR B 2 150 ? 189.88893 161.90210 223.81295 1.000 123.79000 150 TYR B O 1
ATOM 6069 N N . GLN B 2 151 ? 188.70454 160.96047 225.46597 1.000 140.92000 151 GLN B N 1
ATOM 6070 C CA . GLN B 2 151 ? 187.59526 160.58052 224.60617 1.000 139.60000 151 GLN B CA 1
ATOM 6071 C C . GLN B 2 151 ? 186.29295 161.15961 225.13460 1.000 137.83000 151 GLN B C 1
ATOM 6072 O O . GLN B 2 151 ? 186.14160 161.40191 226.33374 1.000 135.33000 151 GLN B O 1
ATOM 6078 N N . ILE B 2 152 ? 185.35442 161.37689 224.21996 1.000 123.82000 152 ILE B N 1
ATOM 6079 C CA . ILE B 2 152 ? 184.02471 161.85719 224.57443 1.000 121.92000 152 ILE B CA 1
ATOM 6080 C C . ILE B 2 152 ? 183.19387 160.68360 225.07159 1.000 119.99000 152 ILE B C 1
ATOM 6081 O O . ILE B 2 152 ? 183.14372 159.62811 224.43051 1.000 120.78000 152 ILE B O 1
ATOM 6086 N N . THR B 2 153 ? 182.53989 160.86144 226.22095 1.000 117.67000 153 THR B N 1
ATOM 6087 C CA . THR B 2 153 ? 181.79119 159.78613 226.86111 1.000 118.57000 153 THR B CA 1
ATOM 6088 C C . THR B 2 153 ? 180.31899 160.12935 227.05985 1.000 118.86000 153 THR B C 1
ATOM 6089 O O . THR B 2 153 ? 179.66263 159.53172 227.91686 1.000 123.31000 153 THR B O 1
ATOM 6093 N N . GLY B 2 154 ? 179.78560 161.07012 226.30241 1.000 124.25000 154 GLY B N 1
ATOM 6094 C CA . GLY B 2 154 ? 178.37361 161.38890 226.39901 1.000 123.38000 154 GLY B CA 1
ATOM 6095 C C . GLY B 2 154 ? 178.12182 162.85734 226.14011 1.000 129.37000 154 GLY B C 1
ATOM 6096 O O . GLY B 2 154 ? 179.03872 163.65602 225.97062 1.000 134.83000 154 GLY B O 1
ATOM 6097 N N . TYR B 2 155 ? 176.83636 163.20392 226.11275 1.000 132.48000 155 TYR B N 1
ATOM 6098 C CA . TYR B 2 155 ? 176.38879 164.56892 225.87871 1.000 134.94000 155 TYR B CA 1
ATOM 6099 C C . TYR B 2 155 ? 175.25207 164.91314 226.82716 1.000 136.23000 155 TYR B C 1
ATOM 6100 O O . TYR B 2 155 ? 174.54634 164.02628 227.31482 1.000 131.75000 155 TYR B O 1
ATOM 6109 N N . ILE B 2 156 ? 175.08278 166.20629 227.08375 1.000 147.73000 156 ILE B N 1
ATOM 6110 C CA . ILE B 2 156 ? 173.99068 166.71891 227.90010 1.000 146.42000 156 ILE B CA 1
ATOM 6111 C C . ILE B 2 156 ? 173.13086 167.61592 227.02577 1.000 150.76000 156 ILE B C 1
ATOM 6112 O O . ILE B 2 156 ? 173.64123 168.54174 226.38460 1.000 149.20000 156 ILE B O 1
ATOM 6117 N N . GLU B 2 157 ? 171.83055 167.34773 226.99679 1.000 170.13000 157 GLU B N 1
ATOM 6118 C CA . GLU B 2 157 ? 170.90746 168.05257 226.11869 1.000 166.30000 157 GLU B CA 1
ATOM 6119 C C . GLU B 2 157 ? 170.20993 169.16038 226.89674 1.000 166.64000 157 GLU B C 1
ATOM 6120 O O . GLU B 2 157 ? 169.50915 168.88978 227.87714 1.000 169.76000 157 GLU B O 1
ATOM 6126 N N . CYS B 2 158 ? 170.40229 170.39805 226.45835 1.000 157.26000 158 CYS B N 1
ATOM 6127 C CA . CYS B 2 158 ? 169.73937 171.53521 227.08196 1.000 156.61000 158 CYS B CA 1
ATOM 6128 C C . CYS B 2 158 ? 168.32707 171.67283 226.52694 1.000 156.64000 158 CYS B C 1
ATOM 6129 O O . CYS B 2 158 ? 168.15951 171.74964 225.30509 1.000 155.67000 158 CYS B O 1
ATOM 6132 N N . PRO B 2 159 ? 167.29768 171.69365 227.36938 1.000 144.97000 159 PRO B N 1
ATOM 6133 C CA . PRO B 2 159 ? 165.92754 171.78728 226.85730 1.000 143.67000 159 PRO B CA 1
ATOM 6134 C C . PRO B 2 159 ? 165.66586 173.11205 226.16017 1.000 142.89000 159 PRO B C 1
ATOM 6135 O O . PRO B 2 159 ? 166.24636 174.14638 226.49808 1.000 139.72000 159 PRO B O 1
ATOM 6139 N N . ASP B 2 160 ? 164.77097 173.05948 225.16996 1.000 159.92000 160 ASP B N 1
ATOM 6140 C CA . ASP B 2 160 ? 164.34928 174.23411 224.40311 1.000 159.82000 160 ASP B CA 1
ATOM 6141 C C . ASP B 2 160 ? 165.53893 174.93287 223.75178 1.000 157.06000 160 ASP B C 1
ATOM 6142 O O . ASP B 2 160 ? 165.58219 176.15935 223.64611 1.000 157.43000 160 ASP B O 1
ATOM 6147 N N . MET B 2 161 ? 166.50907 174.14449 223.30402 1.000 147.57000 161 MET B N 1
ATOM 6148 C CA . MET B 2 161 ? 167.71536 174.65585 222.67419 1.000 148.45000 161 MET B CA 1
ATOM 6149 C C . MET B 2 161 ? 167.78319 174.12145 221.25176 1.000 144.98000 161 MET B C 1
ATOM 6150 O O . MET B 2 161 ? 167.58499 172.92526 221.02068 1.000 145.29000 161 MET B O 1
ATOM 6155 N N . THR B 2 162 ? 168.05819 175.00446 220.29974 1.000 136.17000 162 THR B N 1
ATOM 6156 C CA . THR B 2 162 ? 168.08753 174.64216 218.89176 1.000 138.03000 162 THR B CA 1
ATOM 6157 C C . THR B 2 162 ? 169.50518 174.74661 218.35015 1.000 137.81000 162 THR B C 1
ATOM 6158 O O . THR B 2 162 ? 170.30413 175.56063 218.82258 1.000 143.94000 162 THR B O 1
ATOM 6162 N N . MET B 2 163 ? 169.81095 173.90536 217.36052 1.000 134.85000 163 MET B N 1
ATOM 6163 C CA . MET B 2 163 ? 171.13865 173.90762 216.75715 1.000 136.21000 163 MET B CA 1
ATOM 6164 C C . MET B 2 163 ? 171.45267 175.24153 216.09682 1.000 141.13000 163 MET B C 1
ATOM 6165 O O . MET B 2 163 ? 172.61789 175.64701 216.04034 1.000 147.07000 163 MET B O 1
ATOM 6170 N N . GLU B 2 164 ? 170.42999 175.93613 215.59588 1.000 150.31000 164 GLU B N 1
ATOM 6171 C CA . GLU B 2 164 ? 170.65302 177.20513 214.91287 1.000 151.48000 164 GLU B CA 1
ATOM 6172 C C . GLU B 2 164 ? 171.25748 178.25067 215.83858 1.000 153.11000 164 GLU B C 1
ATOM 6173 O O . GLU B 2 164 ? 172.15208 178.99793 215.42862 1.000 154.02000 164 GLU B O 1
ATOM 6179 N N . THR B 2 165 ? 170.78118 178.32834 217.08094 1.000 143.04000 165 THR B N 1
ATOM 6180 C CA . THR B 2 165 ? 171.22953 179.34805 218.02080 1.000 142.17000 165 THR B CA 1
ATOM 6181 C C . THR B 2 165 ? 171.59454 178.73982 219.36945 1.000 137.70000 165 THR B C 1
ATOM 6182 O O . THR B 2 165 ? 171.25188 179.29230 220.41709 1.000 135.50000 165 THR B O 1
ATOM 6186 N N . GLY B 2 166 ? 172.28163 177.60158 219.36235 1.000 132.85000 166 GLY B N 1
ATOM 6187 C CA . GLY B 2 166 ? 172.70978 176.99912 220.61113 1.000 131.31000 166 GLY B CA 1
ATOM 6188 C C . GLY B 2 166 ? 173.91271 177.72374 221.18794 1.000 132.51000 166 GLY B C 1
ATOM 6189 O O . GLY B 2 166 ? 174.81012 178.15659 220.46440 1.000 134.11000 166 GLY B O 1
ATOM 6190 N N . SER B 2 167 ? 173.92658 177.85690 222.51434 1.000 124.88000 167 SER B N 1
ATOM 6191 C CA . SER B 2 167 ? 175.01035 178.56360 223.18493 1.000 120.93000 167 SER B CA 1
ATOM 6192 C C . SER B 2 167 ? 175.02471 178.30634 224.68565 1.000 123.41000 167 SER B C 1
ATOM 6193 O O . SER B 2 167 ? 174.01052 178.49867 225.35971 1.000 125.37000 167 SER B O 1
ATOM 6196 N N . THR B 2 168 ? 176.16893 177.86682 225.20905 1.000 127.89000 168 THR B N 1
ATOM 6197 C CA . THR B 2 168 ? 176.43305 177.76775 226.64153 1.000 130.12000 168 THR B CA 1
ATOM 6198 C C . THR B 2 168 ? 177.89091 178.13738 226.87012 1.000 127.03000 168 THR B C 1
ATOM 6199 O O . THR B 2 168 ? 178.76270 177.65326 226.14516 1.000 124.19000 168 THR B O 1
ATOM 6203 N N . GLU B 2 169 ? 178.16700 178.99610 227.85612 1.000 124.46000 169 GLU B N 1
ATOM 6204 C CA . GLU B 2 169 ? 179.50069 179.58465 227.95933 1.000 125.87000 169 GLU B CA 1
ATOM 6205 C C . GLU B 2 169 ? 180.27607 179.18271 229.20740 1.000 124.05000 169 GLU B C 1
ATOM 6206 O O . GLU B 2 169 ? 181.33678 178.56934 229.07725 1.000 126.68000 169 GLU B O 1
ATOM 6212 N N . GLN B 2 170 ? 179.79603 179.48118 230.41089 1.000 126.27000 170 GLN B N 1
ATOM 6213 C CA . GLN B 2 170 ? 180.64117 179.36418 231.59242 1.000 125.67000 170 GLN B CA 1
ATOM 6214 C C . GLN B 2 170 ? 179.98360 178.50131 232.65513 1.000 131.21000 170 GLN B C 1
ATOM 6215 O O . GLN B 2 170 ? 178.76625 178.53402 232.83878 1.000 132.65000 170 GLN B O 1
ATOM 6221 N N . MET B 2 171 ? 180.81353 177.74585 233.37130 1.000 117.88000 171 MET B N 1
ATOM 6222 C CA . MET B 2 171 ? 180.36067 176.81707 234.39665 1.000 123.21000 171 MET B CA 1
ATOM 6223 C C . MET B 2 171 ? 180.86283 177.25973 235.75966 1.000 116.55000 171 MET B C 1
ATOM 6224 O O . MET B 2 171 ? 182.03945 177.59985 235.91173 1.000 109.98000 171 MET B O 1
ATOM 6229 N N . VAL B 2 172 ? 179.96645 177.26084 236.74117 1.000 133.81000 172 VAL B N 1
ATOM 6230 C CA . VAL B 2 172 ? 180.32374 177.34240 238.15092 1.000 130.56000 172 VAL B CA 1
ATOM 6231 C C . VAL B 2 172 ? 179.56522 176.23904 238.87209 1.000 130.90000 172 VAL B C 1
ATOM 6232 O O . VAL B 2 172 ? 178.36923 176.04462 238.63121 1.000 136.22000 172 VAL B O 1
ATOM 6236 N N . GLN B 2 173 ? 180.25761 175.49204 239.72035 1.000 141.32000 173 GLN B N 1
ATOM 6237 C CA . GLN B 2 173 ? 179.62414 174.38920 240.42360 1.000 145.57000 173 GLN B CA 1
ATOM 6238 C C . GLN B 2 173 ? 179.33709 174.77995 241.86594 1.000 147.16000 173 GLN B C 1
ATOM 6239 O O . GLN B 2 173 ? 180.04147 175.59862 242.46136 1.000 147.68000 173 GLN B O 1
ATOM 6245 N N . TYR B 2 174 ? 178.27538 174.19571 242.41720 1.000 150.23000 174 TYR B N 1
ATOM 6246 C CA . TYR B 2 174 ? 177.84116 174.49103 243.78155 1.000 150.91000 174 TYR B CA 1
ATOM 6247 C C . TYR B 2 174 ? 177.34977 173.18654 244.39912 1.000 148.65000 174 TYR B C 1
ATOM 6248 O O . TYR B 2 174 ? 176.19393 172.80015 244.20728 1.000 147.49000 174 TYR B O 1
ATOM 6257 N N . GLY B 2 175 ? 178.22509 172.51582 245.14008 1.000 153.97000 175 GLY B N 1
ATOM 6258 C CA . GLY B 2 175 ? 177.87814 171.23900 245.72850 1.000 154.05000 175 GLY B CA 1
ATOM 6259 C C . GLY B 2 175 ? 177.81807 170.12760 244.70302 1.000 155.46000 175 GLY B C 1
ATOM 6260 O O . GLY B 2 175 ? 178.84707 169.72951 244.15074 1.000 156.37000 175 GLY B O 1
ATOM 6261 N N . LYS B 2 176 ? 176.61869 169.61286 244.44100 1.000 157.38000 176 LYS B N 1
ATOM 6262 C CA . LYS B 2 176 ? 176.43253 168.57231 243.44122 1.000 157.12000 176 LYS B CA 1
ATOM 6263 C C . LYS B 2 176 ? 175.95918 169.10969 242.09869 1.000 157.22000 176 LYS B C 1
ATOM 6264 O O . LYS B 2 176 ? 175.83276 168.32900 241.15108 1.000 156.69000 176 LYS B O 1
ATOM 6270 N N . TYR B 2 177 ? 175.69036 170.40558 241.99255 1.000 157.97000 177 TYR B N 1
ATOM 6271 C CA . TYR B 2 177 ? 175.15642 170.99016 240.77282 1.000 155.19000 177 TYR B CA 1
ATOM 6272 C C . TYR B 2 177 ? 176.23133 171.74093 239.99728 1.000 155.61000 177 TYR B C 1
ATOM 6273 O O . TYR B 2 177 ? 177.30307 172.06214 240.51421 1.000 161.29000 177 TYR B O 1
ATOM 6282 N N . VAL B 2 178 ? 175.92245 172.01040 238.73207 1.000 124.57000 178 VAL B N 1
ATOM 6283 C CA . VAL B 2 178 ? 176.74803 172.83001 237.85598 1.000 125.35000 178 VAL B CA 1
ATOM 6284 C C . VAL B 2 178 ? 175.84947 173.87951 237.22409 1.000 133.20000 178 VAL B C 1
ATOM 6285 O O . VAL B 2 178 ? 174.76805 173.55370 236.72542 1.000 140.98000 178 VAL B O 1
ATOM 6289 N N . TYR B 2 179 ? 176.28590 175.13274 237.25500 1.000 132.50000 179 TYR B N 1
ATOM 6290 C CA . TYR B 2 179 ? 175.51382 176.25041 236.73329 1.000 125.89000 179 TYR B CA 1
ATOM 6291 C C . TYR B 2 179 ? 176.17209 176.76763 235.46395 1.000 124.70000 179 TYR B C 1
ATOM 6292 O O . TYR B 2 179 ? 177.38503 176.98879 235.43914 1.000 127.07000 179 TYR B O 1
ATOM 6301 N N . VAL B 2 180 ? 175.37674 176.96140 234.41735 1.000 131.94000 180 VAL B N 1
ATOM 6302 C CA . VAL B 2 180 ? 175.86789 177.47526 233.14715 1.000 132.48000 180 VAL B CA 1
ATOM 6303 C C . VAL B 2 180 ? 174.99479 178.64766 232.73839 1.000 139.11000 180 VAL B C 1
ATOM 6304 O O . VAL B 2 180 ? 173.87137 178.80156 233.22350 1.000 145.04000 180 VAL B O 1
ATOM 6308 N N . ASN B 2 181 ? 175.51230 179.48042 231.84203 1.000 137.33000 181 ASN B N 1
ATOM 6309 C CA . ASN B 2 181 ? 174.70721 180.51328 231.21147 1.000 140.47000 181 ASN B CA 1
ATOM 6310 C C . ASN B 2 181 ? 174.65423 180.26426 229.71221 1.000 142.15000 181 ASN B C 1
ATOM 6311 O O . ASN B 2 181 ? 175.53052 179.60847 229.14432 1.000 143.02000 181 ASN B O 1
ATOM 6316 N N . CYS B 2 182 ? 173.60540 180.77367 229.07982 1.000 130.13000 182 CYS B N 1
ATOM 6317 C CA . CYS B 2 182 ? 173.38591 180.60672 227.64693 1.000 129.04000 182 CYS B CA 1
ATOM 6318 C C . CYS B 2 182 ? 173.46434 181.99202 227.01527 1.000 128.20000 182 CYS B C 1
ATOM 6319 O O . CYS B 2 182 ? 172.50914 182.76873 227.09134 1.000 132.66000 182 CYS B O 1
ATOM 6322 N N . TRP B 2 183 ? 174.6066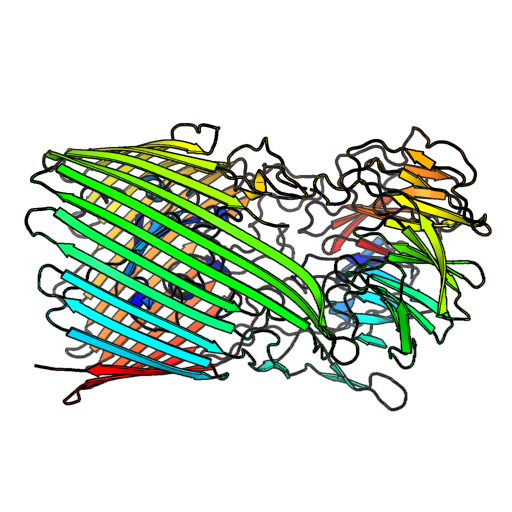7 182.31267 226.40734 1.000 116.84000 183 TRP B N 1
ATOM 6323 C CA . TRP B 2 183 ? 174.84005 183.68634 225.97632 1.000 118.14000 183 TRP B CA 1
ATOM 6324 C C . TRP B 2 183 ? 174.22739 183.97980 224.61336 1.000 121.01000 183 TRP B C 1
ATOM 6325 O O . TRP B 2 183 ? 173.28988 184.77439 224.50332 1.000 130.82000 183 TRP B O 1
ATOM 6336 N N . SER B 2 184 ? 174.72857 183.33367 223.56565 1.000 117.11000 184 SER B N 1
ATOM 6337 C CA . SER B 2 184 ? 174.42654 183.77692 222.21000 1.000 123.76000 184 SER B CA 1
ATOM 6338 C C . SER B 2 184 ? 172.98577 183.44139 221.85099 1.000 125.78000 184 SER B C 1
ATOM 6339 O O . SER B 2 184 ? 172.60419 182.26732 221.81323 1.000 126.48000 184 SER B O 1
ATOM 6342 N N . TYR B 2 185 ? 172.19332 184.47874 221.58092 1.000 114.53000 185 TYR B N 1
ATOM 6343 C CA . TYR B 2 185 ? 170.78595 184.32918 221.21927 1.000 111.63000 185 TYR B CA 1
ATOM 6344 C C . TYR B 2 185 ? 170.02900 183.51787 222.26533 1.000 113.31000 185 TYR B C 1
ATOM 6345 O O . TYR B 2 185 ? 169.19773 182.66911 221.93971 1.000 123.03000 185 TYR B O 1
ATOM 6354 N N . GLN B 2 186 ? 170.31186 183.78483 223.53771 1.000 104.20000 186 GLN B N 1
ATOM 6355 C CA . GLN B 2 186 ? 169.65146 183.07544 224.62292 1.000 107.41000 186 GLN B CA 1
ATOM 6356 C C . GLN B 2 186 ? 169.53531 184.00653 225.82080 1.000 112.08000 186 GLN B C 1
ATOM 6357 O O . GLN B 2 186 ? 170.26431 184.99306 225.93404 1.000 119.42000 186 GLN B O 1
ATOM 6363 N N . ASN B 2 187 ? 168.59499 183.69227 226.71048 1.000 119.46000 187 ASN B N 1
ATOM 6364 C CA . ASN B 2 187 ? 168.35223 184.49885 227.90444 1.000 121.38000 187 ASN B CA 1
ATOM 6365 C C . ASN B 2 187 ? 168.07519 183.61636 229.11660 1.000 122.47000 187 ASN B C 1
ATOM 6366 O O . ASN B 2 187 ? 167.16503 183.88516 229.90679 1.000 124.34000 187 ASN B O 1
ATOM 6371 N N . ARG B 2 188 ? 168.86204 182.55829 229.29040 1.000 130.28000 188 ARG B N 1
ATOM 6372 C CA . ARG B 2 188 ? 168.55443 181.54330 230.28584 1.000 127.55000 188 ARG B CA 1
ATOM 6373 C C . ARG B 2 188 ? 169.84456 180.98798 230.86956 1.000 131.82000 188 ARG B C 1
ATOM 6374 O O . ARG B 2 188 ? 170.85509 180.87476 230.17278 1.000 134.19000 188 ARG B O 1
ATOM 6382 N N . ILE B 2 189 ? 169.80447 180.64661 232.15761 1.000 132.64000 189 ILE B N 1
ATOM 6383 C CA . ILE B 2 189 ? 170.89570 179.94093 232.81953 1.000 132.52000 189 ILE B CA 1
ATOM 6384 C C . ILE B 2 189 ? 170.35379 178.62187 233.34886 1.000 135.29000 189 ILE B C 1
ATOM 6385 O O . ILE B 2 189 ? 169.22225 178.55646 233.84023 1.000 138.90000 189 ILE B O 1
ATOM 6390 N N . LEU B 2 190 ? 171.15494 177.56815 233.23493 1.000 135.63000 190 LEU B N 1
ATOM 6391 C CA . LEU B 2 190 ? 170.70663 176.21150 233.50236 1.000 133.06000 190 LEU B CA 1
ATOM 6392 C C . LEU B 2 190 ? 171.43374 175.63122 234.70570 1.000 127.54000 190 LEU B C 1
ATOM 6393 O O . LEU B 2 190 ? 172.59292 175.95759 234.96954 1.000 126.82000 190 LEU B O 1
ATOM 6398 N N . LYS B 2 191 ? 170.73689 174.76760 235.43524 1.000 135.03000 191 LYS B N 1
ATOM 6399 C CA . LYS B 2 191 ? 171.31233 174.02828 236.54786 1.000 135.25000 191 LYS B CA 1
ATOM 6400 C C . LYS B 2 191 ? 171.34833 172.55021 236.19298 1.000 141.08000 191 LYS B C 1
ATOM 6401 O O . LYS B 2 191 ? 170.32346 171.97201 235.81984 1.000 144.88000 191 LYS B O 1
ATOM 6407 N N . ILE B 2 192 ? 172.52567 171.94603 236.31092 1.000 144.06000 192 ILE B N 1
ATOM 6408 C CA . ILE B 2 192 ? 172.75194 170.55777 235.93520 1.000 140.99000 192 ILE B CA 1
ATOM 6409 C C . ILE B 2 192 ? 173.12706 169.77336 237.18068 1.000 139.91000 192 ILE B C 1
ATOM 6410 O O . ILE B 2 192 ? 173.89476 170.25523 238.01884 1.000 138.44000 192 ILE B O 1
ATOM 6415 N N . ASP B 2 193 ? 172.57478 168.57200 237.30619 1.000 154.67000 193 ASP B N 1
ATOM 6416 C CA . ASP B 2 193 ? 172.91582 167.65913 238.38779 1.000 156.10000 193 ASP B CA 1
ATOM 6417 C C . ASP B 2 193 ? 173.99532 166.71013 237.88576 1.000 157.71000 193 ASP B C 1
ATOM 6418 O O . ASP B 2 193 ? 173.77057 165.96152 236.93043 1.000 158.90000 193 ASP B O 1
ATOM 6423 N N . THR B 2 194 ? 175.16412 166.74337 238.52765 1.000 154.96000 194 THR B N 1
ATOM 6424 C CA . THR B 2 194 ? 176.29285 165.95515 238.04761 1.000 156.71000 194 THR B CA 1
ATOM 6425 C C . THR B 2 194 ? 176.12807 164.46518 238.30996 1.000 157.19000 194 THR B C 1
ATOM 6426 O O . THR B 2 194 ? 176.75848 163.65741 237.62079 1.000 154.11000 194 THR B O 1
ATOM 6430 N N . THR B 2 195 ? 175.31068 164.08024 239.28922 1.000 161.67000 195 THR B N 1
ATOM 6431 C CA . THR B 2 195 ? 175.12420 162.66097 239.56935 1.000 161.12000 195 THR B CA 1
ATOM 6432 C C . THR B 2 195 ? 174.37608 161.97012 238.43589 1.000 160.09000 195 THR B C 1
ATOM 6433 O O . THR B 2 195 ? 174.79833 160.91324 237.95334 1.000 156.87000 195 THR B O 1
ATOM 6437 N N . THR B 2 196 ? 173.26330 162.55424 237.99393 1.000 168.18000 196 THR B N 1
ATOM 6438 C CA . THR B 2 196 ? 172.46135 161.97512 236.92621 1.000 169.05000 196 THR B CA 1
ATOM 6439 C C . THR B 2 196 ? 172.76291 162.56610 235.55680 1.000 167.84000 196 THR B C 1
ATOM 6440 O O . THR B 2 196 ? 172.24378 162.05702 234.55869 1.000 166.82000 196 THR B O 1
ATOM 6444 N N . ASP B 2 197 ? 173.58046 163.61416 235.48600 1.000 154.70000 197 ASP B N 1
ATOM 6445 C CA . ASP B 2 197 ? 173.94863 164.25978 234.22792 1.000 153.45000 197 ASP B CA 1
ATOM 6446 C C . ASP B 2 197 ? 172.70666 164.68118 233.44280 1.000 158.72000 197 ASP B C 1
ATOM 6447 O O . ASP B 2 197 ? 172.50951 164.31256 232.28536 1.000 161.31000 197 ASP B O 1
ATOM 6452 N N . LYS B 2 198 ? 171.85488 165.45953 234.10533 1.000 153.64000 198 LYS B N 1
ATOM 6453 C CA . LYS B 2 198 ? 170.62765 165.95439 233.50104 1.000 151.84000 198 LYS B CA 1
ATOM 6454 C C . LYS B 2 198 ? 170.39199 167.39127 233.93910 1.000 154.63000 198 LYS B C 1
ATOM 6455 O O . LYS B 2 198 ? 170.83908 167.80980 235.00871 1.000 155.74000 198 LYS B O 1
ATOM 6461 N N . VAL B 2 199 ? 169.68206 168.14261 233.10438 1.000 138.51000 199 VAL B N 1
ATOM 6462 C CA . VAL B 2 199 ? 169.25274 169.48919 233.46601 1.000 133.56000 199 VAL B CA 1
ATOM 6463 C C . VAL B 2 199 ? 168.03665 169.36829 234.37406 1.000 133.52000 199 VAL B C 1
ATOM 6464 O O . VAL B 2 199 ? 167.05054 168.71413 234.02163 1.000 133.17000 199 VAL B O 1
ATOM 6468 N N . VAL B 2 200 ? 168.10328 169.99452 235.54699 1.000 155.06000 200 VAL B N 1
ATOM 6469 C CA . VAL B 2 200 ? 167.06995 169.83231 236.55412 1.000 155.89000 200 VAL B CA 1
ATOM 6470 C C . VAL B 2 200 ? 166.16175 171.05227 236.68249 1.000 158.71000 200 VAL B C 1
ATOM 6471 O O . VAL B 2 200 ? 164.98067 170.89120 237.01009 1.000 158.52000 200 VAL B O 1
ATOM 6475 N N . ASP B 2 201 ? 166.66348 172.26127 236.43959 1.000 165.62000 201 ASP B N 1
ATOM 6476 C CA . ASP B 2 201 ? 165.83579 173.44923 236.58798 1.000 163.27000 201 ASP B CA 1
ATOM 6477 C C . ASP B 2 201 ? 166.40038 174.55746 235.71043 1.000 161.49000 201 ASP B C 1
ATOM 6478 O O . ASP B 2 201 ? 167.53543 174.48346 235.23643 1.000 161.32000 201 ASP B O 1
ATOM 6483 N N . GLN B 2 202 ? 165.58577 175.58742 235.49360 1.000 145.84000 202 GLN B N 1
ATOM 6484 C CA . GLN B 2 202 ? 165.92204 176.68867 234.60538 1.000 145.79000 202 GLN B CA 1
ATOM 6485 C C . GLN B 2 202 ? 165.65734 178.01661 235.29927 1.000 148.65000 202 GLN B C 1
ATOM 6486 O O . GLN B 2 202 ? 164.87481 178.09448 236.24939 1.000 151.89000 202 GLN B O 1
ATOM 6492 N N . LEU B 2 203 ? 166.32168 179.06247 234.81346 1.000 141.08000 203 LEU B N 1
ATOM 6493 C CA . LEU B 2 203 ? 166.08021 180.42029 235.27742 1.000 139.97000 203 LEU B CA 1
ATOM 6494 C C . LEU B 2 203 ? 166.14994 181.35309 234.07844 1.000 137.53000 203 LEU B C 1
ATOM 6495 O O . LEU B 2 203 ? 166.90270 181.11041 233.13332 1.000 134.08000 203 LEU B O 1
ATOM 6500 N N . THR B 2 204 ? 165.37408 182.43198 234.13020 1.000 138.52000 204 THR B N 1
ATOM 6501 C CA . THR B 2 204 ? 165.28474 183.38350 233.03150 1.000 140.43000 204 THR B CA 1
ATOM 6502 C C . THR B 2 204 ? 165.87493 184.72187 233.45320 1.000 142.20000 204 THR B C 1
ATOM 6503 O O . THR B 2 204 ? 165.52695 185.25307 234.51245 1.000 137.02000 204 THR B O 1
ATOM 6507 N N . VAL B 2 205 ? 166.76693 185.25921 232.62098 1.000 143.28000 205 VAL B N 1
ATOM 6508 C CA . VAL B 2 205 ? 167.34456 186.58508 232.81654 1.000 135.50000 205 VAL B CA 1
ATOM 6509 C C . VAL B 2 205 ? 167.18263 187.38459 231.53297 1.000 136.28000 205 VAL B C 1
ATOM 6510 O O . VAL B 2 205 ? 166.53884 186.93005 230.58142 1.000 137.60000 205 VAL B O 1
ATOM 6514 N N . GLY B 2 206 ? 167.76333 188.58071 231.50075 1.000 121.03000 206 GLY B N 1
ATOM 6515 C CA . GLY B 2 206 ? 167.73135 189.41429 230.31626 1.000 113.67000 206 GLY B CA 1
ATOM 6516 C C . GLY B 2 206 ? 168.44122 188.80659 229.12475 1.000 115.40000 206 GLY B C 1
ATOM 6517 O O . GLY B 2 206 ? 168.92945 187.67639 229.18976 1.000 120.30000 206 GLY B O 1
ATOM 6518 N N . ILE B 2 207 ? 168.51539 189.55854 228.02931 1.000 126.07000 207 ILE B N 1
ATOM 6519 C CA . ILE B 2 207 ? 169.05270 189.02483 226.78592 1.000 126.34000 207 ILE B CA 1
ATOM 6520 C C . ILE B 2 207 ? 170.55480 188.81879 226.91552 1.000 126.72000 207 ILE B C 1
ATOM 6521 O O . ILE B 2 207 ? 171.28674 189.71738 227.34910 1.000 135.62000 207 ILE B O 1
ATOM 6526 N N . GLN B 2 208 ? 171.01737 187.62439 226.54352 1.000 115.14000 208 GLN B N 1
ATOM 6527 C CA . GLN B 2 208 ? 172.42825 187.28145 226.39503 1.000 121.02000 208 GLN B CA 1
ATOM 6528 C C . GLN B 2 208 ? 173.24296 187.48755 227.66650 1.000 117.89000 208 GLN B C 1
ATOM 6529 O O . GLN B 2 208 ? 174.06644 188.40781 227.72298 1.000 123.18000 208 GLN B O 1
ATOM 6535 N N . PRO B 2 209 ? 173.05699 186.66695 228.70089 1.000 116.67000 209 PRO B N 1
ATOM 6536 C CA . PRO B 2 209 ? 173.97104 186.71923 229.85169 1.000 124.96000 209 PRO B CA 1
ATOM 6537 C C . PRO B 2 209 ? 175.36057 186.27036 229.42591 1.000 126.24000 209 PRO B C 1
ATOM 6538 O O . PRO B 2 209 ? 175.53809 185.15531 228.93445 1.000 127.67000 209 PRO B O 1
ATOM 6542 N N . THR B 2 210 ? 176.34992 187.14326 229.61380 1.000 122.75000 210 THR B N 1
ATOM 6543 C CA . THR B 2 210 ? 177.67893 186.86696 229.07762 1.000 122.25000 210 THR B CA 1
ATOM 6544 C C . THR B 2 210 ? 178.47294 185.92619 229.97924 1.000 126.90000 210 THR B C 1
ATOM 6545 O O . THR B 2 210 ? 178.87674 184.83869 229.55541 1.000 132.42000 210 THR B O 1
ATOM 6549 N N . SER B 2 211 ? 178.70628 186.32394 231.22597 1.000 125.72000 211 SER B N 1
ATOM 6550 C CA . SER B 2 211 ? 179.60236 185.59570 232.11032 1.000 125.43000 211 SER B CA 1
ATOM 6551 C C . SER B 2 211 ? 178.91501 185.27867 233.42985 1.000 126.27000 211 SER B C 1
ATOM 6552 O O . SER B 2 211 ? 177.99960 185.98498 233.85755 1.000 132.15000 211 SER B O 1
ATOM 6555 N N . LEU B 2 212 ? 179.37240 184.20467 234.07252 1.000 113.47000 212 LEU B N 1
ATOM 6556 C CA . LEU B 2 212 ? 178.81748 183.73339 235.33543 1.000 120.22000 212 LEU B CA 1
ATOM 6557 C C . LEU B 2 212 ? 179.94565 183.47598 236.32274 1.000 125.67000 212 LEU B C 1
ATOM 6558 O O . LEU B 2 212 ? 180.92525 182.80493 235.98628 1.000 129.05000 212 LEU B O 1
ATOM 6563 N N . VAL B 2 213 ? 179.80661 184.00765 237.53961 1.000 135.07000 213 VAL B N 1
ATOM 6564 C CA . VAL B 2 213 ? 180.80116 183.84825 238.59352 1.000 126.46000 213 VAL B CA 1
ATOM 6565 C C . VAL B 2 213 ? 180.09408 183.63194 239.92422 1.000 127.21000 213 VAL B C 1
ATOM 6566 O O . VAL B 2 213 ? 178.93184 183.99807 240.10354 1.000 130.49000 213 VAL B O 1
ATOM 6570 N N . MET B 2 214 ? 180.82246 183.04423 240.87046 1.000 137.52000 214 MET B N 1
ATOM 6571 C CA . MET B 2 214 ? 180.32341 182.78470 242.21411 1.000 140.79000 214 MET B CA 1
ATOM 6572 C C . MET B 2 214 ? 181.22000 183.47257 243.23424 1.000 144.19000 214 MET B C 1
ATOM 6573 O O . MET B 2 214 ? 182.44367 183.49997 243.07675 1.000 148.39000 214 MET B O 1
ATOM 6578 N N . ASP B 2 215 ? 180.61085 184.02997 244.27764 1.000 151.99000 215 ASP B N 1
ATOM 6579 C CA . ASP B 2 215 ? 181.33824 184.78317 245.28458 1.000 151.42000 215 ASP B CA 1
ATOM 6580 C C . ASP B 2 215 ? 181.54666 183.94804 246.54732 1.000 154.92000 215 ASP B C 1
ATOM 6581 O O . ASP B 2 215 ? 181.26641 182.74747 246.58455 1.000 157.66000 215 ASP B O 1
ATOM 6586 N N . LYS B 2 216 ? 182.05760 184.59481 247.59805 1.000 161.65000 216 LYS B N 1
ATOM 6587 C CA . LYS B 2 216 ? 182.40296 183.88396 248.82490 1.000 163.55000 216 LYS B CA 1
ATOM 6588 C C . LYS B 2 216 ? 181.17493 183.52716 249.65263 1.000 161.37000 216 LYS B C 1
ATOM 6589 O O . LYS B 2 216 ? 181.20079 182.53864 250.39399 1.000 161.42000 216 LYS B O 1
ATOM 6595 N N . ASN B 2 217 ? 180.10120 184.31220 249.55718 1.000 158.87000 217 ASN B N 1
ATOM 6596 C CA . ASN B 2 217 ? 178.87012 184.03016 250.28543 1.000 160.11000 217 ASN B CA 1
ATOM 6597 C C . ASN B 2 217 ? 177.81665 183.35951 249.40713 1.000 162.67000 217 ASN B C 1
ATOM 6598 O O . ASN B 2 217 ? 176.61651 183.47995 249.67446 1.000 164.88000 217 ASN B O 1
ATOM 6603 N N . PHE B 2 218 ? 178.25302 182.66036 248.35758 1.000 160.45000 218 PHE B N 1
ATOM 6604 C CA . PHE B 2 218 ? 177.39731 181.80065 247.53868 1.000 160.80000 218 PHE B CA 1
ATOM 6605 C C . PHE B 2 218 ? 176.24040 182.57774 246.90771 1.000 160.78000 218 PHE B C 1
ATOM 6606 O O . PHE B 2 218 ? 175.06553 182.33236 247.18146 1.000 159.85000 218 PHE B O 1
ATOM 6614 N N . LYS B 2 219 ? 176.59745 183.52908 246.04997 1.000 157.29000 219 LYS B N 1
ATOM 6615 C CA . LYS B 2 219 ? 175.62624 184.21445 245.20841 1.000 154.17000 219 LYS B CA 1
ATOM 6616 C C . LYS B 2 219 ? 176.22156 184.39666 243.82367 1.000 152.12000 219 LYS B C 1
ATOM 6617 O O . LYS B 2 219 ? 177.24144 185.07157 243.66889 1.000 156.06000 219 LYS B O 1
ATOM 6623 N N . MET B 2 220 ? 175.58555 183.79916 242.82408 1.000 143.49000 220 MET B N 1
ATOM 6624 C CA . MET B 2 220 ? 176.05626 183.88828 241.45102 1.000 145.61000 220 MET B CA 1
ATOM 6625 C C . MET B 2 220 ? 175.81495 185.28856 240.91047 1.000 146.34000 220 MET B C 1
ATOM 6626 O O . MET B 2 220 ? 174.75211 185.87332 241.13672 1.000 146.62000 220 MET B O 1
ATOM 6631 N N . TRP B 2 221 ? 176.80290 185.82328 240.20538 1.000 137.26000 221 TRP B N 1
ATOM 6632 C CA . TRP B 2 221 ? 176.68631 187.11149 239.53481 1.000 139.60000 221 TRP B CA 1
ATOM 6633 C C . TRP B 2 221 ? 176.75133 186.87166 238.03374 1.000 136.98000 221 TRP B C 1
ATOM 6634 O O . TRP B 2 221 ? 177.70025 186.25614 237.53954 1.000 132.98000 221 TRP B O 1
ATOM 6645 N N . THR B 2 222 ? 175.74620 187.35001 237.31345 1.000 127.00000 222 THR B N 1
ATOM 6646 C CA . THR B 2 222 ? 175.75652 187.34271 235.86126 1.000 121.76000 222 THR B CA 1
ATOM 6647 C C . THR B 2 222 ? 175.41130 188.73032 235.34727 1.000 124.22000 222 THR B C 1
ATOM 6648 O O . THR B 2 222 ? 174.75414 189.52453 236.02459 1.000 127.46000 222 THR B O 1
ATOM 6652 N N . ILE B 2 223 ? 175.87147 189.01917 234.13730 1.000 118.70000 223 ILE B N 1
ATOM 6653 C CA . ILE B 2 223 ? 175.66189 190.31645 233.51558 1.000 122.61000 223 ILE B CA 1
ATOM 6654 C C . ILE B 2 223 ? 175.18227 190.07778 232.09177 1.000 123.39000 223 ILE B C 1
ATOM 6655 O O . ILE B 2 223 ? 175.68215 189.18033 231.40477 1.000 124.08000 223 ILE B O 1
ATOM 6660 N N . THR B 2 224 ? 174.18626 190.84617 231.66565 1.000 116.14000 224 THR B N 1
ATOM 6661 C CA . THR B 2 224 ? 173.48927 190.60492 230.41045 1.000 114.25000 224 THR B CA 1
ATOM 6662 C C . THR B 2 224 ? 173.90133 191.64676 229.38364 1.000 117.06000 224 THR B C 1
ATOM 6663 O O . THR B 2 224 ? 173.96606 192.83910 229.69528 1.000 125.91000 224 THR B O 1
ATOM 6667 N N . ASP B 2 225 ? 174.18131 191.19453 228.16696 1.000 123.63000 225 ASP B N 1
ATOM 6668 C CA . ASP B 2 225 ? 174.54189 192.10348 227.09547 1.000 125.26000 225 ASP B CA 1
ATOM 6669 C C . ASP B 2 225 ? 173.30982 192.85096 226.59507 1.000 133.10000 225 ASP B C 1
ATOM 6670 O O . ASP B 2 225 ? 172.16555 192.49113 226.88270 1.000 131.38000 225 ASP B O 1
ATOM 6675 N N . GLY B 2 226 ? 173.55861 193.91126 225.83401 1.000 158.11000 226 GLY B N 1
ATOM 6676 C CA . GLY B 2 226 ? 172.48311 194.72583 225.30885 1.000 159.32000 226 GLY B CA 1
ATOM 6677 C C . GLY B 2 226 ? 171.77950 194.09184 224.12929 1.000 157.18000 226 GLY B C 1
ATOM 6678 O O . GLY B 2 226 ? 170.58463 193.79161 224.19879 1.000 160.52000 226 GLY B O 1
ATOM 6679 N N . GLY B 2 227 ? 172.51326 193.86804 223.04418 1.000 30.00000 227 GLY B N 1
ATOM 6680 C CA . GLY B 2 227 ? 171.91735 193.29664 221.85664 1.000 30.00000 227 GLY B CA 1
ATOM 6681 C C . GLY B 2 227 ? 172.49582 193.79727 220.55052 1.000 30.00000 227 GLY B C 1
ATOM 6682 O O . GLY B 2 227 ? 172.33595 193.13190 219.52331 1.000 30.00000 227 GLY B O 1
ATOM 6683 N N . TYR B 2 228 ? 173.16976 194.95174 220.56273 1.000 30.00000 228 TYR B N 1
ATOM 6684 C CA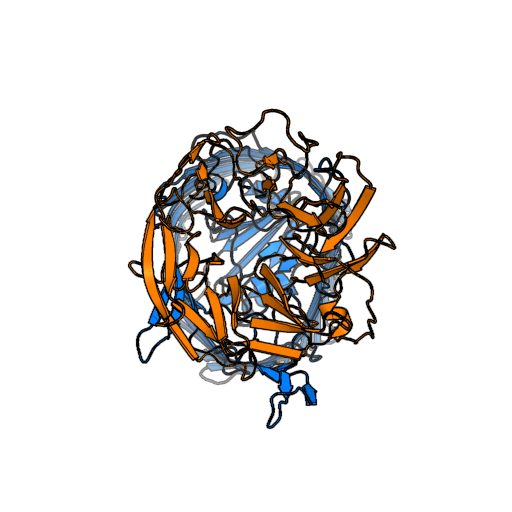 . TYR B 2 228 ? 173.83902 195.47470 219.36905 1.000 30.00000 228 TYR B CA 1
ATOM 6685 C C . TYR B 2 228 ? 172.84096 195.65655 218.22039 1.000 30.00000 228 TYR B C 1
ATOM 6686 O O . TYR B 2 228 ? 172.78084 194.86624 217.27697 1.000 30.00000 228 TYR B O 1
ATOM 6695 N N . LYS B 2 229 ? 172.06095 196.73785 218.34537 1.000 30.00000 229 LYS B N 1
ATOM 6696 C CA . LYS B 2 229 ? 170.77114 196.96080 217.69491 1.000 30.00000 229 LYS B CA 1
ATOM 6697 C C . LYS B 2 229 ? 170.63935 196.28057 216.33945 1.000 30.00000 229 LYS B C 1
ATOM 6698 O O . LYS B 2 229 ? 171.48255 196.46347 215.45530 1.000 30.00000 229 LYS B O 1
ATOM 6704 N N . GLY B 2 230 ? 169.56818 195.50933 216.16872 1.000 103.54000 230 GLY B N 1
ATOM 6705 C CA . GLY B 2 230 ? 169.33778 194.76668 214.94671 1.000 115.13000 230 GLY B CA 1
ATOM 6706 C C . GLY B 2 230 ? 169.10667 193.29055 215.19382 1.000 119.14000 230 GLY B C 1
ATOM 6707 O O . GLY B 2 230 ? 168.44780 192.61760 214.39693 1.000 110.92000 230 GLY B O 1
ATOM 6708 N N . SER B 2 231 ? 169.61877 192.78567 216.31471 1.000 142.00000 231 SER B N 1
ATOM 6709 C CA . SER B 2 231 ? 169.56174 191.36973 216.65688 1.000 140.03000 231 SER B CA 1
ATOM 6710 C C . SER B 2 231 ? 168.11398 190.89729 216.74661 1.000 144.72000 231 SER B C 1
ATOM 6711 O O . SER B 2 231 ? 167.22773 191.68478 217.10095 1.000 141.31000 231 SER B O 1
ATOM 6714 N N . PRO B 2 232 ? 167.83182 189.62981 216.42303 1.000 153.17000 232 PRO B N 1
ATOM 6715 C CA . PRO B 2 232 ? 166.42853 189.18096 216.37687 1.000 152.55000 232 PRO B CA 1
ATOM 6716 C C . PRO B 2 232 ? 165.68627 189.30890 217.69746 1.000 149.55000 232 PRO B C 1
ATOM 6717 O O . PRO B 2 232 ? 164.48397 189.60034 217.69153 1.000 147.22000 232 PRO B O 1
ATOM 6721 N N . TYR B 2 233 ? 166.35818 189.10354 218.83017 1.000 166.31000 233 TYR B N 1
ATOM 6722 C CA . TYR B 2 233 ? 165.71663 189.34302 220.11771 1.000 165.03000 233 TYR B CA 1
ATOM 6723 C C . TYR B 2 233 ? 165.51826 190.83207 220.35583 1.000 163.74000 233 TYR B C 1
ATOM 6724 O O . TYR B 2 233 ? 164.79424 191.22892 221.27462 1.000 167.72000 233 TYR B O 1
ATOM 6733 N N . GLY B 2 234 ? 166.16106 191.66133 219.54167 1.000 137.69000 234 GLY B N 1
ATOM 6734 C CA . GLY B 2 234 ? 166.12404 193.09220 219.73661 1.000 140.31000 234 GLY B CA 1
ATOM 6735 C C . GLY B 2 234 ? 167.04578 193.52152 220.85958 1.000 140.04000 234 GLY B C 1
ATOM 6736 O O . GLY B 2 234 ? 167.77150 192.72772 221.45944 1.000 136.07000 234 GLY B O 1
ATOM 6737 N N . TYR B 2 235 ? 167.01074 194.81436 221.14930 1.000 143.01000 235 TYR B N 1
ATOM 6738 C CA . TYR B 2 235 ? 167.84561 195.36166 222.20213 1.000 145.94000 235 TYR B CA 1
ATOM 6739 C C . TYR B 2 235 ? 167.08367 195.44195 223.51904 1.000 142.08000 235 TYR B C 1
ATOM 6740 O O . TYR B 2 235 ? 165.85458 195.51942 223.5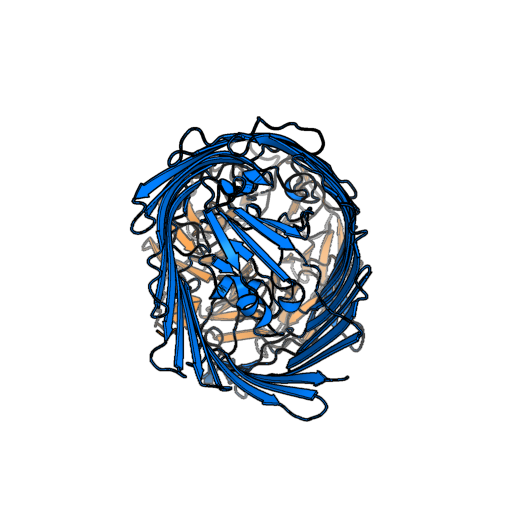6302 1.000 137.65000 235 TYR B O 1
ATOM 6749 N N . GLU B 2 236 ? 167.84581 195.42333 224.60516 1.000 150.51000 236 GLU B N 1
ATOM 6750 C CA . GLU B 2 236 ? 167.31259 195.49781 225.95528 1.000 147.05000 236 GLU B CA 1
ATOM 6751 C C . GLU B 2 236 ? 168.40407 196.08613 226.83444 1.000 151.22000 236 GLU B C 1
ATOM 6752 O O . GLU B 2 236 ? 169.59553 195.94549 226.54520 1.000 150.69000 236 GLU B O 1
ATOM 6758 N N . GLU B 2 237 ? 167.98673 196.76231 227.89094 1.000 164.84000 237 GLU B N 1
ATOM 6759 C CA . GLU B 2 237 ? 168.92996 197.46977 228.74584 1.000 162.81000 237 GLU B CA 1
ATOM 6760 C C . GLU B 2 237 ? 169.88281 196.48546 229.41143 1.000 163.60000 237 GLU B C 1
ATOM 6761 O O . GLU B 2 237 ? 169.42247 195.55176 230.08117 1.000 162.47000 237 GLU B O 1
ATOM 6767 N N . PRO B 2 238 ? 171.19687 196.64372 229.25640 1.000 148.25000 238 PRO B N 1
ATOM 6768 C CA . PRO B 2 238 ? 172.13343 195.74797 229.94175 1.000 145.39000 238 PRO B CA 1
ATOM 6769 C C . PRO B 2 238 ? 171.92703 195.79683 231.44705 1.000 144.10000 238 PRO B C 1
ATOM 6770 O O . PRO B 2 238 ? 171.67908 196.85551 232.02500 1.000 146.93000 238 PRO B O 1
ATOM 6774 N N . SER B 2 239 ? 172.03019 194.63567 232.08445 1.000 141.76000 239 SER B N 1
ATOM 6775 C CA . SER B 2 239 ? 171.66237 194.50320 233.48287 1.000 142.00000 239 SER B CA 1
ATOM 6776 C C . SER B 2 239 ? 172.69822 193.66109 234.21032 1.000 143.11000 239 SER B C 1
ATOM 6777 O O . SER B 2 239 ? 173.57480 193.04623 233.60141 1.000 142.61000 239 SER B O 1
ATOM 6780 N N . LEU B 2 240 ? 172.58837 193.64808 235.53404 1.000 144.62000 240 LEU B N 1
ATOM 6781 C CA . LEU B 2 240 ? 173.43091 192.83552 236.39424 1.000 142.27000 240 LEU B CA 1
ATOM 6782 C C . LEU B 2 240 ? 172.54126 192.15265 237.42205 1.000 141.11000 240 LEU B C 1
ATOM 6783 O O . LEU B 2 240 ? 171.57856 192.74372 237.91693 1.000 143.20000 240 LEU B O 1
ATOM 6788 N N . TYR B 2 241 ? 172.86340 190.90053 237.73712 1.000 130.97000 241 TYR B N 1
ATOM 6789 C CA . TYR B 2 241 ? 172.01290 190.07276 238.57885 1.000 130.91000 241 TYR B CA 1
ATOM 6790 C C . TYR B 2 241 ? 172.83256 189.45794 239.70434 1.000 137.03000 241 TYR B C 1
ATOM 6791 O O . TYR B 2 241 ? 174.05926 189.37331 239.63052 1.000 141.55000 241 TYR B O 1
ATOM 6800 N N . ARG B 2 242 ? 172.13438 189.03337 240.75931 1.000 143.64000 242 ARG B N 1
ATOM 6801 C CA . ARG B 2 242 ? 172.75815 188.45888 241.95230 1.000 142.50000 242 ARG B CA 1
ATOM 6802 C C . ARG B 2 242 ? 172.00551 187.19042 242.37074 1.000 145.46000 242 ARG B C 1
ATOM 6803 O O . ARG B 2 242 ? 171.54690 187.05748 243.50378 1.000 148.07000 242 ARG B O 1
ATOM 6811 N N . ILE B 2 243 ? 171.83289 186.26845 241.41879 1.000 153.44000 243 ILE B N 1
ATOM 6812 C CA . ILE B 2 243 ? 171.10398 185.03287 241.68807 1.000 154.47000 243 ILE B CA 1
ATOM 6813 C C . ILE B 2 243 ? 171.68201 184.31941 242.90308 1.000 150.58000 243 ILE B C 1
ATOM 6814 O O . ILE B 2 243 ? 172.90066 184.14969 243.03223 1.000 147.22000 243 ILE B O 1
ATOM 6819 N N . ASP B 2 244 ? 170.79813 183.89543 243.80141 1.000 159.42000 244 ASP B N 1
ATOM 6820 C CA . ASP B 2 244 ? 171.17717 183.14437 244.98650 1.000 160.94000 244 ASP B CA 1
ATOM 6821 C C . ASP B 2 244 ? 171.54304 181.70685 244.61436 1.000 162.27000 244 ASP B C 1
ATOM 6822 O O . ASP B 2 244 ? 171.16151 181.19382 243.56014 1.000 163.06000 244 ASP B O 1
ATOM 6827 N N . ALA B 2 245 ? 172.30067 181.05530 245.49912 1.000 161.55000 245 ALA B N 1
ATOM 6828 C CA . ALA B 2 245 ? 172.82629 179.72479 245.20402 1.000 159.70000 245 ALA B CA 1
ATOM 6829 C C . ALA B 2 245 ? 171.80070 178.62771 245.47618 1.000 159.42000 245 ALA B C 1
ATOM 6830 O O . ALA B 2 245 ? 171.41129 177.89177 244.56392 1.000 159.05000 245 ALA B O 1
ATOM 6832 N N . GLU B 2 246 ? 171.36401 178.49366 246.73197 1.000 164.82000 246 GLU B N 1
ATOM 6833 C CA . GLU B 2 246 ? 170.45382 177.40982 247.09681 1.000 164.07000 246 GLU B CA 1
ATOM 6834 C C . GLU B 2 246 ? 169.14472 177.50722 246.32680 1.000 163.39000 246 GLU B C 1
ATOM 6835 O O . GLU B 2 246 ? 168.81720 176.63587 245.51444 1.000 165.35000 246 GLU B O 1
ATOM 6841 N N . THR B 2 247 ? 168.38200 178.56286 246.57048 1.000 159.28000 247 THR B N 1
ATOM 6842 C CA . THR B 2 247 ? 167.18947 178.85191 245.79271 1.000 160.01000 247 THR B CA 1
ATOM 6843 C C . THR B 2 247 ? 167.53274 179.89071 244.73591 1.000 157.96000 247 THR B C 1
ATOM 6844 O O . THR B 2 247 ? 168.29714 180.82335 244.99523 1.000 158.69000 247 THR B O 1
ATOM 6848 N N . PHE B 2 248 ? 167.00373 179.70328 243.53006 1.000 147.80000 248 PHE B N 1
ATOM 6849 C CA . PHE B 2 248 ? 167.30151 180.64295 242.45837 1.000 148.28000 248 PHE B CA 1
ATOM 6850 C C . PHE B 2 248 ? 166.83235 182.05798 242.76045 1.000 150.73000 248 PHE B C 1
ATOM 6851 O O . PHE B 2 248 ? 167.65568 182.94644 243.00420 1.000 152.71000 248 PHE B O 1
ATOM 6859 N N . LYS B 2 249 ? 165.52328 182.26362 242.78375 1.000 156.96000 249 LYS B N 1
ATOM 6860 C CA . LYS B 2 249 ? 164.93653 183.60335 242.86206 1.000 156.56000 249 LYS B CA 1
ATOM 6861 C C . LYS B 2 249 ? 165.62866 184.49331 241.82402 1.000 157.70000 249 LYS B C 1
ATOM 6862 O O . LYS B 2 249 ? 166.12538 184.01217 240.80072 1.000 157.34000 249 LYS B O 1
ATOM 6868 N N . ILE B 2 250 ? 165.64530 185.80296 242.05168 1.000 160.84000 250 ILE B N 1
ATOM 6869 C CA . ILE B 2 250 ? 166.46175 186.70577 241.25016 1.000 160.26000 250 ILE B CA 1
ATOM 6870 C C . ILE B 2 250 ? 167.15968 187.65828 242.20926 1.000 162.22000 250 ILE B C 1
ATOM 6871 O O . ILE B 2 250 ? 168.10625 188.36098 241.83885 1.000 161.21000 250 ILE B O 1
ATOM 6876 N N . GLU B 2 251 ? 166.68771 187.67065 243.45441 1.000 166.70000 251 GLU B N 1
ATOM 6877 C CA . GLU B 2 251 ? 167.14761 188.56989 244.50540 1.000 165.30000 251 GLU B CA 1
ATOM 6878 C C . GLU B 2 251 ? 167.15464 190.02078 244.03213 1.000 163.05000 251 GLU B C 1
ATOM 6879 O O . GLU B 2 251 ? 166.16992 190.73649 244.23953 1.000 162.94000 251 GLU B O 1
ATOM 6885 N N . LYS B 2 252 ? 168.23546 190.47621 243.39995 1.000 158.58000 252 LYS B N 1
ATOM 6886 C CA . LYS B 2 252 ? 168.33646 191.87329 243.00120 1.000 158.49000 252 LYS B CA 1
ATOM 6887 C C . LYS B 2 252 ? 168.83380 191.99743 241.56685 1.000 160.58000 252 LYS B C 1
ATOM 6888 O O . LYS B 2 252 ? 169.56910 191.14385 241.06616 1.000 160.12000 252 LYS B O 1
ATOM 6894 N N . GLN B 2 253 ? 168.41472 193.07983 240.91359 1.000 165.39000 253 GLN B N 1
ATOM 6895 C CA . GLN B 2 253 ? 168.79483 193.40179 239.54757 1.000 166.24000 253 GLN B CA 1
ATOM 6896 C C . GLN B 2 253 ? 169.26387 194.84813 239.48207 1.000 164.81000 253 GLN B C 1
ATOM 6897 O O . GLN B 2 253 ? 168.72989 195.71943 240.17229 1.000 162.58000 253 GLN B O 1
ATOM 6903 N N . PHE B 2 254 ? 170.26459 195.09983 238.64266 1.000 159.28000 254 PHE B N 1
ATOM 6904 C CA . PHE B 2 254 ? 170.81591 196.43400 238.44915 1.000 158.17000 254 PHE B CA 1
ATOM 6905 C C . PHE B 2 254 ? 170.65650 196.85024 236.99436 1.000 156.95000 254 PHE B C 1
ATOM 6906 O O . PHE B 2 254 ? 170.66792 196.00742 236.09407 1.000 157.50000 254 PHE B O 1
ATOM 6914 N N . LYS B 2 255 ? 170.50792 198.15131 236.77079 1.000 152.83000 255 LYS B N 1
ATOM 6915 C CA . LYS B 2 255 ? 170.29053 198.70514 235.44204 1.000 152.26000 255 LYS B CA 1
ATOM 6916 C C . LYS B 2 255 ? 171.50553 199.51194 235.00513 1.000 153.63000 255 LYS B C 1
ATOM 6917 O O . LYS B 2 255 ? 172.05869 200.29040 235.78672 1.000 155.11000 255 LYS B O 1
ATOM 6923 N N . PHE B 2 256 ? 171.91447 199.32996 233.74909 1.000 151.16000 256 PHE B N 1
ATOM 6924 C CA . PHE B 2 256 ? 173.11807 199.97059 233.23796 1.000 151.19000 256 PHE B CA 1
ATOM 6925 C C . PHE B 2 256 ? 172.87688 200.94497 232.09478 1.000 151.84000 256 PHE B C 1
ATOM 6926 O O . PHE B 2 256 ? 173.84912 201.51975 231.59061 1.000 151.55000 256 PHE B O 1
ATOM 6934 N N . GLN B 2 257 ? 171.62818 201.13508 231.66148 1.000 161.62000 257 GLN B N 1
ATOM 6935 C CA . GLN B 2 257 ? 171.27739 202.12578 230.64502 1.000 163.55000 257 GLN B CA 1
ATOM 6936 C C . GLN B 2 257 ? 171.84048 201.74522 229.27631 1.000 166.36000 257 GLN B C 1
ATOM 6937 O O . GLN B 2 257 ? 172.87595 201.07993 229.17907 1.000 166.92000 257 GLN B O 1
ATOM 6943 N N . LEU B 2 258 ? 171.15246 202.14906 228.21080 1.000 171.45000 258 LEU B N 1
ATOM 6944 C CA . LEU B 2 258 ? 171.45529 201.64998 226.87765 1.000 171.14000 258 LEU B CA 1
ATOM 6945 C C . LEU B 2 258 ? 172.74521 202.26559 226.33624 1.000 171.74000 258 LEU B C 1
ATOM 6946 O O . LEU B 2 258 ? 173.30344 203.21405 226.89107 1.000 171.72000 258 LEU B O 1
ATOM 6951 N N . GLY B 2 259 ? 173.21516 201.70665 225.22380 1.000 162.08000 259 GLY B N 1
ATOM 6952 C CA . GLY B 2 259 ? 174.44151 202.17102 224.60985 1.000 162.67000 259 GLY B CA 1
ATOM 6953 C C . GLY B 2 259 ? 175.70932 201.62966 225.22531 1.000 163.81000 259 GLY B C 1
ATOM 6954 O O . GLY B 2 259 ? 176.79447 202.13588 224.92508 1.000 162.59000 259 GLY B O 1
ATOM 6955 N N . ASP B 2 260 ? 175.61124 200.61181 226.07562 1.000 154.58000 260 ASP B N 1
ATOM 6956 C CA . ASP B 2 260 ? 176.76690 200.04334 226.74898 1.000 154.40000 260 ASP B CA 1
ATOM 6957 C C . ASP B 2 260 ? 176.80098 198.53844 226.52688 1.000 156.70000 260 ASP B C 1
ATOM 6958 O O . ASP B 2 260 ? 175.77292 197.90038 226.28618 1.000 155.61000 260 ASP B O 1
ATOM 6963 N N . ALA B 2 261 ? 178.00544 197.97608 226.60773 1.000 134.53000 261 ALA B N 1
ATOM 6964 C CA . ALA B 2 261 ? 178.22927 196.54138 226.43352 1.000 126.56000 261 ALA B CA 1
ATOM 6965 C C . ALA B 2 261 ? 179.10293 196.01515 227.56488 1.000 126.26000 261 ALA B C 1
ATOM 6966 O O . ALA B 2 261 ? 180.27566 195.68169 227.35902 1.000 123.99000 261 ALA B O 1
ATOM 6968 N N . PRO B 2 262 ? 178.56334 195.93046 228.77765 1.000 124.31000 262 PRO B N 1
ATOM 6969 C CA . PRO B 2 262 ? 179.35395 195.40578 229.89391 1.000 122.47000 262 PRO B CA 1
ATOM 6970 C C . PRO B 2 262 ? 179.48477 193.89356 229.81752 1.000 123.41000 262 PRO B C 1
ATOM 6971 O O . PRO B 2 262 ? 178.61730 193.19782 229.28456 1.000 131.92000 262 PRO B O 1
ATOM 6975 N N . SER B 2 263 ? 180.57906 193.38536 230.37748 1.000 106.08000 263 SER B N 1
ATOM 6976 C CA . SER B 2 263 ? 180.85859 191.95443 230.35846 1.000 109.67000 263 SER B CA 1
ATOM 6977 C C . SER B 2 263 ? 182.00689 191.67331 231.31563 1.000 111.81000 263 SER B C 1
ATOM 6978 O O . SER B 2 263 ? 182.59888 192.59098 231.88850 1.000 120.15000 263 SER B O 1
ATOM 6981 N N . GLU B 2 264 ? 182.31765 190.38447 231.47512 1.000 120.26000 264 GLU B N 1
ATOM 6982 C CA . GLU B 2 264 ? 183.51333 189.93586 232.18760 1.000 120.24000 264 GLU B CA 1
ATOM 6983 C C . GLU B 2 264 ? 183.52043 190.45252 233.63015 1.000 123.82000 264 GLU B C 1
ATOM 6984 O O . GLU B 2 264 ? 184.27968 191.34574 234.00267 1.000 131.72000 264 GLU B O 1
ATOM 6990 N N . VAL B 2 265 ? 182.62441 189.87766 234.42839 1.000 102.16000 265 VAL B N 1
ATOM 6991 C CA . VAL B 2 265 ? 182.40578 190.33110 235.79807 1.000 101.70000 265 VAL B CA 1
ATOM 6992 C C . VAL B 2 265 ? 183.17660 189.47933 236.80038 1.000 116.70000 265 VAL B C 1
ATOM 6993 O O . VAL B 2 265 ? 182.75425 189.34161 237.95351 1.000 120.54000 265 VAL B O 1
ATOM 6997 N N . GLN B 2 266 ? 184.29775 188.89452 236.37651 1.000 123.29000 266 GLN B N 1
ATOM 6998 C CA . GLN B 2 266 ? 185.05840 187.99590 237.24056 1.000 113.17000 266 GLN B CA 1
ATOM 6999 C C . GLN B 2 266 ? 185.44632 188.67434 238.54705 1.000 114.49000 266 GLN B C 1
ATOM 7000 O O . GLN B 2 266 ? 185.54769 189.89995 238.62231 1.000 124.34000 266 GLN B O 1
ATOM 7006 N N . LEU B 2 267 ? 185.66754 187.85963 239.57281 1.000 114.97000 267 LEU B N 1
ATOM 7007 C CA . LEU B 2 267 ? 185.94441 188.34069 240.91879 1.000 124.50000 267 LEU B CA 1
ATOM 7008 C C . LEU B 2 267 ? 187.45010 188.45928 241.13781 1.000 124.50000 267 LEU B C 1
ATOM 7009 O O . LEU B 2 267 ? 188.25134 188.37609 240.20373 1.000 121.57000 267 LEU B O 1
ATOM 7014 N N . ASN B 2 268 ? 187.84856 188.66072 242.38923 1.000 145.80000 268 ASN B N 1
ATOM 7015 C CA . ASN B 2 268 ? 189.24714 188.70287 242.77284 1.000 148.73000 268 ASN B CA 1
ATOM 7016 C C . ASN B 2 268 ? 189.64391 187.37637 243.41597 1.000 149.40000 268 ASN B C 1
ATOM 7017 O O . ASN B 2 268 ? 188.87772 186.40927 243.42354 1.000 150.06000 268 ASN B O 1
ATOM 7022 N N . GLY B 2 269 ? 190.85828 187.32546 243.96355 1.000 141.96000 269 GLY B N 1
ATOM 7023 C CA . GLY B 2 269 ? 191.31773 186.10282 244.60017 1.000 144.04000 269 GLY B CA 1
ATOM 7024 C C . GLY B 2 269 ? 190.48888 185.72010 245.81093 1.000 146.80000 269 GLY B C 1
ATOM 7025 O O . GLY B 2 269 ? 190.13143 184.55218 245.98449 1.000 148.50000 269 GLY B O 1
ATOM 7026 N N . ALA B 2 270 ? 190.16612 186.69471 246.66023 1.000 149.20000 270 ALA B N 1
ATOM 7027 C CA . ALA B 2 270 ? 189.37145 186.43278 247.85246 1.000 150.07000 270 ALA B CA 1
ATOM 7028 C C . ALA B 2 270 ? 187.90916 186.15432 247.54042 1.000 150.66000 270 ALA B C 1
ATOM 7029 O O . ALA B 2 270 ? 187.18522 185.67827 248.42089 1.000 151.95000 270 ALA B O 1
ATOM 7031 N N . GLY B 2 271 ? 187.46308 186.43296 246.32045 1.000 148.42000 271 GLY B N 1
ATOM 7032 C CA . GLY B 2 271 ? 186.07874 186.18537 245.95363 1.000 147.80000 271 GLY B CA 1
ATOM 7033 C C . GLY B 2 271 ? 185.08094 187.06256 246.67593 1.000 150.22000 271 GLY B C 1
ATOM 7034 O O . GLY B 2 271 ? 184.00412 186.58856 247.05698 1.000 151.10000 271 GLY B O 1
ATOM 7035 N N . ASP B 2 272 ? 185.41448 188.33864 246.87803 1.000 152.29000 272 ASP B N 1
ATOM 7036 C CA . ASP B 2 272 ? 184.51251 189.25033 247.56860 1.000 151.68000 272 ASP B CA 1
ATOM 7037 C C . ASP B 2 272 ? 184.51544 190.64180 246.94760 1.000 149.85000 272 ASP B C 1
ATOM 7038 O O . ASP B 2 272 ? 184.31955 191.63480 247.65595 1.000 150.26000 272 ASP B O 1
ATOM 7043 N N . GLU B 2 273 ? 184.73364 190.74290 245.63777 1.000 139.89000 273 GLU B N 1
ATOM 7044 C CA . GLU B 2 273 ? 184.86222 192.05600 245.00944 1.000 140.11000 273 GLU B CA 1
ATOM 7045 C C . GLU B 2 273 ? 184.69514 191.90775 243.50601 1.000 138.91000 273 GLU B C 1
ATOM 7046 O O . GLU B 2 273 ? 185.38167 191.09059 242.88681 1.000 136.90000 273 GLU B O 1
ATOM 7052 N N . LEU B 2 274 ? 183.79417 192.69697 242.92485 1.000 126.09000 274 LEU B N 1
ATOM 7053 C CA . LEU B 2 274 ? 183.41637 192.57973 241.52383 1.000 123.85000 274 LEU B CA 1
ATOM 7054 C C . LEU B 2 274 ? 184.26975 193.48699 240.64165 1.000 123.43000 274 LEU B C 1
ATOM 7055 O O . LEU B 2 274 ? 184.81902 194.49572 241.08784 1.000 129.79000 274 LEU B O 1
ATOM 7060 N N . TYR B 2 275 ? 184.35653 193.12253 239.36329 1.000 111.34000 275 TYR B N 1
ATOM 7061 C CA . TYR B 2 275 ? 185.15824 193.86818 238.39589 1.000 106.48000 275 TYR B CA 1
ATOM 7062 C C . TYR B 2 275 ? 184.54744 193.65079 237.01906 1.000 111.32000 275 TYR B C 1
ATOM 7063 O O . TYR B 2 275 ? 184.51178 192.51645 236.54149 1.000 125.56000 275 TYR B O 1
ATOM 7072 N N . TRP B 2 276 ? 184.07888 194.71911 236.37762 1.000 116.81000 276 TRP B N 1
ATOM 7073 C CA . TRP B 2 276 ? 183.53630 194.62398 235.02816 1.000 120.85000 276 TRP B CA 1
ATOM 7074 C C . TRP B 2 276 ? 183.96220 195.85063 234.23495 1.000 121.04000 276 TRP B C 1
ATOM 7075 O O . TRP B 2 276 ? 184.28907 196.89392 234.80380 1.000 140.49000 276 TRP B O 1
ATOM 7086 N N . ILE B 2 277 ? 183.95913 195.72215 232.90728 1.000 99.86000 277 ILE B N 1
ATOM 7087 C CA . ILE B 2 277 ? 184.52739 196.77453 232.07096 1.000 103.93000 277 ILE B CA 1
ATOM 7088 C C . ILE B 2 277 ? 183.56496 197.94832 231.95861 1.000 112.84000 277 ILE B C 1
ATOM 7089 O O . ILE B 2 277 ? 183.84031 199.02520 232.49403 1.000 125.47000 277 ILE B O 1
ATOM 7094 N N . ASN B 2 278 ? 182.43041 197.73988 231.29232 1.000 118.62000 278 ASN B N 1
ATOM 7095 C CA . ASN B 2 278 ? 181.38615 198.75399 231.10549 1.000 128.28000 278 ASN B CA 1
ATOM 7096 C C . ASN B 2 278 ? 181.97260 200.15027 230.90577 1.000 129.72000 278 ASN B C 1
ATOM 7097 O O . ASN B 2 278 ? 181.74348 201.06467 231.69546 1.000 123.52000 278 ASN B O 1
ATOM 7102 N N . LYS B 2 279 ? 182.76183 200.29373 229.84006 1.000 141.07000 279 LYS B N 1
ATOM 7103 C CA . LYS B 2 279 ? 183.49999 201.52820 229.58638 1.000 137.85000 279 LYS B CA 1
ATOM 7104 C C . LYS B 2 279 ? 184.47470 201.79121 230.72954 1.000 141.40000 279 LYS B C 1
ATOM 7105 O O . LYS B 2 279 ? 185.59867 201.28022 230.71575 1.000 143.05000 279 LYS B O 1
ATOM 7111 N N . ASP B 2 280 ? 184.06827 202.58596 231.71720 1.000 133.86000 280 ASP B N 1
ATOM 7112 C CA . ASP B 2 280 ? 184.92861 202.84283 232.86633 1.000 136.24000 280 ASP B CA 1
ATOM 7113 C C . ASP B 2 280 ? 185.03314 201.58983 233.72714 1.000 133.15000 280 ASP B C 1
ATOM 7114 O O . ASP B 2 280 ? 184.01549 201.04970 234.16679 1.000 134.26000 280 ASP B O 1
ATOM 7119 N N . ILE B 2 281 ? 186.26230 201.13679 233.98049 1.000 111.28000 281 ILE B N 1
ATOM 7120 C CA . ILE B 2 281 ? 186.46969 199.91670 234.75465 1.000 103.68000 281 ILE B CA 1
ATOM 7121 C C . ILE B 2 281 ? 185.90316 200.10811 236.15205 1.000 112.07000 281 ILE B C 1
ATOM 7122 O O . ILE B 2 281 ? 186.40139 200.92969 236.93055 1.000 128.19000 281 ILE B O 1
ATOM 7127 N N . TRP B 2 282 ? 184.86519 199.34764 236.48238 1.000 108.82000 282 TRP B N 1
ATOM 7128 C CA . TRP B 2 282 ? 184.21578 199.46830 237.77821 1.000 117.08000 282 TRP B CA 1
ATOM 7129 C C . TRP B 2 282 ? 184.76667 198.46005 238.77565 1.000 116.62000 282 TRP B C 1
ATOM 7130 O O . TRP B 2 282 ? 185.40797 197.46994 238.42395 1.000 122.16000 282 TRP B O 1
ATOM 7141 N N . ARG B 2 283 ? 184.49614 198.73795 240.04651 1.000 135.79000 283 ARG B N 1
ATOM 7142 C CA . ARG B 2 283 ? 184.92180 197.88331 241.14877 1.000 139.18000 283 ARG B CA 1
ATOM 7143 C C . ARG B 2 283 ? 183.82819 197.91683 242.20386 1.000 137.71000 283 ARG B C 1
ATOM 7144 O O . ARG B 2 283 ? 183.60419 198.95374 242.83450 1.000 143.25000 283 ARG B O 1
ATOM 7152 N N . MET B 2 284 ? 183.15361 196.79033 242.39007 1.000 126.65000 284 MET B N 1
ATOM 7153 C CA . MET B 2 284 ? 182.05446 196.66787 243.33306 1.000 129.69000 284 MET B CA 1
ATOM 7154 C C . MET B 2 284 ? 182.38470 195.58621 244.34662 1.000 134.53000 284 MET B C 1
ATOM 7155 O O . MET B 2 284 ? 183.11233 194.63869 244.03963 1.000 139.57000 284 MET B O 1
ATOM 7160 N N . SER B 2 285 ? 181.86115 195.73444 245.55373 1.000 139.88000 285 SER B N 1
ATOM 7161 C CA . SER B 2 285 ? 182.03323 194.71271 246.56992 1.000 143.90000 285 SER B CA 1
ATOM 7162 C C . SER B 2 285 ? 180.77807 193.85522 246.67677 1.000 142.77000 285 SER B C 1
ATOM 7163 O O . SER B 2 285 ? 179.67727 194.26658 246.30512 1.000 134.54000 285 SER B O 1
ATOM 7166 N N . VAL B 2 286 ? 180.96175 192.64342 247.19302 1.000 151.03000 286 VAL B N 1
ATOM 7167 C CA . VAL B 2 286 ? 179.84915 191.74955 247.48556 1.000 146.62000 286 VAL B CA 1
ATOM 7168 C C . VAL B 2 286 ? 179.08066 192.32727 248.66369 1.000 149.85000 286 VAL B C 1
ATOM 7169 O O . VAL B 2 286 ? 179.49355 193.34001 249.23748 1.000 150.09000 286 VAL B O 1
ATOM 7173 N N . ASP B 2 287 ? 177.92283 191.73052 248.96596 1.000 158.03000 287 ASP B N 1
ATOM 7174 C CA . ASP B 2 287 ? 176.99597 192.10672 250.03627 1.000 157.54000 287 ASP B CA 1
ATOM 7175 C C . ASP B 2 287 ? 176.94225 193.61718 250.24163 1.000 160.88000 287 ASP B C 1
ATOM 7176 O O . ASP B 2 287 ? 176.98233 194.11254 251.37177 1.000 163.83000 287 ASP B O 1
ATOM 7181 N N . GLU B 2 288 ? 176.82321 194.34822 249.13621 1.000 166.65000 288 GLU B N 1
ATOM 7182 C CA . GLU B 2 288 ? 176.71365 195.79878 249.15323 1.000 167.51000 288 GLU B CA 1
ATOM 7183 C C . GLU B 2 288 ? 175.47317 196.19407 248.36246 1.000 164.62000 288 GLU B C 1
ATOM 7184 O O . GLU B 2 288 ? 174.64349 195.33872 248.03949 1.000 165.35000 288 GLU B O 1
ATOM 7190 N N . GLU B 2 289 ? 175.33004 197.47723 248.04607 1.000 165.77000 289 GLU B N 1
ATOM 7191 C CA . GLU B 2 289 ? 174.12785 197.96373 247.38378 1.000 165.06000 289 GLU B CA 1
ATOM 7192 C C . GLU B 2 289 ? 174.48595 198.68195 246.09053 1.000 164.63000 289 GLU B C 1
ATOM 7193 O O . GLU B 2 289 ? 175.61061 198.54439 245.60098 1.000 162.39000 289 GLU B O 1
ATOM 7199 N N . ARG B 2 290 ? 173.52601 199.43076 245.53906 1.000 176.10000 290 ARG B N 1
ATOM 7200 C CA . ARG B 2 290 ? 173.58020 199.96146 244.17745 1.000 177.22000 290 ARG B CA 1
ATOM 7201 C C . ARG B 2 290 ? 174.96515 200.47482 243.79999 1.000 176.20000 290 ARG B C 1
ATOM 7202 O O . ARG B 2 290 ? 175.68923 201.03519 244.62718 1.000 175.31000 290 ARG B O 1
ATOM 7210 N N . VAL B 2 291 ? 175.31950 200.25213 242.53632 1.000 158.93000 291 VAL B N 1
ATOM 7211 C CA . VAL B 2 291 ? 176.62825 200.53910 241.94950 1.000 155.22000 291 VAL B CA 1
ATOM 7212 C C . VAL B 2 291 ? 177.18397 201.87295 242.43276 1.000 160.64000 291 VAL B C 1
ATOM 7213 O O . VAL B 2 291 ? 176.45841 202.87767 242.44929 1.000 164.38000 291 VAL B O 1
ATOM 7217 N N . PRO B 2 292 ? 178.45642 201.92928 242.83886 1.000 162.65000 292 PRO B N 1
ATOM 7218 C CA . PRO B 2 292 ? 179.05293 203.21273 243.23222 1.000 164.15000 292 PRO B CA 1
ATOM 7219 C C . PRO B 2 292 ? 179.14717 204.18611 242.06958 1.000 163.32000 292 PRO B C 1
ATOM 7220 O O . PRO B 2 292 ? 178.83913 203.83416 240.92719 1.000 163.96000 292 PRO B O 1
ATOM 7224 N N . VAL B 2 293 ? 179.57363 205.41375 242.34929 1.000 161.68000 293 VAL B N 1
ATOM 7225 C CA . VAL B 2 293 ? 179.69343 206.43569 241.31976 1.000 162.29000 293 VAL B CA 1
ATOM 7226 C C . VAL B 2 293 ? 181.13557 206.65562 240.87574 1.000 161.62000 293 VAL B C 1
ATOM 7227 O O . VAL B 2 293 ? 181.35522 207.04883 239.71929 1.000 158.15000 293 VAL B O 1
ATOM 7231 N N . ARG B 2 294 ? 182.12126 206.39332 241.73387 1.000 156.77000 294 ARG B N 1
ATOM 7232 C CA . ARG B 2 294 ? 183.51713 206.61831 241.38684 1.000 157.03000 294 ARG B CA 1
ATOM 7233 C C . ARG B 2 294 ? 184.09883 205.35322 240.77144 1.000 161.25000 294 ARG B C 1
ATOM 7234 O O . ARG B 2 294 ? 184.21042 204.33372 241.46942 1.000 160.59000 294 ARG B O 1
ATOM 7242 N N . PRO B 2 295 ? 184.48173 205.36349 239.49829 1.000 152.54000 295 PRO B N 1
ATOM 7243 C CA . PRO B 2 295 ? 185.05913 204.16295 238.88990 1.000 146.85000 295 PRO B CA 1
ATOM 7244 C C . PRO B 2 295 ? 186.46157 203.89584 239.40900 1.000 144.23000 295 PRO B C 1
ATOM 7245 O O . PRO B 2 295 ? 187.14454 204.77821 239.93218 1.000 140.77000 295 PRO B O 1
ATOM 7249 N N . PHE B 2 296 ? 186.88585 202.64035 239.26051 1.000 131.43000 296 PHE B N 1
ATOM 7250 C CA . PHE B 2 296 ? 188.26096 202.28959 239.59334 1.000 131.19000 296 PHE B CA 1
ATOM 7251 C C . PHE B 2 296 ? 189.24314 202.95099 238.63481 1.000 131.05000 296 PHE B C 1
ATOM 7252 O O . PHE B 2 296 ? 190.36902 203.27650 239.02594 1.000 135.56000 296 PHE B O 1
ATOM 7260 N N . LEU B 2 297 ? 188.83401 203.15894 237.38582 1.000 125.68000 297 LEU B N 1
ATOM 7261 C CA . LEU B 2 297 ? 189.65492 203.84576 236.39171 1.000 127.98000 297 LEU B CA 1
ATOM 7262 C C . LEU B 2 297 ? 188.68968 204.55572 235.45448 1.000 130.33000 297 LEU B C 1
ATOM 7263 O O . LEU B 2 297 ? 188.02686 203.89970 234.64604 1.000 122.75000 297 LEU B O 1
ATOM 7268 N N . LYS B 2 298 ? 188.60336 205.88277 235.56505 1.000 160.61000 298 LYS B N 1
ATOM 7269 C CA . LYS B 2 298 ? 187.49332 206.60412 234.95326 1.000 161.79000 298 LYS B CA 1
ATOM 7270 C C . LYS B 2 298 ? 187.46662 206.46990 233.43554 1.000 160.35000 298 LYS B C 1
ATOM 7271 O O . LYS B 2 298 ? 186.60829 205.76880 232.89637 1.000 162.13000 298 LYS B O 1
ATOM 7277 N N . TYR B 2 299 ? 188.41205 207.09786 232.73783 1.000 151.27000 299 TYR B N 1
ATOM 7278 C CA . TYR B 2 299 ? 188.49743 206.94483 231.28944 1.000 149.08000 299 TYR B CA 1
ATOM 7279 C C . TYR B 2 299 ? 189.74056 207.64935 230.76859 1.000 152.99000 299 TYR B C 1
ATOM 7280 O O . TYR B 2 299 ? 190.02828 208.78223 231.16655 1.000 153.01000 299 TYR B O 1
ATOM 7289 N N . ARG B 2 300 ? 190.47768 207.00108 229.87523 1.000 177.46000 300 ARG B N 1
ATOM 7290 C CA . ARG B 2 300 ? 191.70239 207.57490 229.33126 1.000 180.02000 300 ARG B CA 1
ATOM 7291 C C . ARG B 2 300 ? 191.76975 207.27858 227.83346 1.000 176.24000 300 ARG B C 1
ATOM 7292 O O . ARG B 2 300 ? 192.81534 206.93236 227.28415 1.000 175.68000 300 ARG B O 1
ATOM 7300 N N . ASP B 2 301 ? 190.63057 207.43865 227.16211 1.000 165.56000 301 ASP B N 1
ATOM 7301 C CA . ASP B 2 301 ? 190.44747 207.14397 225.73685 1.000 169.77000 301 ASP B CA 1
ATOM 7302 C C . ASP B 2 301 ? 191.16776 205.85755 225.32936 1.000 167.67000 301 ASP B C 1
ATOM 7303 O O . ASP B 2 301 ? 192.06272 205.84318 224.48444 1.000 163.04000 301 ASP B O 1
ATOM 7308 N N . THR B 2 302 ? 190.75362 204.76179 225.96408 1.000 168.40000 302 THR B N 1
ATOM 7309 C CA . THR B 2 302 ? 191.25124 203.42912 225.65559 1.000 168.89000 302 THR B CA 1
ATOM 7310 C C . THR B 2 302 ? 190.08171 202.47808 225.44782 1.000 167.23000 302 THR B C 1
ATOM 7311 O O . THR B 2 302 ? 188.97799 202.70509 225.94976 1.000 167.83000 302 THR B O 1
ATOM 7315 N N . LYS B 2 303 ? 190.33933 201.40177 224.70424 1.000 149.95000 303 LYS B N 1
ATOM 7316 C CA . LYS B 2 303 ? 189.31982 200.40179 224.39062 1.000 150.49000 303 LYS B CA 1
ATOM 7317 C C . LYS B 2 303 ? 189.62596 199.12845 225.17522 1.000 150.10000 303 LYS B C 1
ATOM 7318 O O . LYS B 2 303 ? 190.33277 198.23121 224.71784 1.000 149.63000 303 LYS B O 1
ATOM 7324 N N . TYR B 2 304 ? 189.06394 199.05496 226.37840 1.000 138.58000 304 TYR B N 1
ATOM 7325 C CA . TYR B 2 304 ? 189.32090 197.93423 227.27348 1.000 133.87000 304 TYR B CA 1
ATOM 7326 C C . TYR B 2 304 ? 188.52434 196.71525 226.82717 1.000 130.74000 304 TYR B C 1
ATOM 7327 O O . TYR B 2 304 ? 187.29764 196.77938 226.70311 1.000 135.10000 304 TYR B O 1
ATOM 7336 N N . TYR B 2 305 ? 189.21721 195.60356 226.59609 1.000 129.91000 305 TYR B N 1
ATOM 7337 C CA . TYR B 2 305 ? 188.59506 194.37383 226.11962 1.000 131.24000 305 TYR B CA 1
ATOM 7338 C C . TYR B 2 305 ? 188.46404 193.30453 227.19212 1.000 134.21000 305 TYR B C 1
ATOM 7339 O O . TYR B 2 305 ? 187.48897 192.55133 227.18607 1.000 130.74000 305 TYR B O 1
ATOM 7348 N N . GLY B 2 306 ? 189.41877 193.21423 228.11358 1.000 128.58000 306 GLY B N 1
ATOM 7349 C CA . GLY B 2 306 ? 189.34903 192.23185 229.17953 1.000 123.41000 306 GLY B CA 1
ATOM 7350 C C . GLY B 2 306 ? 190.22419 192.65476 230.33543 1.000 117.86000 306 GLY B C 1
ATOM 7351 O O . GLY B 2 306 ? 191.06232 193.55012 230.21383 1.000 115.98000 306 GLY B O 1
ATOM 7352 N N . LEU B 2 307 ? 190.01679 191.99753 231.47395 1.000 113.82000 307 LEU B N 1
ATOM 7353 C CA . LEU B 2 307 ? 190.80036 192.30812 232.65909 1.000 113.65000 307 LEU B CA 1
ATOM 7354 C C . LEU B 2 307 ? 190.88036 191.08222 233.55487 1.000 119.05000 307 LEU B C 1
ATOM 7355 O O . LEU B 2 307 ? 190.14448 190.10863 233.37904 1.000 123.34000 307 LEU B O 1
ATOM 7360 N N . THR B 2 308 ? 191.79442 191.14486 234.52105 1.000 122.71000 308 THR B N 1
ATOM 7361 C CA . THR B 2 308 ? 191.94577 190.09636 235.51769 1.000 121.71000 308 THR B CA 1
ATOM 7362 C C . THR B 2 308 ? 192.50998 190.70794 236.78937 1.000 113.35000 308 THR B C 1
ATOM 7363 O O . THR B 2 308 ? 193.08894 191.79610 236.77360 1.000 110.81000 308 THR B O 1
ATOM 7367 N N . VAL B 2 309 ? 192.33694 189.99130 237.89585 1.000 123.97000 309 VAL B N 1
ATOM 7368 C CA . VAL B 2 309 ? 192.77989 190.44047 239.20925 1.000 126.95000 309 VAL B CA 1
ATOM 7369 C C . VAL B 2 309 ? 193.71416 189.38777 239.78587 1.000 131.23000 309 VAL B C 1
ATOM 7370 O O . VAL B 2 309 ? 193.38478 188.19669 239.79387 1.000 130.38000 309 VAL B O 1
ATOM 7374 N N . SER B 2 310 ? 194.86774 189.82471 240.26686 1.000 138.10000 310 SER B N 1
ATOM 7375 C CA . SER B 2 310 ? 195.85760 188.89153 240.78648 1.000 133.45000 310 SER B CA 1
ATOM 7376 C C . SER B 2 310 ? 195.42790 188.36750 242.15002 1.000 133.92000 310 SER B C 1
ATOM 7377 O O . SER B 2 310 ? 195.11199 189.16178 243.04163 1.000 135.48000 310 SER B O 1
ATOM 7380 N N . PRO B 2 311 ? 195.39897 187.04897 242.35303 1.000 137.88000 311 PRO B N 1
ATOM 7381 C CA . PRO B 2 311 ? 195.04970 186.52309 243.67914 1.000 139.94000 311 PRO B CA 1
ATOM 7382 C C . PRO B 2 311 ? 196.15325 186.67650 244.70937 1.000 140.61000 311 PRO B C 1
ATOM 7383 O O . PRO B 2 311 ? 195.87749 186.52927 245.90539 1.000 144.48000 311 PRO B O 1
ATOM 7387 N N . LYS B 2 312 ? 197.38798 186.96439 244.29744 1.000 137.33000 312 LYS B N 1
ATOM 7388 C CA . LYS B 2 312 ? 198.47949 187.06266 245.26131 1.000 139.12000 312 LYS B CA 1
ATOM 7389 C C . LYS B 2 312 ? 198.51518 188.43379 245.92750 1.000 140.23000 312 LYS B C 1
ATOM 7390 O O . LYS B 2 312 ? 198.34384 188.54857 247.14521 1.000 140.79000 312 LYS B O 1
ATOM 7396 N N . ASN B 2 313 ? 198.73355 189.48599 245.14268 1.000 139.50000 313 ASN B N 1
ATOM 7397 C CA . ASN B 2 313 ? 198.89329 190.83661 245.66896 1.000 140.21000 313 ASN B CA 1
ATOM 7398 C C . ASN B 2 313 ? 197.68668 191.72989 245.43821 1.000 138.52000 313 ASN B C 1
ATOM 7399 O O . ASN B 2 313 ? 197.41623 192.60949 246.25565 1.000 138.68000 313 ASN B O 1
ATOM 7404 N N . GLY B 2 314 ? 196.95511 191.53570 244.34602 1.000 125.64000 314 GLY B N 1
ATOM 7405 C CA . GLY B 2 314 ? 195.76542 192.32468 244.09859 1.000 122.69000 314 GLY B CA 1
ATOM 7406 C C . GLY B 2 314 ? 195.88514 193.26421 242.91833 1.000 126.84000 314 GLY B C 1
ATOM 7407 O O . GLY B 2 314 ? 194.99346 194.08256 242.67929 1.000 128.45000 314 GLY B O 1
ATOM 7408 N N . ASP B 2 315 ? 196.98229 193.15856 242.17457 1.000 129.69000 315 ASP B N 1
ATOM 7409 C CA . ASP B 2 315 ? 197.17369 194.00180 241.00486 1.000 128.71000 315 ASP B CA 1
ATOM 7410 C C . ASP B 2 315 ? 196.09839 193.71514 239.96596 1.000 128.53000 315 ASP B C 1
ATOM 7411 O O . ASP B 2 315 ? 195.64156 192.58131 239.80897 1.000 129.68000 315 ASP B O 1
ATOM 7416 N N . VAL B 2 316 ? 195.68596 194.76026 239.25716 1.000 125.90000 316 VAL B N 1
ATOM 7417 C CA . VAL B 2 316 ? 194.63741 194.66659 238.24887 1.000 122.94000 316 VAL B CA 1
ATOM 7418 C C . VAL B 2 316 ? 195.27686 194.83544 236.87976 1.000 118.53000 316 VAL B C 1
ATOM 7419 O O . VAL B 2 316 ? 195.91044 195.86071 236.60351 1.000 117.81000 316 VAL B O 1
ATOM 7423 N N . TYR B 2 317 ? 195.10725 193.83288 236.02492 1.000 120.91000 317 TYR B N 1
ATOM 7424 C CA . TYR B 2 317 ? 195.60350 193.86542 234.65766 1.000 119.85000 317 TYR B CA 1
ATOM 7425 C C . TYR B 2 317 ? 194.42932 194.10587 233.72301 1.000 126.75000 317 TYR B C 1
ATOM 7426 O O . TYR B 2 317 ? 193.41994 193.40323 233.80687 1.000 133.13000 317 TYR B O 1
ATOM 7435 N N . VAL B 2 318 ? 194.55921 195.08993 232.83787 1.000 130.08000 318 VAL B N 1
ATOM 7436 C CA . VAL B 2 318 ? 193.53579 195.39597 231.84568 1.000 131.29000 318 VAL B CA 1
ATOM 7437 C C . VAL B 2 318 ? 194.15008 195.27099 230.45927 1.000 130.30000 318 VAL B C 1
ATOM 7438 O O . VAL B 2 318 ? 195.30983 195.63884 230.24776 1.000 130.16000 318 VAL B O 1
ATOM 7442 N N . ALA B 2 319 ? 193.37860 194.73120 229.52252 1.000 130.26000 319 ALA B N 1
ATOM 7443 C CA . ALA B 2 319 ? 193.86214 194.44560 228.18135 1.000 129.72000 319 ALA B CA 1
ATOM 7444 C C . ALA B 2 319 ? 193.28891 195.43435 227.17684 1.000 130.90000 319 ALA B C 1
ATOM 7445 O O . ALA B 2 319 ? 192.08018 195.66970 227.12890 1.000 138.40000 319 ALA B O 1
ATOM 7447 N N . ASP B 2 320 ? 194.17334 196.00511 226.36330 1.000 135.00000 320 ASP B N 1
ATOM 7448 C CA . ASP B 2 320 ? 193.78604 196.97254 225.34048 1.000 137.42000 320 ASP B CA 1
ATOM 7449 C C . ASP B 2 320 ? 194.03656 196.34697 223.97673 1.000 137.61000 320 ASP B C 1
ATOM 7450 O O . ASP B 2 320 ? 195.17908 196.01943 223.64570 1.000 137.60000 320 ASP B O 1
ATOM 7455 N N . ALA B 2 321 ? 192.97623 196.18638 223.18863 1.000 132.29000 321 ALA B N 1
ATOM 7456 C CA . ALA B 2 321 ? 193.06091 195.54848 221.88204 1.000 132.55000 321 ALA B CA 1
ATOM 7457 C C . ALA B 2 321 ? 193.31833 196.53166 220.74843 1.000 134.51000 321 ALA B C 1
ATOM 7458 O O . ALA B 2 321 ? 193.49282 196.09866 219.60570 1.000 137.34000 321 ALA B O 1
ATOM 7460 N N . ILE B 2 322 ? 193.33707 197.83209 221.03712 1.000 120.55000 322 ILE B N 1
ATOM 7461 C CA . ILE B 2 322 ? 193.62845 198.88266 220.06505 1.000 120.66000 322 ILE B CA 1
ATOM 7462 C C . ILE B 2 322 ? 192.63260 198.82391 218.91106 1.000 121.24000 322 ILE B C 1
ATOM 7463 O O . ILE B 2 322 ? 191.51854 199.34757 219.01701 1.000 113.27000 322 ILE B O 1
ATOM 7468 N N . ASP B 2 323 ? 193.01661 198.18224 217.80261 1.000 144.69000 323 ASP B N 1
ATOM 7469 C CA . ASP B 2 323 ? 192.16985 198.12923 216.61581 1.000 144.58000 323 ASP B CA 1
ATOM 7470 C C . ASP B 2 323 ? 191.92733 196.70087 216.14066 1.000 145.94000 323 ASP B C 1
ATOM 7471 O O . ASP B 2 323 ? 191.57561 196.49665 214.97542 1.000 149.95000 323 ASP B O 1
ATOM 7476 N N . TYR B 2 324 ? 192.13434 195.71380 217.01306 1.000 111.20000 324 TYR B N 1
ATOM 7477 C CA . TYR B 2 324 ? 191.77110 194.32298 216.76239 1.000 105.42000 324 TYR B CA 1
ATOM 7478 C C . TYR B 2 324 ? 192.58656 193.67478 215.65144 1.000 111.03000 324 TYR B C 1
ATOM 7479 O O . TYR B 2 324 ? 192.33799 192.51831 215.29973 1.000 117.56000 324 TYR B O 1
ATOM 7488 N N . GLN B 2 325 ? 193.55284 194.39090 215.08664 1.000 128.07000 325 GLN B N 1
ATOM 7489 C CA . GLN B 2 325 ? 194.40091 193.81433 214.05022 1.000 133.41000 325 GLN B CA 1
ATOM 7490 C C . GLN B 2 325 ? 195.85212 194.22722 214.24902 1.000 136.61000 325 GLN B C 1
ATOM 7491 O O . GLN B 2 325 ? 196.57191 194.51911 213.28930 1.000 137.85000 325 GLN B O 1
ATOM 7497 N N . GLN B 2 326 ? 196.29902 194.24804 215.50158 1.000 143.34000 326 GLN B N 1
ATOM 7498 C CA . GLN B 2 326 ? 197.70093 194.46384 215.83616 1.000 142.39000 326 GLN B CA 1
ATOM 7499 C C . GLN B 2 326 ? 197.92942 193.97432 217.26147 1.000 140.77000 326 GLN B C 1
ATOM 7500 O O . GLN B 2 326 ? 197.00101 193.53185 217.94244 1.000 145.58000 326 GLN B O 1
ATOM 7506 N N . GLN B 2 327 ? 199.18176 194.04738 217.70517 1.000 115.21000 327 GLN B N 1
ATOM 7507 C CA . GLN B 2 327 ? 199.53521 193.60224 219.04690 1.000 115.70000 327 GLN B CA 1
ATOM 7508 C C . GLN B 2 327 ? 198.85860 194.46903 220.09693 1.000 117.31000 327 GLN B C 1
ATOM 7509 O O . GLN B 2 327 ? 198.97886 195.69637 220.07049 1.000 123.13000 327 GLN B O 1
ATOM 7515 N N . GLY B 2 328 ? 198.16162 193.83057 221.03236 1.000 114.67000 328 GLY B N 1
ATOM 7516 C CA . GLY B 2 328 ? 197.54608 194.56317 222.11386 1.000 115.13000 328 GLY B CA 1
ATOM 7517 C C . GLY B 2 328 ? 198.51117 194.84036 223.24737 1.000 120.39000 328 GLY B C 1
ATOM 7518 O O . GLY B 2 328 ? 199.60469 194.28588 223.31945 1.000 128.71000 328 GLY B O 1
ATOM 7519 N N . MET B 2 329 ? 198.09598 195.71982 224.15387 1.000 124.60000 329 MET B N 1
ATOM 7520 C CA . MET B 2 329 ? 198.89313 196.04698 225.32565 1.000 123.54000 329 MET B CA 1
ATOM 7521 C C . MET B 2 329 ? 198.07551 195.81720 226.58438 1.000 123.30000 329 MET B C 1
ATOM 7522 O O . MET B 2 329 ? 196.87581 196.10263 226.61781 1.000 126.90000 329 MET B O 1
ATOM 7527 N N . ILE B 2 330 ? 198.73020 195.28901 227.61032 1.000 114.94000 330 ILE B N 1
ATOM 7528 C CA . ILE B 2 330 ? 198.14496 195.13827 228.93656 1.000 117.46000 330 ILE B CA 1
ATOM 7529 C C . ILE B 2 330 ? 198.76735 196.15923 229.87036 1.000 123.91000 330 ILE B C 1
ATOM 7530 O O . ILE B 2 330 ? 199.99004 196.33377 229.89682 1.000 128.05000 330 ILE B O 1
ATOM 7535 N N . TYR B 2 331 ? 197.92062 196.85039 230.62149 1.000 133.49000 331 TYR B N 1
ATOM 7536 C CA . TYR B 2 331 ? 198.35419 197.77657 231.65206 1.000 133.11000 331 TYR B CA 1
ATOM 7537 C C . TYR B 2 331 ? 198.22167 197.11209 233.01311 1.000 130.22000 331 TYR B C 1
ATOM 7538 O O . TYR B 2 331 ? 197.23103 196.42981 233.28724 1.000 126.67000 331 TYR B O 1
ATOM 7547 N N . ARG B 2 332 ? 199.22414 197.31030 233.86010 1.000 117.86000 332 ARG B N 1
ATOM 7548 C CA . ARG B 2 332 ? 199.24138 196.75812 235.20598 1.000 122.65000 332 ARG B CA 1
ATOM 7549 C C . ARG B 2 332 ? 199.02851 197.88066 236.21081 1.000 122.22000 332 ARG B C 1
ATOM 7550 O O . ARG B 2 332 ? 199.79485 198.84819 236.23721 1.000 115.49000 332 ARG B O 1
ATOM 7558 N N . TYR B 2 333 ? 197.99110 197.75116 237.03149 1.000 138.18000 333 TYR B N 1
ATOM 7559 C CA . TYR B 2 333 ? 197.65362 198.75142 238.03035 1.000 126.10000 333 TYR B CA 1
ATOM 7560 C C . TYR B 2 333 ? 197.58639 198.09290 239.39773 1.000 128.65000 333 TYR B C 1
ATOM 7561 O O . TYR B 2 333 ? 197.15699 196.94482 239.52626 1.000 136.64000 333 TYR B O 1
ATOM 7570 N N . THR B 2 334 ? 198.00842 198.82653 240.42204 1.000 139.16000 334 THR B N 1
ATOM 7571 C CA . THR B 2 334 ? 197.88589 198.32841 241.78194 1.000 143.02000 334 THR B CA 1
ATOM 7572 C C . THR B 2 334 ? 196.43129 198.40648 242.23399 1.000 140.86000 334 THR B C 1
ATOM 7573 O O . THR B 2 334 ? 195.54840 198.86452 241.50502 1.000 139.03000 334 THR B O 1
ATOM 7577 N N . GLU B 2 335 ? 196.17530 197.95281 243.46209 1.000 142.37000 335 GLU B N 1
ATOM 7578 C CA . GLU B 2 335 ? 194.83867 198.09428 244.02635 1.000 141.80000 335 GLU B CA 1
ATOM 7579 C C . GLU B 2 335 ? 194.45240 199.55875 244.16222 1.000 147.77000 335 GLU B C 1
ATOM 7580 O O . GLU B 2 335 ? 193.26751 199.90013 244.08217 1.000 148.41000 335 GLU B O 1
ATOM 7586 N N . ASP B 2 336 ? 195.43559 200.43448 244.37353 1.000 150.50000 336 ASP B N 1
ATOM 7587 C CA . ASP B 2 336 ? 195.15162 201.85982 244.48318 1.000 149.31000 336 ASP B CA 1
ATOM 7588 C C . ASP B 2 336 ? 194.75648 202.44565 243.13376 1.000 149.28000 336 ASP B C 1
ATOM 7589 O O . ASP B 2 336 ? 193.78164 203.19925 243.03443 1.000 151.39000 336 ASP B O 1
ATOM 7594 N N . GLY B 2 337 ? 195.49803 202.10832 242.08238 1.000 142.87000 337 GLY B N 1
ATOM 7595 C CA . GLY B 2 337 ? 195.17508 202.59846 240.75868 1.000 145.33000 337 GLY B CA 1
ATOM 7596 C C . GLY B 2 337 ? 196.33302 203.25071 240.03361 1.000 143.75000 337 GLY B C 1
ATOM 7597 O O . GLY B 2 337 ? 196.12734 203.95669 239.04311 1.000 143.46000 337 GLY B O 1
ATOM 7598 N N . GLU B 2 338 ? 197.55327 203.02852 240.51051 1.000 134.26000 338 GLU B N 1
ATOM 7599 C CA . GLU B 2 338 ? 198.72552 203.59711 239.86302 1.000 133.98000 338 GLU B CA 1
ATOM 7600 C C . GLU B 2 338 ? 199.32933 202.60795 238.87368 1.000 137.48000 338 GLU B C 1
ATOM 7601 O O . GLU B 2 338 ? 199.40993 201.40607 239.14079 1.000 138.70000 338 GLU B O 1
ATOM 7607 N N . LEU B 2 339 ? 199.74167 203.12288 237.71918 1.000 118.09000 339 LEU B N 1
ATOM 7608 C CA . LEU B 2 339 ? 200.32773 202.28251 236.68497 1.000 121.73000 339 LEU B CA 1
ATOM 7609 C C . LEU B 2 339 ? 201.69978 201.78186 237.11491 1.000 117.18000 339 LEU B C 1
ATOM 7610 O O . LEU B 2 339 ? 202.49670 202.52699 237.68974 1.000 112.10000 339 LEU B O 1
ATOM 7615 N N . VAL B 2 340 ? 201.97317 200.50597 236.84221 1.000 119.75000 340 VAL B N 1
ATOM 7616 C CA . VAL B 2 340 ? 203.25149 199.91095 237.21720 1.000 119.26000 340 VAL B CA 1
ATOM 7617 C C . VAL B 2 340 ? 203.97691 199.37190 235.99166 1.000 123.47000 340 VAL B C 1
ATOM 7618 O O . VAL B 2 340 ? 205.21155 199.36386 235.94348 1.000 120.74000 340 VAL B O 1
ATOM 7622 N N . ASP B 2 341 ? 203.22546 198.93971 234.98391 1.000 138.39000 341 ASP B N 1
ATOM 7623 C CA . ASP B 2 341 ? 203.84239 198.26888 233.84999 1.000 134.24000 341 ASP B CA 1
ATOM 7624 C C . ASP B 2 341 ? 202.88903 198.28405 232.66722 1.000 131.57000 341 ASP B C 1
ATOM 7625 O O . ASP B 2 341 ? 201.68481 198.50243 232.81578 1.000 126.48000 341 ASP B O 1
ATOM 7630 N N . GLU B 2 342 ? 203.45307 198.04009 231.48749 1.000 134.24000 342 GLU B N 1
ATOM 7631 C CA . GLU B 2 342 ? 202.68405 197.91692 230.25772 1.000 128.43000 342 GLU B CA 1
ATOM 7632 C C . GLU B 2 342 ? 203.53959 197.18527 229.23520 1.000 135.70000 342 GLU B C 1
ATOM 7633 O O . GLU B 2 342 ? 204.72950 197.48069 229.09656 1.000 141.47000 342 GLU B O 1
ATOM 7639 N N . PHE B 2 343 ? 202.94120 196.22214 228.53796 1.000 129.33000 343 PHE B N 1
ATOM 7640 C CA . PHE B 2 343 ? 203.70847 195.32371 227.68913 1.000 125.78000 343 PHE B CA 1
ATOM 7641 C C . PHE B 2 343 ? 202.83302 194.78057 226.56959 1.000 124.31000 343 PHE B C 1
ATOM 7642 O O . PHE B 2 343 ? 201.60426 194.77491 226.65873 1.000 123.36000 343 PHE B O 1
ATOM 7650 N N . TYR B 2 344 ? 203.49239 194.30664 225.51724 1.000 122.17000 344 TYR B N 1
ATOM 7651 C CA . TYR B 2 344 ? 202.83857 193.88301 224.28810 1.000 126.59000 344 TYR B CA 1
ATOM 7652 C C . TYR B 2 344 ? 202.66177 192.37172 224.23860 1.000 124.51000 344 TYR B C 1
ATOM 7653 O O . TYR B 2 344 ? 203.51323 191.60829 224.69874 1.000 129.67000 3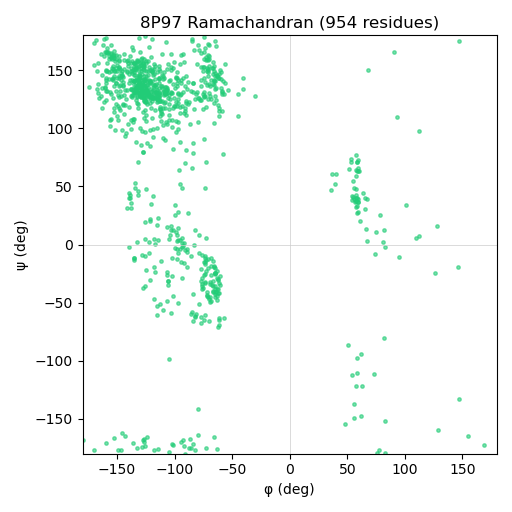44 TYR B O 1
ATOM 7662 N N . VAL B 2 345 ? 201.53857 191.94904 223.66262 1.000 101.43000 345 VAL B N 1
ATOM 7663 C CA . VAL B 2 345 ? 201.20088 190.54005 223.49578 1.000 99.98000 345 VAL B CA 1
ATOM 7664 C C . VAL B 2 345 ? 200.65707 190.33205 222.09105 1.000 108.72000 345 VAL B C 1
ATOM 7665 O O . VAL B 2 345 ? 200.73857 191.22646 221.24451 1.000 113.80000 345 VAL B O 1
ATOM 7669 N N . GLY B 2 346 ? 200.12234 189.14412 221.82643 1.000 129.32000 346 GLY B N 1
ATOM 7670 C CA . GLY B 2 346 ? 199.52120 188.84965 220.54047 1.000 125.53000 346 GLY B CA 1
ATOM 7671 C C . GLY B 2 346 ? 198.27668 189.65585 220.22712 1.000 126.57000 346 GLY B C 1
ATOM 7672 O O . GLY B 2 346 ? 197.98389 190.65011 220.89490 1.000 128.75000 346 GLY B O 1
ATOM 7673 N N . ILE B 2 347 ? 197.53198 189.22959 219.21305 1.000 109.63000 347 ILE B N 1
ATOM 7674 C CA . ILE B 2 347 ? 196.40500 190.00267 218.70297 1.000 105.08000 347 ILE B CA 1
ATOM 7675 C C . ILE B 2 347 ? 195.16438 189.71139 219.53686 1.000 99.77000 347 ILE B C 1
ATOM 7676 O O . ILE B 2 347 ? 194.82205 188.54798 219.77453 1.000 105.72000 347 ILE B O 1
ATOM 7681 N N . ILE B 2 348 ? 194.48266 190.77043 219.96716 1.000 94.94000 348 ILE B N 1
ATOM 7682 C CA . ILE B 2 348 ? 193.24674 190.69431 220.74750 1.000 103.20000 348 ILE B CA 1
ATOM 7683 C C . ILE B 2 348 ? 193.44054 189.82155 221.98258 1.000 102.45000 348 ILE B C 1
ATOM 7684 O O . ILE B 2 348 ? 192.96524 188.67815 222.01032 1.000 108.91000 348 ILE B O 1
ATOM 7689 N N . PRO B 2 349 ? 194.14789 190.29516 223.00724 1.000 96.13000 349 PRO B N 1
ATOM 7690 C CA . PRO B 2 349 ? 194.24694 189.52258 224.25496 1.000 101.50000 349 PRO B CA 1
ATOM 7691 C C . PRO B 2 349 ? 192.87290 189.32614 224.87492 1.000 97.77000 349 PRO B C 1
ATOM 7692 O O . PRO B 2 349 ? 192.19816 190.28586 225.25015 1.000 96.62000 349 PRO B O 1
ATOM 7696 N N . GLY B 2 350 ? 192.46182 188.06676 224.98544 1.000 95.53000 350 GLY B N 1
ATOM 7697 C CA . GLY B 2 350 ? 191.09780 187.76409 225.36566 1.000 97.72000 350 GLY B CA 1
ATOM 7698 C C . GLY B 2 350 ? 190.87793 187.35088 226.80478 1.000 96.52000 350 GLY B C 1
ATOM 7699 O O . GLY B 2 350 ? 189.93070 187.81967 227.44059 1.000 96.82000 350 GLY B O 1
ATOM 7700 N N . ALA B 2 351 ? 191.73131 186.48030 227.33744 1.000 96.79000 351 ALA B N 1
ATOM 7701 C CA . ALA B 2 351 ? 191.51703 185.93535 228.66873 1.000 99.37000 351 ALA B CA 1
ATOM 7702 C C . ALA B 2 351 ? 192.85033 185.74597 229.37380 1.000 106.08000 351 ALA B C 1
ATOM 7703 O O . ALA B 2 351 ? 193.90426 185.64918 228.74306 1.000 104.41000 351 ALA B O 1
ATOM 7705 N N . PHE B 2 352 ? 192.78518 185.68837 230.70063 1.000 116.76000 352 PHE B N 1
ATOM 7706 C CA . PHE B 2 352 ? 193.95396 185.52538 231.54850 1.000 112.07000 352 PHE B CA 1
ATOM 7707 C C . PHE B 2 352 ? 193.79616 184.28987 232.42254 1.000 107.22000 352 PHE B C 1
ATOM 7708 O O . PHE B 2 352 ? 192.68365 183.91505 232.80190 1.000 110.52000 352 PHE B O 1
ATOM 7716 N N . CYS B 2 353 ? 194.92456 183.66198 232.74201 1.000 102.53000 353 CYS B N 1
ATOM 7717 C CA . CYS B 2 353 ? 194.94409 182.54677 233.67411 1.000 99.53000 353 CYS B CA 1
ATOM 7718 C C . CYS B 2 353 ? 196.25600 182.58559 234.44070 1.000 107.94000 353 CYS B C 1
ATOM 7719 O O . CYS B 2 353 ? 197.29971 182.95462 233.89944 1.000 116.05000 353 CYS B O 1
ATOM 7722 N N . TRP B 2 354 ? 196.19374 182.19996 235.71112 1.000 106.27000 354 TRP B N 1
ATOM 7723 C CA . TRP B 2 354 ? 197.33338 182.27870 236.61428 1.000 104.02000 354 TRP B CA 1
ATOM 7724 C C . TRP B 2 354 ? 197.95255 180.90163 236.78987 1.000 106.77000 354 TRP B C 1
ATOM 7725 O O . TRP B 2 354 ? 197.24674 179.93021 237.07663 1.000 110.24000 354 TRP B O 1
ATOM 7736 N N . LYS B 2 355 ? 199.26839 180.82796 236.62317 1.000 118.15000 355 LYS B N 1
ATOM 7737 C CA . LYS B 2 355 ? 200.00144 179.57388 236.72890 1.000 120.36000 355 LYS B CA 1
ATOM 7738 C C . LYS B 2 355 ? 199.94297 179.00578 238.14106 1.000 118.14000 355 LYS B C 1
ATOM 7739 O O . LYS B 2 355 ? 199.59314 179.70747 239.08843 1.000 121.04000 355 LYS B O 1
#

Sequence (958 aa):
KRPMKDIGVQQTRFDSLVLKENIALSMADILTFNSSIFVKSYGRATLSTVSFRGTSASHTQVTWNGMRINNPMLGMTDFSMIPSYFIDDASLLHGTSSVNMAGGGLGGLVKLSTVPAHQEGFGMQYVQGIGSFSTFDEFLQLKYGDKHWQISTRAVYQSSPNDYKYRNHDKKENIYDDKYNIIEQYYPIERNRSGAYKDLHILQEVYYNTGKGDRFGLNAWYTDSNRELALLTTDQGDLMDFENRQREHTLRSVLSWDHTRENWKVSARGGYVHTWLAYDYKRDLGNGIMATMTRSRSKVNTFYGQLDGEYFFSDKLLLTAGVSAHQHLVNSLDFDKGRIELSGNVSLKWQPVNRLGMSLVLRGEMFGTKWAPVIPAFFVDYVLSKRGNIMAKASITRNYRFPTLNDLYFLPGGNPALNNESGFTYETGLSFSVDKDNVYTLSGSASWFDQHINDWIIWLPSPVNLKKVHAYGVEVQADYAVAIDKAWKLGLNGTFAWTPSINEGEPTSKADQSVGKQLPYIPEYSATLSGRLTYRSWGLLYKWCYYSERYTMTSNAVSYTGHLPPYLMSNVTLEKGFSLRWADLSLKGTVNNLFDEEYLSVLSRPMPGINFEFFIGITPKWGCMKWDYGKMEPFRATGDGLFIMNEGNFQYGNATLSYYDPETKKVENEIFYRANAMKLGDVAQSMIVRDTIGWVVVNNSHVIFAISTNTFKEVGRITGLTSPRYIHFISDEKAYITQIWDYRIFIVNPKTYQITGYIECPDMTMETGSTEQMVQYGKYVYVNCWSYQNRILKIDTTTDKVVDQLTVGIQPTSLVMDKNFKMWTITDGGYKGSPYGYEEPSLYRIDAETFKIEKQFKFQLGDAPSEVQLNGAGDELYWINKDIWRMSVDEERVPVRPFLKYRDTKYYGLTVSPKNGDVYVADAIDYQQQGMIYRYTEDGELVDEFYVGIIPGAFCWK

Foldseek 3Di:
DDALLCFQFDKDWDAQCLLPVDQQDFVLNSCFFFHQWDWFAQAAPGFIATDAQQHGQLLEWEDEALHTDQDQQVSGDRRRQGTSVVFRIKMKGAALSQLSRDASNRGTYIYTYDDFDDDAAWWKKKKWKDWPQGKTKIKIKIWHDDPFKIKIKMKIKIWGQQFFWAFQPPDWDFDADPVGDGDDIDTDTGTWPQWIKMKMKMKIKMKGDPPPFKIKIKIKMWIWIWGWDIDFSPDDDPDDQWTKIKTKIKMKMKIKMKGDDDFKIKIKMKIKMKMKIWIWIWGQDDDGDIHTDDIFIWIKIKIKIKMKMKGPPDSFKIKIKMKIWMWIQICTPVDTGTKIKIKMKIKIWGHPDPFKIKMKMWMWMDIHHDTDPIKIKIKMKGQPDPQFRKIKIKMKIKGKADDRCCLACPDPAHPNPAGIKIKIKMKMKIKGWNDDDQFKIKIKMKMKMKMKIAQDFDDDPHTDTFFIKIKIWMKIKMKMWGAPDPFKIKIKIKIKIQIFIATQTDDDDDPPLQHRFGDAQAFRIWMKMKMWMGGPQKIKIKTKIWGQWGFHDSNSDDDPQTGAHIDIWMKMKIKGWDDDDFKIKIKMKIKTQVVFDAHGHDRRRGYHGIMMMIMIMIITDDD/DDDDDFFDADWAQDDDWKKKFWFQADAVPLQTAIKIAHVVVRDIGFRLQCRHEVDGPGHGWAEWDDDDQWIWTDRFVQQKIFIAGNRGSHTPDMQHDHHRWADKADPDQQWIWIWHFLDQWIWIAGPPVSDTDDIEGDPPADSRGFAWHDWDDDVQWIKIDGATQDFKIFIAGNVVGYTDDIDGGDHGFADWDAAPQAWIKTKHFFAPAPHPVGGDFIKIFTAHHPDGDGPDMATDGPPWGKDAFYAELNRFWTWIPRPQIAIGGPPDDYGDDDGLGGHDPFDWAYWYFYNPQTKIKTWGQPPQNAWIKIWIAHSNGDTDDMDTYGHHRHDMDID

Solvent-accessible surface area: 40806 Å² total; per-residue (Å²): 230,67,76,29,106,51,1,4,16,34,67,40,156,13,74,75,90,30,1,59,28,16,8,12,40,17,0,4,40,1,0,14,21,28,7,22,5,15,7,56,27,50,25,92,23,18,87,1,31,3,10,4,18,3,3,36,18,24,1,5,26,0,7,2,15,26,0,43,16,17,32,26,13,96,12,33,15,33,4,12,33,6,8,0,26,2,0,38,26,0,7,1,8,6,8,2,1,0,0,36,88,6,6,12,1,10,1,0,1,1,68,2,32,13,72,70,40,183,43,129,34,106,9,50,52,63,9,62,0,69,16,36,57,69,14,99,2,64,5,64,18,64,55,89,1,62,149,66,110,29,54,11,35,15,30,2,83,21,21,8,58,21,52,21,114,26,120,1,21,16,2,19,52,18,79,76,47,129,136,99,74,48,121,99,50,100,50,11,112,25,118,15,53,26,7,31,6,89,4,54,3,68,2,60,5,41,22,68,64,43,65,172,20,28,101,88,5,72,6,32,5,78,6,41,3,33,24,37,65,25,31,16,7,3,9,10,24,128,20,124,66,36,47,20,53,66,76,24,58,5,65,36,26,1,112,21,115,18,45,40,104,160,61,85,66,55,14,31,62,23,17,72,17,52,21,64,41,1,53,5,50,49,30,49,24,77,152,56,112,92,16,22,4,43,121,48,39,18,82,5,34,4,95,9,28,48,94,50,23,40,92,64,113,51,126,84,57,1,52,14,48,9,92,18,38,2,68,14,83,5,88,14,109,107,55,104,96,30,27,63,10,66,10,26,29,73,2,75,11,110,29,34,82,132,102,45,0,61,2,76,1,85,8,22,4,31,29,26,127,94,173,12,74,90,2,31,2,80,1,40,0,86,21,79,44,136,227,9,57,49,42,24,38,36,11,57,2,107,5,44,14,18,6,14,3,17,15,20,67,74,74,71,23,26,58,96,94,14,77,20,3,32,4,79,8,88,13,64,8,91,24,75,43,53,103,105,110,150,72,59,60,61,40,5,17,47,8,83,2,14,9,76,3,67,43,19,18,47,106,63,125,63,8,49,22,118,50,99,1,33,1,52,0,43,13,58,55,41,61,68,48,29,46,104,77,201,39,98,121,54,17,66,69,19,28,78,2,72,17,5,0,42,14,78,14,155,68,63,23,100,8,21,71,10,68,44,74,11,15,36,20,11,3,53,91,6,16,6,74,11,13,71,57,41,70,187,44,111,2,76,14,82,17,64,0,59,9,18,55,7,63,10,12,12,6,33,37,151,22,130,5,15,102,1,24,56,25,26,14,6,23,29,20,83,51,43,27,91,92,110,192,187,20,49,43,40,49,40,28,9,34,46,6,64,98,76,10,90,21,21,15,15,2,0,30,12,22,24,21,62,26,107,19,89,3,52,5,62,55,34,80,151,127,121,139,16,170,42,141,30,171,84,61,124,22,160,19,95,41,72,0,0,0,0,0,0,28,5,28,126,76,66,0,6,1,8,0,0,9,0,21,19,112,94,105,107,33,40,38,20,0,2,28,50,0,2,3,2,14,4,1,0,18,0,25,6,6,59,37,99,140,64,60,0,15,0,0,0,16,40,0,18,0,0,2,0,0,21,1,39,36,0,61,17,56,0,17,2,54,23,0,3,14,0,25,38,6,29,19,38,48,84,91,61,0,1,0,0,0,14,76,4,53,18,1,1,11,3,22,17,110,54,33,102,57,88,25,106,6,120,7,55,128,22,66,12,70,37,0,0,4,7,24,20,21,89,46,76,114,68,0,1,0,0,0,74,12,67,13,54,26,0,0,23,0,20,24,100,66,27,124,31,72,62,69,16,99,10,14,21,19,0,22,5,4,22,44,9,112,46,114,45,0,2,0,0,0,15,5,3,139,102,40,16,99,105,25,132,55,47,0,0,1,10,21,0,33,2,130,65,24,145,63,76,72,79,13,105,22,119,54,73,34,43,0,31,61,1,39,21,30,47,75,13,52,39,0,7,0,13,17,125,25,0,30,86,2,41,4,109,81,92,193,40,47,134,162,14,26,22,133,92,78,83,5,98,26,77,2,9,13,11,7,66,126,77,16,8,0,1,0,0,0,2,11,22,55,52,0,31,0,14,0,4,21,16,24,85,137,31,111,88,60,28,84,19,68,0,6,9,17,0,14,23,30,18,42,55

Nearest PDB structures (foldseek):
  8okv-assembly4_D  TM=9.881E-01  e=6.852E-52  Bacteroides thetaiotaomicron VPI-5482
  3dsm-assembly1_A  TM=9.886E-01  e=4.012E-49  Bacteroides uniformis ATCC 8492
  8ptf-assembly1_A  TM=7.923E-01  e=1.714E-18  Bacteroides thetaiotaomicron
  8blw-assembly1_B  TM=8.008E-01  e=9.617E-18  Bacteroides thetaiotaomicron VPI-5482
  7ukn-assembly1_A  TM=4.438E-01  e=1.241E-05  Homo sapiens